Protein AF-A0A7R9EUB6-F1 (afdb_monomer_lite)

Radius of gyration: 35.03 Å; chains: 1; bounding box: 75×107×95 Å

Secondary structure (DSSP, 8-state):
------HHHHHHHHHHHHHH------SSS-PPPPPP--GGGSTTPPP-HHHHHHHHHHIIIIITTT---TT-BGGGGBTTTB-HHHHHHHHHTSEEEE---TTS--EEEE--TTSBPPPSSSSHHHHHHHTTT--PPPSTTTTTSSTTTHHHHHHHHH---PPPTT--PPTT-EE-TTSGGGEESS-----TTSS--TT-----HHHHHHHHHHHHHHHH-TTHHHHHHHHHHHHHHHHHHHHHHHHHHHHHHHHHHHHHHHHHHHTTT-----SSSTTSSSSS-SSSSSS-SSS---------TTHHHHHHHHHHHHHHHHHHTT-EEEEEEEETTTTEEEEEEEETTHHHHHHHHHGGGS-----TT---HHHHHHHHHHHHHTT-TTT-----S-GGGPPBSTTSSBSS-EEEEE-----TTSSTT-HHHHHHHIIIIIEEEEEEEES-EEEEEEEEEE-HHHHHTTSPPPEEETTTTEEEEPPPHHHHT--B--S--EE-GGGSPTTS-EESS--EEEEEEETTSSS---S-EEEEEEEE-SSSEEEEEEEEEEEEE-SSSS--EEE---TTT-SS-GGGSPP-SSS-EEEEEEEEEEEE-TTPEEEEEEEE-SS-EESS-B--S-HHHHHHHT-HHHHHHHHHHHHHH--TT-EEEEESTT-HHHHHHHHHT-SEEEEE---HHHHHHHHHHHHHTT-TTTEEEES-GGG--HHHHTT--EEEE----TT-SSGGGGGHHHHHHHHHGGGS-TTPEEES-EEEEEEEEEEESSGGGGT----EETTEE-HHHHHHHHHHHHHH--SSEEE-GGGS-EEESS--EEEEEEETTSPPPSS-EEEEEEEE--S-EEEEEEEEEEEEESSS-GGGEEESSBSS---TTSBPPBPTTSPEEEEEEEEEEEE-TT-TT-EEEEEEEEETTTTEEEEEEEEE-HHHHHHHHHH-

Sequence (952 aa):
MLANISDKQRGLVGALLFALDQSVKASDLELHPPKHPWSHKGYFSALDHASIRRGYEVYKQVCAACHSMKYIAYRNLIGVSHTEVEAKAEAEEVMVKDGPDDQGNYFNRPGKLSDYFPSPYPNEEAARAANNGAYPPDLSLITLARHGGEDYVFALLTGYCDPPAGIVLREGQYYNPYFVGGAISMAQALYNEVLEYSDGTPATASQVAKDVCTFLKWAAEPEHDQRKLMCIKISRVNEQLQHKYMTVGRAVCHLTGLKDALQDIRDTGIDVILDEASNICAATSLEIDCFFEEKRAKKRKRLTLEESEDTLINLRLLIQITLRRMNTVFTKKINPVTGKLEWEHQDEDYDFHQEIARSAFADMLHDEERAFKPMAECALKVIKENGFSKQIHLIPKRSTEITLGEDGDMKHRANILVTEVFDTELIGEGALGTFKHAHEVLLEKDCIVVPSSASIYAQVVHSELAQKWNRLSPLRDNKRALNLLDIPSSITNCPGAAAVHDIQLSQLPEGQFTPLTPPFEVFRFDWCGGTPLVFRESTTKCVQSTQDGVAQAVFMWWDLVMDMEGQVTLSCAPHWAHASSPQNMPWRDHWMQAIYYFPREVSVAQGEELTLAAYHDEYSLWFNLHKDISRTRIGSINNSARNQKYLEALREHMTPDSVCLCLGDGNLLGIAASNMGASKVYCVERNSLTSRIMQEFVEYNRLQDKVMVVSSVDHLDNDILNKVTVVFGEPHFFAALLPWQNIHFWYLKDKLSPMLPNNVVLMPRGATLWAMPIEFEHLWKIRAPLHLVEGFSMTHFDKLIENSCSVSDTLVEPQPLWEYPCKMLGKPFKVMELDFTNNLPGSPVENTGNVRFEGSGTCHGVSVWIDWDLDGDPKHIVSTGPVQPPQINQTVSWDMHTRQGVYFFPEHHPIDSTHPLSFLQYSCSFQPEDGEMHFSFQMITFHELYDMVKIV

pLDDT: mean 81.69, std 19.73, range [27.69, 98.12]

Structure (mmCIF, N/CA/C/O backbone):
data_AF-A0A7R9EUB6-F1
#
_entry.id   AF-A0A7R9EUB6-F1
#
loop_
_atom_site.group_PDB
_atom_site.id
_atom_site.type_symbol
_atom_site.label_atom_id
_atom_site.label_alt_id
_atom_site.label_comp_id
_atom_site.label_asym_id
_atom_site.label_entity_id
_atom_site.label_seq_id
_atom_site.pdbx_PDB_ins_code
_atom_site.Cartn_x
_atom_site.Cartn_y
_atom_site.Cartn_z
_atom_site.occupancy
_atom_site.B_iso_or_equiv
_atom_site.auth_seq_id
_atom_site.auth_comp_id
_atom_site.auth_asym_id
_atom_site.auth_atom_id
_atom_site.pdbx_PDB_model_num
ATOM 1 N N . MET A 1 1 ? 16.583 28.887 -61.187 1.00 33.97 1 MET A N 1
ATOM 2 C CA . MET A 1 1 ? 15.381 29.707 -61.461 1.00 33.97 1 MET A CA 1
ATOM 3 C C . MET A 1 1 ? 14.546 29.811 -60.178 1.00 33.97 1 MET A C 1
ATOM 5 O O . MET A 1 1 ? 13.407 29.382 -60.152 1.00 33.97 1 MET A O 1
ATOM 9 N N . LEU A 1 2 ? 15.135 30.315 -59.085 1.00 37.81 2 LEU A N 1
ATOM 10 C CA . LEU A 1 2 ? 14.477 30.428 -57.774 1.00 37.81 2 LEU A CA 1
ATOM 11 C C . LEU A 1 2 ? 15.014 31.662 -57.041 1.00 37.81 2 LEU A C 1
ATOM 13 O O . LEU A 1 2 ? 15.865 31.575 -56.166 1.00 37.81 2 LEU A O 1
ATOM 17 N N . ALA A 1 3 ? 14.523 32.824 -57.451 1.00 39.78 3 ALA A N 1
ATOM 18 C CA . ALA A 1 3 ? 14.582 34.051 -56.674 1.00 39.78 3 ALA A CA 1
ATOM 19 C C . ALA A 1 3 ? 13.316 34.835 -57.031 1.00 39.78 3 ALA A C 1
ATOM 21 O O . ALA A 1 3 ? 13.267 35.413 -58.112 1.00 39.78 3 ALA A O 1
ATOM 22 N N . ASN A 1 4 ? 12.283 34.710 -56.185 1.00 47.66 4 ASN A N 1
ATOM 23 C CA . ASN A 1 4 ? 11.066 35.542 -56.053 1.00 47.66 4 ASN A CA 1
ATOM 24 C C . ASN A 1 4 ? 9.810 34.698 -55.792 1.00 47.66 4 ASN A C 1
ATOM 26 O O . ASN A 1 4 ? 8.946 34.560 -56.653 1.00 47.66 4 ASN A O 1
ATOM 30 N N . ILE A 1 5 ? 9.687 34.166 -54.575 1.00 45.03 5 ILE A N 1
ATOM 31 C CA . ILE A 1 5 ? 8.418 33.652 -54.042 1.00 45.03 5 ILE A CA 1
ATOM 32 C C . ILE A 1 5 ? 8.235 34.287 -52.658 1.00 45.03 5 ILE A C 1
ATOM 34 O O . ILE A 1 5 ? 9.135 34.211 -51.824 1.00 45.03 5 ILE A O 1
ATOM 38 N N . SER A 1 6 ? 7.108 34.977 -52.455 1.00 50.19 6 SER A N 1
ATOM 39 C CA . SER A 1 6 ? 6.801 35.748 -51.236 1.00 50.19 6 SER A CA 1
ATOM 40 C C . SER A 1 6 ? 6.523 34.854 -50.017 1.00 50.19 6 SER A C 1
ATOM 42 O O . SER A 1 6 ? 6.089 33.710 -50.171 1.00 50.19 6 SER A O 1
ATOM 44 N N . ASP A 1 7 ? 6.702 35.383 -48.801 1.00 45.00 7 ASP A N 1
ATOM 45 C CA . ASP A 1 7 ? 6.555 34.631 -47.540 1.00 45.00 7 ASP A CA 1
ATOM 46 C C . ASP A 1 7 ? 5.169 33.989 -47.336 1.00 45.00 7 ASP A C 1
ATOM 48 O O . ASP A 1 7 ? 5.062 32.938 -46.706 1.00 45.00 7 ASP A O 1
ATOM 52 N N . LYS A 1 8 ? 4.105 34.519 -47.960 1.00 41.19 8 LYS A N 1
ATOM 53 C CA . LYS A 1 8 ? 2.771 33.883 -47.947 1.00 41.19 8 LYS A CA 1
ATOM 54 C C . LYS A 1 8 ? 2.703 32.581 -48.755 1.00 41.19 8 LYS A C 1
ATOM 56 O O . LYS A 1 8 ? 1.892 31.716 -48.442 1.00 41.19 8 LYS A O 1
ATOM 61 N N . GLN A 1 9 ? 3.551 32.410 -49.770 1.00 42.97 9 GLN A N 1
ATOM 62 C CA . GLN A 1 9 ? 3.611 31.179 -50.567 1.00 42.97 9 GLN A CA 1
ATOM 63 C C . GLN A 1 9 ? 4.521 30.113 -49.936 1.00 42.97 9 GLN A C 1
ATOM 65 O O . GLN A 1 9 ? 4.290 28.929 -50.159 1.00 42.97 9 GLN A O 1
ATOM 70 N N . ARG A 1 10 ? 5.480 30.494 -49.077 1.00 47.56 10 ARG A N 1
ATOM 71 C CA . ARG A 1 10 ? 6.265 29.537 -48.272 1.00 47.56 10 ARG A CA 1
ATOM 72 C C . ARG A 1 10 ? 5.414 28.818 -47.226 1.00 47.56 10 ARG A C 1
ATOM 74 O O . ARG A 1 10 ? 5.573 27.616 -47.058 1.00 47.56 10 ARG A O 1
ATOM 81 N N . GLY A 1 11 ? 4.466 29.518 -46.598 1.00 44.88 11 GLY A N 1
ATOM 82 C CA . GLY A 1 11 ? 3.508 28.904 -45.669 1.00 44.88 11 GLY A CA 1
ATOM 83 C C . GLY A 1 11 ? 2.557 27.912 -46.347 1.00 44.88 11 GLY A C 1
ATOM 84 O O . GLY A 1 11 ? 2.255 26.868 -45.779 1.00 44.88 11 GLY A O 1
ATOM 85 N N . LEU A 1 12 ? 2.143 28.189 -47.589 1.00 40.81 12 LEU A N 1
ATOM 86 C CA . LEU A 1 12 ? 1.262 27.296 -48.350 1.00 40.81 12 LEU A CA 1
ATOM 87 C C . LEU A 1 12 ? 2.001 26.047 -48.863 1.00 40.81 12 LEU A C 1
ATOM 89 O O . LEU A 1 12 ? 1.434 24.961 -48.852 1.00 40.81 12 LEU A O 1
ATOM 93 N N . VAL A 1 13 ? 3.273 26.181 -49.260 1.00 46.41 13 VAL A N 1
ATOM 94 C CA . VAL A 1 13 ? 4.126 25.040 -49.645 1.00 46.41 13 VAL A CA 1
ATOM 95 C C . VAL A 1 13 ? 4.543 24.222 -48.420 1.00 46.41 13 VAL A C 1
ATOM 97 O O . VAL A 1 13 ? 4.566 23.002 -48.500 1.00 46.41 13 VAL A O 1
ATOM 100 N N . GLY A 1 14 ? 4.797 24.861 -47.273 1.00 45.31 14 GLY A N 1
ATOM 101 C CA . GLY A 1 14 ? 5.091 24.181 -46.008 1.00 45.31 14 GLY A CA 1
ATOM 102 C C . GLY A 1 14 ? 3.895 23.411 -45.443 1.00 45.31 14 GLY A C 1
ATOM 103 O O . GLY A 1 14 ? 4.060 22.277 -45.015 1.00 45.31 14 GLY A O 1
ATOM 104 N N . ALA A 1 15 ? 2.682 23.971 -45.515 1.00 45.72 15 ALA A N 1
ATOM 105 C CA . ALA A 1 15 ? 1.459 23.265 -45.125 1.00 45.72 15 ALA A CA 1
ATOM 106 C C . ALA A 1 15 ? 1.097 22.132 -46.103 1.00 45.72 15 ALA A C 1
ATOM 108 O O . ALA A 1 15 ? 0.597 21.098 -45.673 1.00 45.72 15 ALA A O 1
ATOM 109 N N . LEU A 1 16 ? 1.387 22.293 -47.402 1.00 39.69 16 LEU A N 1
ATOM 110 C CA . LEU A 1 16 ? 1.217 21.229 -48.394 1.00 39.69 16 LEU A CA 1
ATOM 111 C C . LEU A 1 16 ? 2.257 20.111 -48.211 1.00 39.69 16 LEU A C 1
ATOM 113 O O . LEU A 1 16 ? 1.902 18.950 -48.340 1.00 39.69 16 LEU A O 1
ATOM 117 N N . LEU A 1 17 ? 3.506 20.438 -47.857 1.00 46.00 17 LEU A N 1
ATOM 118 C CA . LEU A 1 17 ? 4.546 19.456 -47.526 1.00 46.00 17 LEU A CA 1
ATOM 119 C C . LEU A 1 17 ? 4.248 18.733 -46.208 1.00 46.00 17 LEU A C 1
ATOM 121 O O . LEU A 1 17 ? 4.394 17.525 -46.162 1.00 46.00 17 LEU A O 1
ATOM 125 N N . PHE A 1 18 ? 3.743 19.425 -45.183 1.00 46.12 18 PHE A N 1
ATOM 126 C CA . PHE A 1 18 ? 3.331 18.805 -43.915 1.00 46.12 18 PHE A CA 1
ATOM 127 C C . PHE A 1 18 ? 2.074 17.930 -44.068 1.00 46.12 18 PHE A C 1
ATOM 129 O O . PHE A 1 18 ? 1.933 16.918 -43.392 1.00 46.12 18 PHE A O 1
ATOM 136 N N . ALA A 1 19 ? 1.170 18.280 -44.991 1.00 47.00 19 ALA A N 1
ATOM 137 C CA . ALA A 1 19 ? 0.029 17.436 -45.354 1.00 47.00 19 ALA A CA 1
ATOM 138 C C . ALA A 1 19 ? 0.415 16.256 -46.271 1.00 47.00 19 ALA A C 1
ATOM 140 O O . ALA A 1 19 ? -0.320 15.272 -46.326 1.00 47.00 19 ALA A O 1
ATOM 141 N N . LEU A 1 20 ? 1.545 16.349 -46.985 1.00 39.75 20 LEU A N 1
ATOM 142 C CA . LEU A 1 20 ? 2.112 15.275 -47.811 1.00 39.75 20 LEU A CA 1
ATOM 143 C C . LEU A 1 20 ? 3.117 14.391 -47.047 1.00 39.75 20 LEU A C 1
ATOM 145 O O . LEU A 1 20 ? 3.441 13.317 -47.540 1.00 39.75 20 LEU A O 1
ATOM 149 N N . ASP A 1 21 ? 3.563 14.803 -45.855 1.00 39.38 21 ASP A N 1
ATOM 150 C CA . ASP A 1 21 ? 4.463 14.051 -44.962 1.00 39.38 21 ASP A CA 1
ATOM 151 C C . ASP A 1 21 ? 3.705 13.143 -43.973 1.00 39.38 21 ASP A C 1
ATOM 153 O O . ASP A 1 21 ? 4.197 12.791 -42.903 1.00 39.38 21 ASP A O 1
ATOM 157 N N . GLN A 1 22 ? 2.491 12.708 -44.333 1.00 35.81 22 GLN A N 1
ATOM 158 C CA . GLN A 1 22 ? 2.023 11.431 -43.803 1.00 35.81 22 GLN A CA 1
ATOM 159 C C . GLN A 1 22 ? 2.820 10.340 -44.505 1.00 35.81 22 GLN A C 1
ATOM 161 O O . GLN A 1 22 ? 2.512 9.956 -45.634 1.00 35.81 22 GLN A O 1
ATOM 166 N N . SER A 1 23 ? 3.868 9.860 -43.838 1.00 35.91 23 SER A N 1
ATOM 167 C CA . SER A 1 23 ? 4.557 8.648 -44.251 1.00 35.91 23 SER A CA 1
ATOM 168 C C . SER A 1 23 ? 3.528 7.519 -44.356 1.00 35.91 23 SER A C 1
ATOM 170 O O . SER A 1 23 ? 2.966 7.043 -43.370 1.00 35.91 23 SER A O 1
ATOM 172 N N . VAL A 1 24 ? 3.227 7.102 -45.585 1.00 37.91 24 VAL A N 1
ATOM 173 C CA . VAL A 1 24 ? 2.536 5.836 -45.813 1.00 37.91 24 VAL A CA 1
ATOM 174 C C . VAL A 1 24 ? 3.540 4.762 -45.415 1.00 37.91 24 VAL A C 1
ATOM 176 O O . VAL A 1 24 ? 4.506 4.514 -46.137 1.00 37.91 24 VAL A O 1
ATOM 179 N N . LYS A 1 25 ? 3.352 4.160 -44.238 1.00 37.28 25 LYS A N 1
ATOM 180 C CA . LYS A 1 25 ? 4.086 2.959 -43.841 1.00 37.28 25 LYS A CA 1
ATOM 181 C C . LYS A 1 25 ? 3.710 1.848 -44.821 1.00 37.28 25 LYS A C 1
ATO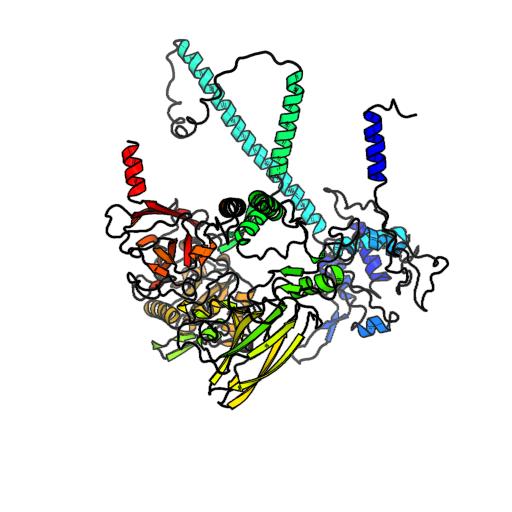M 183 O O . LYS A 1 25 ? 2.650 1.252 -44.716 1.00 37.28 25 LYS A O 1
ATOM 188 N N . ALA A 1 26 ? 4.566 1.601 -45.807 1.00 35.41 26 ALA A N 1
ATOM 189 C CA . ALA A 1 26 ? 4.416 0.502 -46.762 1.00 35.41 26 ALA A CA 1
ATOM 190 C C . ALA A 1 26 ? 5.163 -0.768 -46.302 1.00 35.41 26 ALA A C 1
ATOM 192 O O . ALA A 1 26 ? 5.597 -1.560 -47.136 1.00 35.41 26 ALA A O 1
ATOM 193 N N . SER A 1 27 ? 5.378 -0.936 -44.991 1.00 42.59 27 SER A N 1
ATOM 194 C CA . SER A 1 27 ? 6.003 -2.136 -44.415 1.00 42.59 27 SER A CA 1
ATOM 195 C C . SER A 1 27 ? 4.995 -3.241 -44.100 1.00 42.59 27 SER A C 1
ATOM 197 O O . SER A 1 27 ? 5.367 -4.412 -44.117 1.00 42.59 27 SER A O 1
ATOM 199 N N . ASP A 1 28 ? 3.731 -2.879 -43.859 1.00 47.62 28 ASP A N 1
ATOM 200 C CA . ASP A 1 28 ? 2.704 -3.791 -43.358 1.00 47.62 28 ASP A CA 1
ATOM 201 C C . ASP A 1 28 ? 1.704 -4.100 -44.486 1.00 47.62 28 ASP A C 1
ATOM 203 O O . ASP A 1 28 ? 1.315 -3.218 -45.251 1.00 47.62 28 ASP A O 1
ATOM 207 N N . LEU A 1 29 ? 1.286 -5.363 -44.631 1.00 56.97 29 LEU A N 1
ATOM 208 C CA . LEU A 1 29 ? 0.365 -5.825 -45.690 1.00 56.97 29 LEU A CA 1
ATOM 209 C C . LEU A 1 29 ? -1.104 -5.382 -45.465 1.00 56.97 29 LEU A C 1
ATOM 211 O O . LEU A 1 29 ? -2.022 -6.011 -45.992 1.00 56.97 29 LEU A O 1
ATOM 215 N N . GLU A 1 30 ? -1.334 -4.325 -44.684 1.00 66.06 30 GLU A N 1
ATOM 216 C CA . GLU A 1 30 ? -2.645 -3.852 -44.225 1.00 66.06 30 GLU A CA 1
ATOM 217 C C . GLU A 1 30 ? -2.904 -2.406 -44.653 1.00 66.06 30 GLU A C 1
ATOM 219 O O . GLU A 1 30 ? -2.050 -1.530 -44.525 1.00 66.06 30 GLU A O 1
ATOM 224 N N . LEU A 1 31 ? -4.116 -2.133 -45.133 1.00 76.56 31 LEU A N 1
ATOM 225 C CA . LEU A 1 31 ? -4.560 -0.788 -45.478 1.00 76.56 31 LEU A CA 1
ATOM 226 C C . LEU A 1 31 ? -5.061 -0.058 -44.223 1.00 76.56 31 LEU A C 1
ATOM 228 O O . LEU A 1 31 ? -5.878 -0.589 -43.472 1.00 76.56 31 LEU A O 1
ATOM 232 N N . HIS A 1 32 ? -4.644 1.193 -44.017 1.00 79.31 32 HIS A N 1
ATOM 233 C CA . HIS A 1 32 ? -5.203 2.012 -42.939 1.00 79.31 32 HIS A CA 1
ATOM 234 C C . HIS A 1 32 ? -6.684 2.353 -43.199 1.00 79.31 32 HIS A C 1
ATOM 236 O O . HIS A 1 32 ? -7.034 2.761 -44.314 1.00 79.31 32 HIS A O 1
ATOM 242 N N . PRO A 1 33 ? -7.565 2.244 -42.186 1.00 85.06 33 PRO A N 1
ATOM 243 C CA . PRO A 1 33 ? -8.979 2.555 -42.346 1.00 85.06 33 PRO A CA 1
ATOM 244 C C . PRO A 1 33 ? -9.205 4.059 -42.591 1.00 85.06 33 PRO A C 1
ATOM 246 O O . PRO A 1 33 ? -8.601 4.897 -41.909 1.00 85.06 33 PRO A O 1
ATOM 249 N N . PRO A 1 34 ? -10.084 4.434 -43.540 1.00 86.12 34 PRO A N 1
ATOM 250 C CA . PRO A 1 34 ? -10.436 5.828 -43.774 1.00 86.12 34 PRO A CA 1
ATOM 251 C C . PRO A 1 34 ? -11.166 6.427 -42.565 1.00 86.12 34 PRO A C 1
ATOM 253 O O . PRO A 1 34 ? -11.948 5.766 -41.889 1.00 86.12 34 PRO A O 1
ATOM 256 N N . LYS A 1 35 ? -10.932 7.717 -42.302 1.00 88.56 35 LYS A N 1
ATOM 257 C CA . LYS A 1 35 ? -11.607 8.446 -41.220 1.00 88.56 35 LYS A CA 1
ATOM 258 C C . LYS A 1 35 ? -13.030 8.825 -41.623 1.00 88.56 35 LYS A C 1
ATOM 260 O O . LYS A 1 35 ? -13.211 9.626 -42.541 1.00 88.56 35 LYS A O 1
ATOM 265 N N . HIS A 1 36 ? -14.028 8.329 -40.894 1.00 86.12 36 HIS A N 1
ATOM 266 C CA . HIS A 1 36 ? -15.433 8.644 -41.143 1.00 86.12 36 HIS A CA 1
ATOM 267 C C . HIS A 1 36 ? -15.947 9.801 -40.257 1.00 86.12 36 HIS A C 1
ATOM 269 O O . HIS A 1 36 ? -15.477 10.012 -39.131 1.00 86.12 36 HIS A O 1
ATOM 275 N N . PRO A 1 37 ? -16.910 10.606 -40.752 1.00 88.62 37 PRO A N 1
ATOM 276 C CA . PRO A 1 37 ? -17.496 11.720 -40.009 1.00 88.62 37 PRO A CA 1
ATOM 277 C C . PRO A 1 37 ? -18.621 11.235 -39.080 1.00 88.62 37 PRO A C 1
ATOM 279 O O . PRO A 1 37 ? -19.799 11.500 -39.316 1.00 88.62 37 PRO A O 1
ATOM 282 N N . TRP A 1 38 ? -18.264 10.501 -38.027 1.00 91.50 38 TRP A N 1
ATOM 283 C CA . TRP A 1 38 ? -19.227 10.009 -37.039 1.00 91.50 38 TRP A CA 1
ATOM 284 C C . TRP A 1 38 ? -19.977 11.152 -36.343 1.00 91.50 38 TRP A C 1
ATOM 286 O O . TRP A 1 38 ? -19.371 12.150 -35.941 1.00 91.50 38 TRP A O 1
ATOM 296 N N . SER A 1 39 ? -21.294 10.999 -36.163 1.00 86.19 39 SER A N 1
ATOM 297 C CA . SER A 1 39 ? -22.158 12.024 -35.555 1.00 86.19 39 SER A CA 1
ATOM 298 C C . SER A 1 39 ? -21.736 12.374 -34.129 1.00 86.19 39 SER A C 1
ATOM 300 O O . SER A 1 39 ? -21.845 13.529 -33.731 1.00 86.19 39 SER A O 1
ATOM 302 N N . HIS A 1 40 ? -21.185 11.408 -33.393 1.00 89.56 40 HIS A N 1
ATOM 303 C CA . HIS A 1 40 ? -20.732 11.535 -32.008 1.00 89.56 40 HIS A CA 1
ATOM 304 C C . HIS A 1 40 ? -19.285 12.025 -31.849 1.00 89.56 40 HIS A C 1
ATOM 306 O O . HIS A 1 40 ? -18.785 12.086 -30.729 1.00 89.56 40 HIS A O 1
ATOM 312 N N . LYS A 1 41 ? -18.595 12.417 -32.928 1.00 85.19 41 LYS A N 1
ATOM 313 C CA . LYS A 1 41 ? -17.185 12.850 -32.860 1.00 85.19 41 LYS A CA 1
ATOM 314 C C . LYS A 1 41 ? -16.988 14.233 -32.219 1.00 85.19 41 LYS A C 1
ATOM 316 O O . LYS A 1 41 ? -15.919 14.517 -31.689 1.00 85.19 41 LYS A O 1
ATOM 321 N N . GLY A 1 42 ? -17.997 15.105 -32.264 1.00 81.62 42 GLY A N 1
ATOM 322 C CA . GLY A 1 42 ? -17.912 16.464 -31.717 1.00 81.62 42 GLY A CA 1
ATOM 323 C C . GLY A 1 42 ? -17.941 16.518 -30.184 1.00 81.62 42 GLY A C 1
ATOM 324 O O . GLY A 1 42 ? -18.544 15.667 -29.528 1.00 81.62 42 GLY A O 1
ATOM 325 N N . TYR A 1 43 ? -17.339 17.561 -29.602 1.00 74.62 43 TYR A N 1
ATOM 326 C CA . TYR A 1 43 ? -17.309 17.790 -28.146 1.00 74.62 43 TYR A CA 1
ATOM 327 C C . TYR A 1 43 ? -18.701 17.962 -27.517 1.00 74.62 43 TYR A C 1
ATOM 329 O O . TYR A 1 43 ? -18.913 17.584 -26.370 1.00 74.62 43 TYR A O 1
ATOM 337 N N . PHE A 1 44 ? -19.661 18.481 -28.287 1.00 79.81 44 PHE A N 1
ATOM 338 C CA . PHE A 1 44 ? -21.056 18.676 -27.872 1.00 79.81 44 PHE A CA 1
ATOM 339 C C . PHE A 1 44 ? -22.018 17.690 -28.547 1.00 79.81 44 PHE A C 1
ATOM 341 O O . PHE A 1 44 ? -23.227 17.912 -28.564 1.00 79.81 44 PHE A O 1
ATOM 348 N N . SER A 1 45 ? -21.482 16.625 -29.140 1.00 84.56 45 SER A N 1
ATOM 349 C CA . SER A 1 45 ? -22.257 15.643 -29.888 1.00 84.56 45 SER A CA 1
ATOM 350 C C . SER A 1 45 ? -22.458 14.369 -29.072 1.00 84.56 45 SER A C 1
ATOM 352 O O . SER A 1 45 ? -21.487 13.795 -28.567 1.00 84.56 45 SER A O 1
ATOM 354 N N . ALA A 1 46 ? -23.713 13.936 -28.983 1.00 88.00 46 ALA A N 1
ATOM 355 C CA . ALA A 1 46 ? -24.131 12.676 -28.379 1.00 88.00 46 ALA A CA 1
ATOM 356 C C . ALA A 1 46 ? -24.150 11.541 -29.415 1.00 88.00 46 ALA A C 1
ATOM 358 O O . ALA A 1 46 ? -24.067 11.793 -30.625 1.00 88.00 46 ALA A O 1
ATOM 359 N N . LEU A 1 47 ? -24.269 10.302 -28.945 1.00 92.06 47 LEU A N 1
ATOM 360 C CA . LEU A 1 47 ? -24.541 9.161 -29.810 1.00 92.06 47 LEU A CA 1
ATOM 361 C C . LEU A 1 47 ? -25.962 9.246 -30.384 1.00 92.06 47 LEU A C 1
ATOM 363 O O . LEU A 1 47 ? -26.902 9.721 -29.747 1.00 92.06 47 LEU A O 1
ATOM 367 N N . ASP A 1 48 ? -26.125 8.786 -31.623 1.00 93.69 48 ASP A N 1
ATOM 368 C CA . ASP A 1 48 ? -27.445 8.680 -32.244 1.00 93.69 48 ASP A CA 1
ATOM 369 C C . ASP A 1 48 ? -28.155 7.433 -31.700 1.00 93.69 48 ASP A C 1
ATOM 371 O O . ASP A 1 48 ? -27.925 6.318 -32.164 1.00 93.69 48 ASP A O 1
ATOM 375 N N . HIS A 1 49 ? -29.026 7.620 -30.707 1.00 92.25 49 HIS A N 1
ATOM 376 C CA . HIS A 1 49 ? -29.761 6.532 -30.057 1.00 92.25 49 HIS A CA 1
ATOM 377 C C . HIS A 1 49 ? -30.660 5.728 -31.012 1.00 92.25 49 HIS A C 1
ATOM 379 O O . HIS A 1 49 ? -30.866 4.534 -30.786 1.00 92.25 49 HIS A O 1
ATOM 385 N N . ALA A 1 50 ? -31.148 6.326 -32.107 1.00 93.50 50 ALA A N 1
ATOM 386 C CA . ALA A 1 50 ? -31.877 5.574 -33.128 1.00 93.50 50 ALA A CA 1
ATOM 387 C C . ALA A 1 50 ? -30.929 4.637 -33.895 1.00 93.50 50 ALA A C 1
ATOM 389 O O . ALA A 1 50 ? -31.268 3.485 -34.162 1.00 93.50 50 ALA A O 1
ATOM 390 N N . SER A 1 51 ? -29.711 5.104 -34.181 1.00 94.94 51 SER A N 1
ATOM 391 C CA . SER A 1 51 ? -28.642 4.283 -34.761 1.00 94.94 51 SER A CA 1
ATOM 392 C C . SER A 1 51 ? -28.153 3.194 -33.799 1.00 94.94 51 SER A C 1
ATOM 394 O O . SER A 1 51 ? -27.934 2.071 -34.240 1.00 94.94 51 SER A O 1
ATOM 396 N N . ILE A 1 52 ? -28.094 3.458 -32.485 1.00 96.81 52 ILE A N 1
ATOM 397 C CA . ILE A 1 52 ? -27.825 2.423 -31.466 1.00 96.81 52 ILE A CA 1
ATOM 398 C C . ILE A 1 52 ? -28.909 1.336 -31.496 1.00 96.81 52 ILE A C 1
ATOM 400 O O . ILE A 1 52 ? -28.580 0.151 -31.484 1.00 96.81 52 ILE A O 1
ATOM 404 N N . ARG A 1 53 ? -30.198 1.709 -31.541 1.00 96.12 53 ARG A N 1
ATOM 405 C CA . ARG A 1 53 ? -31.308 0.739 -31.580 1.00 96.12 53 ARG A CA 1
ATOM 406 C C . ARG A 1 53 ? -31.254 -0.129 -32.835 1.00 96.12 53 ARG A C 1
ATOM 408 O O . ARG A 1 53 ? -31.302 -1.349 -32.725 1.00 96.12 53 ARG A O 1
ATOM 415 N N . ARG A 1 54 ? -31.054 0.481 -34.004 1.00 97.19 54 ARG A N 1
ATOM 416 C CA . ARG A 1 54 ? -30.829 -0.258 -35.252 1.00 97.19 54 ARG A CA 1
ATOM 417 C C . ARG A 1 54 ? -29.590 -1.147 -35.174 1.00 97.19 54 ARG A C 1
ATOM 419 O O . ARG A 1 54 ? -29.649 -2.309 -35.551 1.00 97.19 54 ARG A O 1
ATOM 426 N N . GLY A 1 55 ? -28.486 -0.652 -34.622 1.00 97.06 55 GLY A N 1
ATOM 427 C CA . GLY A 1 55 ? -27.251 -1.418 -34.469 1.00 97.06 55 GLY A CA 1
ATOM 428 C C . GLY A 1 55 ? -27.397 -2.637 -33.562 1.00 97.06 55 GLY A C 1
ATOM 429 O O . GLY A 1 55 ? -26.790 -3.671 -33.836 1.00 97.06 55 GLY A O 1
ATOM 430 N N . TYR A 1 56 ? -28.253 -2.554 -32.541 1.00 96.81 56 TYR A N 1
ATOM 431 C CA . TYR A 1 56 ? -28.652 -3.713 -31.748 1.00 96.81 56 TYR A CA 1
ATOM 432 C C . TYR A 1 56 ? -29.416 -4.749 -32.587 1.00 96.81 56 TYR A C 1
ATOM 434 O O . TYR A 1 56 ? -29.115 -5.936 -32.484 1.00 96.81 56 TYR A O 1
ATOM 442 N N . GLU A 1 57 ? -30.345 -4.327 -33.455 1.00 95.50 57 GLU A N 1
ATOM 443 C CA . GLU A 1 57 ? -31.039 -5.235 -34.385 1.00 95.50 57 GLU A CA 1
ATOM 444 C C . GLU A 1 57 ? -30.046 -5.939 -35.323 1.00 95.50 57 GLU A C 1
ATOM 446 O O . GLU A 1 57 ? -30.143 -7.152 -35.514 1.00 95.50 57 GLU A O 1
ATOM 451 N N . VAL A 1 58 ? -29.035 -5.215 -35.828 1.00 96.69 58 VAL A N 1
ATOM 452 C CA . VAL A 1 58 ? -27.940 -5.810 -36.613 1.00 96.69 58 VAL A CA 1
ATOM 453 C C . VAL A 1 58 ? -27.160 -6.832 -35.792 1.00 96.69 58 VAL A C 1
ATOM 455 O O . VAL A 1 58 ? -26.931 -7.949 -36.258 1.00 96.69 58 VAL A O 1
ATOM 458 N N . TYR A 1 59 ? -26.767 -6.484 -34.564 1.00 96.25 59 TYR A N 1
ATOM 459 C CA . TYR A 1 59 ? -26.051 -7.410 -33.695 1.00 96.25 59 TYR A CA 1
ATOM 460 C C . TYR A 1 59 ? -26.878 -8.676 -33.447 1.00 96.25 59 TYR A C 1
ATOM 462 O O . TYR A 1 59 ? -26.382 -9.771 -33.703 1.00 96.25 59 TYR A O 1
ATOM 470 N N . LYS A 1 60 ? -28.142 -8.534 -33.030 1.00 93.69 60 LYS A N 1
ATOM 471 C CA . LYS A 1 60 ? -29.045 -9.648 -32.711 1.00 93.69 60 LYS A CA 1
ATOM 472 C C . LYS A 1 60 ? -29.258 -10.577 -33.909 1.00 93.69 60 LYS A C 1
ATOM 474 O O . LYS A 1 60 ? -29.196 -11.791 -33.747 1.00 93.69 60 LYS A O 1
ATOM 479 N N . GLN A 1 61 ? -29.505 -10.025 -35.098 1.00 92.44 61 GLN A N 1
ATOM 480 C CA . GLN A 1 61 ? -29.903 -10.813 -36.271 1.00 92.44 61 GLN A CA 1
ATOM 481 C C . GLN A 1 61 ? -28.720 -11.324 -37.103 1.00 92.44 61 GLN A C 1
ATOM 483 O O . GLN A 1 61 ? -28.845 -12.357 -37.757 1.00 92.44 61 GLN A O 1
ATOM 488 N N . VAL A 1 62 ? -27.579 -10.626 -37.087 1.00 93.12 62 VAL A N 1
ATOM 489 C CA . VAL A 1 62 ? -26.456 -10.908 -37.998 1.00 93.12 62 VAL A CA 1
ATOM 490 C C . VAL A 1 62 ? -25.179 -11.306 -37.257 1.00 93.12 62 VAL A C 1
ATOM 492 O O . VAL A 1 62 ? -24.489 -12.230 -37.683 1.00 93.12 62 VAL A O 1
ATOM 495 N N . CYS A 1 63 ? -24.841 -10.648 -36.144 1.00 94.56 63 CYS A N 1
ATOM 496 C CA . CYS A 1 63 ? -23.542 -10.849 -35.484 1.00 94.56 63 CYS A CA 1
ATOM 497 C C . CYS A 1 63 ? -23.577 -11.873 -34.339 1.00 94.56 63 CYS A C 1
ATOM 499 O O . CYS A 1 63 ? -22.596 -12.590 -34.135 1.00 94.56 63 CYS A O 1
ATOM 501 N N . ALA A 1 64 ? -24.684 -11.958 -33.597 1.00 93.69 64 ALA A N 1
ATOM 502 C CA . ALA A 1 64 ? -24.803 -12.724 -32.355 1.00 93.69 64 ALA A CA 1
ATOM 503 C C . ALA A 1 64 ? -24.666 -14.242 -32.552 1.00 93.69 64 ALA A C 1
ATOM 505 O O . ALA A 1 64 ? -24.339 -14.950 -31.607 1.00 93.69 64 ALA A O 1
ATOM 506 N N . ALA A 1 65 ? -24.858 -14.741 -33.778 1.00 91.31 65 ALA A N 1
ATOM 507 C CA . ALA A 1 65 ? -24.652 -16.149 -34.115 1.00 91.31 65 ALA A CA 1
ATOM 508 C C . ALA A 1 65 ? -23.173 -16.574 -34.056 1.00 91.31 65 ALA A C 1
ATOM 510 O O . ALA A 1 65 ? -22.877 -17.744 -33.822 1.00 91.31 65 ALA A O 1
ATOM 511 N N . CYS A 1 66 ? -22.243 -15.637 -34.259 1.00 92.25 66 CYS A N 1
ATOM 512 C CA . CYS A 1 66 ? -20.810 -15.928 -34.285 1.00 92.25 66 CYS A CA 1
ATOM 513 C C . CYS A 1 66 ? -20.041 -15.213 -33.177 1.00 92.25 66 CYS A C 1
ATOM 515 O O . CYS A 1 66 ? -19.030 -15.732 -32.716 1.00 92.25 66 CYS A O 1
ATOM 517 N N . HIS A 1 67 ? -20.511 -14.049 -32.734 1.00 94.94 67 HIS A N 1
ATOM 518 C CA . HIS A 1 67 ? -19.782 -13.191 -31.815 1.00 94.94 67 HIS A CA 1
ATOM 519 C C . HIS A 1 67 ? -20.486 -13.026 -30.470 1.00 94.94 67 HIS A C 1
ATOM 521 O O . HIS A 1 67 ? -21.656 -12.642 -30.398 1.00 94.94 67 HIS A O 1
ATOM 527 N N . SER A 1 68 ? -19.734 -13.233 -29.389 1.00 94.62 68 SER A N 1
ATOM 528 C CA . SER A 1 68 ? -20.206 -12.949 -28.037 1.00 94.62 68 SER A CA 1
ATOM 529 C C . SER A 1 68 ? -20.220 -11.447 -27.738 1.00 94.62 68 SER A C 1
ATOM 531 O O . SER A 1 68 ? -19.531 -10.651 -28.381 1.00 94.62 68 SER A O 1
ATOM 533 N N . MET A 1 69 ? -21.006 -11.067 -26.733 1.00 94.12 69 MET A N 1
ATOM 534 C CA . MET A 1 69 ? -20.990 -9.738 -26.121 1.00 94.12 69 MET A CA 1
ATOM 535 C C . MET A 1 69 ? -21.143 -9.893 -24.605 1.00 94.12 69 MET A C 1
ATOM 537 O O . MET A 1 69 ? -22.160 -9.551 -24.002 1.00 94.12 69 MET A O 1
ATOM 541 N N . LYS A 1 70 ? -20.124 -10.492 -23.987 1.00 91.81 70 LYS A N 1
ATOM 542 C CA . LYS A 1 70 ? -20.196 -11.019 -22.617 1.00 91.81 70 LYS A CA 1
ATOM 543 C C . LYS A 1 70 ? -20.302 -9.959 -21.518 1.00 91.81 70 LYS A C 1
ATOM 545 O O . LYS A 1 70 ? -20.623 -10.315 -20.389 1.00 91.81 70 LYS A O 1
ATOM 550 N N . TYR A 1 71 ? -20.022 -8.688 -21.815 1.00 94.19 71 TYR A N 1
ATOM 551 C CA . TYR A 1 71 ? -20.073 -7.597 -20.831 1.00 94.19 71 TYR A CA 1
ATOM 552 C C . TYR A 1 71 ? -21.350 -6.748 -20.898 1.00 94.19 71 TYR A C 1
ATOM 554 O O . TYR A 1 71 ? -21.491 -5.819 -20.106 1.00 94.19 71 TYR A O 1
ATOM 562 N N . ILE A 1 72 ? -22.296 -7.069 -21.787 1.00 94.94 72 ILE A N 1
ATOM 563 C CA . ILE A 1 72 ? -23.583 -6.367 -21.879 1.00 94.94 72 ILE A CA 1
ATOM 564 C C . ILE A 1 72 ? -24.706 -7.265 -21.351 1.00 94.94 72 ILE A C 1
ATOM 566 O O . ILE A 1 72 ? -24.900 -8.387 -21.819 1.00 94.94 72 ILE A O 1
ATOM 570 N N . ALA A 1 73 ? -25.446 -6.759 -20.365 1.00 95.31 73 ALA A N 1
ATOM 571 C CA . ALA A 1 73 ? -26.673 -7.364 -19.858 1.00 95.31 73 ALA A CA 1
ATOM 572 C C . ALA A 1 73 ? -27.907 -6.643 -20.407 1.00 95.31 73 ALA A C 1
ATOM 574 O O . ALA A 1 73 ? -27.848 -5.461 -20.748 1.00 95.31 73 ALA A O 1
ATOM 575 N N . TYR A 1 74 ? -29.058 -7.319 -20.444 1.00 94.69 74 TYR A N 1
ATOM 576 C CA . TYR A 1 74 ? -30.292 -6.741 -21.001 1.00 94.69 74 TYR A CA 1
ATOM 577 C C . TYR A 1 74 ? -30.711 -5.434 -20.305 1.00 94.69 74 TYR A C 1
ATOM 579 O O . TYR A 1 74 ? -31.174 -4.499 -20.956 1.00 94.69 74 TYR A O 1
ATOM 587 N N . ARG A 1 75 ? -30.451 -5.303 -18.996 1.00 95.94 75 ARG A N 1
ATOM 588 C CA . ARG A 1 75 ? -30.666 -4.062 -18.229 1.00 95.94 75 ARG A CA 1
ATOM 589 C C . ARG A 1 75 ? -29.897 -2.860 -18.775 1.00 95.94 75 ARG A C 1
ATOM 591 O O . ARG A 1 75 ? -30.329 -1.735 -18.561 1.00 95.94 75 ARG A O 1
ATOM 598 N N . ASN A 1 76 ? -28.767 -3.074 -19.452 1.00 95.06 76 ASN A N 1
ATOM 599 C CA . ASN A 1 76 ? -27.961 -1.987 -20.001 1.00 95.06 76 ASN A CA 1
ATOM 600 C C . ASN A 1 76 ? -28.645 -1.309 -21.196 1.00 95.06 76 ASN A C 1
ATOM 602 O O . ASN A 1 76 ? -28.360 -0.149 -21.463 1.00 95.06 76 ASN A O 1
ATOM 606 N N . LEU A 1 77 ? -29.570 -1.989 -21.884 1.00 93.88 77 LEU A N 1
ATOM 607 C CA . LEU A 1 77 ? -30.329 -1.409 -22.997 1.00 93.88 77 LEU A CA 1
ATOM 608 C C . LEU A 1 77 ? -31.400 -0.407 -22.53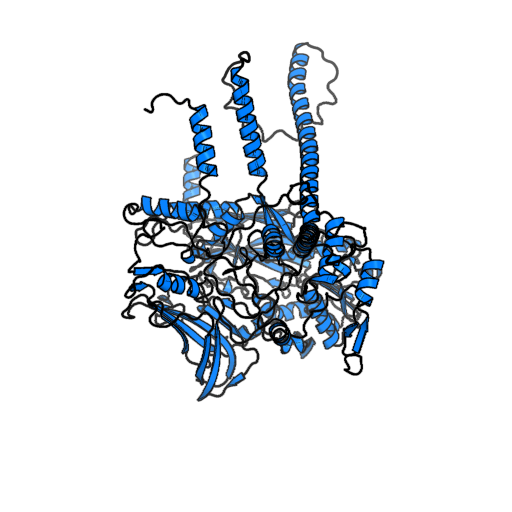2 1.00 93.88 77 LEU A C 1
ATOM 610 O O . LEU A 1 77 ? -31.867 0.408 -23.336 1.00 93.88 77 LEU A O 1
ATOM 614 N N . ILE A 1 78 ? -31.791 -0.468 -21.253 1.00 94.75 78 ILE A N 1
ATOM 615 C CA . ILE A 1 78 ? -32.880 0.327 -20.680 1.00 94.75 78 ILE A CA 1
ATOM 616 C C . ILE A 1 78 ? -32.501 1.805 -20.666 1.00 94.75 78 ILE A C 1
ATOM 618 O O . ILE A 1 78 ? -31.490 2.201 -20.092 1.00 94.75 78 ILE A O 1
ATOM 622 N N . GLY A 1 79 ? -33.343 2.634 -21.281 1.00 88.31 79 GLY A N 1
ATOM 623 C CA . GLY A 1 79 ? -33.113 4.077 -21.368 1.00 88.31 79 GLY A CA 1
ATOM 624 C C . GLY A 1 79 ? -32.040 4.470 -22.388 1.00 88.31 79 GLY A C 1
ATOM 625 O O . GLY A 1 79 ? -31.725 5.653 -22.495 1.00 88.31 79 GLY A O 1
ATOM 626 N N . VAL A 1 80 ? -31.513 3.505 -23.150 1.00 91.44 80 VAL A N 1
ATOM 627 C CA . VAL A 1 80 ? -30.585 3.743 -24.260 1.00 91.44 80 VAL A CA 1
ATOM 628 C C . VAL A 1 80 ? -31.262 3.428 -25.587 1.00 91.44 80 VAL A C 1
ATOM 630 O O . VAL A 1 80 ? -31.507 4.339 -26.373 1.00 91.44 80 VAL A O 1
ATOM 633 N N . SER A 1 81 ? -31.560 2.155 -25.845 1.00 91.50 81 SER A N 1
ATOM 634 C CA . SER A 1 81 ? -32.203 1.695 -27.084 1.00 91.50 81 SER A CA 1
ATOM 635 C C . SER A 1 81 ? -33.590 1.105 -26.839 1.00 91.50 81 SER A C 1
ATOM 637 O O . SER A 1 81 ? -34.431 1.148 -27.737 1.00 91.50 81 SER A O 1
ATOM 639 N N . HIS A 1 82 ? -33.851 0.610 -25.625 1.00 94.25 82 HIS A N 1
ATOM 640 C CA . HIS A 1 82 ? -35.098 -0.051 -25.244 1.00 94.25 82 HIS A CA 1
ATOM 641 C C . HIS A 1 82 ? -35.707 0.586 -23.992 1.00 94.25 82 HIS A C 1
ATOM 643 O O . HIS A 1 82 ? -35.017 1.138 -23.130 1.00 94.25 82 HIS A O 1
ATOM 649 N N . THR A 1 83 ? -37.024 0.479 -23.867 1.00 94.81 83 THR A N 1
ATOM 650 C CA . THR A 1 83 ? -37.724 0.650 -22.590 1.00 94.81 83 THR A CA 1
ATOM 651 C C . THR A 1 83 ? -37.520 -0.580 -21.701 1.00 94.81 83 THR A C 1
ATOM 653 O O . THR A 1 83 ? -37.136 -1.645 -22.176 1.00 94.81 83 THR A O 1
ATOM 656 N N . GLU A 1 84 ? -37.802 -0.466 -20.401 1.00 91.44 84 GLU A N 1
ATOM 657 C CA . GLU A 1 84 ? -37.710 -1.605 -19.474 1.00 91.44 84 GLU A CA 1
ATOM 658 C C . GLU A 1 84 ? -38.606 -2.781 -19.896 1.00 91.44 84 GLU A C 1
ATOM 660 O O . GLU A 1 84 ? -38.187 -3.933 -19.814 1.00 91.44 84 GLU A O 1
ATOM 665 N N . VAL A 1 85 ? -39.812 -2.495 -20.399 1.00 94.00 85 VAL A N 1
ATOM 666 C CA . VAL A 1 85 ? -40.752 -3.522 -20.877 1.00 94.00 85 VAL A CA 1
ATOM 667 C C . VAL A 1 85 ? -40.205 -4.233 -22.113 1.00 94.00 85 VAL A C 1
ATOM 669 O O . VAL A 1 85 ? -40.241 -5.458 -22.168 1.00 94.00 85 VAL A O 1
ATOM 672 N N . GLU A 1 86 ? -39.666 -3.483 -23.077 1.00 93.62 86 GLU A N 1
ATOM 673 C CA . GLU A 1 86 ? -39.057 -4.058 -24.281 1.00 93.62 86 GLU A CA 1
ATOM 674 C C . GLU A 1 86 ? -37.808 -4.885 -23.939 1.00 93.62 86 GLU A C 1
ATOM 676 O O . GLU A 1 86 ? -37.695 -6.020 -24.383 1.00 93.62 86 GLU A O 1
ATOM 681 N N . ALA A 1 87 ? -36.907 -4.368 -23.095 1.00 94.25 87 ALA A N 1
ATOM 682 C CA . ALA A 1 87 ? -35.697 -5.084 -22.683 1.00 94.25 87 ALA A CA 1
ATOM 683 C C . ALA A 1 87 ? -36.011 -6.354 -21.877 1.00 94.25 87 ALA A C 1
ATOM 685 O O . ALA A 1 87 ? -35.274 -7.337 -21.941 1.00 94.25 87 ALA A O 1
ATOM 686 N N . LYS A 1 88 ? -37.105 -6.345 -21.106 1.00 92.88 88 LYS A N 1
ATOM 687 C CA . LYS A 1 88 ? -37.572 -7.523 -20.375 1.00 92.88 88 LYS A CA 1
ATOM 688 C C . LYS A 1 88 ? -38.141 -8.573 -21.324 1.00 92.88 88 LYS A C 1
ATOM 690 O O . LYS A 1 88 ? -37.779 -9.734 -21.185 1.00 92.88 88 LYS A O 1
ATOM 695 N N . ALA A 1 89 ? -38.982 -8.166 -22.276 1.00 94.88 89 ALA A N 1
ATOM 696 C CA . ALA A 1 89 ? -39.504 -9.073 -23.296 1.00 94.88 89 ALA A CA 1
ATOM 697 C C . ALA A 1 89 ? -38.358 -9.727 -24.083 1.00 94.88 89 ALA A C 1
ATOM 699 O O . ALA A 1 89 ? -38.349 -10.936 -24.271 1.00 94.88 89 ALA A O 1
ATOM 700 N N . GLU A 1 90 ? -37.348 -8.935 -24.432 1.00 93.00 90 GLU A N 1
ATOM 701 C CA . GLU A 1 90 ? -36.138 -9.375 -25.121 1.00 93.00 90 GLU A CA 1
ATOM 702 C C . GLU A 1 90 ? -35.306 -10.380 -24.297 1.00 93.00 90 GLU A C 1
ATOM 704 O O . GLU A 1 90 ? -34.831 -11.382 -24.825 1.00 93.00 90 GLU A O 1
ATOM 709 N N . ALA A 1 91 ? -35.168 -10.167 -22.983 1.00 93.81 91 ALA A N 1
ATOM 710 C CA . ALA A 1 91 ? -34.496 -11.121 -22.097 1.00 93.81 91 ALA A CA 1
ATOM 711 C C . ALA A 1 91 ? -35.279 -12.441 -21.960 1.00 93.81 91 ALA A C 1
ATOM 713 O O . ALA A 1 91 ? -34.681 -13.517 -21.910 1.00 93.81 91 ALA A O 1
ATOM 714 N N . GLU A 1 92 ? -36.611 -12.371 -21.909 1.00 94.88 92 GLU A N 1
ATOM 715 C CA . GLU A 1 92 ? -37.491 -13.534 -21.748 1.00 94.88 92 GLU A CA 1
ATOM 716 C C . GLU A 1 92 ? -37.488 -14.470 -22.975 1.00 94.88 92 GLU A C 1
ATOM 718 O O . GLU A 1 92 ? -37.833 -15.644 -22.829 1.00 94.88 92 GLU A O 1
ATOM 723 N N . GLU A 1 93 ? -37.046 -14.004 -24.153 1.00 91.25 93 GLU A N 1
ATOM 724 C CA . GLU A 1 93 ? -36.884 -14.834 -25.362 1.00 91.25 93 GLU A CA 1
ATOM 725 C C . GLU A 1 93 ? -35.785 -15.902 -25.221 1.00 91.25 93 GLU A C 1
ATOM 727 O O . GLU A 1 93 ? -35.811 -16.922 -25.916 1.00 91.25 93 GLU A O 1
ATOM 732 N N . VAL A 1 94 ? -34.824 -15.699 -24.315 1.00 89.12 94 VAL A N 1
ATOM 733 C CA . VAL A 1 94 ? -33.681 -16.600 -24.129 1.00 89.12 94 VAL A CA 1
ATOM 734 C C . VAL A 1 94 ? -33.872 -17.460 -22.886 1.00 89.12 94 VAL A C 1
ATOM 736 O O . VAL A 1 94 ? -34.135 -16.968 -21.792 1.00 89.12 94 VAL A O 1
ATOM 739 N N . MET A 1 95 ? -33.671 -18.771 -23.032 1.00 90.38 95 MET A N 1
ATOM 740 C CA . MET A 1 95 ? -33.647 -19.693 -21.896 1.00 90.38 95 MET A CA 1
ATOM 741 C C . MET A 1 95 ? -32.245 -19.733 -21.280 1.00 90.38 95 MET A C 1
ATOM 743 O O . MET A 1 95 ? -31.299 -20.226 -21.892 1.00 90.38 95 MET A O 1
ATOM 747 N N . VAL A 1 96 ? -32.122 -19.241 -20.050 1.00 87.94 96 VAL A N 1
ATOM 748 C CA . VAL A 1 96 ? -30.875 -19.178 -19.283 1.00 87.94 96 VAL A CA 1
ATOM 749 C C . VAL A 1 96 ? -30.820 -20.339 -18.295 1.00 87.94 96 VAL A C 1
ATOM 751 O O . VAL A 1 96 ? -31.778 -20.593 -17.559 1.00 87.94 96 VAL A O 1
ATOM 754 N N . LYS A 1 97 ? -29.683 -21.040 -18.266 1.00 87.62 97 LYS A N 1
ATOM 755 C CA . LYS A 1 97 ? -29.402 -22.081 -17.275 1.00 87.62 97 LYS A CA 1
ATOM 756 C C . LYS A 1 97 ? -29.088 -21.433 -15.924 1.00 87.62 97 LYS A C 1
ATOM 758 O O . LYS A 1 97 ? -28.160 -20.637 -15.832 1.00 87.62 97 LYS A O 1
ATOM 763 N N . ASP A 1 98 ? -29.841 -21.794 -14.894 1.00 82.12 98 ASP A N 1
ATOM 764 C CA . ASP A 1 98 ? -29.749 -21.264 -13.532 1.00 82.12 98 ASP A CA 1
ATOM 765 C C . ASP A 1 98 ? -29.726 -22.415 -12.503 1.00 82.12 98 ASP A C 1
ATOM 767 O O . ASP A 1 98 ? -29.986 -23.576 -12.837 1.00 82.12 98 ASP A O 1
ATOM 771 N N . GLY A 1 99 ? -29.371 -22.109 -11.258 1.00 81.94 99 GLY A N 1
ATOM 772 C CA . GLY A 1 99 ? -29.255 -23.063 -10.154 1.00 81.94 99 GLY A CA 1
ATOM 773 C C . GLY A 1 99 ? -27.871 -23.082 -9.487 1.00 81.94 99 GLY A C 1
ATOM 774 O O . GLY A 1 99 ? -26.992 -22.292 -9.845 1.00 81.94 99 GLY A O 1
ATOM 775 N N . PRO A 1 100 ? -27.651 -24.001 -8.530 1.00 74.56 100 PRO A N 1
ATOM 776 C CA . PRO A 1 100 ? -28.556 -25.090 -8.150 1.00 74.56 100 PRO A CA 1
ATOM 777 C C . PRO A 1 100 ? -29.788 -24.636 -7.348 1.00 74.56 100 PRO A C 1
ATOM 779 O O . PRO A 1 100 ? -29.729 -23.651 -6.618 1.00 74.56 100 PRO A O 1
ATOM 782 N N . ASP A 1 101 ? -30.897 -25.365 -7.489 1.00 77.81 101 ASP A N 1
ATOM 783 C CA . ASP A 1 101 ? -32.064 -25.258 -6.606 1.00 77.81 101 ASP A CA 1
ATOM 784 C C . ASP A 1 101 ? -31.785 -25.843 -5.203 1.00 77.81 101 ASP A C 1
ATOM 786 O O . ASP A 1 101 ? -30.708 -26.384 -4.940 1.00 77.81 101 ASP A O 1
ATOM 790 N N . ASP A 1 102 ? -32.768 -25.782 -4.299 1.00 79.19 102 ASP A N 1
ATOM 791 C CA . ASP A 1 102 ? -32.668 -26.316 -2.927 1.00 79.19 102 ASP A CA 1
ATOM 792 C C . ASP A 1 102 ? -32.396 -27.839 -2.865 1.00 79.19 102 ASP A C 1
ATOM 794 O O . ASP A 1 102 ? -32.168 -28.392 -1.788 1.00 79.19 102 ASP A O 1
ATOM 798 N N . GLN A 1 103 ? -32.418 -28.537 -4.008 1.00 71.25 103 GLN A N 1
ATOM 799 C CA . GLN A 1 103 ? -32.079 -29.954 -4.156 1.00 71.25 103 GLN A CA 1
ATOM 800 C C . GLN A 1 103 ? -30.752 -30.190 -4.897 1.00 71.25 103 GLN A C 1
ATOM 802 O O . GLN A 1 103 ? -30.385 -31.342 -5.132 1.00 71.25 103 GLN A O 1
ATOM 807 N N . GLY A 1 104 ? -30.011 -29.136 -5.251 1.00 72.25 104 GLY A N 1
ATOM 808 C CA . GLY A 1 104 ? -28.726 -29.244 -5.941 1.00 72.25 104 GLY A CA 1
ATOM 809 C C . GLY A 1 104 ? -28.817 -29.322 -7.470 1.00 72.25 104 GLY A C 1
ATOM 810 O O . GLY A 1 104 ? -27.790 -29.538 -8.115 1.00 72.25 104 GLY A O 1
ATOM 811 N N . ASN A 1 105 ? -30.002 -29.167 -8.074 1.00 74.31 105 ASN A N 1
ATOM 812 C CA . ASN A 1 105 ? -30.205 -29.347 -9.515 1.00 74.31 105 ASN A CA 1
ATOM 813 C C . ASN A 1 105 ? -30.176 -28.016 -10.280 1.00 74.31 105 ASN A C 1
ATOM 815 O O . ASN A 1 105 ? -30.718 -27.008 -9.833 1.00 74.31 105 ASN A O 1
ATOM 819 N N . TYR A 1 106 ? -29.589 -28.022 -11.480 1.00 83.19 106 TYR A N 1
ATOM 820 C CA . TYR A 1 106 ? -29.667 -26.894 -12.416 1.00 83.19 106 TYR A CA 1
ATOM 821 C C . TYR A 1 106 ? -30.930 -26.991 -13.279 1.00 83.19 106 TYR A C 1
ATOM 823 O O . TYR A 1 106 ? -31.288 -28.076 -13.738 1.00 83.19 106 TYR A O 1
ATOM 831 N N . PHE A 1 107 ? -31.558 -25.854 -13.570 1.00 87.75 107 PHE A N 1
ATOM 832 C CA . PHE A 1 107 ? -32.757 -25.750 -14.404 1.00 87.75 107 PHE A CA 1
ATOM 833 C C . PHE A 1 107 ? -32.614 -24.628 -15.439 1.00 87.75 107 PHE A C 1
ATOM 835 O O . PHE A 1 107 ? -31.709 -23.806 -15.358 1.00 87.75 107 PHE A O 1
ATOM 842 N N . ASN A 1 108 ? -33.497 -24.590 -16.438 1.00 90.62 108 ASN A N 1
ATOM 843 C CA . ASN A 1 108 ? -33.553 -23.492 -17.404 1.00 90.62 108 ASN A CA 1
ATOM 844 C C . ASN A 1 108 ? -34.759 -22.609 -17.096 1.00 90.62 108 ASN A C 1
ATOM 846 O O . ASN A 1 108 ? -35.855 -23.122 -16.864 1.00 90.62 108 ASN A O 1
ATOM 850 N N . ARG A 1 109 ? -34.576 -21.293 -17.149 1.00 93.00 109 ARG A N 1
ATOM 851 C CA . ARG A 1 109 ? -35.654 -20.312 -17.001 1.00 93.00 109 ARG A CA 1
ATOM 852 C C . ARG A 1 109 ? -35.597 -19.265 -18.112 1.00 93.00 109 ARG A C 1
ATOM 854 O O . ARG A 1 109 ? -34.520 -19.062 -18.669 1.00 93.00 109 ARG A O 1
ATOM 861 N N . PRO A 1 110 ? -36.705 -18.566 -18.397 1.00 94.25 110 PRO A N 1
ATOM 862 C CA . PRO A 1 110 ? -36.648 -17.341 -19.183 1.00 94.25 110 PRO A CA 1
ATOM 863 C C . PRO A 1 110 ? -35.631 -16.356 -18.588 1.00 94.25 110 PRO A C 1
ATOM 865 O O . PRO A 1 110 ? -35.453 -16.287 -17.359 1.00 94.25 110 PRO A O 1
ATOM 868 N N . GLY A 1 111 ? -34.937 -15.628 -19.457 1.00 92.81 111 GLY A N 1
ATOM 869 C CA . GLY A 1 111 ? -33.953 -14.634 -19.063 1.00 92.81 111 GLY A CA 1
ATOM 870 C C . GLY A 1 111 ? -34.583 -13.491 -18.268 1.00 92.81 111 GLY A C 1
ATOM 871 O O . GLY A 1 111 ? -35.764 -13.171 -18.390 1.00 92.81 111 GLY A O 1
ATOM 872 N N . LYS A 1 112 ? -33.779 -12.881 -17.401 1.00 93.38 112 LYS A N 1
ATOM 873 C CA . LYS A 1 112 ? -34.127 -11.687 -16.625 1.00 93.38 112 LYS A CA 1
ATOM 874 C C . LYS A 1 112 ? -33.212 -10.542 -17.040 1.00 93.38 112 LYS A C 1
ATOM 876 O O . LYS A 1 112 ? -32.129 -10.758 -17.570 1.00 93.38 112 LYS A O 1
ATOM 881 N N . LEU A 1 113 ? -33.599 -9.313 -16.710 1.00 93.12 113 LEU A N 1
ATOM 882 C CA . LEU A 1 113 ? -32.841 -8.108 -17.073 1.00 93.12 113 LEU A CA 1
ATOM 883 C C . LEU A 1 113 ? -31.366 -8.123 -16.621 1.00 93.12 113 LEU A C 1
ATOM 885 O O . LEU A 1 113 ? -30.528 -7.476 -17.243 1.00 93.12 113 LEU A O 1
ATOM 889 N N . SER A 1 114 ? -31.029 -8.824 -15.535 1.00 92.69 114 SER A N 1
ATOM 890 C CA . SER A 1 114 ? -29.647 -8.937 -15.054 1.00 92.69 114 SER A CA 1
ATOM 891 C C . SER A 1 114 ? -28.816 -10.033 -15.725 1.00 92.69 114 SER A C 1
ATOM 893 O O . SER A 1 114 ? -27.621 -10.099 -15.445 1.00 92.69 114 SER A O 1
ATOM 895 N N . ASP A 1 115 ? -29.404 -10.860 -16.592 1.00 94.12 115 ASP A N 1
ATOM 896 C CA . ASP A 1 115 ? -28.646 -11.838 -17.370 1.00 94.12 115 ASP A CA 1
ATOM 897 C C . ASP A 1 115 ? -27.884 -11.144 -18.514 1.00 94.12 115 ASP A C 1
ATOM 899 O O . ASP A 1 115 ? -28.334 -10.144 -19.085 1.00 94.12 115 ASP A O 1
ATOM 903 N N . TYR A 1 116 ? -26.707 -11.683 -18.827 1.00 94.38 116 TYR A N 1
ATOM 904 C CA . TYR A 1 116 ? -25.870 -11.240 -19.941 1.00 94.38 116 TYR A CA 1
ATOM 905 C C . TYR A 1 116 ? -26.334 -11.858 -21.258 1.00 94.38 116 TYR A C 1
ATOM 907 O O . TYR A 1 116 ? -27.010 -12.890 -21.259 1.00 94.38 116 TYR A O 1
ATOM 915 N N . PHE A 1 117 ? -25.956 -11.244 -22.382 1.00 93.44 117 PHE A N 1
ATOM 916 C CA . PHE A 1 117 ? -26.253 -11.820 -23.691 1.00 93.44 117 PHE A CA 1
ATOM 917 C C . PHE A 1 117 ? -25.647 -13.227 -23.818 1.00 93.44 117 PHE A C 1
ATOM 919 O O . PHE A 1 117 ? -24.500 -13.446 -23.406 1.00 93.44 117 PHE A O 1
ATOM 926 N N . PRO A 1 118 ? -26.405 -14.196 -24.360 1.00 89.94 118 PRO A N 1
ATOM 927 C CA . PRO A 1 118 ? -25.951 -15.574 -24.449 1.00 89.94 118 PRO A CA 1
ATOM 928 C C . PRO A 1 118 ? -24.729 -15.685 -25.364 1.00 89.94 118 PRO A C 1
ATOM 930 O O . PRO A 1 118 ? -24.658 -15.062 -26.422 1.00 89.94 118 PRO A O 1
ATOM 933 N N . SER A 1 119 ? -23.765 -16.514 -24.964 1.00 90.75 119 SER A N 1
ATOM 934 C CA . SER A 1 119 ? -22.643 -16.861 -25.835 1.00 90.75 119 SER A CA 1
ATOM 935 C C . SER A 1 119 ? -23.135 -17.746 -26.990 1.00 90.75 119 SER A C 1
ATOM 937 O O . SER A 1 119 ? -23.869 -18.703 -26.725 1.00 90.75 119 SER A O 1
ATOM 939 N N . PRO A 1 120 ? -22.708 -17.503 -28.246 1.00 92.38 120 PRO A N 1
ATOM 940 C CA . PRO A 1 120 ? -23.069 -18.353 -29.385 1.00 92.38 120 PRO A CA 1
ATOM 941 C C . PRO A 1 120 ? -22.536 -19.783 -29.261 1.00 92.38 120 PRO A C 1
ATOM 943 O O . PRO A 1 120 ? -23.100 -20.718 -29.828 1.00 92.38 120 PRO A O 1
ATOM 946 N N . TYR A 1 121 ? -21.452 -19.960 -28.501 1.00 92.38 121 TYR A N 1
ATOM 947 C CA . TYR A 1 121 ? -20.791 -21.243 -28.304 1.00 92.38 121 TYR A CA 1
ATOM 948 C C . TYR A 1 121 ? -20.631 -21.553 -26.810 1.00 92.38 121 TYR A C 1
ATOM 950 O O . TYR A 1 121 ? -20.399 -20.636 -26.016 1.00 92.38 121 TYR A O 1
ATOM 958 N N . PRO A 1 122 ? -20.709 -22.835 -26.407 1.00 87.06 122 PRO A N 1
ATOM 959 C CA . PRO A 1 122 ? -20.540 -23.237 -25.011 1.00 87.06 122 PRO A CA 1
ATOM 960 C C . PRO A 1 122 ? -19.094 -23.095 -24.502 1.00 87.06 122 PRO A C 1
ATOM 962 O O . PRO A 1 122 ? -18.892 -22.975 -23.297 1.00 87.06 122 PRO A O 1
ATOM 965 N N . ASN A 1 123 ? -18.099 -23.143 -25.394 1.00 88.25 123 ASN A N 1
ATOM 966 C CA . ASN A 1 123 ? -16.672 -22.974 -25.101 1.00 88.25 123 ASN A CA 1
ATOM 967 C C . ASN A 1 123 ? -15.890 -22.561 -26.366 1.00 88.25 123 ASN A C 1
ATOM 969 O O . ASN A 1 123 ? -16.440 -22.537 -27.472 1.00 88.25 123 ASN A O 1
ATOM 973 N N . GLU A 1 124 ? -14.611 -22.220 -26.192 1.00 89.19 124 GLU A N 1
ATOM 974 C CA . GLU A 1 124 ? -13.726 -21.739 -27.259 1.00 89.19 124 GLU A CA 1
ATOM 975 C C . GLU A 1 124 ? -13.475 -22.806 -28.335 1.00 89.19 124 GLU A C 1
ATOM 977 O O . GLU A 1 124 ? -13.446 -22.509 -29.527 1.00 89.19 124 GLU A O 1
ATOM 982 N N . GLU A 1 125 ? -13.343 -24.065 -27.942 1.00 91.12 125 GLU A N 1
ATOM 983 C CA . GLU A 1 125 ? -13.072 -25.193 -28.826 1.00 91.12 125 GLU A CA 1
ATOM 984 C C . GLU A 1 125 ? -14.247 -25.438 -29.776 1.00 91.12 125 GLU A C 1
ATOM 986 O O . GLU A 1 125 ? -14.041 -25.653 -30.971 1.00 91.12 125 GLU A O 1
ATOM 991 N N . ALA A 1 126 ? -15.482 -25.333 -29.274 1.00 90.31 126 ALA A N 1
ATOM 992 C CA . ALA A 1 126 ? -16.688 -25.377 -30.094 1.00 90.31 126 ALA A CA 1
ATOM 993 C C . ALA A 1 126 ? -16.752 -24.190 -31.065 1.00 90.31 126 ALA A C 1
ATOM 995 O O . ALA A 1 126 ? -17.100 -24.376 -32.233 1.00 90.31 126 ALA A O 1
ATOM 996 N N . ALA A 1 127 ? -16.362 -22.993 -30.617 1.00 90.75 127 ALA A N 1
ATOM 997 C CA . ALA A 1 127 ? -16.294 -21.815 -31.475 1.00 90.75 127 ALA A CA 1
ATOM 998 C C . ALA A 1 127 ? -15.267 -21.997 -32.605 1.00 90.75 127 ALA A C 1
ATOM 1000 O O . ALA A 1 127 ? -15.583 -21.752 -33.769 1.00 90.75 127 ALA A O 1
ATOM 1001 N N . ARG A 1 128 ? -14.066 -22.505 -32.299 1.00 89.31 128 ARG A N 1
ATOM 1002 C CA . ARG A 1 128 ? -13.030 -22.802 -33.301 1.00 89.31 128 ARG A CA 1
ATOM 1003 C C . ARG A 1 128 ? -13.466 -23.888 -34.273 1.00 89.31 128 ARG A C 1
ATOM 1005 O O . ARG A 1 128 ? -13.260 -23.738 -35.474 1.00 89.31 128 ARG A O 1
ATOM 1012 N N . ALA A 1 129 ? -14.100 -24.952 -33.785 1.00 88.81 129 ALA A N 1
ATOM 1013 C CA . ALA A 1 129 ? -14.616 -26.020 -34.636 1.00 88.81 129 ALA A CA 1
ATOM 1014 C C . ALA A 1 129 ? -15.680 -25.513 -35.626 1.00 88.81 129 ALA A C 1
ATOM 1016 O O . ALA A 1 129 ? -15.673 -25.920 -36.785 1.00 88.81 129 ALA A O 1
ATOM 1017 N N . ALA A 1 130 ? -16.555 -24.601 -35.192 1.00 87.56 130 ALA A N 1
ATOM 1018 C CA . ALA A 1 130 ? -17.601 -24.024 -36.035 1.00 87.56 130 ALA A CA 1
ATOM 1019 C C . ALA A 1 130 ? -17.087 -22.975 -37.042 1.00 87.56 130 ALA A C 1
ATOM 1021 O O . ALA A 1 130 ? -17.747 -22.729 -38.048 1.00 87.56 130 ALA A O 1
ATOM 1022 N N . ASN A 1 131 ? -15.916 -22.375 -36.801 1.00 87.00 131 ASN A N 1
ATOM 1023 C CA . ASN A 1 131 ? -15.385 -21.255 -37.587 1.00 87.00 131 ASN A CA 1
ATOM 1024 C C . ASN A 1 131 ? -14.022 -21.575 -38.229 1.00 87.00 131 ASN A C 1
ATOM 1026 O O . ASN A 1 131 ? -13.116 -20.742 -38.236 1.00 87.00 131 ASN A O 1
ATOM 1030 N N . ASN A 1 132 ? -13.853 -22.790 -38.765 1.00 83.31 132 ASN A N 1
ATOM 1031 C CA . ASN A 1 132 ? -12.650 -23.215 -39.505 1.00 83.31 132 ASN A CA 1
ATOM 1032 C C . ASN A 1 132 ? -11.326 -23.011 -38.731 1.00 83.31 132 ASN A C 1
ATOM 1034 O O . ASN A 1 132 ? -10.301 -22.634 -39.297 1.00 83.31 132 ASN A O 1
ATOM 1038 N N . GLY A 1 133 ? -11.345 -23.243 -37.416 1.00 82.94 133 GLY A N 1
ATOM 1039 C CA . GLY A 1 133 ? -10.206 -23.080 -36.505 1.00 82.94 133 GLY A CA 1
ATOM 1040 C C . GLY A 1 133 ? -10.033 -21.665 -35.936 1.00 82.94 133 GLY A C 1
ATOM 1041 O O . GLY A 1 133 ? -9.258 -21.477 -34.989 1.00 82.94 133 GLY A O 1
ATOM 1042 N N . ALA A 1 134 ? -10.760 -20.674 -36.458 1.00 86.94 134 ALA A N 1
ATOM 1043 C CA . ALA A 1 134 ? -10.731 -19.303 -35.966 1.00 86.94 134 ALA A CA 1
ATOM 1044 C C . ALA A 1 134 ? -11.641 -19.126 -34.745 1.00 86.94 134 ALA A C 1
ATOM 1046 O O . ALA A 1 134 ? -12.706 -19.726 -34.658 1.00 86.94 134 ALA A O 1
ATOM 1047 N N . TYR A 1 135 ? -11.232 -18.277 -33.804 1.00 90.69 135 TYR A N 1
ATOM 1048 C CA . TYR A 1 135 ? -12.060 -17.907 -32.660 1.00 90.69 135 TYR A CA 1
ATOM 1049 C C . TYR A 1 135 ? -12.623 -16.498 -32.878 1.00 90.69 135 TYR A C 1
ATOM 1051 O O . TYR A 1 135 ? -11.831 -15.549 -32.932 1.00 90.69 135 TYR A O 1
ATOM 1059 N N . PRO A 1 136 ? -13.948 -16.338 -33.060 1.00 92.44 136 PRO A N 1
ATOM 1060 C CA . PRO A 1 136 ? -14.551 -15.023 -33.232 1.00 92.44 136 PRO A CA 1
ATOM 1061 C C . PRO A 1 136 ? -14.306 -14.126 -32.007 1.00 92.44 136 PRO A C 1
ATOM 1063 O O . PRO A 1 136 ? -14.492 -14.578 -30.876 1.00 92.44 136 PRO A O 1
ATOM 1066 N N . PRO A 1 137 ? -13.898 -12.857 -32.192 1.00 93.19 137 PRO A N 1
ATOM 1067 C CA . PRO A 1 137 ? -13.699 -11.937 -31.079 1.00 93.19 137 PRO A CA 1
ATOM 1068 C C . PRO A 1 137 ? -15.019 -11.595 -30.383 1.00 93.19 137 PRO A C 1
ATOM 1070 O O . PRO A 1 137 ? -16.061 -11.467 -31.032 1.00 93.19 137 PRO A O 1
ATOM 1073 N N . ASP A 1 138 ? -14.936 -11.363 -29.074 1.00 95.44 138 ASP A N 1
ATOM 1074 C CA . ASP A 1 138 ? -16.008 -10.739 -28.303 1.00 95.44 138 ASP A CA 1
ATOM 1075 C C . ASP A 1 138 ? -16.162 -9.265 -28.703 1.00 95.44 138 ASP A C 1
ATOM 1077 O O . ASP A 1 138 ? -15.174 -8.534 -28.835 1.00 95.44 138 ASP A O 1
ATOM 1081 N N . LEU A 1 139 ? -17.403 -8.831 -28.916 1.00 96.56 139 LEU A N 1
ATOM 1082 C CA . LEU A 1 139 ? -17.701 -7.506 -29.450 1.00 96.56 139 LEU A CA 1
ATOM 1083 C C . LEU A 1 139 ? -17.942 -6.439 -28.380 1.00 96.56 139 LEU A C 1
ATOM 1085 O O . LEU A 1 139 ? -18.078 -5.273 -28.741 1.00 96.56 139 LEU A O 1
ATOM 1089 N N . SER A 1 140 ? -17.961 -6.776 -27.085 1.00 95.12 140 SER A N 1
ATOM 1090 C CA . SER A 1 140 ? -18.296 -5.804 -26.035 1.00 95.12 140 SER A CA 1
ATOM 1091 C C . SER A 1 140 ? -17.359 -4.593 -25.993 1.00 95.12 140 SER A C 1
ATOM 1093 O O . SER A 1 140 ? -17.821 -3.502 -25.697 1.00 95.12 140 SER A O 1
ATOM 1095 N N . LEU A 1 141 ? -16.067 -4.766 -26.298 1.00 95.06 141 LEU A N 1
ATOM 1096 C CA . LEU A 1 141 ? -15.051 -3.698 -26.244 1.00 95.06 141 LEU A CA 1
ATOM 1097 C C . LEU A 1 141 ? -14.327 -3.490 -27.587 1.00 95.06 141 LEU A C 1
ATOM 1099 O O . LEU A 1 141 ? -13.259 -2.879 -27.644 1.00 95.06 141 LEU A O 1
ATOM 1103 N N . ILE A 1 142 ? -14.869 -4.020 -28.687 1.00 94.50 142 ILE A N 1
ATOM 1104 C CA . ILE A 1 142 ? -14.121 -4.174 -29.945 1.00 94.50 142 ILE A CA 1
ATOM 1105 C C . ILE A 1 142 ? -13.676 -2.848 -30.574 1.00 94.50 142 ILE A C 1
ATOM 1107 O O . ILE A 1 142 ? -12.610 -2.793 -31.182 1.00 94.50 142 ILE A O 1
ATOM 1111 N N . THR A 1 143 ? -14.447 -1.771 -30.399 1.00 94.06 143 THR A N 1
ATOM 1112 C CA . THR A 1 143 ? -14.093 -0.437 -30.909 1.00 94.06 143 THR A CA 1
ATOM 1113 C C . THR A 1 143 ? -12.979 0.230 -30.105 1.00 94.06 143 THR A C 1
ATOM 1115 O O . THR A 1 143 ? -12.349 1.143 -30.615 1.00 94.06 143 THR A O 1
ATOM 1118 N N . LEU A 1 144 ? -12.716 -0.202 -28.868 1.00 91.50 144 LEU A N 1
ATOM 1119 C CA . LEU A 1 144 ? -11.549 0.242 -28.094 1.00 91.50 144 LEU A CA 1
ATOM 1120 C C . LEU A 1 144 ? -10.347 -0.686 -28.320 1.00 91.50 144 LEU A C 1
ATOM 1122 O O . LEU A 1 144 ? -9.208 -0.238 -28.332 1.00 91.50 144 LEU A O 1
ATOM 1126 N N . ALA A 1 145 ? -10.601 -1.974 -28.566 1.00 89.75 145 ALA A N 1
ATOM 1127 C CA . ALA A 1 145 ? -9.573 -2.998 -28.760 1.00 89.75 145 ALA A CA 1
ATOM 1128 C C . ALA A 1 145 ? -8.941 -3.020 -30.169 1.00 89.75 145 ALA A C 1
ATOM 1130 O O . ALA A 1 145 ? -8.115 -3.893 -30.468 1.00 89.75 145 ALA A O 1
ATOM 1131 N N . ARG A 1 146 ? -9.361 -2.135 -31.080 1.00 87.75 146 ARG A N 1
ATOM 1132 C CA . ARG A 1 146 ? -8.862 -2.073 -32.461 1.00 87.75 146 ARG A CA 1
ATOM 1133 C C . ARG A 1 146 ? -8.362 -0.678 -32.795 1.00 87.75 146 ARG A C 1
ATOM 1135 O O . ARG A 1 146 ? -8.995 0.322 -32.464 1.00 87.75 146 ARG A O 1
ATOM 1142 N N . HIS A 1 147 ? -7.230 -0.626 -33.494 1.00 84.69 147 HIS A N 1
ATOM 1143 C CA . HIS A 1 147 ? -6.663 0.623 -33.987 1.00 84.69 147 HIS A CA 1
ATOM 1144 C C . HIS A 1 147 ? -7.699 1.365 -34.838 1.00 84.69 147 HIS A C 1
ATOM 1146 O O . HIS A 1 147 ? -8.457 0.747 -35.571 1.00 84.69 147 HIS A O 1
ATOM 1152 N N . GLY A 1 148 ? -7.782 2.690 -34.730 1.00 85.69 148 GLY A N 1
ATOM 1153 C CA . GLY A 1 148 ? -8.790 3.468 -35.464 1.00 85.69 148 GLY A CA 1
ATOM 1154 C C . GLY A 1 148 ? -10.244 3.279 -34.998 1.00 85.69 148 GLY A C 1
ATOM 1155 O O . GLY A 1 148 ? -11.112 3.995 -35.492 1.00 85.69 148 GLY A O 1
ATOM 1156 N N . GLY A 1 149 ? -10.508 2.384 -34.044 1.00 93.44 149 GLY A N 1
ATOM 1157 C CA . GLY A 1 149 ? -11.804 2.167 -33.412 1.00 93.44 149 GLY A CA 1
ATOM 1158 C C . GLY A 1 149 ? -12.942 1.866 -34.381 1.00 93.44 149 GLY A C 1
ATOM 1159 O O . GLY A 1 149 ? -12.837 0.968 -35.218 1.00 93.44 149 GLY A O 1
ATOM 1160 N N . GLU A 1 150 ? -14.048 2.602 -34.280 1.00 93.81 150 GLU A N 1
ATOM 1161 C CA . GLU A 1 150 ? -15.208 2.412 -35.158 1.00 93.81 150 GLU A CA 1
ATOM 1162 C C . GLU A 1 150 ? -14.904 2.630 -36.655 1.00 93.81 150 GLU A C 1
ATOM 1164 O O . GLU A 1 150 ? -15.570 2.020 -37.494 1.00 93.81 150 GLU A O 1
ATOM 1169 N N . ASP A 1 151 ? -13.868 3.411 -37.007 1.00 94.62 151 ASP A N 1
ATOM 1170 C CA . ASP A 1 151 ? -13.409 3.546 -38.400 1.00 94.62 151 ASP A CA 1
ATOM 1171 C C . ASP A 1 151 ? -12.878 2.208 -38.938 1.00 94.62 151 ASP A C 1
ATOM 1173 O O . ASP A 1 151 ? -13.179 1.822 -40.067 1.00 94.62 151 ASP A O 1
ATOM 1177 N N . TYR A 1 152 ? -12.117 1.473 -38.119 1.00 94.12 152 TYR A N 1
ATOM 1178 C CA . TYR A 1 152 ? -11.576 0.167 -38.492 1.00 94.12 152 TYR A CA 1
ATOM 1179 C C . TYR A 1 152 ? -12.671 -0.875 -38.646 1.00 94.12 152 TYR A C 1
ATOM 1181 O O . TYR A 1 152 ? -12.710 -1.581 -39.648 1.00 94.12 152 TYR A O 1
ATOM 1189 N N . VAL A 1 153 ? -13.589 -0.951 -37.680 1.00 94.75 153 VAL A N 1
ATOM 1190 C CA . VAL A 1 153 ? -14.688 -1.923 -37.727 1.00 94.75 153 VAL A CA 1
ATOM 1191 C C . VAL A 1 153 ? -15.568 -1.675 -38.955 1.00 94.75 153 VAL A C 1
ATOM 1193 O O . VAL A 1 153 ? -15.922 -2.620 -39.657 1.00 94.75 153 VAL A O 1
ATOM 1196 N N . PHE A 1 154 ? -15.854 -0.411 -39.281 1.00 95.31 154 PHE A N 1
ATOM 1197 C CA . PHE A 1 154 ? -16.622 -0.064 -40.477 1.00 95.31 154 PHE A CA 1
ATOM 1198 C C . PHE A 1 154 ? -15.893 -0.466 -41.768 1.00 95.31 154 PHE A C 1
ATOM 1200 O O . PHE A 1 154 ? -16.490 -1.085 -42.654 1.00 95.31 154 PHE A O 1
ATOM 1207 N N . ALA A 1 155 ? -14.599 -0.149 -41.869 1.00 93.69 155 ALA A N 1
ATOM 1208 C CA . ALA A 1 155 ? -13.780 -0.491 -43.029 1.00 93.69 155 ALA A CA 1
ATOM 1209 C C . ALA A 1 155 ? -13.644 -2.012 -43.205 1.00 93.69 155 ALA A C 1
ATOM 1211 O O . ALA A 1 155 ? -13.807 -2.526 -44.310 1.00 93.69 155 ALA A O 1
ATOM 1212 N N . LEU A 1 156 ? -13.453 -2.749 -42.109 1.00 93.38 156 LEU A N 1
ATOM 1213 C CA . LEU A 1 156 ? -13.403 -4.207 -42.108 1.00 93.38 156 LEU A CA 1
ATOM 1214 C C . LEU A 1 156 ? -14.718 -4.815 -42.616 1.00 93.38 156 LEU A C 1
ATOM 1216 O O . LEU A 1 156 ? -14.701 -5.699 -43.466 1.00 93.38 156 LEU A O 1
ATOM 1220 N N . LEU A 1 157 ? -15.867 -4.334 -42.137 1.00 93.88 157 LEU A N 1
ATOM 1221 C CA . LEU A 1 157 ? -17.175 -4.879 -42.512 1.00 93.88 157 LEU A CA 1
ATOM 1222 C C . LEU A 1 157 ? -17.577 -4.566 -43.962 1.00 93.88 157 LEU A C 1
ATOM 1224 O O . LEU A 1 157 ? -18.349 -5.319 -44.553 1.00 93.88 157 LEU A O 1
ATOM 1228 N N . THR A 1 158 ? -17.056 -3.480 -44.539 1.00 92.94 158 THR A N 1
ATOM 1229 C CA . THR A 1 158 ? -17.418 -3.012 -45.890 1.00 92.94 158 THR A CA 1
ATOM 1230 C C . THR A 1 158 ? -16.338 -3.252 -46.950 1.00 92.94 158 THR A C 1
ATOM 1232 O O . THR A 1 158 ? -16.607 -3.073 -48.135 1.00 92.94 158 THR A O 1
ATOM 1235 N N . GLY A 1 159 ? -15.136 -3.673 -46.549 1.00 90.88 159 GLY A N 1
ATOM 1236 C CA . GLY A 1 159 ? -13.949 -3.754 -47.406 1.00 90.88 159 GLY A CA 1
ATOM 1237 C C . GLY A 1 159 ? -13.697 -5.083 -48.124 1.00 90.88 159 GLY A C 1
ATOM 1238 O O . GLY A 1 159 ? -12.643 -5.224 -48.734 1.00 90.88 159 GLY A O 1
ATOM 1239 N N . TYR A 1 160 ? -14.603 -6.063 -48.056 1.00 92.12 160 TYR A N 1
ATOM 1240 C CA . TYR A 1 160 ? -14.421 -7.360 -48.727 1.00 92.12 160 TYR A CA 1
ATOM 1241 C C . TYR A 1 160 ? -14.308 -7.207 -50.253 1.00 92.12 160 TYR A C 1
ATOM 1243 O O . TYR A 1 160 ? -15.150 -6.564 -50.883 1.00 92.12 160 TYR A O 1
ATOM 1251 N N . CYS A 1 161 ? -13.282 -7.814 -50.855 1.00 89.94 161 CYS A N 1
ATOM 1252 C CA . CYS A 1 161 ? -13.052 -7.794 -52.302 1.00 89.94 161 CYS A CA 1
ATOM 1253 C C . CYS A 1 161 ? -12.252 -9.021 -52.774 1.00 89.94 161 CYS A C 1
ATOM 1255 O O . CYS A 1 161 ? -11.761 -9.803 -51.960 1.00 89.94 161 CYS A O 1
ATOM 1257 N N . ASP A 1 162 ? -12.126 -9.199 -54.092 1.00 89.06 162 ASP A N 1
ATOM 1258 C CA . ASP A 1 162 ? -11.304 -10.272 -54.660 1.00 89.06 162 ASP A CA 1
ATOM 1259 C C . ASP A 1 162 ? -9.811 -10.060 -54.337 1.00 89.06 162 ASP A C 1
ATOM 1261 O O . ASP A 1 162 ? -9.328 -8.921 -54.381 1.00 89.06 162 ASP A O 1
ATOM 1265 N N . PRO A 1 163 ? -9.047 -11.132 -54.042 1.00 87.56 163 PRO A N 1
ATOM 1266 C CA . PRO A 1 163 ? -7.627 -11.015 -53.738 1.00 87.56 163 PRO A CA 1
ATOM 1267 C C . PRO A 1 163 ? -6.843 -10.463 -54.943 1.00 87.56 163 PRO A C 1
ATOM 1269 O O . PRO A 1 163 ? -7.029 -10.933 -56.071 1.00 87.56 163 PRO A O 1
ATOM 1272 N N . PRO A 1 164 ? -5.923 -9.501 -54.738 1.00 84.38 164 PRO A N 1
ATOM 1273 C CA . PRO A 1 164 ? -5.047 -9.020 -55.796 1.00 84.38 164 PRO A CA 1
ATOM 1274 C C . PRO A 1 164 ? -4.103 -10.131 -56.277 1.00 84.38 164 PRO A C 1
ATOM 1276 O O . PRO A 1 164 ? -3.823 -11.108 -55.574 1.00 84.38 164 PRO A O 1
ATOM 1279 N N . ALA A 1 165 ? -3.575 -9.969 -57.492 1.00 79.00 165 ALA A N 1
ATOM 1280 C CA . ALA A 1 165 ? -2.663 -10.937 -58.091 1.00 79.00 165 ALA A CA 1
ATOM 1281 C C . ALA A 1 165 ? -1.451 -11.210 -57.176 1.00 79.00 165 ALA A C 1
ATOM 1283 O O . ALA A 1 165 ? -0.721 -10.289 -56.817 1.00 79.00 165 ALA A O 1
ATOM 1284 N N . GLY A 1 166 ? -1.233 -12.482 -56.826 1.00 76.56 166 GLY A N 1
ATOM 1285 C CA . GLY A 1 166 ? -0.125 -12.929 -55.971 1.00 76.56 166 GLY A CA 1
ATOM 1286 C C . GLY A 1 166 ? -0.519 -13.340 -54.548 1.00 76.56 166 GLY A C 1
ATOM 1287 O O . GLY A 1 166 ? 0.294 -13.965 -53.873 1.00 76.56 166 GLY A O 1
ATOM 1288 N N . ILE A 1 167 ? -1.753 -13.069 -54.105 1.00 79.94 167 ILE A N 1
ATOM 1289 C CA . ILE A 1 167 ? -2.260 -13.530 -52.803 1.00 79.94 167 ILE A CA 1
ATOM 1290 C C . ILE A 1 167 ? -3.002 -14.859 -52.977 1.00 79.94 167 ILE A C 1
ATOM 1292 O O . ILE A 1 167 ? -3.984 -14.945 -53.711 1.00 79.94 167 ILE A O 1
ATOM 1296 N N . VAL A 1 168 ? -2.532 -15.905 -52.290 1.00 81.50 168 VAL A N 1
ATOM 1297 C CA . VAL A 1 168 ? -3.172 -17.229 -52.268 1.00 81.50 168 VAL A CA 1
ATOM 1298 C C . VAL A 1 168 ? -3.850 -17.423 -50.915 1.00 81.50 168 VAL A C 1
ATOM 1300 O O . VAL A 1 168 ? -3.177 -17.509 -49.889 1.00 81.50 168 VAL A O 1
ATOM 1303 N N . LEU A 1 169 ? -5.180 -17.491 -50.916 1.00 85.06 169 LEU A N 1
ATOM 1304 C CA . LEU A 1 169 ? -5.983 -17.750 -49.720 1.00 85.06 169 LEU A CA 1
ATOM 1305 C C . LEU A 1 169 ? -6.099 -19.256 -49.464 1.00 85.06 169 LEU A C 1
ATOM 1307 O O . LEU A 1 169 ? -6.166 -20.049 -50.406 1.00 85.06 169 LEU A O 1
ATOM 1311 N N . ARG A 1 170 ? -6.146 -19.658 -48.190 1.00 84.81 170 ARG A N 1
ATOM 1312 C CA . ARG A 1 170 ? -6.485 -21.042 -47.828 1.00 84.81 170 ARG A CA 1
ATOM 1313 C C . ARG A 1 170 ? -7.983 -21.277 -48.012 1.00 84.81 170 ARG A C 1
ATOM 1315 O O . ARG A 1 170 ? -8.778 -20.338 -48.002 1.00 84.81 170 ARG A O 1
ATOM 1322 N N . GLU A 1 171 ? -8.369 -22.539 -48.159 1.00 81.06 171 GLU A N 1
ATOM 1323 C CA . GLU A 1 171 ? -9.778 -22.927 -48.232 1.00 81.06 171 GLU A CA 1
ATOM 1324 C C . GLU A 1 171 ? -10.541 -22.411 -46.996 1.00 81.06 171 GLU A C 1
ATOM 1326 O O . GLU A 1 171 ? -10.086 -22.581 -45.864 1.00 81.06 171 GLU A O 1
ATOM 1331 N N . GLY A 1 172 ? -11.665 -21.721 -47.220 1.00 82.56 172 GLY A N 1
ATOM 1332 C CA . GLY A 1 172 ? -12.466 -21.090 -46.164 1.00 82.56 172 GLY A CA 1
ATOM 1333 C C . GLY A 1 172 ? -12.018 -19.687 -45.720 1.00 82.56 172 GLY A C 1
ATOM 1334 O O . GLY A 1 172 ? -12.636 -19.141 -44.808 1.00 82.56 172 GLY A O 1
ATOM 1335 N N . GLN A 1 173 ? -10.989 -19.093 -46.341 1.00 88.94 173 GLN A N 1
ATOM 1336 C CA . GLN A 1 173 ? -10.569 -17.703 -46.101 1.00 88.94 173 GLN A CA 1
ATOM 1337 C C . GLN A 1 173 ? -11.051 -16.745 -47.198 1.00 88.94 173 GLN A C 1
ATOM 1339 O O . GLN A 1 173 ? -11.203 -17.123 -48.359 1.00 88.94 173 GLN A O 1
ATOM 1344 N N . TYR A 1 174 ? -11.223 -15.479 -46.825 1.00 91.44 174 TYR A N 1
ATOM 1345 C CA . TYR A 1 174 ? -11.655 -14.376 -47.681 1.00 91.44 174 TYR A CA 1
ATOM 1346 C C . TYR A 1 174 ? -10.611 -13.266 -47.665 1.00 91.44 174 TYR A C 1
ATOM 1348 O O . TYR A 1 174 ? -9.868 -13.125 -46.690 1.00 91.44 174 TYR A O 1
ATOM 1356 N N . TYR A 1 175 ? -10.552 -12.476 -48.737 1.00 92.25 175 TYR A N 1
ATOM 1357 C CA . TYR A 1 175 ? -9.650 -11.336 -48.784 1.00 92.25 175 TYR A CA 1
ATOM 1358 C C . TYR A 1 175 ? -10.316 -10.075 -48.227 1.00 92.25 175 TYR A C 1
ATOM 1360 O O . TYR A 1 175 ? -11.434 -9.720 -48.605 1.00 92.25 175 TYR A O 1
ATOM 1368 N N . ASN A 1 176 ? -9.617 -9.398 -47.319 1.00 92.62 176 ASN A N 1
ATOM 1369 C CA . ASN A 1 176 ? -10.006 -8.096 -46.802 1.00 92.62 176 ASN A CA 1
ATOM 1370 C C . ASN A 1 176 ? -8.750 -7.233 -46.595 1.00 92.62 176 ASN A C 1
ATOM 1372 O O . ASN A 1 176 ? -7.913 -7.587 -45.765 1.00 92.62 176 ASN A O 1
ATOM 1376 N N . PRO A 1 177 ? -8.607 -6.099 -47.301 1.00 88.69 177 PRO A N 1
ATOM 1377 C CA . PRO A 1 177 ? -7.393 -5.287 -47.267 1.00 88.69 177 PRO A CA 1
ATOM 1378 C C . PRO A 1 177 ? -7.150 -4.605 -45.913 1.00 88.69 177 PRO A C 1
ATOM 1380 O O . PRO A 1 177 ? -6.033 -4.170 -45.656 1.00 88.69 177 PRO A O 1
ATOM 1383 N N . TYR A 1 178 ? -8.167 -4.510 -45.050 1.00 88.25 178 TYR A N 1
ATOM 1384 C CA . TYR A 1 178 ? -8.061 -3.930 -43.706 1.00 88.25 178 TYR A CA 1
ATOM 1385 C C . TYR A 1 178 ? -7.763 -4.983 -42.625 1.00 88.25 178 TYR A C 1
ATOM 1387 O O . TYR A 1 178 ? -7.617 -4.639 -41.455 1.00 88.25 178 TYR A O 1
ATOM 1395 N N . PHE A 1 179 ? -7.719 -6.274 -42.971 1.00 88.56 179 PHE A N 1
ATOM 1396 C CA . PHE A 1 179 ? -7.396 -7.344 -42.027 1.00 88.56 179 PHE A CA 1
ATOM 1397 C C . PHE A 1 179 ? -5.920 -7.732 -42.113 1.00 88.56 179 PHE A C 1
ATOM 1399 O O . PHE A 1 179 ? -5.349 -7.768 -43.202 1.00 88.56 179 PHE A O 1
ATOM 1406 N N . VAL A 1 180 ? -5.327 -8.096 -40.973 1.00 82.69 180 VAL A N 1
ATOM 1407 C CA . VAL A 1 180 ? -3.918 -8.499 -40.867 1.00 82.69 180 VAL A CA 1
ATOM 1408 C C . VAL A 1 180 ? -3.571 -9.606 -41.856 1.00 82.69 180 VAL A C 1
ATOM 1410 O O . VAL A 1 180 ? -4.166 -10.683 -41.844 1.00 82.69 180 VAL A O 1
ATOM 1413 N N . GLY A 1 181 ? -2.610 -9.327 -42.743 1.00 78.94 181 GLY A N 1
ATOM 1414 C CA . GLY A 1 181 ? -2.178 -10.252 -43.797 1.00 78.94 181 GLY A CA 1
ATOM 1415 C C . GLY A 1 181 ? -3.210 -10.498 -44.907 1.00 78.94 181 GLY A C 1
ATOM 1416 O O . GLY A 1 181 ? -3.031 -11.404 -45.720 1.00 78.94 181 GLY A O 1
ATOM 1417 N N . GLY A 1 182 ? -4.299 -9.729 -44.945 1.00 85.12 182 GLY A N 1
ATOM 1418 C CA . GLY A 1 182 ? -5.325 -9.766 -45.981 1.00 85.12 182 GLY A CA 1
ATOM 1419 C C . GLY A 1 182 ? -6.258 -10.979 -45.954 1.00 85.12 182 GLY A C 1
ATOM 1420 O O . GLY A 1 182 ? -7.278 -10.948 -46.627 1.00 85.12 182 GLY A O 1
ATOM 1421 N N . ALA A 1 183 ? -5.948 -12.040 -45.205 1.00 87.75 183 ALA A N 1
ATOM 1422 C CA . ALA A 1 183 ? -6.699 -13.295 -45.200 1.00 87.75 183 ALA A CA 1
ATOM 1423 C C . ALA A 1 183 ? -7.526 -13.455 -43.914 1.00 87.75 183 ALA A C 1
ATOM 1425 O O . ALA A 1 183 ? -6.995 -13.798 -42.857 1.00 87.75 183 ALA A O 1
ATOM 1426 N N . ILE A 1 184 ? -8.841 -13.253 -44.007 1.00 90.38 184 ILE A N 1
ATOM 1427 C CA . ILE A 1 184 ? -9.777 -13.353 -42.881 1.00 90.38 184 ILE A CA 1
ATOM 1428 C C . ILE A 1 184 ? -10.620 -14.633 -42.977 1.00 90.38 184 ILE A C 1
ATOM 1430 O O . ILE A 1 184 ? -11.052 -15.027 -44.054 1.00 90.38 184 ILE A O 1
ATOM 1434 N N . SER A 1 185 ? -10.862 -15.307 -41.846 1.00 89.62 185 SER A N 1
ATOM 1435 C CA . SER A 1 185 ? -11.700 -16.530 -41.805 1.00 89.62 185 SER A CA 1
ATOM 1436 C C . SER A 1 185 ? -13.201 -16.231 -41.672 1.00 89.62 185 SER A C 1
ATOM 1438 O O . SER A 1 185 ? -14.032 -17.129 -41.758 1.00 89.62 185 SER A O 1
ATOM 1440 N N . MET A 1 186 ? -13.552 -14.964 -41.453 1.00 91.31 186 MET A N 1
ATOM 1441 C CA . MET A 1 186 ? -14.924 -14.468 -41.431 1.00 91.31 186 MET A CA 1
ATOM 1442 C C . MET A 1 186 ? -15.366 -14.168 -42.865 1.00 91.31 186 MET A C 1
ATOM 1444 O O . MET A 1 186 ? -14.695 -13.419 -43.570 1.00 91.31 186 MET A O 1
ATOM 1448 N N . ALA A 1 187 ? -16.484 -14.750 -43.293 1.00 89.06 187 ALA A N 1
ATOM 1449 C CA . ALA A 1 187 ? -17.119 -14.385 -44.555 1.00 89.06 187 ALA A CA 1
ATOM 1450 C C . ALA A 1 18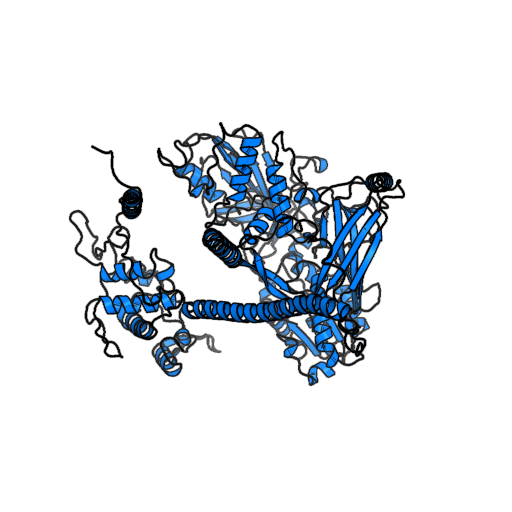7 ? -17.771 -13.001 -44.449 1.00 89.06 187 ALA A C 1
ATOM 1452 O O . ALA A 1 187 ? -18.116 -12.544 -43.356 1.00 89.06 187 ALA A O 1
ATOM 1453 N N . GLN A 1 188 ? -18.001 -12.346 -45.587 1.00 90.75 188 GLN A N 1
ATOM 1454 C CA . GLN A 1 188 ? -18.759 -11.100 -45.606 1.00 90.75 188 GLN A CA 1
ATOM 1455 C C . GLN A 1 188 ? -20.178 -11.332 -45.062 1.00 90.75 188 GLN A C 1
ATOM 1457 O O . GLN A 1 188 ? -20.993 -12.002 -45.691 1.00 90.75 188 GLN A O 1
ATOM 1462 N N . ALA A 1 189 ? -20.469 -10.755 -43.895 1.00 87.38 189 ALA A N 1
ATOM 1463 C CA . ALA A 1 189 ? -21.765 -10.896 -43.236 1.00 87.38 189 ALA A CA 1
ATOM 1464 C C . ALA A 1 189 ? -22.770 -9.806 -43.640 1.00 87.38 189 ALA A C 1
ATOM 1466 O O . ALA A 1 189 ? -23.972 -10.012 -43.515 1.00 87.38 189 ALA A O 1
ATOM 1467 N N . LEU A 1 190 ? -22.295 -8.645 -44.114 1.00 90.06 190 LEU A N 1
ATOM 1468 C CA . LEU A 1 190 ? -23.144 -7.490 -44.415 1.00 90.06 190 LEU A CA 1
ATOM 1469 C C . LEU A 1 190 ? -23.291 -7.280 -45.926 1.00 90.06 190 LEU A C 1
ATOM 1471 O O . LEU A 1 190 ? -22.315 -7.015 -46.633 1.00 90.06 190 LEU A O 1
ATOM 1475 N N . TYR A 1 191 ? -24.532 -7.348 -46.400 1.00 87.75 191 TYR A N 1
ATOM 1476 C CA . TYR A 1 191 ? -24.961 -7.032 -47.762 1.00 87.75 191 TYR A CA 1
ATOM 1477 C C . TYR A 1 191 ? -26.226 -6.162 -47.715 1.00 87.75 191 TYR A C 1
ATOM 1479 O O . TYR A 1 191 ? -26.821 -5.968 -46.655 1.00 87.75 191 TYR A O 1
ATOM 1487 N N . ASN A 1 192 ? -26.614 -5.579 -48.852 1.00 87.06 192 ASN A N 1
ATOM 1488 C CA . ASN A 1 192 ? -27.867 -4.825 -48.927 1.00 87.06 192 ASN A CA 1
ATOM 1489 C C . ASN A 1 192 ? -29.047 -5.751 -48.606 1.00 87.06 192 ASN A C 1
ATOM 1491 O O . ASN A 1 192 ? -29.096 -6.860 -49.126 1.00 87.06 192 ASN A O 1
ATOM 1495 N N . GLU A 1 193 ? -29.982 -5.266 -47.790 1.00 87.00 193 GLU A N 1
ATOM 1496 C CA . GLU A 1 193 ? -31.207 -5.973 -47.391 1.00 87.00 193 GLU A CA 1
ATOM 1497 C C . GLU A 1 193 ? -30.947 -7.236 -46.541 1.00 87.00 193 GLU A C 1
ATOM 1499 O O . GLU A 1 193 ? -31.767 -8.146 -46.508 1.00 87.00 193 GLU A O 1
ATOM 1504 N N . VAL A 1 194 ? -29.817 -7.293 -45.814 1.00 88.31 194 VAL A N 1
ATOM 1505 C CA . VAL A 1 194 ? -29.488 -8.407 -44.891 1.00 88.31 194 VAL A CA 1
ATOM 1506 C C . VAL A 1 194 ? -30.461 -8.537 -43.707 1.00 88.31 194 VAL A C 1
ATOM 1508 O O . VAL A 1 194 ? -30.586 -9.611 -43.125 1.00 88.31 194 VAL A O 1
ATOM 1511 N N . LEU A 1 195 ? -31.161 -7.458 -43.355 1.00 91.44 195 LEU A N 1
ATOM 1512 C CA . LEU A 1 195 ? -32.246 -7.441 -42.375 1.00 91.44 195 LEU A CA 1
ATOM 1513 C C . LEU A 1 195 ? -33.248 -6.334 -42.717 1.00 91.44 195 LEU A C 1
ATOM 1515 O O . LEU A 1 195 ? -32.932 -5.416 -43.476 1.00 91.44 195 LEU A O 1
ATOM 1519 N N . GLU A 1 196 ? -34.435 -6.393 -42.124 1.00 91.44 196 GLU A N 1
ATOM 1520 C CA . GLU A 1 196 ? -35.425 -5.316 -42.185 1.00 91.44 196 GLU A CA 1
ATOM 1521 C C . GLU A 1 196 ? -35.454 -4.585 -40.841 1.00 91.44 196 GLU A C 1
ATOM 1523 O O . GLU A 1 196 ? -35.726 -5.194 -39.805 1.00 91.44 196 GLU A O 1
ATOM 1528 N N . TYR A 1 197 ? -35.149 -3.284 -40.847 1.00 92.00 197 TYR A N 1
ATOM 1529 C CA . TYR A 1 197 ? -35.201 -2.479 -39.629 1.00 92.00 197 TYR A CA 1
ATOM 1530 C C . TYR A 1 197 ? -36.642 -2.254 -39.180 1.00 92.00 197 TYR A C 1
ATOM 1532 O O . TYR A 1 197 ? -37.511 -1.923 -39.992 1.00 92.00 197 TYR A O 1
ATOM 1540 N N . SER A 1 198 ? -36.876 -2.328 -37.870 1.00 87.44 198 SER A N 1
ATOM 1541 C CA . SER A 1 198 ? -38.209 -2.111 -37.289 1.00 87.44 198 SER A CA 1
ATOM 1542 C C . SER A 1 198 ? -38.779 -0.705 -37.549 1.00 87.44 198 SER A C 1
ATOM 1544 O O . SER A 1 198 ? -39.996 -0.516 -37.554 1.00 87.44 198 SER A O 1
ATOM 1546 N N . ASP A 1 199 ? -37.909 0.278 -37.811 1.00 88.94 199 ASP A N 1
ATOM 1547 C CA . ASP A 1 199 ? -38.259 1.675 -38.098 1.00 88.94 199 ASP A CA 1
ATOM 1548 C C . ASP A 1 199 ? -38.436 1.991 -39.600 1.00 88.94 199 ASP A C 1
ATOM 1550 O O . ASP A 1 199 ? -38.742 3.131 -39.958 1.00 88.94 199 ASP A O 1
ATOM 1554 N N . GLY A 1 200 ? -38.267 0.998 -40.484 1.00 89.25 200 GLY A N 1
ATOM 1555 C CA . GLY A 1 200 ? -38.399 1.148 -41.937 1.00 89.25 200 GLY A CA 1
ATOM 1556 C C . GLY A 1 200 ? -37.197 1.797 -42.639 1.00 89.25 200 GLY A C 1
ATOM 1557 O O . GLY A 1 200 ? -37.287 2.121 -43.826 1.00 89.25 200 GLY A O 1
ATOM 1558 N N . THR A 1 201 ? -36.072 1.999 -41.945 1.00 92.75 201 THR A N 1
ATOM 1559 C CA . THR A 1 201 ? -34.827 2.485 -42.560 1.00 92.75 201 THR A CA 1
ATOM 1560 C C . THR A 1 201 ? -34.338 1.503 -43.641 1.00 92.75 201 THR A C 1
ATOM 1562 O O . THR A 1 201 ? -34.334 0.294 -43.414 1.00 92.75 201 THR A O 1
ATOM 1565 N N . PRO A 1 202 ? -33.876 1.965 -44.820 1.00 91.44 202 PRO A N 1
ATOM 1566 C CA . PRO A 1 202 ? -33.301 1.070 -45.824 1.00 91.44 202 PRO A CA 1
ATOM 1567 C C . PRO A 1 202 ? -31.990 0.424 -45.346 1.00 91.44 202 PRO A C 1
ATOM 1569 O O . PRO A 1 202 ? -30.996 1.114 -45.097 1.00 91.44 202 PRO A O 1
ATOM 1572 N N . ALA A 1 203 ? -31.956 -0.907 -45.280 1.00 92.88 203 ALA A N 1
ATOM 1573 C CA . ALA A 1 203 ? -30.803 -1.686 -44.830 1.00 92.88 203 ALA A CA 1
ATOM 1574 C C . ALA A 1 203 ? -29.723 -1.846 -45.920 1.00 92.88 203 ALA A C 1
ATOM 1576 O O . ALA A 1 203 ? -29.386 -2.949 -46.343 1.00 92.88 203 ALA A O 1
ATOM 1577 N N . THR A 1 204 ? -29.160 -0.738 -46.406 1.00 93.06 204 THR A N 1
ATOM 1578 C CA . THR A 1 204 ? -27.960 -0.799 -47.268 1.00 93.06 204 THR A CA 1
ATOM 1579 C C . THR A 1 204 ? -26.747 -1.284 -46.468 1.00 93.06 204 THR A C 1
ATOM 1581 O O . THR A 1 204 ? -26.647 -0.990 -45.279 1.00 93.06 204 THR A O 1
ATOM 1584 N N . ALA A 1 205 ? -25.787 -1.965 -47.099 1.00 89.75 205 ALA A N 1
ATOM 1585 C CA . ALA A 1 205 ? -24.619 -2.529 -46.413 1.00 89.75 205 ALA A CA 1
ATOM 1586 C C . ALA A 1 205 ? -23.849 -1.478 -45.587 1.00 89.75 205 ALA A C 1
ATOM 1588 O O . ALA A 1 205 ? -23.471 -1.733 -44.446 1.00 89.75 205 ALA A O 1
ATOM 1589 N N . SER A 1 206 ? -23.683 -0.263 -46.121 1.00 90.44 206 SER A N 1
ATOM 1590 C CA . SER A 1 206 ? -23.057 0.850 -45.398 1.00 90.44 206 SER A CA 1
ATOM 1591 C C . SER A 1 206 ? -23.914 1.375 -44.243 1.00 90.44 206 SER A C 1
ATOM 1593 O O . SER A 1 206 ? -23.363 1.776 -43.224 1.00 90.44 206 SER A O 1
ATOM 1595 N N . GLN A 1 207 ? -25.245 1.375 -44.370 1.00 94.31 207 GLN A N 1
ATOM 1596 C CA . GLN A 1 207 ? -26.143 1.775 -43.281 1.00 94.31 207 GLN A CA 1
ATOM 1597 C C . GLN A 1 207 ? -26.119 0.747 -42.142 1.00 94.31 207 GLN A C 1
ATOM 1599 O O . GLN A 1 207 ? -25.987 1.127 -40.983 1.00 94.31 207 GLN A O 1
ATOM 1604 N N . VAL A 1 208 ? -26.150 -0.544 -42.479 1.00 96.25 208 VAL A N 1
ATOM 1605 C CA . VAL A 1 208 ? -26.041 -1.656 -41.524 1.00 96.25 208 VAL A CA 1
ATOM 1606 C C . VAL A 1 208 ? -24.691 -1.631 -40.803 1.00 96.25 208 VAL A C 1
ATOM 1608 O O . VAL A 1 208 ? -24.645 -1.698 -39.576 1.00 96.25 208 VAL A O 1
ATOM 1611 N N . ALA A 1 209 ? -23.595 -1.429 -41.544 1.00 95.69 209 ALA A N 1
ATOM 1612 C CA . ALA A 1 209 ? -22.259 -1.267 -40.972 1.00 95.69 209 ALA A CA 1
ATOM 1613 C C . ALA A 1 209 ? -22.157 -0.029 -40.062 1.00 95.69 209 ALA A C 1
ATOM 1615 O O . ALA A 1 209 ? -21.549 -0.089 -38.995 1.00 95.69 209 ALA A O 1
ATOM 1616 N N . LYS A 1 210 ? -22.771 1.096 -40.449 1.00 96.12 210 LYS A N 1
ATOM 1617 C CA . LYS A 1 210 ? -22.789 2.318 -39.635 1.00 96.12 210 LYS A CA 1
ATOM 1618 C C . LYS A 1 210 ? -23.515 2.085 -38.311 1.00 96.12 210 LYS A C 1
ATOM 1620 O O . LYS A 1 210 ? -22.959 2.404 -37.263 1.00 96.12 210 LYS A O 1
ATOM 1625 N N . ASP A 1 211 ? -24.729 1.541 -38.366 1.00 97.31 211 ASP A N 1
ATOM 1626 C CA . ASP A 1 211 ? -25.564 1.351 -37.181 1.00 97.31 211 ASP A CA 1
ATOM 1627 C C . ASP A 1 211 ? -24.929 0.346 -36.208 1.00 97.31 211 ASP A C 1
ATOM 1629 O O . ASP A 1 211 ? -24.828 0.641 -35.016 1.00 97.31 211 ASP A O 1
ATOM 1633 N N . VAL A 1 212 ? -24.397 -0.787 -36.694 1.00 97.25 212 VAL A N 1
ATOM 1634 C CA . VAL A 1 212 ? -23.696 -1.740 -35.814 1.00 97.25 212 VAL A CA 1
ATOM 1635 C C . VAL A 1 212 ? -22.436 -1.123 -35.204 1.00 97.25 212 VAL A C 1
ATOM 1637 O O . VAL A 1 212 ? -22.218 -1.278 -34.009 1.00 97.25 212 VAL A O 1
ATOM 1640 N N . CYS A 1 213 ? -21.650 -0.336 -35.950 1.00 97.06 213 CYS A N 1
ATOM 1641 C CA . CYS A 1 213 ? -20.503 0.380 -35.381 1.00 97.06 213 CYS A CA 1
ATOM 1642 C C . CYS A 1 213 ? -20.917 1.390 -34.301 1.00 97.06 213 CYS A C 1
ATOM 1644 O O . CYS A 1 213 ? -20.234 1.506 -33.286 1.00 97.06 213 CYS A O 1
ATOM 1646 N N . THR A 1 214 ? -22.033 2.106 -34.479 1.00 96.94 214 THR A N 1
ATOM 1647 C CA . THR A 1 214 ? -22.560 3.027 -33.458 1.00 96.94 214 THR A CA 1
ATOM 1648 C C . THR A 1 214 ? -23.041 2.283 -32.208 1.00 96.94 214 THR A C 1
ATOM 1650 O O . THR A 1 214 ? -22.756 2.724 -31.094 1.00 96.94 214 THR A O 1
ATOM 1653 N N . PHE A 1 215 ? -23.688 1.124 -32.360 1.00 97.56 215 PHE A N 1
ATOM 1654 C CA . PHE A 1 215 ? -24.042 0.261 -31.229 1.00 97.56 215 PHE A CA 1
ATOM 1655 C C . PHE A 1 215 ? -22.807 -0.292 -30.507 1.00 97.56 215 PHE A C 1
ATOM 1657 O O . PHE A 1 215 ? -22.758 -0.256 -29.282 1.00 97.56 215 PHE A O 1
ATOM 1664 N N . LEU A 1 216 ? -21.783 -0.738 -31.239 1.00 97.44 216 LEU A N 1
ATOM 1665 C CA . LEU A 1 216 ? -20.536 -1.240 -30.654 1.00 97.44 216 LEU A CA 1
ATOM 1666 C C . LEU A 1 216 ? -19.741 -0.141 -29.942 1.00 97.44 216 LEU A C 1
ATOM 1668 O O . LEU A 1 216 ? -19.168 -0.394 -28.886 1.00 97.44 216 LEU A O 1
ATOM 1672 N N . LYS A 1 217 ? -19.768 1.090 -30.465 1.00 96.50 217 LYS A N 1
ATOM 1673 C CA . LYS A 1 217 ? -19.200 2.261 -29.790 1.00 96.50 217 LYS A CA 1
ATOM 1674 C C . LYS A 1 217 ? -19.890 2.525 -28.455 1.00 96.50 217 LYS A C 1
ATOM 1676 O O . LYS A 1 217 ? -19.215 2.758 -27.458 1.00 96.50 217 LYS A O 1
ATOM 1681 N N . TRP A 1 218 ? -21.221 2.460 -28.431 1.00 96.62 218 TRP A N 1
ATOM 1682 C CA . TRP A 1 218 ? -21.982 2.563 -27.189 1.00 96.62 218 TRP A CA 1
ATOM 1683 C C . TRP A 1 218 ? -21.692 1.396 -26.236 1.00 96.62 218 TRP A C 1
ATOM 1685 O O . TRP A 1 218 ? -21.505 1.624 -25.049 1.00 96.62 218 TRP A O 1
ATOM 1695 N N . ALA A 1 219 ? -21.627 0.160 -26.733 1.00 96.00 219 ALA A N 1
ATOM 1696 C CA . ALA A 1 219 ? -21.354 -1.011 -25.903 1.00 96.00 219 ALA A CA 1
ATOM 1697 C C . ALA A 1 219 ? -19.970 -0.930 -25.236 1.00 96.00 219 ALA A C 1
ATOM 1699 O O . ALA A 1 219 ? -19.832 -1.300 -24.072 1.00 96.00 219 ALA A O 1
ATOM 1700 N N . ALA A 1 220 ? -18.974 -0.403 -25.955 1.00 96.00 220 ALA A N 1
ATOM 1701 C CA . ALA A 1 220 ? -17.626 -0.219 -25.435 1.00 96.00 220 ALA A CA 1
ATOM 1702 C C . ALA A 1 220 ? -17.493 0.981 -24.485 1.00 96.00 220 ALA A C 1
ATOM 1704 O O . ALA A 1 220 ? -16.661 0.947 -23.583 1.00 96.00 220 ALA A O 1
ATOM 1705 N N . GLU A 1 221 ? -18.304 2.028 -24.674 1.00 92.69 221 GLU A N 1
ATOM 1706 C CA . GLU A 1 221 ? -18.306 3.243 -23.847 1.00 92.69 221 GLU A CA 1
ATOM 1707 C C . GLU A 1 221 ? -19.741 3.678 -23.466 1.00 92.69 221 GLU A C 1
ATOM 1709 O O . GLU A 1 221 ? -20.219 4.721 -23.938 1.00 92.69 221 GLU A O 1
ATOM 1714 N N . PRO A 1 222 ? -20.461 2.926 -22.606 1.00 90.75 222 PRO A N 1
ATOM 1715 C CA . PRO A 1 222 ? -21.855 3.234 -22.260 1.00 90.75 222 PRO A CA 1
ATOM 1716 C C . PRO A 1 222 ? -22.036 4.609 -21.601 1.00 90.75 222 PRO A C 1
ATOM 1718 O O . PRO A 1 222 ? -23.106 5.217 -21.675 1.00 90.75 222 PRO A O 1
ATOM 1721 N N . GLU A 1 223 ? -20.984 5.119 -20.964 1.00 88.62 223 GLU A N 1
ATOM 1722 C CA . GLU A 1 223 ? -20.929 6.418 -20.301 1.00 88.62 223 GLU A CA 1
ATOM 1723 C C . GLU A 1 223 ? -20.544 7.589 -21.226 1.00 88.62 223 GLU A C 1
ATOM 1725 O O . GLU A 1 223 ? -20.481 8.728 -20.758 1.00 88.62 223 GLU A O 1
ATOM 1730 N N . HIS A 1 224 ? -20.300 7.354 -22.524 1.00 90.06 224 HIS A N 1
ATOM 1731 C CA . HIS A 1 224 ? -19.808 8.359 -23.481 1.00 90.06 224 HIS A CA 1
ATOM 1732 C C . HIS A 1 224 ? -20.563 9.699 -23.399 1.00 90.06 224 HIS A C 1
ATOM 1734 O O . HIS A 1 224 ? -19.954 10.758 -23.206 1.00 90.06 224 HIS A O 1
ATOM 1740 N N . ASP A 1 225 ? -21.894 9.662 -23.483 1.00 87.75 225 ASP A N 1
ATOM 1741 C CA . ASP A 1 225 ? -22.724 10.871 -23.471 1.00 87.75 225 ASP A CA 1
ATOM 1742 C C . ASP A 1 225 ? -22.793 11.514 -22.079 1.00 87.75 225 ASP A C 1
ATOM 1744 O O . ASP A 1 225 ? -22.825 12.742 -21.957 1.00 87.75 225 ASP A O 1
ATOM 1748 N N . GLN A 1 226 ? -22.747 10.704 -21.016 1.00 81.31 226 GLN A N 1
ATOM 1749 C CA . GLN A 1 226 ? -22.731 11.195 -19.637 1.00 81.31 226 GLN A CA 1
ATOM 1750 C C . GLN A 1 226 ? -21.434 11.946 -19.334 1.00 81.31 226 GLN A C 1
ATOM 1752 O O . GLN A 1 226 ? -21.497 13.040 -18.774 1.00 81.31 226 GLN A O 1
ATOM 1757 N N . ARG A 1 227 ? -20.278 11.424 -19.765 1.00 83.25 227 ARG A N 1
ATOM 1758 C CA . ARG A 1 227 ? -18.977 12.097 -19.612 1.00 83.25 227 ARG A CA 1
ATOM 1759 C C . ARG A 1 227 ? -18.973 13.460 -20.306 1.00 83.25 227 ARG A C 1
ATOM 1761 O O . ARG A 1 227 ? -18.590 14.459 -19.698 1.00 83.25 227 ARG A O 1
ATOM 1768 N N . LYS A 1 228 ? -19.484 13.542 -21.540 1.00 81.88 228 LYS A N 1
ATOM 1769 C CA . LYS A 1 228 ? -19.598 14.823 -22.264 1.00 81.88 228 LYS A CA 1
ATOM 1770 C C . LYS A 1 228 ? -20.572 15.788 -21.589 1.00 81.88 228 LYS A C 1
ATOM 1772 O O . LYS A 1 228 ? -20.268 16.970 -21.443 1.00 81.88 228 LYS A O 1
ATOM 1777 N N . LEU A 1 229 ? -21.722 15.300 -21.121 1.00 74.69 229 LEU A N 1
ATOM 1778 C CA . LEU A 1 229 ? -22.696 16.119 -20.400 1.00 74.69 229 LEU A CA 1
ATOM 1779 C C . LEU A 1 229 ? -22.131 16.652 -19.076 1.00 74.69 229 LEU A C 1
ATOM 1781 O O . LEU A 1 229 ? -22.374 17.809 -18.734 1.00 74.69 229 LEU A O 1
ATOM 1785 N N . MET A 1 230 ? -21.392 15.828 -18.332 1.00 71.25 230 MET A N 1
ATOM 1786 C CA . MET A 1 230 ? -20.712 16.244 -17.105 1.00 71.25 230 MET A CA 1
ATOM 1787 C C . MET A 1 230 ? -19.672 17.320 -17.400 1.00 71.25 230 MET A C 1
ATOM 1789 O O . MET A 1 230 ? -19.686 18.344 -16.725 1.00 71.25 230 MET A O 1
ATOM 1793 N N . CYS A 1 231 ? -18.873 17.160 -18.459 1.00 72.00 231 CYS A N 1
ATOM 1794 C CA . CYS A 1 231 ? -17.935 18.186 -18.914 1.00 72.00 231 CYS A CA 1
ATOM 1795 C C . CYS A 1 231 ? -18.650 19.529 -19.169 1.00 72.00 231 CYS A C 1
ATOM 1797 O O . CYS A 1 231 ? -18.290 20.544 -18.578 1.00 72.00 231 CYS A O 1
ATOM 1799 N N . ILE A 1 232 ? -19.762 19.525 -19.917 1.00 72.62 232 ILE A N 1
ATOM 1800 C CA . ILE A 1 232 ? -20.567 20.735 -20.184 1.00 72.62 232 ILE A CA 1
ATOM 1801 C C . ILE A 1 232 ? -21.152 21.341 -18.895 1.00 72.62 232 ILE A C 1
ATOM 1803 O O . ILE A 1 232 ? -21.175 22.565 -18.730 1.00 72.62 232 ILE A O 1
ATOM 1807 N N . LYS A 1 233 ? -21.661 20.507 -17.978 1.00 58.97 233 LYS A N 1
ATOM 1808 C CA . LYS A 1 233 ? -22.230 20.957 -16.696 1.00 58.97 233 LYS A CA 1
ATOM 1809 C C . LYS A 1 233 ? -21.164 21.599 -15.810 1.00 58.97 233 LYS A C 1
ATOM 1811 O O . LYS A 1 233 ? -21.421 22.665 -15.258 1.00 58.97 233 LYS A O 1
ATOM 1816 N N . ILE A 1 234 ? -19.980 20.997 -15.724 1.00 60.03 234 ILE A N 1
ATOM 1817 C CA . ILE A 1 234 ? -18.837 21.528 -14.975 1.00 60.03 234 ILE A CA 1
ATOM 1818 C C . ILE A 1 234 ? -18.399 22.869 -15.571 1.00 60.03 234 ILE A C 1
ATOM 1820 O O . ILE A 1 234 ? -18.260 23.839 -14.828 1.00 60.03 234 ILE A O 1
ATOM 1824 N N . SER A 1 235 ? -18.303 22.981 -16.903 1.00 54.88 235 SER A N 1
ATOM 1825 C CA . SER A 1 235 ? -17.976 24.255 -17.559 1.00 54.88 235 SER A CA 1
ATOM 1826 C C . SER A 1 235 ? -18.976 25.369 -17.213 1.00 54.88 235 SER A C 1
ATOM 1828 O O . SER A 1 235 ? -18.564 26.489 -16.925 1.00 54.88 235 SER A O 1
ATOM 1830 N N . ARG A 1 236 ? -20.285 25.071 -17.163 1.00 46.34 236 ARG A N 1
ATOM 1831 C CA . ARG A 1 236 ? -21.331 26.054 -16.804 1.00 46.34 236 ARG A CA 1
ATOM 1832 C C . ARG A 1 236 ? -21.357 26.427 -15.320 1.00 46.34 236 ARG A C 1
ATOM 1834 O O . ARG A 1 236 ? -21.634 27.578 -14.990 1.00 46.34 236 ARG A O 1
ATOM 1841 N N . VAL A 1 237 ? -21.088 25.479 -14.422 1.00 45.69 237 VAL A N 1
ATOM 1842 C CA . VAL A 1 237 ? -20.978 25.754 -12.977 1.00 45.69 237 VAL A CA 1
ATOM 1843 C C . VAL A 1 237 ? -19.760 26.638 -12.701 1.00 45.69 237 VAL A C 1
ATOM 1845 O O . VAL A 1 237 ? -19.854 27.575 -11.909 1.00 45.69 237 VAL A O 1
ATOM 1848 N N . ASN A 1 238 ? -18.660 26.418 -13.425 1.00 39.31 238 ASN A N 1
ATOM 1849 C CA . ASN A 1 238 ? -17.468 27.257 -13.346 1.00 39.31 238 ASN A CA 1
ATOM 1850 C C . ASN A 1 238 ? -17.743 28.689 -13.854 1.00 39.31 238 ASN A C 1
ATOM 1852 O O . ASN A 1 238 ? -17.326 29.661 -13.233 1.00 39.31 238 ASN A O 1
ATOM 1856 N N . GLU A 1 239 ? -18.549 28.845 -14.910 1.00 39.34 239 GLU A N 1
ATOM 1857 C CA . GLU A 1 239 ? -18.987 30.155 -15.422 1.00 39.34 239 GLU A CA 1
ATOM 1858 C C . GLU A 1 239 ? -19.892 30.911 -14.419 1.00 39.34 239 GLU A C 1
ATOM 1860 O O . GLU A 1 239 ? -19.752 32.120 -14.221 1.00 39.34 239 GLU A O 1
ATOM 1865 N N . GLN A 1 240 ? -20.780 30.203 -13.705 1.00 36.38 240 GLN A N 1
ATOM 1866 C CA . GLN A 1 240 ? -21.604 30.780 -12.630 1.00 36.38 240 GLN A CA 1
ATOM 1867 C C . GLN A 1 240 ? -20.789 31.150 -11.380 1.00 36.38 240 GLN A C 1
ATOM 1869 O O . GLN A 1 240 ? -21.075 32.169 -10.741 1.00 36.38 240 GLN A O 1
ATOM 1874 N N . LEU A 1 241 ? -19.763 30.363 -11.042 1.00 38.19 241 LEU A N 1
ATOM 1875 C CA . LEU A 1 241 ? -18.804 30.687 -9.985 1.00 38.19 241 LEU A CA 1
ATOM 1876 C C . LEU A 1 241 ? -17.974 31.915 -10.375 1.00 38.19 241 LEU A C 1
ATOM 1878 O O . LEU A 1 241 ? -17.917 32.865 -9.597 1.00 38.19 241 LEU A O 1
ATOM 1882 N N . GLN A 1 242 ? -17.453 31.985 -11.603 1.00 40.69 242 GLN A N 1
ATOM 1883 C CA . GLN A 1 242 ? -16.759 33.172 -12.116 1.00 40.69 242 GLN A CA 1
ATOM 1884 C C . GLN A 1 242 ? -17.653 34.419 -12.119 1.00 40.69 242 GLN A C 1
ATOM 1886 O O . GLN A 1 242 ? -17.187 35.497 -11.753 1.00 40.69 242 GLN A O 1
ATOM 1891 N N . HIS A 1 243 ? -18.946 34.297 -12.439 1.00 40.75 243 HIS A N 1
ATOM 1892 C CA . HIS A 1 243 ? -19.881 35.423 -12.360 1.00 40.75 243 HIS A CA 1
ATOM 1893 C C . HIS A 1 243 ? -20.127 35.877 -10.908 1.00 40.75 243 HIS A C 1
ATOM 1895 O O . HIS A 1 243 ? -20.230 37.081 -10.655 1.00 40.75 243 HIS A O 1
ATOM 1901 N N . LYS A 1 244 ? -20.170 34.959 -9.929 1.00 34.25 244 LYS A N 1
ATOM 1902 C CA . LYS A 1 244 ? -20.214 35.307 -8.494 1.00 34.25 244 LYS A CA 1
ATOM 1903 C C . LYS A 1 244 ? -18.915 35.982 -8.032 1.00 34.25 244 LYS A C 1
ATOM 1905 O O . LYS A 1 244 ? -18.993 37.046 -7.421 1.00 34.25 244 LYS A O 1
ATOM 1910 N N . TYR A 1 245 ? -17.747 35.460 -8.408 1.00 35.50 245 TYR A N 1
ATOM 1911 C CA . TYR A 1 245 ? -16.441 36.057 -8.089 1.00 35.50 245 TYR A CA 1
ATOM 1912 C C . TYR A 1 245 ? -16.235 37.435 -8.752 1.00 35.50 245 TYR A C 1
ATOM 1914 O O . TYR A 1 245 ? -15.734 38.357 -8.113 1.00 35.50 245 TYR A O 1
ATOM 1922 N N . MET A 1 246 ? -16.710 37.638 -9.985 1.00 34.91 246 MET A N 1
ATOM 1923 C CA . MET A 1 246 ? -16.684 38.935 -10.684 1.00 34.91 246 MET A CA 1
ATOM 1924 C C . MET A 1 246 ? -17.677 39.953 -10.108 1.00 34.91 246 MET A C 1
ATOM 1926 O O . MET A 1 246 ? -17.421 41.156 -10.155 1.00 34.91 246 MET A O 1
ATOM 1930 N N . THR A 1 247 ? -18.802 39.502 -9.543 1.00 34.31 247 THR A N 1
ATOM 1931 C CA . THR A 1 247 ? -19.769 40.388 -8.868 1.00 34.31 247 THR A CA 1
ATOM 1932 C C . THR A 1 247 ? -19.219 40.865 -7.519 1.00 34.31 247 THR A C 1
ATOM 1934 O O . THR A 1 247 ? -19.352 42.044 -7.194 1.00 34.31 247 THR A O 1
ATOM 1937 N N . VAL A 1 248 ? -18.501 39.998 -6.791 1.00 35.69 248 VAL A N 1
ATOM 1938 C CA . VAL A 1 248 ? -17.735 40.371 -5.588 1.00 35.69 248 VAL A CA 1
ATOM 1939 C C . VAL A 1 248 ? -16.567 41.302 -5.951 1.00 35.69 248 VAL A C 1
ATOM 1941 O O . VAL A 1 248 ? -16.396 42.342 -5.322 1.00 35.69 248 VAL A O 1
ATOM 1944 N N . GLY A 1 249 ? -15.840 41.029 -7.041 1.00 33.47 249 GLY A N 1
ATOM 1945 C CA . GLY A 1 249 ? -14.773 41.903 -7.552 1.00 33.47 249 GLY A CA 1
ATOM 1946 C C . GLY A 1 249 ? -15.254 43.285 -8.022 1.00 33.47 249 GLY A C 1
ATOM 1947 O O . GLY A 1 249 ? -14.588 44.291 -7.777 1.00 33.47 249 GLY A O 1
ATOM 1948 N N . ARG A 1 250 ? -16.447 43.386 -8.630 1.00 32.84 250 ARG A N 1
ATOM 1949 C CA . ARG A 1 250 ? -17.071 44.679 -8.978 1.00 32.84 250 ARG A CA 1
ATOM 1950 C C . ARG A 1 250 ? -17.553 45.457 -7.753 1.00 32.84 250 ARG A C 1
ATOM 1952 O O . ARG A 1 250 ? -17.460 46.682 -7.768 1.00 32.84 250 ARG A O 1
ATOM 1959 N N . ALA A 1 251 ? -18.013 44.781 -6.699 1.00 30.95 251 ALA A N 1
ATOM 1960 C CA . ALA A 1 251 ? -18.345 45.430 -5.429 1.00 30.95 251 ALA A CA 1
ATOM 1961 C C . ALA A 1 251 ? -17.090 46.015 -4.749 1.00 30.95 251 ALA A C 1
ATOM 1963 O O . ALA A 1 251 ? -17.129 47.143 -4.258 1.00 30.95 251 ALA A O 1
ATOM 1964 N N . VAL A 1 252 ? -15.951 45.315 -4.829 1.00 35.66 252 VAL A N 1
ATOM 1965 C CA . VAL A 1 252 ? -14.642 45.797 -4.345 1.00 35.66 252 VAL A CA 1
ATOM 1966 C C . VAL A 1 252 ? -14.116 46.978 -5.183 1.00 35.66 252 VAL A C 1
ATOM 1968 O O . VAL A 1 252 ? -13.598 47.940 -4.620 1.00 35.66 252 VAL A O 1
ATOM 1971 N N . CYS A 1 253 ? -14.333 46.988 -6.506 1.00 32.31 253 CYS A N 1
ATOM 1972 C CA . CYS A 1 253 ? -13.981 48.123 -7.378 1.00 32.31 253 CYS A CA 1
ATOM 1973 C C . CYS A 1 253 ? -14.878 49.365 -7.213 1.00 32.31 253 CYS A C 1
ATOM 1975 O O . CYS A 1 253 ? -14.433 50.474 -7.501 1.00 32.31 253 CYS A O 1
ATOM 1977 N N . HIS A 1 254 ? -16.131 49.221 -6.768 1.00 35.16 254 HIS A N 1
ATOM 1978 C CA . HIS A 1 254 ? -16.993 50.379 -6.494 1.00 35.16 254 HIS A CA 1
ATOM 1979 C C . HIS A 1 254 ? -16.730 51.010 -5.118 1.00 35.16 254 HIS A C 1
ATOM 1981 O O . HIS A 1 254 ? -16.937 52.212 -4.952 1.00 35.16 254 HIS A O 1
ATOM 1987 N N . LEU A 1 255 ? -16.213 50.236 -4.158 1.00 36.28 255 LEU A N 1
ATOM 1988 C CA . LEU A 1 255 ? -15.829 50.718 -2.827 1.00 36.28 255 LEU A CA 1
ATOM 1989 C C . LEU A 1 255 ? -14.477 51.455 -2.812 1.00 36.28 255 LEU A C 1
ATOM 1991 O O . LEU A 1 255 ? -14.259 52.302 -1.946 1.00 36.28 255 LEU A O 1
ATOM 1995 N N . THR A 1 256 ? -13.598 51.219 -3.791 1.00 40.16 256 THR A N 1
ATOM 1996 C CA . THR A 1 256 ? -12.347 51.984 -3.955 1.00 40.16 256 THR A CA 1
ATOM 1997 C C . THR A 1 256 ? -12.564 53.375 -4.555 1.00 40.16 256 THR A C 1
ATOM 1999 O O . THR A 1 256 ? -11.838 54.296 -4.198 1.00 40.16 256 THR A O 1
ATOM 2002 N N . GLY A 1 257 ? -13.608 53.582 -5.367 1.00 41.16 257 GLY A N 1
ATOM 2003 C CA . GLY A 1 257 ? -13.968 54.912 -5.884 1.00 41.16 257 GLY A CA 1
ATOM 2004 C C . GLY A 1 257 ? -14.649 55.836 -4.861 1.00 41.16 257 GLY A C 1
ATOM 2005 O O . GLY A 1 257 ? -14.624 57.055 -5.020 1.00 41.16 257 GLY A O 1
ATOM 2006 N N . LEU A 1 258 ? -15.237 55.283 -3.792 1.00 39.38 258 LEU A N 1
ATOM 2007 C CA . LEU A 1 258 ? -15.899 56.076 -2.748 1.00 39.38 258 LEU A CA 1
ATOM 2008 C C . LEU A 1 258 ? -14.911 56.735 -1.772 1.00 39.38 258 LEU A C 1
ATOM 2010 O O . LEU A 1 258 ? -15.241 57.771 -1.200 1.00 39.38 258 LEU A O 1
ATOM 2014 N N . LYS A 1 259 ? -13.697 56.187 -1.607 1.00 40.31 259 LYS A N 1
ATOM 2015 C CA . LYS A 1 259 ? -12.645 56.805 -0.777 1.00 40.31 259 LYS A CA 1
ATOM 2016 C C . LYS A 1 259 ? -12.071 58.075 -1.412 1.00 40.31 259 LYS A C 1
ATOM 2018 O O . LYS A 1 259 ? -11.836 59.039 -0.690 1.00 40.31 259 LYS A O 1
ATOM 2023 N N . ASP A 1 260 ? -11.946 58.112 -2.738 1.00 43.06 260 ASP A N 1
ATOM 2024 C CA . ASP A 1 260 ? -11.476 59.303 -3.457 1.00 43.06 260 ASP A CA 1
ATOM 2025 C C . ASP A 1 260 ? -12.547 60.413 -3.481 1.00 43.06 260 ASP A C 1
ATOM 2027 O O . ASP A 1 260 ? -12.231 61.584 -3.284 1.00 43.06 260 ASP A O 1
ATOM 2031 N N . ALA A 1 261 ? -13.833 60.055 -3.598 1.00 41.00 261 ALA A N 1
ATOM 2032 C CA . ALA A 1 261 ? -14.940 61.017 -3.524 1.00 41.00 261 ALA A CA 1
ATOM 2033 C C . ALA A 1 261 ? -15.161 61.596 -2.107 1.00 41.00 261 ALA A C 1
ATOM 2035 O O . ALA A 1 261 ? -15.591 62.739 -1.962 1.00 41.00 261 ALA A O 1
ATOM 2036 N N . LEU A 1 262 ? -14.854 60.831 -1.051 1.00 40.78 262 LEU A N 1
ATOM 2037 C CA . LEU A 1 262 ? -14.967 61.278 0.346 1.00 40.78 262 LEU A CA 1
ATOM 2038 C C . LEU A 1 262 ? -13.828 62.218 0.780 1.00 40.78 262 LEU A C 1
ATOM 2040 O O . LEU A 1 262 ? -14.005 62.980 1.733 1.00 40.78 262 LEU A O 1
ATOM 2044 N N . GLN A 1 263 ? -12.692 62.210 0.076 1.00 45.16 263 GLN A N 1
ATOM 2045 C CA . GLN A 1 263 ? -11.604 63.164 0.300 1.00 45.16 263 GLN A CA 1
ATOM 2046 C C . GLN A 1 263 ? -11.911 64.523 -0.359 1.00 45.16 263 GLN A C 1
ATOM 2048 O O . GLN A 1 263 ? -11.716 65.554 0.279 1.00 45.16 263 GLN A O 1
ATOM 2053 N N . ASP A 1 264 ? -12.510 64.528 -1.558 1.00 42.47 264 ASP A N 1
ATOM 2054 C CA . ASP A 1 264 ? -12.954 65.755 -2.246 1.00 42.47 264 ASP A CA 1
ATOM 2055 C C . ASP A 1 264 ? -14.101 66.479 -1.504 1.00 42.47 264 ASP A C 1
ATOM 2057 O O . ASP A 1 264 ? -14.190 67.707 -1.528 1.00 42.47 264 ASP A O 1
ATOM 2061 N N . ILE A 1 265 ? -14.969 65.747 -0.791 1.00 40.62 265 ILE A N 1
ATOM 2062 C CA . ILE A 1 265 ? -16.041 66.345 0.031 1.00 40.62 265 ILE A CA 1
ATOM 2063 C C . ILE A 1 265 ? -15.474 66.985 1.313 1.00 40.62 265 ILE A C 1
ATOM 2065 O O . ILE A 1 265 ? -15.971 68.028 1.746 1.00 40.62 265 ILE A O 1
ATOM 2069 N N . ARG A 1 266 ? -14.392 66.438 1.891 1.00 41.47 266 ARG A N 1
ATOM 2070 C CA . ARG A 1 266 ? -13.733 67.000 3.089 1.00 41.47 266 ARG A CA 1
ATOM 2071 C C . ARG A 1 266 ? -13.067 68.358 2.847 1.00 41.47 266 ARG A C 1
ATOM 2073 O O . ARG A 1 266 ? -13.000 69.154 3.780 1.00 41.47 266 ARG A O 1
ATOM 2080 N N . ASP A 1 267 ? -12.694 68.671 1.610 1.00 45.03 267 ASP A N 1
ATOM 2081 C CA . ASP A 1 267 ? -12.097 69.964 1.247 1.00 45.03 267 ASP A CA 1
ATOM 2082 C C . ASP A 1 267 ? -13.135 71.079 0.978 1.00 45.03 267 ASP A C 1
ATOM 2084 O O . ASP A 1 267 ? -12.766 72.224 0.714 1.00 45.03 267 ASP A O 1
ATOM 2088 N N . THR A 1 268 ? -14.441 70.790 1.092 1.00 41.75 268 THR A N 1
ATOM 2089 C CA . THR A 1 268 ? -15.525 71.775 0.860 1.00 41.75 268 THR A CA 1
ATOM 2090 C C . THR A 1 268 ? -16.189 72.337 2.124 1.00 41.75 268 THR A C 1
ATOM 2092 O O . THR A 1 268 ? -17.075 73.184 2.018 1.00 41.75 268 THR A O 1
ATOM 2095 N N . GLY A 1 2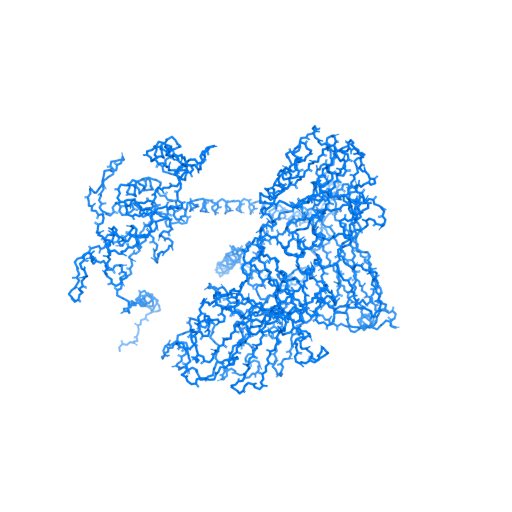69 ? -15.734 71.953 3.323 1.00 37.75 269 GLY A N 1
ATOM 2096 C CA . GLY A 1 269 ? -16.134 72.611 4.576 1.00 37.75 269 GLY A CA 1
ATOM 2097 C C . GLY A 1 269 ? -17.613 72.462 4.962 1.00 37.75 269 GLY A C 1
ATOM 2098 O O . GLY A 1 269 ? -18.189 73.386 5.534 1.00 37.75 269 GLY A O 1
ATOM 2099 N N . ILE A 1 270 ? -18.239 71.320 4.658 1.00 34.91 270 ILE A N 1
ATOM 2100 C CA . ILE A 1 270 ? -19.616 71.011 5.070 1.00 34.91 270 ILE A CA 1
ATOM 2101 C C . ILE A 1 270 ? -19.580 70.020 6.241 1.00 34.91 270 ILE A C 1
ATOM 2103 O O . ILE A 1 270 ? -19.535 68.808 6.051 1.00 34.91 270 ILE A O 1
ATOM 2107 N N . ASP A 1 271 ? -19.614 70.551 7.462 1.00 39.50 271 ASP A N 1
ATOM 2108 C CA . ASP A 1 271 ? -19.853 69.784 8.688 1.00 39.50 271 ASP A CA 1
ATOM 2109 C C . ASP A 1 271 ? -21.353 69.505 8.846 1.00 39.50 271 ASP A C 1
ATOM 2111 O O . ASP A 1 271 ? -22.037 70.260 9.528 1.00 39.50 271 ASP A O 1
ATOM 2115 N N . VAL A 1 272 ? -21.884 68.430 8.252 1.00 35.16 272 VAL A N 1
ATOM 2116 C CA . VAL A 1 272 ? -23.064 67.739 8.811 1.00 35.16 272 VAL A CA 1
ATOM 2117 C C . VAL A 1 272 ? -23.081 66.268 8.357 1.00 35.16 272 VAL A C 1
ATOM 2119 O O . VAL A 1 272 ? -23.064 65.978 7.164 1.00 35.16 272 VAL A O 1
ATOM 2122 N N . ILE A 1 273 ? -23.253 65.371 9.336 1.00 30.86 273 ILE A N 1
ATOM 2123 C CA . ILE A 1 273 ? -23.594 63.934 9.251 1.00 30.86 273 ILE A CA 1
ATOM 2124 C C . ILE A 1 273 ? -22.404 62.964 9.080 1.00 30.86 273 ILE A C 1
ATOM 2126 O O . ILE A 1 273 ? -22.254 62.276 8.075 1.00 30.86 273 ILE A O 1
ATOM 2130 N N . LEU A 1 274 ? -21.600 62.844 10.141 1.00 33.28 274 LEU A N 1
ATOM 2131 C CA . LEU A 1 274 ? -20.825 61.643 10.465 1.00 33.28 274 LEU A CA 1
ATOM 2132 C C . LEU A 1 274 ? -21.545 60.919 11.609 1.00 33.28 274 LEU A C 1
ATOM 2134 O O . LEU A 1 274 ? -21.422 61.363 12.745 1.00 33.28 274 LEU A O 1
ATOM 2138 N N . ASP A 1 275 ? -22.280 59.839 11.325 1.00 31.44 275 ASP A N 1
ATOM 2139 C CA . ASP A 1 275 ? -22.547 58.827 12.369 1.00 31.44 275 ASP A CA 1
ATOM 2140 C C . ASP A 1 275 ? -22.830 57.390 11.876 1.00 31.44 275 ASP A C 1
ATOM 2142 O O . ASP A 1 275 ? -23.050 56.499 12.685 1.00 31.44 275 ASP A O 1
ATOM 2146 N N . GLU A 1 276 ? -22.751 57.088 10.571 1.00 33.62 276 GLU A N 1
ATOM 2147 C CA . GLU A 1 276 ? -22.955 55.703 10.079 1.00 33.62 276 GLU A CA 1
ATOM 2148 C C . GLU A 1 276 ? -21.735 55.069 9.380 1.00 33.62 276 GLU A C 1
ATOM 2150 O O . GLU A 1 276 ? -21.768 53.895 9.023 1.00 33.62 276 GLU A O 1
ATOM 2155 N N . ALA A 1 277 ? -20.610 55.780 9.240 1.00 30.72 277 ALA A N 1
ATOM 2156 C CA . ALA A 1 277 ? -19.427 55.267 8.529 1.00 30.72 277 ALA A CA 1
ATOM 2157 C C . ALA A 1 277 ? -18.363 54.590 9.426 1.00 30.72 277 ALA A C 1
ATOM 2159 O O . ALA A 1 277 ? -17.400 54.026 8.906 1.00 30.72 277 ALA A O 1
ATOM 2160 N N . SER A 1 278 ? -18.523 54.600 10.756 1.00 31.31 278 SER A N 1
ATOM 2161 C CA . SER A 1 278 ? -17.527 54.027 11.686 1.00 31.31 278 SER A CA 1
ATOM 2162 C C . SER A 1 278 ? -17.635 52.514 11.910 1.00 31.31 278 SER A C 1
ATOM 2164 O O . SER A 1 278 ? -16.699 51.930 12.442 1.00 31.31 278 SER A O 1
ATOM 2166 N N . ASN A 1 279 ? -18.709 51.845 11.476 1.00 32.88 279 ASN A N 1
ATOM 2167 C CA . ASN A 1 279 ? -18.922 50.421 11.797 1.00 32.88 279 ASN A CA 1
ATOM 2168 C C . ASN A 1 279 ? -18.537 49.425 10.689 1.00 32.88 279 ASN A C 1
ATOM 2170 O O . ASN A 1 279 ? -18.701 48.226 10.878 1.00 32.88 279 ASN A O 1
ATOM 2174 N N . ILE A 1 280 ? -18.000 49.878 9.549 1.00 32.81 280 ILE A N 1
ATOM 2175 C CA . ILE A 1 280 ? -17.630 48.981 8.428 1.00 32.81 280 ILE A CA 1
ATOM 2176 C C . ILE A 1 280 ? -16.111 48.956 8.159 1.00 32.81 280 ILE A C 1
ATOM 2178 O O . ILE A 1 280 ? -15.614 48.076 7.465 1.00 32.81 280 ILE A O 1
ATOM 2182 N N . CYS A 1 281 ? -15.323 49.854 8.759 1.00 27.69 281 CYS A N 1
ATOM 2183 C CA . CYS A 1 281 ? -13.880 49.966 8.493 1.00 27.69 281 CYS A CA 1
ATOM 2184 C C . CYS A 1 281 ? -12.975 49.328 9.566 1.00 27.69 281 CYS A C 1
ATOM 2186 O O . CYS A 1 281 ? -11.860 49.795 9.771 1.00 27.69 281 CYS A O 1
ATOM 2188 N N . ALA A 1 282 ? -13.433 48.270 10.246 1.00 31.77 282 ALA A N 1
ATOM 2189 C CA . ALA A 1 282 ? -12.659 47.600 11.303 1.00 31.77 282 ALA A CA 1
ATOM 2190 C C . ALA A 1 282 ? -12.203 46.161 10.974 1.00 31.77 282 ALA A C 1
ATOM 2192 O O . ALA A 1 282 ? -11.641 45.510 11.845 1.00 31.77 282 ALA A O 1
ATOM 2193 N N . ALA A 1 283 ? -12.410 45.649 9.751 1.00 34.25 283 ALA A N 1
ATOM 2194 C CA . ALA A 1 283 ? -12.142 44.231 9.448 1.00 34.25 283 ALA A CA 1
ATOM 2195 C C . ALA A 1 283 ? -11.133 43.945 8.320 1.00 34.25 283 ALA A C 1
ATOM 2197 O O . ALA A 1 283 ? -10.844 42.785 8.063 1.00 34.25 283 ALA A O 1
ATOM 2198 N N . THR A 1 284 ? -10.562 44.946 7.648 1.00 34.66 284 THR A N 1
ATOM 2199 C CA . THR A 1 284 ? -9.619 44.696 6.535 1.00 34.66 284 THR A CA 1
ATOM 2200 C C . THR A 1 284 ? -8.596 45.820 6.404 1.00 34.66 284 THR A C 1
ATOM 2202 O O . THR A 1 284 ? -8.540 46.527 5.397 1.00 34.66 284 THR A O 1
ATOM 2205 N N . SER A 1 285 ? -7.804 46.027 7.452 1.00 29.58 285 SER A N 1
ATOM 2206 C CA . SER A 1 285 ? -6.616 46.881 7.404 1.00 29.58 285 SER A CA 1
ATOM 2207 C C . SER A 1 285 ? -5.498 46.233 8.209 1.00 29.58 285 SER A C 1
ATOM 2209 O O . SER A 1 285 ? -5.308 46.580 9.369 1.00 29.58 285 SER A O 1
ATOM 2211 N N . LEU A 1 286 ? -4.833 45.248 7.607 1.00 34.03 286 LEU A N 1
ATOM 2212 C CA . LEU A 1 286 ? -3.470 44.794 7.915 1.00 34.03 286 LEU A CA 1
ATOM 2213 C C . LEU A 1 286 ? -3.174 43.613 6.982 1.00 34.03 286 LEU A C 1
ATOM 2215 O O . LEU A 1 286 ? -3.280 42.479 7.409 1.00 34.03 286 LEU A O 1
ATOM 2219 N N . GLU A 1 287 ? -2.920 43.887 5.694 1.00 36.62 287 GLU A N 1
ATOM 2220 C CA . GLU A 1 287 ? -2.162 42.973 4.800 1.00 36.62 287 GLU A CA 1
ATOM 2221 C C . GLU A 1 287 ? -1.960 43.492 3.364 1.00 36.62 287 GLU A C 1
ATOM 2223 O O . GLU A 1 287 ? -1.257 42.869 2.575 1.00 36.62 287 GLU A O 1
ATOM 2228 N N . ILE A 1 288 ? -2.487 44.666 2.998 1.00 34.50 288 ILE A N 1
ATOM 2229 C CA . ILE A 1 288 ? -2.253 45.256 1.665 1.00 34.50 288 ILE A CA 1
ATOM 2230 C C . ILE A 1 288 ? -1.516 46.594 1.794 1.00 34.50 288 ILE A C 1
ATOM 2232 O O . ILE A 1 288 ? -1.898 47.583 1.186 1.00 34.50 288 ILE A O 1
ATOM 2236 N N . ASP A 1 289 ? -0.451 46.627 2.596 1.00 29.72 289 ASP A N 1
ATOM 2237 C CA . ASP A 1 289 ? 0.495 47.757 2.617 1.00 29.72 289 ASP A CA 1
ATOM 2238 C C . ASP A 1 289 ? 1.922 47.371 2.181 1.00 29.72 289 ASP A C 1
ATOM 2240 O O . ASP A 1 289 ? 2.786 48.235 2.090 1.00 29.72 289 ASP A O 1
ATOM 2244 N N . CYS A 1 290 ? 2.175 46.117 1.782 1.00 33.53 290 CYS A N 1
ATOM 2245 C CA . CYS A 1 290 ? 3.505 45.698 1.304 1.00 33.53 290 CYS A CA 1
ATOM 2246 C C . CYS A 1 290 ? 3.629 45.492 -0.217 1.00 33.53 290 CYS A C 1
ATOM 2248 O O . CYS A 1 290 ? 4.721 45.193 -0.689 1.00 33.53 290 CYS A O 1
ATOM 2250 N N . PHE A 1 291 ? 2.565 45.661 -1.017 1.00 32.78 291 PHE A N 1
ATOM 2251 C CA . PHE A 1 291 ? 2.607 45.274 -2.443 1.00 32.78 291 PHE A CA 1
ATOM 2252 C C . PHE A 1 291 ? 2.616 46.432 -3.460 1.00 32.78 291 PHE A C 1
ATOM 2254 O O . PHE A 1 291 ? 2.792 46.200 -4.654 1.00 32.78 291 PHE A O 1
ATOM 2261 N N . PHE A 1 292 ? 2.457 47.692 -3.038 1.00 32.84 292 PHE A N 1
ATOM 2262 C CA . PHE A 1 292 ? 2.356 48.823 -3.977 1.00 32.84 292 PHE A CA 1
ATOM 2263 C C . PHE A 1 292 ? 3.212 50.042 -3.603 1.00 32.84 292 PHE A C 1
ATOM 2265 O O . PHE A 1 292 ? 2.751 51.178 -3.691 1.00 32.84 292 PHE A O 1
ATOM 2272 N N . GLU A 1 293 ? 4.495 49.833 -3.300 1.00 33.34 293 GLU A N 1
ATOM 2273 C CA . GLU A 1 293 ? 5.490 50.924 -3.321 1.00 33.34 293 GLU A CA 1
ATOM 2274 C C . GLU A 1 293 ? 6.378 50.969 -4.576 1.00 33.34 293 GLU A C 1
ATOM 2276 O O . GLU A 1 293 ? 7.056 51.968 -4.793 1.00 33.34 293 GLU A O 1
ATOM 2281 N N . GLU A 1 294 ? 6.309 50.004 -5.502 1.00 32.12 294 GLU A N 1
ATOM 2282 C CA . GLU A 1 294 ? 7.223 50.007 -6.664 1.00 32.12 294 GLU A CA 1
ATOM 2283 C C . GLU A 1 294 ? 6.631 50.484 -8.002 1.00 32.12 294 GLU A C 1
ATOM 2285 O O . GLU A 1 294 ? 7.350 50.625 -8.992 1.00 32.12 294 GLU A O 1
ATOM 2290 N N . LYS A 1 295 ? 5.332 50.809 -8.075 1.00 33.56 295 LYS A N 1
ATOM 2291 C CA . LYS A 1 295 ? 4.697 51.260 -9.338 1.00 33.56 295 LYS A CA 1
ATOM 2292 C C . LYS A 1 295 ? 4.087 52.659 -9.309 1.00 33.56 295 LYS A C 1
ATOM 2294 O O . LYS A 1 295 ? 3.296 53.013 -10.182 1.00 33.56 295 LYS A O 1
ATOM 2299 N N . ARG A 1 296 ? 4.534 53.522 -8.394 1.00 35.25 296 ARG A N 1
ATOM 2300 C CA . ARG A 1 296 ? 4.265 54.973 -8.439 1.00 35.25 296 ARG A CA 1
ATOM 2301 C C . ARG A 1 296 ? 5.392 55.759 -9.117 1.00 35.25 296 ARG A C 1
ATOM 2303 O O . ARG A 1 296 ? 5.846 56.776 -8.616 1.00 35.25 296 ARG A O 1
ATOM 2310 N N . ALA A 1 297 ? 5.809 55.339 -10.310 1.00 34.44 297 ALA A N 1
ATOM 2311 C CA . ALA A 1 297 ? 6.665 56.174 -11.155 1.00 34.44 297 ALA A CA 1
ATOM 2312 C C . ALA A 1 297 ? 6.600 55.791 -12.644 1.00 34.44 297 ALA A C 1
ATOM 2314 O O . ALA A 1 297 ? 7.560 55.244 -13.174 1.00 34.44 297 ALA A O 1
ATOM 2315 N N . LYS A 1 298 ? 5.495 56.114 -13.342 1.00 30.94 298 LYS A N 1
ATOM 2316 C CA . LYS A 1 298 ? 5.500 56.521 -14.773 1.00 30.94 298 LYS A CA 1
ATOM 2317 C C . LYS A 1 298 ? 4.108 56.949 -15.277 1.00 30.94 298 LYS A C 1
ATOM 2319 O O . LYS A 1 298 ? 3.299 56.168 -15.743 1.00 30.94 298 LYS A O 1
ATOM 2324 N N . LYS A 1 299 ? 3.880 58.259 -15.151 1.00 34.53 299 LYS A N 1
ATOM 2325 C CA . LYS A 1 299 ? 3.293 59.215 -16.114 1.00 34.53 299 LYS A CA 1
ATOM 2326 C C . LYS A 1 299 ? 2.155 58.767 -17.064 1.00 34.53 299 LYS A C 1
ATOM 2328 O O . LYS A 1 299 ? 2.375 58.097 -18.063 1.00 34.53 299 LYS A O 1
ATOM 2333 N N . ARG A 1 300 ? 0.992 59.399 -16.840 1.00 40.06 300 ARG A N 1
ATOM 2334 C CA . ARG A 1 300 ? -0.071 59.758 -17.804 1.00 40.06 300 ARG A CA 1
ATOM 2335 C C . ARG A 1 300 ? 0.449 60.010 -19.235 1.00 40.06 300 ARG A C 1
ATOM 2337 O O . ARG A 1 300 ? 1.237 60.943 -19.420 1.00 40.06 300 ARG A O 1
ATOM 2344 N N . LYS A 1 301 ? -0.093 59.314 -20.244 1.00 32.19 301 LYS A N 1
ATOM 2345 C CA . LYS A 1 301 ? -0.232 59.814 -21.630 1.00 32.19 301 LYS A CA 1
ATOM 2346 C C . LYS A 1 301 ? -1.288 59.026 -22.427 1.00 32.19 301 LYS A C 1
ATOM 2348 O O . LYS A 1 301 ? -1.577 57.884 -22.118 1.00 32.19 301 LYS A O 1
ATOM 2353 N N . ARG A 1 302 ? -1.889 59.735 -23.391 1.00 33.00 302 ARG A N 1
ATOM 2354 C CA . ARG A 1 302 ? -2.991 59.376 -24.308 1.00 33.00 302 ARG A CA 1
ATOM 2355 C C . ARG A 1 302 ? -2.778 58.048 -25.051 1.00 33.00 302 ARG A C 1
ATOM 2357 O O . ARG A 1 302 ? -1.712 57.882 -25.633 1.00 33.00 302 ARG A O 1
ATOM 2364 N N . LEU A 1 303 ? -3.846 57.246 -25.131 1.00 31.11 303 LEU A N 1
ATOM 2365 C CA . LEU A 1 303 ? -3.947 56.032 -25.947 1.00 31.11 303 LEU A CA 1
ATOM 2366 C C . LEU A 1 303 ? -3.693 56.307 -27.438 1.00 31.11 303 LEU A C 1
ATOM 2368 O O . LEU A 1 303 ? -4.317 57.196 -28.030 1.00 31.11 303 LEU A O 1
ATOM 2372 N N . THR A 1 304 ? -2.828 55.499 -28.045 1.00 32.84 304 THR A N 1
ATOM 2373 C CA . THR A 1 304 ? -2.634 55.376 -29.499 1.00 32.84 304 THR A CA 1
ATOM 2374 C C . THR A 1 304 ? -2.711 53.903 -29.908 1.00 32.84 304 THR A C 1
ATOM 2376 O O . THR A 1 304 ? -2.456 53.020 -29.098 1.00 32.84 304 THR A O 1
ATOM 2379 N N . LEU A 1 305 ? -3.065 53.650 -31.174 1.00 30.05 305 LEU A N 1
ATOM 2380 C CA . LEU A 1 305 ? -3.408 52.351 -31.789 1.00 30.05 305 LEU A CA 1
ATOM 2381 C C . LEU A 1 305 ? -2.427 51.168 -31.577 1.00 30.05 305 LEU A C 1
ATOM 2383 O O . LEU A 1 305 ? -2.811 50.035 -31.862 1.00 30.05 305 LEU A O 1
ATOM 2387 N N . GLU A 1 306 ? -1.226 51.391 -31.038 1.00 31.84 306 GLU A N 1
ATOM 2388 C CA . GLU A 1 306 ? -0.274 50.339 -30.630 1.00 31.84 306 GLU A CA 1
ATOM 2389 C C . GLU A 1 306 ? -0.730 49.559 -29.377 1.00 31.84 306 GLU A C 1
ATOM 2391 O O . GLU A 1 306 ? -0.440 48.374 -29.257 1.00 31.84 306 GLU A O 1
ATOM 2396 N N . GLU A 1 307 ? -1.554 50.143 -28.496 1.00 33.81 307 GLU A N 1
ATOM 2397 C CA . GLU A 1 307 ? -2.065 49.442 -27.298 1.00 33.81 307 GLU A CA 1
ATOM 2398 C C . GLU A 1 307 ? -3.109 48.351 -27.625 1.00 33.81 307 GLU A C 1
ATOM 2400 O O . GLU A 1 307 ? -3.469 47.547 -26.762 1.00 33.81 307 GLU A O 1
ATOM 2405 N N . SER A 1 308 ? -3.588 48.268 -28.875 1.00 32.50 30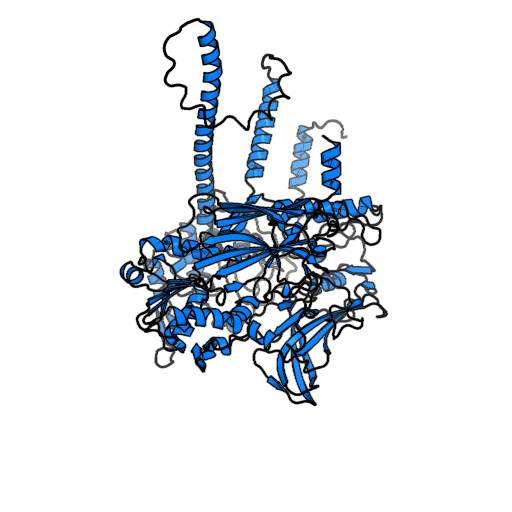8 SER A N 1
ATOM 2406 C CA . SER A 1 308 ? -4.508 47.201 -29.301 1.00 32.50 308 SER A CA 1
ATOM 2407 C C . SER A 1 308 ? -3.814 45.845 -29.491 1.00 32.50 308 SER A C 1
ATOM 2409 O O . SER A 1 308 ? -4.440 44.814 -29.239 1.00 32.50 308 SER A O 1
ATOM 2411 N N . GLU A 1 309 ? -2.518 45.826 -29.833 1.00 33.00 309 GLU A N 1
ATOM 2412 C CA . GLU A 1 309 ? -1.726 44.590 -29.897 1.00 33.00 309 GLU A CA 1
ATOM 2413 C C . GLU A 1 309 ? -1.323 44.114 -28.499 1.00 33.00 309 GLU A C 1
ATOM 2415 O O . GLU A 1 309 ? -1.467 42.929 -28.213 1.00 33.00 309 GLU A O 1
ATOM 2420 N N . ASP A 1 310 ? -0.968 45.020 -27.583 1.00 33.94 310 ASP A N 1
ATOM 2421 C CA . ASP A 1 310 ? -0.689 44.667 -26.183 1.00 33.94 310 ASP A CA 1
ATOM 2422 C C . ASP A 1 310 ? -1.942 44.186 -25.439 1.00 33.94 310 ASP A C 1
ATOM 2424 O O . ASP A 1 310 ? -1.860 43.300 -24.591 1.00 33.94 310 ASP A O 1
ATOM 2428 N N . THR A 1 311 ? -3.131 44.694 -25.778 1.00 33.47 311 THR A N 1
ATOM 2429 C CA . THR A 1 311 ? -4.390 44.182 -25.212 1.00 33.47 311 THR A CA 1
ATOM 2430 C C . THR A 1 311 ? -4.714 42.782 -25.750 1.00 33.47 311 THR A C 1
ATOM 2432 O O . THR A 1 311 ? -5.190 41.943 -24.995 1.00 33.47 311 THR A O 1
ATOM 2435 N N . LEU A 1 312 ? -4.400 42.483 -27.018 1.00 32.91 312 LEU A N 1
ATOM 2436 C CA . LEU A 1 312 ? -4.551 41.153 -27.632 1.00 32.91 312 LEU A CA 1
ATOM 2437 C C . LEU A 1 312 ? -3.491 40.148 -27.159 1.00 32.91 312 LEU A C 1
ATOM 2439 O O . LEU A 1 312 ? -3.802 38.966 -27.012 1.00 32.91 312 LEU A O 1
ATOM 2443 N N . ILE A 1 313 ? -2.266 40.604 -26.886 1.00 36.31 313 ILE A N 1
ATOM 2444 C CA . ILE A 1 313 ? -1.201 39.814 -26.259 1.00 36.31 313 ILE A CA 1
ATOM 2445 C C . ILE A 1 313 ? -1.567 39.526 -24.807 1.00 36.31 313 ILE A C 1
ATOM 2447 O O . ILE A 1 313 ? -1.490 38.375 -24.404 1.00 36.31 313 ILE A O 1
ATOM 2451 N N . ASN A 1 314 ? -2.064 40.509 -24.052 1.00 36.16 314 ASN A N 1
ATOM 2452 C CA . ASN A 1 314 ? -2.555 40.289 -22.694 1.00 36.16 314 ASN A CA 1
ATOM 2453 C C . ASN A 1 314 ? -3.813 39.417 -22.669 1.00 36.16 314 ASN A C 1
ATOM 2455 O O . ASN A 1 314 ? -3.931 38.600 -21.771 1.00 36.16 314 ASN A O 1
ATOM 2459 N N . LEU A 1 315 ? -4.713 39.496 -23.657 1.00 32.41 315 LEU A N 1
ATOM 2460 C CA . LEU A 1 315 ? -5.853 38.579 -23.763 1.00 32.41 315 LEU A CA 1
ATOM 2461 C C . LEU A 1 315 ? -5.399 37.164 -24.140 1.00 32.41 315 LEU A C 1
ATOM 2463 O O . LEU A 1 315 ? -5.941 36.210 -23.609 1.00 32.41 315 LEU A O 1
ATOM 2467 N N . ARG A 1 316 ? -4.391 37.004 -25.010 1.00 34.41 316 ARG A N 1
ATOM 2468 C CA . ARG A 1 316 ? -3.775 35.701 -25.327 1.00 34.41 316 ARG A CA 1
ATOM 2469 C C . ARG A 1 316 ? -2.993 35.128 -24.157 1.00 34.41 316 ARG A C 1
ATOM 2471 O O . ARG A 1 316 ? -3.045 33.924 -23.967 1.00 34.41 316 ARG A O 1
ATOM 2478 N N . LEU A 1 317 ? -2.313 35.966 -23.382 1.00 35.69 317 LEU A N 1
ATOM 2479 C CA . LEU A 1 317 ? -1.596 35.580 -22.174 1.00 35.69 317 LEU A CA 1
ATOM 2480 C C . LEU A 1 317 ? -2.590 35.233 -21.067 1.00 35.69 317 LEU A C 1
ATOM 2482 O O . LEU A 1 317 ? -2.415 34.229 -20.405 1.00 35.69 317 LEU A O 1
ATOM 2486 N N . LEU A 1 318 ? -3.682 35.986 -20.922 1.00 33.44 318 LEU A N 1
ATOM 2487 C CA . LEU A 1 318 ? -4.767 35.684 -19.992 1.00 33.44 318 LEU A CA 1
ATOM 2488 C C . LEU A 1 318 ? -5.521 34.426 -20.428 1.00 33.44 318 LEU A C 1
ATOM 2490 O O . LEU A 1 318 ? -5.815 33.599 -19.584 1.00 33.44 318 LEU A O 1
ATOM 2494 N N . ILE A 1 319 ? -5.764 34.219 -21.724 1.00 35.06 319 ILE A N 1
ATOM 2495 C CA . ILE A 1 319 ? -6.329 32.981 -22.277 1.00 35.06 319 ILE A CA 1
ATOM 2496 C C . ILE A 1 319 ? -5.337 31.822 -22.117 1.00 35.06 319 ILE A C 1
ATOM 2498 O O . ILE A 1 319 ? -5.773 30.744 -21.765 1.00 35.06 319 ILE A O 1
ATOM 2502 N N . GLN A 1 320 ? -4.023 32.012 -22.275 1.00 34.69 320 GLN A N 1
ATOM 2503 C CA . GLN A 1 320 ? -3.009 30.981 -22.003 1.00 34.69 320 GLN A CA 1
ATOM 2504 C C . GLN A 1 320 ? -2.854 30.683 -20.509 1.00 34.69 320 GLN A C 1
ATOM 2506 O O . GLN A 1 320 ? -2.663 29.532 -20.156 1.00 34.69 320 GLN A O 1
ATOM 2511 N N . ILE A 1 321 ? -2.965 31.680 -19.631 1.00 37.69 321 ILE A N 1
ATOM 2512 C CA . ILE A 1 321 ? -2.961 31.523 -18.168 1.00 37.69 321 ILE A CA 1
ATOM 2513 C C . ILE A 1 321 ? -4.268 30.864 -17.711 1.00 37.69 321 ILE A C 1
ATOM 2515 O O . ILE A 1 321 ? -4.254 30.039 -16.807 1.00 37.69 321 ILE A O 1
ATOM 2519 N N . THR A 1 322 ? -5.392 31.173 -18.362 1.00 32.22 322 THR A N 1
ATOM 2520 C CA . THR A 1 322 ? -6.697 30.562 -18.072 1.00 32.22 322 THR A CA 1
ATOM 2521 C C . THR A 1 322 ? -6.784 29.147 -18.649 1.00 32.22 322 THR A C 1
ATOM 2523 O O . THR A 1 322 ? -7.317 28.279 -17.979 1.00 32.22 322 THR A O 1
ATOM 2526 N N . LEU A 1 323 ? -6.202 28.879 -19.826 1.00 34.00 323 LEU A N 1
ATOM 2527 C CA . LEU A 1 323 ? -6.096 27.542 -20.428 1.00 34.00 323 LEU A CA 1
ATOM 2528 C C . LEU A 1 323 ? -5.050 26.667 -19.719 1.00 34.00 323 LEU A C 1
ATOM 2530 O O . LEU A 1 323 ? -5.290 25.479 -19.577 1.00 34.00 323 LEU A O 1
ATOM 2534 N N . ARG A 1 324 ? -3.940 27.228 -19.213 1.00 36.31 324 ARG A N 1
ATOM 2535 C CA . ARG A 1 324 ? -3.014 26.509 -18.311 1.00 36.31 324 ARG A CA 1
ATOM 2536 C C . ARG A 1 324 ? -3.673 26.169 -16.975 1.00 36.31 324 ARG A C 1
ATOM 2538 O O . ARG A 1 324 ? -3.442 25.105 -16.439 1.00 36.31 324 ARG A O 1
ATOM 2545 N N . ARG A 1 325 ? -4.578 27.020 -16.478 1.00 40.00 325 ARG A N 1
ATOM 2546 C CA . ARG A 1 325 ? -5.433 26.717 -15.314 1.00 40.00 325 ARG A CA 1
ATOM 2547 C C . ARG A 1 325 ? -6.612 25.775 -15.616 1.00 40.00 325 ARG A C 1
ATOM 2549 O O . ARG A 1 325 ? -7.417 25.536 -14.722 1.00 40.00 325 ARG A O 1
ATOM 2556 N N . MET A 1 326 ? -6.762 25.292 -16.854 1.00 38.94 326 MET A N 1
ATOM 2557 C CA . MET A 1 326 ? -7.807 24.331 -17.249 1.00 38.94 326 MET A CA 1
ATOM 2558 C C . MET A 1 326 ? -7.308 22.886 -17.325 1.00 38.94 326 MET A C 1
ATOM 2560 O O . MET A 1 326 ? -8.125 21.997 -17.557 1.00 38.94 326 MET A O 1
ATOM 2564 N N . ASN A 1 327 ? -6.016 22.650 -17.112 1.00 46.38 327 ASN A N 1
ATOM 2565 C CA . ASN A 1 327 ? -5.466 21.312 -16.993 1.00 46.38 327 ASN A CA 1
ATOM 2566 C C . ASN A 1 327 ? -5.163 21.071 -15.521 1.00 46.38 327 ASN A C 1
ATOM 2568 O O . ASN A 1 327 ? -4.326 21.745 -14.924 1.00 46.38 327 ASN A O 1
ATOM 2572 N N . THR A 1 328 ? -5.933 20.187 -14.912 1.00 48.62 328 THR A N 1
ATOM 2573 C CA . THR A 1 328 ? -5.867 19.898 -13.486 1.00 48.62 328 THR A CA 1
ATOM 2574 C C . THR A 1 328 ? -6.075 18.404 -13.326 1.00 48.62 328 THR A C 1
ATOM 2576 O O . THR A 1 328 ? -6.855 17.801 -14.072 1.00 48.62 328 THR A O 1
ATOM 2579 N N . VAL A 1 329 ? -5.333 17.786 -12.413 1.00 54.84 329 VAL A N 1
ATOM 2580 C CA . VAL A 1 329 ? -5.479 16.359 -12.106 1.00 54.84 329 VAL A CA 1
ATOM 2581 C C . VAL A 1 329 ? -6.225 16.198 -10.794 1.00 54.84 329 VAL A C 1
ATOM 2583 O O . VAL A 1 329 ? -6.211 17.073 -9.924 1.00 54.84 329 VAL A O 1
ATOM 2586 N N . PHE A 1 330 ? -6.934 15.081 -10.673 1.00 66.62 330 PHE A N 1
ATOM 2587 C CA . PHE A 1 330 ? -7.611 14.724 -9.440 1.00 66.62 330 PHE A CA 1
ATOM 2588 C C . PHE A 1 330 ? -6.767 13.706 -8.703 1.00 66.62 330 PHE A C 1
ATOM 2590 O O . PHE A 1 330 ? -6.612 12.580 -9.174 1.00 66.62 330 PHE A O 1
ATOM 2597 N N . THR A 1 331 ? -6.290 14.070 -7.521 1.00 63.72 331 THR A N 1
ATOM 2598 C CA . THR A 1 331 ? -5.598 13.126 -6.650 1.00 63.72 331 THR A CA 1
ATOM 2599 C C . THR A 1 331 ? -6.513 12.684 -5.529 1.00 63.72 331 THR A C 1
ATOM 2601 O O . THR A 1 331 ? -7.407 13.409 -5.087 1.00 63.72 331 THR A O 1
ATOM 2604 N N . LYS A 1 332 ? -6.351 11.432 -5.102 1.00 68.00 332 LYS A N 1
ATOM 2605 C CA . LYS A 1 332 ? -7.122 10.919 -3.974 1.00 68.00 332 LYS A CA 1
ATOM 2606 C C . LYS A 1 332 ? -6.510 11.458 -2.691 1.00 68.00 332 LYS A C 1
ATOM 2608 O O . LYS A 1 332 ? -5.359 11.158 -2.392 1.00 68.00 332 LYS A O 1
ATOM 2613 N N . LYS A 1 333 ? -7.307 12.173 -1.909 1.00 72.38 333 LYS A N 1
ATOM 2614 C CA . LYS A 1 333 ? -6.964 12.611 -0.561 1.00 72.38 333 LYS A CA 1
ATOM 2615 C C . LYS A 1 333 ? -7.963 12.027 0.421 1.00 72.38 333 LYS A C 1
ATOM 2617 O O . LYS A 1 333 ? -9.150 11.895 0.134 1.00 72.38 333 LYS A O 1
ATOM 2622 N N . ILE A 1 334 ? -7.477 11.619 1.582 1.00 71.44 334 ILE A N 1
ATOM 2623 C CA . ILE A 1 334 ? -8.351 11.164 2.661 1.00 71.44 334 ILE A CA 1
ATOM 2624 C C . ILE A 1 334 ? -9.016 12.402 3.232 1.00 71.44 334 ILE A C 1
ATOM 2626 O O . ILE A 1 334 ? -8.324 13.361 3.539 1.00 71.44 334 ILE A O 1
ATOM 2630 N N . ASN A 1 335 ? -10.331 12.370 3.392 1.00 77.94 335 ASN A N 1
ATOM 2631 C CA . ASN A 1 335 ? -11.057 13.377 4.141 1.00 77.94 335 ASN A CA 1
ATOM 2632 C C . ASN A 1 335 ? -11.263 12.850 5.576 1.00 77.94 335 ASN A C 1
ATOM 2634 O O . ASN A 1 335 ? -12.049 11.913 5.762 1.00 77.94 335 ASN A O 1
ATOM 2638 N N . PRO A 1 336 ? -10.572 13.395 6.594 1.00 75.00 336 PRO A N 1
ATOM 2639 C CA . PRO A 1 336 ? -10.717 12.956 7.984 1.00 75.00 336 PRO A CA 1
ATOM 2640 C C . PRO A 1 336 ? -12.122 13.186 8.569 1.00 75.00 336 PRO A C 1
ATOM 2642 O O . PRO A 1 336 ? -12.562 12.425 9.432 1.00 75.00 336 PRO A O 1
ATOM 2645 N N . VAL A 1 337 ? -12.874 14.175 8.072 1.00 83.06 337 VAL A N 1
ATOM 2646 C CA . VAL A 1 337 ? -14.264 14.441 8.491 1.00 83.06 337 VAL A CA 1
ATOM 2647 C C . VAL A 1 337 ? -15.203 13.344 8.010 1.00 83.06 337 VAL A C 1
ATOM 2649 O O . VAL A 1 337 ? -16.042 12.868 8.775 1.00 83.06 337 VAL A O 1
ATOM 2652 N N . THR A 1 338 ? -15.085 12.922 6.748 1.00 76.56 338 THR A N 1
ATOM 2653 C CA . THR A 1 338 ? -15.977 11.909 6.158 1.00 76.56 338 THR A CA 1
ATOM 2654 C C . THR A 1 338 ? -15.431 10.491 6.282 1.00 76.56 338 THR A C 1
ATOM 2656 O O . THR A 1 338 ? -16.195 9.535 6.133 1.00 76.56 338 THR A O 1
ATOM 2659 N N . GLY A 1 339 ? -14.138 10.337 6.571 1.00 66.00 339 GLY A N 1
ATOM 2660 C CA . GLY A 1 339 ? -13.417 9.069 6.621 1.00 66.00 339 GLY A CA 1
ATOM 2661 C C . GLY A 1 339 ? -13.362 8.359 5.268 1.00 66.00 339 GLY A C 1
ATOM 2662 O O . GLY A 1 339 ? -13.267 7.131 5.242 1.00 66.00 339 GLY A O 1
ATOM 2663 N N . LYS A 1 340 ? -13.515 9.102 4.163 1.00 72.06 340 LYS A N 1
ATOM 2664 C CA . LYS A 1 340 ? -13.514 8.590 2.786 1.00 72.06 340 LYS A CA 1
ATOM 2665 C C . LYS A 1 340 ? -12.295 9.095 2.027 1.00 72.06 340 LYS A C 1
ATOM 2667 O O . LYS A 1 340 ? -11.764 10.159 2.322 1.00 72.06 340 LYS A O 1
ATOM 2672 N N . LEU A 1 341 ? -11.903 8.341 1.004 1.00 71.19 341 LEU A N 1
ATOM 2673 C CA . LEU A 1 341 ? -11.068 8.874 -0.067 1.00 71.19 341 LEU A CA 1
ATOM 2674 C C . LEU A 1 341 ? -11.939 9.789 -0.929 1.00 71.19 341 LEU A C 1
ATOM 2676 O O . LEU A 1 341 ? -12.934 9.347 -1.508 1.00 71.19 341 LEU A O 1
ATOM 2680 N N . GLU A 1 342 ? -11.569 11.056 -0.980 1.00 74.06 342 GLU A N 1
ATOM 2681 C CA . GLU A 1 342 ? -12.162 12.088 -1.817 1.00 74.06 342 GLU A CA 1
ATOM 2682 C C . GLU A 1 342 ? -11.157 12.522 -2.883 1.00 74.06 342 GLU A C 1
ATOM 2684 O O . GLU A 1 342 ? -9.985 12.151 -2.843 1.00 74.06 342 GLU A O 1
ATOM 2689 N N . TRP A 1 343 ? -11.635 13.258 -3.879 1.00 74.44 343 TRP A N 1
ATOM 2690 C CA . TRP A 1 343 ? -10.795 13.766 -4.954 1.00 74.44 343 TRP A CA 1
ATOM 2691 C C . TRP A 1 343 ? -10.485 15.231 -4.686 1.00 74.44 343 TRP A C 1
ATOM 2693 O O . TRP A 1 343 ? -11.399 16.055 -4.626 1.00 74.44 343 TRP A O 1
ATOM 2703 N N . GLU A 1 344 ? -9.206 15.542 -4.527 1.00 71.12 344 GLU A N 1
ATOM 2704 C CA . GLU A 1 344 ? -8.710 16.906 -4.454 1.00 71.12 344 GLU A CA 1
ATOM 2705 C C . GLU A 1 344 ? -8.232 17.345 -5.834 1.00 71.12 344 GLU A C 1
ATOM 2707 O O . GLU A 1 344 ? -7.783 16.548 -6.656 1.00 71.12 344 GLU A O 1
ATOM 2712 N N . HIS A 1 345 ? -8.388 18.632 -6.097 1.00 74.62 345 HIS A N 1
ATOM 2713 C CA . HIS A 1 345 ? -8.016 19.242 -7.355 1.00 74.62 345 HIS A CA 1
ATOM 2714 C C . HIS A 1 345 ? -6.589 19.778 -7.261 1.00 74.62 345 HIS A C 1
ATOM 2716 O O . HIS A 1 345 ? -6.337 20.704 -6.489 1.00 74.62 345 HIS A O 1
ATOM 2722 N N . GLN A 1 346 ? -5.690 19.242 -8.079 1.00 77.94 346 GLN A N 1
ATOM 2723 C CA . GLN A 1 346 ? -4.283 19.625 -8.115 1.00 77.94 346 GLN A CA 1
ATOM 2724 C C . GLN A 1 346 ? -3.878 20.165 -9.495 1.00 77.94 346 GLN A C 1
ATOM 2726 O O . GLN A 1 346 ? -4.622 20.049 -10.474 1.00 77.94 346 GLN A O 1
ATOM 2731 N N . ASP A 1 347 ? -2.716 20.815 -9.556 1.00 72.62 347 ASP A N 1
ATOM 2732 C CA . ASP A 1 347 ? -2.109 21.294 -10.807 1.00 72.62 347 ASP A CA 1
ATOM 2733 C C . ASP A 1 347 ? -1.871 20.133 -11.796 1.00 72.62 347 ASP A C 1
ATOM 2735 O O . ASP A 1 347 ? -1.660 19.009 -11.353 1.00 72.62 347 ASP A O 1
ATOM 2739 N N . GLU A 1 348 ? -1.915 20.363 -13.117 1.00 66.38 348 GLU A N 1
ATOM 2740 C CA . GLU A 1 348 ? -1.708 19.302 -14.128 1.00 66.38 348 GLU A CA 1
ATOM 2741 C C . GLU A 1 348 ? -0.411 18.511 -13.962 1.00 66.38 348 GLU A C 1
ATOM 2743 O O . GLU A 1 348 ? -0.357 17.339 -14.337 1.00 66.38 348 GLU A O 1
ATOM 2748 N N . ASP A 1 349 ? 0.608 19.149 -13.391 1.00 69.06 349 ASP A N 1
ATOM 2749 C CA . ASP A 1 349 ? 1.916 18.556 -13.159 1.00 69.06 349 ASP A CA 1
ATOM 2750 C C . ASP A 1 349 ? 2.034 17.937 -11.747 1.00 69.06 349 ASP A C 1
ATOM 2752 O O . ASP A 1 349 ? 3.124 17.562 -11.323 1.00 69.06 349 ASP A O 1
ATOM 2756 N N . TYR A 1 350 ? 0.944 17.804 -10.981 1.00 73.62 350 TYR A N 1
ATOM 2757 C CA . TYR A 1 350 ? 1.009 17.248 -9.623 1.00 73.62 350 TYR A CA 1
ATOM 2758 C C . TYR A 1 350 ? 1.386 15.766 -9.602 1.00 73.62 350 TYR A C 1
ATOM 2760 O O . TYR A 1 350 ? 2.271 15.388 -8.837 1.00 73.62 350 TYR A O 1
ATOM 2768 N N . ASP A 1 351 ? 0.763 14.935 -10.444 1.00 68.31 351 ASP A N 1
ATOM 2769 C CA . ASP A 1 351 ? 1.124 13.510 -10.554 1.00 68.31 351 ASP A CA 1
ATOM 2770 C C . ASP A 1 351 ? 2.604 13.377 -10.943 1.00 68.31 351 ASP A C 1
ATOM 2772 O O . ASP A 1 351 ? 3.349 12.582 -10.378 1.00 68.31 351 ASP A O 1
ATOM 2776 N N . PHE A 1 352 ? 3.059 14.283 -11.808 1.00 71.31 352 PHE A N 1
ATOM 2777 C CA . PHE A 1 352 ? 4.445 14.397 -12.223 1.00 71.31 352 PHE A CA 1
ATOM 2778 C C . PHE A 1 352 ? 5.395 14.765 -11.062 1.00 71.31 352 PHE A C 1
ATOM 2780 O O . PHE A 1 352 ? 6.445 14.143 -10.889 1.00 71.31 352 PHE A O 1
ATOM 2787 N N . HIS A 1 353 ? 5.032 15.744 -10.228 1.00 77.25 353 HIS A N 1
ATOM 2788 C CA . HIS A 1 353 ? 5.791 16.084 -9.022 1.00 77.25 353 HIS A CA 1
ATOM 2789 C C . HIS A 1 353 ? 5.785 14.948 -7.996 1.00 77.25 353 HIS A C 1
ATOM 2791 O O . HIS A 1 353 ? 6.826 14.671 -7.407 1.00 77.25 353 HIS A O 1
ATOM 2797 N N . GLN A 1 354 ? 4.660 14.255 -7.825 1.00 75.00 354 GLN A N 1
ATOM 2798 C CA . GLN A 1 354 ? 4.563 13.106 -6.931 1.00 75.00 354 GLN A CA 1
ATOM 2799 C C . GLN A 1 354 ? 5.470 11.956 -7.392 1.00 75.00 354 GLN A C 1
ATOM 2801 O O . GLN A 1 354 ? 6.144 11.337 -6.568 1.00 75.00 354 GLN A O 1
ATOM 2806 N N . GLU A 1 355 ? 5.537 11.694 -8.696 1.00 70.94 355 GLU A N 1
ATOM 2807 C CA . GLU A 1 355 ? 6.456 10.709 -9.265 1.00 70.94 355 GLU A CA 1
ATOM 2808 C C . GLU A 1 355 ? 7.920 11.143 -9.124 1.00 70.94 355 GLU A C 1
ATOM 2810 O O . GLU A 1 355 ? 8.741 10.336 -8.696 1.00 70.94 355 GLU A O 1
ATOM 2815 N N . ILE A 1 356 ? 8.270 12.420 -9.358 1.00 76.06 356 ILE A N 1
ATOM 2816 C CA . ILE A 1 356 ? 9.630 12.914 -9.064 1.00 76.06 356 ILE A CA 1
ATOM 2817 C C . ILE A 1 356 ? 9.958 12.742 -7.581 1.00 76.06 356 ILE A C 1
ATOM 2819 O O . ILE A 1 356 ? 11.046 12.280 -7.249 1.00 76.06 356 ILE A O 1
ATOM 2823 N N . ALA A 1 357 ? 9.075 13.143 -6.674 1.00 75.50 357 ALA A N 1
ATOM 2824 C CA . ALA A 1 357 ? 9.345 13.064 -5.242 1.00 75.50 357 ALA A CA 1
ATOM 2825 C C . ALA A 1 357 ? 9.640 11.616 -4.799 1.00 75.50 357 ALA A C 1
ATOM 2827 O O . ALA A 1 357 ? 10.448 11.378 -3.899 1.00 75.50 357 ALA A O 1
ATOM 2828 N N . ARG A 1 358 ? 9.052 10.634 -5.497 1.00 69.00 358 ARG A N 1
ATOM 2829 C CA . ARG A 1 358 ? 9.304 9.193 -5.321 1.00 69.00 358 ARG A CA 1
ATOM 2830 C C . ARG A 1 358 ? 10.477 8.655 -6.152 1.00 69.00 358 ARG A C 1
ATOM 2832 O O . ARG A 1 358 ? 11.039 7.622 -5.806 1.00 69.00 358 ARG A O 1
ATOM 2839 N N . SER A 1 359 ? 10.910 9.379 -7.185 1.00 62.06 359 SER A N 1
ATOM 2840 C CA . SER A 1 359 ? 11.983 8.993 -8.116 1.00 62.06 359 SER A CA 1
ATOM 2841 C C . SER A 1 359 ? 13.375 8.857 -7.494 1.00 62.06 359 SER A C 1
ATOM 2843 O O . SER A 1 359 ? 14.287 8.344 -8.143 1.00 62.06 359 SER A O 1
ATOM 2845 N N . ALA A 1 360 ? 13.541 9.249 -6.226 1.00 53.94 360 ALA A N 1
ATOM 2846 C CA . ALA A 1 360 ? 14.731 8.936 -5.438 1.00 53.94 360 ALA A CA 1
ATOM 2847 C C . ALA A 1 360 ? 15.010 7.416 -5.329 1.00 53.94 360 ALA A C 1
ATOM 2849 O O . ALA A 1 360 ? 16.107 7.043 -4.916 1.00 53.94 360 ALA A O 1
ATOM 2850 N N . PHE A 1 361 ? 14.054 6.558 -5.726 1.00 52.53 361 PHE A N 1
ATOM 2851 C CA . PHE A 1 361 ? 14.110 5.094 -5.618 1.00 52.53 361 PHE A CA 1
ATOM 2852 C C . PHE A 1 361 ? 13.827 4.323 -6.920 1.00 52.53 361 PHE A C 1
ATOM 2854 O O . PHE A 1 361 ? 13.377 3.192 -6.851 1.00 52.53 361 PHE A O 1
ATOM 2861 N N . ALA A 1 362 ? 14.103 4.904 -8.092 1.00 40.50 362 ALA A N 1
ATOM 2862 C CA . ALA A 1 362 ? 14.086 4.216 -9.400 1.00 40.50 362 ALA A CA 1
ATOM 2863 C C . ALA A 1 362 ? 12.737 3.663 -9.945 1.00 40.50 362 ALA A C 1
ATOM 2865 O O . ALA A 1 362 ? 12.695 3.354 -11.133 1.00 40.50 362 ALA A O 1
ATOM 2866 N N . ASP A 1 363 ? 11.629 3.687 -9.189 1.00 36.94 363 ASP A N 1
ATOM 2867 C CA . ASP A 1 363 ? 10.283 3.170 -9.561 1.00 36.94 363 ASP A CA 1
ATOM 2868 C C . ASP A 1 363 ? 9.534 3.962 -10.682 1.00 36.94 363 ASP A C 1
ATOM 2870 O O . ASP A 1 363 ? 8.358 4.302 -10.589 1.00 36.94 363 ASP A O 1
ATOM 2874 N N . MET A 1 364 ? 10.221 4.342 -11.767 1.00 48.59 364 MET A N 1
ATOM 2875 C CA . MET A 1 364 ? 9.731 5.229 -12.846 1.00 48.59 364 MET A CA 1
ATOM 2876 C C . MET A 1 364 ? 9.330 4.490 -14.143 1.00 48.59 364 MET A C 1
ATOM 2878 O O . MET A 1 364 ? 9.323 5.086 -15.222 1.00 48.59 364 MET A O 1
ATOM 2882 N N . LEU A 1 365 ? 9.042 3.184 -14.098 1.00 39.09 365 LEU A N 1
ATOM 2883 C CA . LEU A 1 365 ? 9.055 2.332 -15.303 1.00 39.09 365 LEU A CA 1
ATOM 2884 C C . LEU A 1 365 ? 7.692 2.031 -15.963 1.00 39.09 365 LEU A C 1
ATOM 2886 O O . LEU A 1 365 ? 7.670 1.323 -16.977 1.00 39.09 365 LEU A O 1
ATOM 2890 N N . HIS A 1 366 ? 6.574 2.580 -15.468 1.00 36.66 366 HIS A N 1
ATOM 2891 C CA . HIS A 1 366 ? 5.228 2.149 -15.894 1.00 36.66 366 HIS A CA 1
ATOM 2892 C C . HIS A 1 366 ? 4.323 3.189 -16.589 1.00 36.66 366 HIS A C 1
ATOM 2894 O O . HIS A 1 366 ? 3.235 2.805 -17.021 1.00 36.66 366 HIS A O 1
ATOM 2900 N N . ASP A 1 367 ? 4.739 4.447 -16.785 1.00 36.84 367 ASP A N 1
ATOM 2901 C CA . ASP A 1 367 ? 3.940 5.420 -17.557 1.00 36.84 367 ASP A CA 1
ATOM 2902 C C . ASP A 1 367 ? 4.306 5.407 -19.060 1.00 36.84 367 ASP A C 1
ATOM 2904 O O . ASP A 1 367 ? 5.320 5.964 -19.490 1.00 36.84 367 ASP A O 1
ATOM 2908 N N . GLU A 1 368 ? 3.473 4.745 -19.873 1.00 39.97 368 GLU A N 1
ATOM 2909 C CA . GLU A 1 368 ? 3.611 4.667 -21.338 1.00 39.97 368 GLU A CA 1
ATOM 2910 C C . GLU A 1 368 ? 3.253 5.982 -22.062 1.00 39.97 368 GLU A C 1
ATOM 2912 O O . GLU A 1 368 ? 3.608 6.147 -23.231 1.00 39.97 368 GLU A O 1
ATOM 2917 N N . GLU A 1 369 ? 2.581 6.949 -21.418 1.00 39.56 369 GLU A N 1
ATOM 2918 C CA . GLU A 1 369 ? 2.187 8.199 -22.090 1.00 39.56 369 GLU A CA 1
ATOM 2919 C C . GLU A 1 369 ? 3.246 9.308 -21.997 1.00 39.56 369 GLU A C 1
ATOM 2921 O O . GLU A 1 369 ? 3.185 10.280 -22.763 1.00 39.56 369 GLU A O 1
ATOM 2926 N N . ARG A 1 370 ? 4.239 9.195 -21.102 1.00 44.72 370 ARG A N 1
ATOM 2927 C CA . ARG A 1 370 ? 5.218 10.266 -20.856 1.00 44.72 370 ARG A CA 1
ATOM 2928 C C . ARG A 1 370 ? 6.587 9.727 -20.447 1.00 44.72 370 ARG A C 1
ATOM 2930 O O . ARG A 1 370 ? 6.953 9.769 -19.279 1.00 44.72 370 ARG A O 1
ATOM 2937 N N . ALA A 1 371 ? 7.424 9.359 -21.422 1.00 50.19 371 ALA A N 1
ATOM 2938 C CA . ALA A 1 371 ? 8.867 9.246 -21.189 1.00 50.19 371 ALA A CA 1
ATOM 2939 C C . ALA A 1 371 ? 9.366 10.518 -20.465 1.00 50.19 371 ALA A C 1
ATOM 2941 O O . ALA A 1 371 ? 9.258 11.633 -20.985 1.00 50.19 371 ALA A O 1
ATOM 2942 N N . PHE A 1 372 ? 9.810 10.342 -19.220 1.00 66.19 372 PHE A N 1
ATOM 2943 C CA . PHE A 1 372 ? 9.729 11.335 -18.147 1.00 66.19 372 PHE A CA 1
ATOM 2944 C C . PHE A 1 372 ? 10.640 12.554 -18.384 1.00 66.19 372 PHE A C 1
ATOM 2946 O O . PHE A 1 372 ? 11.798 12.629 -17.956 1.00 66.19 372 PHE A O 1
ATOM 2953 N N . LYS A 1 373 ? 10.117 13.526 -19.139 1.00 73.69 373 LYS A N 1
ATOM 2954 C CA . LYS A 1 373 ? 10.875 14.643 -19.716 1.00 73.69 373 LYS A CA 1
ATOM 2955 C C . LYS A 1 373 ? 11.714 15.419 -18.690 1.00 73.69 373 LYS A C 1
ATOM 2957 O O . LYS A 1 373 ? 12.871 15.686 -19.001 1.00 73.69 373 LYS A O 1
ATOM 2962 N N . PRO A 1 374 ? 11.234 15.769 -17.486 1.00 81.00 374 PRO A N 1
ATOM 2963 C CA . PRO A 1 374 ? 12.044 16.552 -16.553 1.00 81.00 374 PRO A CA 1
ATOM 2964 C C . PRO A 1 374 ? 13.141 15.750 -15.843 1.00 81.00 374 PRO A C 1
ATOM 2966 O O . PRO A 1 374 ? 14.189 16.333 -15.565 1.00 81.00 374 PRO A O 1
ATOM 2969 N N . MET A 1 375 ? 12.999 14.428 -15.657 1.00 83.38 375 MET A N 1
ATOM 2970 C CA . MET A 1 375 ? 14.144 13.593 -15.252 1.00 83.38 375 MET A CA 1
ATOM 2971 C C . MET A 1 375 ? 15.164 13.494 -16.386 1.00 83.38 375 MET A C 1
ATOM 2973 O O . MET A 1 375 ? 16.358 13.650 -16.147 1.00 83.38 375 MET A O 1
ATOM 2977 N N . ALA A 1 376 ? 14.722 13.351 -17.640 1.00 86.12 376 ALA A N 1
ATOM 2978 C CA . ALA A 1 376 ? 15.630 13.379 -18.785 1.00 86.12 376 ALA A CA 1
ATOM 2979 C C . ALA A 1 376 ? 16.350 14.738 -18.935 1.00 86.12 376 ALA A C 1
ATOM 2981 O O . ALA A 1 376 ? 17.557 14.800 -19.168 1.00 86.12 376 ALA A O 1
ATOM 2982 N N . GLU A 1 377 ? 15.642 15.853 -18.750 1.00 89.25 377 GLU A N 1
ATOM 2983 C CA . GLU A 1 377 ? 16.236 17.193 -18.731 1.00 89.25 377 GLU A CA 1
ATOM 2984 C C . GLU A 1 377 ? 17.203 17.376 -17.557 1.00 89.25 377 GLU A C 1
ATOM 2986 O O . GLU A 1 377 ? 18.239 18.029 -17.712 1.00 89.25 377 GLU A O 1
ATOM 2991 N N . CYS A 1 378 ? 16.891 16.806 -16.392 1.00 90.38 378 CYS A N 1
ATOM 2992 C CA . CYS A 1 378 ? 17.794 16.772 -15.249 1.00 90.38 378 CYS A CA 1
ATOM 2993 C C . CYS A 1 378 ? 19.059 15.974 -15.568 1.00 90.38 378 CYS A C 1
ATOM 2995 O O . CYS A 1 378 ? 20.158 16.507 -15.422 1.00 90.38 378 CYS A O 1
ATOM 2997 N N . ALA A 1 379 ? 18.925 14.766 -16.115 1.00 90.06 379 ALA A N 1
ATOM 2998 C CA . ALA A 1 379 ? 20.046 13.941 -16.546 1.00 90.06 379 ALA A CA 1
ATOM 2999 C C . ALA A 1 379 ? 20.929 14.678 -17.566 1.00 90.06 379 ALA A C 1
ATOM 3001 O O . ALA A 1 379 ? 22.147 14.707 -17.412 1.00 90.06 379 ALA A O 1
ATOM 3002 N N . LEU A 1 380 ? 20.350 15.375 -18.554 1.00 93.00 380 LEU A N 1
ATOM 3003 C CA . LEU A 1 380 ? 21.113 16.213 -19.494 1.00 93.00 380 LEU A CA 1
ATOM 3004 C C . LEU A 1 380 ? 21.911 17.319 -18.789 1.00 93.00 380 LEU A C 1
ATOM 3006 O O . LEU A 1 380 ? 23.051 17.598 -19.176 1.00 93.00 380 LEU A O 1
ATOM 3010 N N . LYS A 1 381 ? 21.330 17.961 -17.768 1.00 95.12 381 LYS A N 1
ATOM 3011 C CA . LYS A 1 381 ? 22.016 18.983 -16.964 1.00 95.12 381 LYS A CA 1
ATOM 3012 C C . LYS A 1 381 ? 23.148 18.366 -16.139 1.00 95.12 381 LYS A C 1
ATOM 3014 O O . LYS A 1 381 ? 24.254 18.896 -16.191 1.00 95.12 381 LYS A O 1
ATOM 3019 N N . VAL A 1 382 ? 22.912 17.230 -15.480 1.00 92.81 382 VAL A N 1
ATOM 3020 C CA . VAL A 1 382 ? 23.920 16.480 -14.706 1.00 92.81 382 VAL A CA 1
ATOM 3021 C C . VAL A 1 382 ? 25.075 16.020 -15.603 1.00 92.81 382 VAL A C 1
ATOM 3023 O O . VAL A 1 382 ? 26.236 16.287 -15.299 1.00 92.81 382 VAL A O 1
ATOM 3026 N N . ILE A 1 383 ? 24.786 15.416 -16.761 1.00 94.19 383 ILE A N 1
ATOM 3027 C CA . ILE A 1 383 ? 25.791 14.997 -17.756 1.00 94.19 383 ILE A CA 1
ATOM 3028 C C . ILE A 1 383 ? 26.653 16.187 -18.191 1.00 94.19 383 ILE A C 1
ATOM 3030 O O . ILE A 1 383 ? 27.872 16.068 -18.343 1.00 94.19 383 ILE A O 1
ATOM 3034 N N . LYS A 1 384 ? 26.025 17.346 -18.418 1.00 96.50 384 LYS A N 1
ATOM 3035 C CA . LYS A 1 384 ? 26.717 18.569 -18.830 1.00 96.50 384 LYS A CA 1
ATOM 3036 C C . LYS A 1 384 ? 27.584 19.153 -17.724 1.00 96.50 384 LYS A C 1
ATOM 3038 O O . LYS A 1 384 ? 28.725 19.512 -18.006 1.00 96.50 384 LYS A O 1
ATOM 3043 N N . GLU A 1 385 ? 27.059 19.256 -16.509 1.00 96.31 385 GLU A N 1
ATOM 3044 C CA . GLU A 1 385 ? 27.780 19.784 -15.347 1.00 96.31 385 GLU A CA 1
ATOM 3045 C C . GLU A 1 385 ? 29.037 18.961 -15.051 1.00 96.31 385 GLU A C 1
ATOM 3047 O O . GLU A 1 385 ? 30.106 19.522 -14.821 1.00 96.31 385 GLU A O 1
ATOM 3052 N N . ASN A 1 386 ? 28.936 17.639 -15.183 1.00 96.12 386 ASN A N 1
ATOM 3053 C CA . ASN A 1 386 ? 30.046 16.716 -14.972 1.00 96.12 386 ASN A CA 1
ATOM 3054 C C . ASN A 1 386 ? 30.972 16.562 -16.199 1.00 96.12 386 ASN A C 1
ATOM 3056 O O . ASN A 1 386 ? 31.934 15.803 -16.159 1.00 96.12 386 ASN A O 1
ATOM 3060 N N . GLY A 1 387 ? 30.729 17.292 -17.296 1.00 96.94 387 GLY A N 1
ATOM 3061 C CA . GLY A 1 387 ? 31.642 17.363 -18.445 1.00 96.94 387 GLY A CA 1
ATOM 3062 C C . GLY A 1 387 ? 31.541 16.219 -19.465 1.00 96.94 387 GLY A C 1
ATOM 3063 O O . GLY A 1 387 ? 32.406 16.110 -20.337 1.00 96.94 387 GLY A O 1
ATOM 3064 N N . PHE A 1 388 ? 30.481 15.407 -19.428 1.00 95.88 388 PHE A N 1
ATOM 3065 C CA . PHE A 1 388 ? 30.341 14.200 -20.256 1.00 95.88 388 PHE A CA 1
ATOM 3066 C C . PHE A 1 388 ? 29.446 14.360 -21.496 1.00 95.88 388 PHE A C 1
ATOM 3068 O O . PHE A 1 388 ? 29.258 13.397 -22.236 1.00 95.88 388 PHE A O 1
ATOM 3075 N N . SER A 1 389 ? 28.952 15.566 -21.814 1.00 95.00 389 SER A N 1
ATOM 3076 C CA . SER A 1 389 ? 28.028 15.794 -22.951 1.00 95.00 389 SER A CA 1
ATOM 3077 C C . SER A 1 389 ? 28.543 15.353 -24.325 1.00 95.00 389 SER A C 1
ATOM 3079 O O . SER A 1 389 ? 27.760 15.230 -25.259 1.00 95.00 389 SER A O 1
ATOM 3081 N N . LYS A 1 390 ? 29.861 15.178 -24.490 1.00 95.38 390 LYS A N 1
ATOM 3082 C CA . LYS A 1 390 ? 30.452 14.683 -25.745 1.00 95.38 390 LYS A CA 1
ATOM 3083 C C . LYS A 1 390 ? 30.493 13.156 -25.837 1.00 95.38 390 LYS A C 1
ATOM 3085 O O . LYS A 1 390 ? 30.695 12.646 -26.932 1.00 95.38 390 LYS A O 1
ATOM 3090 N N . GLN A 1 391 ? 30.385 12.459 -24.708 1.00 94.81 391 GLN A N 1
ATOM 3091 C CA . GLN A 1 391 ? 30.536 11.005 -24.603 1.00 94.81 391 GLN A CA 1
ATOM 3092 C C . GLN A 1 391 ? 29.203 10.310 -24.317 1.00 94.81 391 GLN A C 1
ATOM 3094 O O . GLN A 1 391 ? 28.998 9.196 -24.783 1.00 94.81 391 GLN A O 1
ATOM 3099 N N . ILE A 1 392 ? 28.296 10.970 -23.592 1.00 94.94 392 ILE A N 1
ATOM 3100 C CA . ILE A 1 392 ? 26.991 10.421 -23.220 1.00 94.94 392 ILE A CA 1
ATOM 3101 C C . ILE A 1 392 ? 25.906 11.077 -24.073 1.00 94.94 392 ILE A C 1
ATOM 3103 O O . ILE A 1 392 ? 25.743 12.299 -24.060 1.00 94.94 392 ILE A O 1
ATOM 3107 N N . HIS A 1 393 ? 25.153 10.249 -24.794 1.00 91.94 393 HIS A N 1
ATOM 3108 C CA . HIS A 1 393 ? 23.956 10.652 -25.520 1.00 91.94 393 HIS A CA 1
ATOM 3109 C C . HIS A 1 393 ? 22.724 10.113 -24.793 1.00 91.94 393 HIS A C 1
ATOM 3111 O O . HIS A 1 393 ? 22.575 8.903 -24.658 1.00 91.94 393 HIS A O 1
ATOM 3117 N N . LEU A 1 394 ? 21.862 11.008 -24.306 1.00 91.62 394 LEU A N 1
ATOM 3118 C CA . LEU A 1 394 ? 20.632 10.623 -23.621 1.00 91.62 394 LEU A CA 1
ATOM 3119 C C . LEU A 1 394 ? 19.487 10.475 -24.628 1.00 91.62 394 LEU A C 1
ATOM 3121 O O . LEU A 1 394 ? 19.186 11.424 -25.354 1.00 91.62 394 LEU A O 1
ATOM 3125 N N . ILE A 1 395 ? 18.824 9.320 -24.608 1.00 90.69 395 ILE A N 1
ATOM 3126 C CA . ILE A 1 395 ? 17.613 9.039 -25.383 1.00 90.69 395 ILE A CA 1
ATOM 3127 C C . ILE A 1 395 ? 16.441 8.976 -24.389 1.00 90.69 395 ILE A C 1
ATOM 3129 O O . ILE A 1 395 ? 16.392 8.045 -23.589 1.00 90.69 395 ILE A O 1
ATOM 3133 N N . PRO A 1 396 ? 15.515 9.954 -24.383 1.00 86.81 396 PRO A N 1
ATOM 3134 C CA . PRO A 1 396 ? 14.397 9.996 -23.441 1.00 86.81 396 PRO A CA 1
ATOM 3135 C C . PRO A 1 396 ? 13.253 9.086 -23.915 1.00 86.81 396 PRO A C 1
ATOM 3137 O O . PRO A 1 396 ? 12.199 9.569 -24.321 1.00 86.81 396 PRO A O 1
ATOM 3140 N N . LYS A 1 397 ? 13.495 7.773 -23.928 1.00 85.88 397 LYS A N 1
ATOM 3141 C CA . LYS A 1 397 ? 12.530 6.728 -24.299 1.00 85.88 397 LYS A CA 1
ATOM 3142 C C . LYS A 1 397 ? 12.678 5.532 -23.373 1.00 85.88 397 LYS A C 1
ATOM 3144 O O . LYS A 1 397 ? 13.755 5.326 -22.808 1.00 85.88 397 LYS A O 1
ATOM 3149 N N . ARG A 1 398 ? 11.640 4.700 -23.285 1.00 85.56 398 ARG A N 1
ATOM 3150 C CA . ARG A 1 398 ? 11.790 3.375 -22.681 1.00 85.56 398 ARG A CA 1
ATOM 3151 C C . ARG A 1 398 ? 12.716 2.534 -23.560 1.00 85.56 398 ARG A C 1
ATOM 3153 O O . ARG A 1 398 ? 12.684 2.637 -24.786 1.00 85.56 398 ARG A O 1
ATOM 3160 N N . SER A 1 399 ? 13.548 1.692 -22.952 1.00 89.88 399 SER A N 1
ATOM 3161 C CA . SER A 1 399 ? 14.516 0.862 -23.688 1.00 89.88 399 SER A CA 1
ATOM 3162 C C . SER A 1 399 ? 13.847 -0.045 -24.730 1.00 89.88 399 SER A C 1
ATOM 3164 O O . SER A 1 399 ? 14.412 -0.270 -25.798 1.00 89.88 399 SER A O 1
ATOM 3166 N N . THR A 1 400 ? 12.623 -0.499 -24.457 1.00 90.00 400 THR A N 1
ATOM 3167 C CA . THR A 1 400 ? 11.776 -1.309 -25.347 1.00 90.00 400 THR A CA 1
ATOM 3168 C C . THR A 1 400 ? 11.255 -0.566 -26.581 1.00 90.00 400 THR A C 1
ATOM 3170 O O . THR A 1 400 ? 10.704 -1.188 -27.483 1.00 90.00 400 THR A O 1
ATOM 3173 N N . GLU A 1 401 ? 11.445 0.752 -26.653 1.00 91.25 401 GLU A N 1
ATOM 3174 C CA . GLU A 1 401 ? 11.021 1.606 -27.772 1.00 91.25 401 GLU A CA 1
ATOM 3175 C C . GLU A 1 401 ? 12.202 2.136 -28.597 1.00 91.25 401 GLU A C 1
ATOM 3177 O O . GLU A 1 401 ? 12.014 2.853 -29.586 1.00 91.25 401 GLU A O 1
ATOM 3182 N N . ILE A 1 402 ? 13.433 1.830 -28.179 1.00 91.56 402 ILE A N 1
ATOM 3183 C CA . ILE A 1 402 ? 14.646 2.275 -28.862 1.00 91.56 402 ILE A CA 1
ATOM 3184 C C . ILE A 1 402 ? 14.795 1.506 -30.173 1.00 91.56 402 ILE A C 1
ATOM 3186 O O . ILE A 1 402 ? 14.779 0.276 -30.211 1.00 91.56 402 ILE A O 1
ATOM 3190 N N . THR A 1 403 ? 14.995 2.250 -31.258 1.00 92.44 403 THR A N 1
ATOM 3191 C CA . THR A 1 403 ? 15.149 1.691 -32.605 1.00 92.44 403 THR A CA 1
ATOM 3192 C C . THR A 1 403 ? 16.603 1.696 -33.076 1.00 92.44 403 THR A C 1
ATOM 3194 O O . THR A 1 403 ? 17.369 2.615 -32.779 1.00 92.44 403 THR A O 1
ATOM 3197 N N . LEU A 1 404 ? 16.981 0.673 -33.852 1.00 93.38 404 LEU A N 1
ATOM 3198 C CA . LEU A 1 404 ? 18.278 0.597 -34.525 1.00 93.38 404 LEU A CA 1
ATOM 3199 C C . LEU A 1 404 ? 18.197 1.028 -35.989 1.00 93.38 404 LEU A C 1
ATOM 3201 O O . LEU A 1 404 ? 17.272 0.650 -36.705 1.00 93.38 404 LEU A O 1
ATOM 3205 N N . GLY A 1 405 ? 19.233 1.716 -36.463 1.00 89.50 405 GLY A N 1
ATOM 3206 C CA . GLY A 1 405 ? 19.421 2.031 -37.879 1.00 89.50 405 GLY A CA 1
ATOM 3207 C C . GLY A 1 405 ? 20.116 3.371 -38.090 1.00 89.50 405 GLY A C 1
ATOM 3208 O O . GLY A 1 405 ? 20.407 4.082 -37.134 1.00 89.50 405 GLY A O 1
ATOM 3209 N N . GLU A 1 406 ? 20.374 3.742 -39.348 1.00 88.19 406 GLU A N 1
ATOM 3210 C CA . GLU A 1 406 ? 20.957 5.060 -39.662 1.00 88.19 406 GLU A CA 1
ATOM 3211 C C . GLU A 1 406 ? 20.053 6.217 -39.210 1.00 88.19 406 GLU A C 1
ATOM 3213 O O . GLU A 1 406 ? 20.563 7.218 -38.703 1.00 88.19 406 GLU A O 1
ATOM 3218 N N . ASP A 1 407 ? 18.735 6.022 -39.329 1.00 89.38 407 ASP A N 1
ATOM 3219 C CA . ASP A 1 407 ? 17.681 6.939 -38.875 1.00 89.38 407 ASP A CA 1
ATOM 3220 C C . ASP A 1 407 ? 17.081 6.538 -37.509 1.00 89.38 407 ASP A C 1
ATOM 3222 O O . ASP A 1 407 ? 16.104 7.136 -37.059 1.00 89.38 407 ASP A O 1
ATOM 3226 N N . GLY A 1 408 ? 17.631 5.499 -36.868 1.00 88.31 408 GLY A N 1
ATOM 3227 C CA . GLY A 1 408 ? 17.191 5.018 -35.558 1.00 88.31 408 GLY A CA 1
ATOM 3228 C C . GLY A 1 408 ? 17.789 5.820 -34.402 1.00 88.31 408 GLY A C 1
ATOM 3229 O O . GLY A 1 408 ? 18.712 6.618 -34.575 1.00 88.31 408 GLY A O 1
ATOM 3230 N N . ASP A 1 409 ? 17.287 5.569 -33.195 1.00 93.06 409 ASP A N 1
ATOM 3231 C CA . ASP A 1 409 ? 17.805 6.177 -31.962 1.00 93.06 409 ASP A CA 1
ATOM 3232 C C . ASP A 1 409 ? 19.258 5.748 -31.683 1.00 93.06 409 ASP A C 1
ATOM 3234 O O . ASP A 1 409 ? 20.082 6.533 -31.210 1.00 93.06 409 ASP A O 1
ATOM 3238 N N . MET A 1 410 ? 19.586 4.498 -32.021 1.00 94.19 410 MET A N 1
ATOM 3239 C CA . MET A 1 410 ? 20.931 3.937 -31.949 1.00 94.19 410 MET A CA 1
ATOM 3240 C C . MET A 1 410 ? 21.416 3.513 -33.339 1.00 94.19 410 MET A C 1
ATOM 3242 O O . MET A 1 410 ? 20.762 2.764 -34.061 1.00 94.19 410 MET A O 1
ATOM 3246 N N . LYS A 1 411 ? 22.626 3.946 -33.706 1.00 93.50 411 LYS A N 1
ATOM 3247 C CA . LYS A 1 411 ? 23.220 3.611 -35.014 1.00 93.50 411 LYS A CA 1
ATOM 3248 C C . LYS A 1 411 ? 23.733 2.179 -35.092 1.00 93.50 411 LYS A C 1
ATOM 3250 O O . LYS A 1 411 ? 23.695 1.552 -36.148 1.00 93.50 411 LYS A O 1
ATOM 3255 N N . HIS A 1 412 ? 24.254 1.685 -33.976 1.00 94.50 412 HIS A N 1
ATOM 3256 C CA . HIS A 1 412 ? 24.882 0.378 -33.859 1.00 94.50 412 HIS A CA 1
ATOM 3257 C C . HIS A 1 412 ? 24.454 -0.263 -32.544 1.00 94.50 412 HIS A C 1
ATOM 3259 O O . HIS A 1 412 ? 24.086 0.438 -31.600 1.00 94.50 412 HIS A O 1
ATOM 3265 N N . ARG A 1 413 ? 24.514 -1.594 -32.503 1.00 96.69 413 ARG A N 1
ATOM 3266 C CA . ARG A 1 413 ? 24.285 -2.365 -31.282 1.00 96.69 413 ARG A CA 1
ATOM 3267 C C . ARG A 1 413 ? 25.346 -2.025 -30.233 1.00 96.69 413 ARG A C 1
ATOM 3269 O O . ARG A 1 413 ? 26.482 -1.714 -30.587 1.00 96.69 413 ARG A O 1
ATOM 3276 N N . ALA A 1 414 ? 24.968 -2.063 -28.961 1.00 97.19 414 ALA A N 1
ATOM 3277 C CA . ALA A 1 414 ? 25.901 -1.871 -27.859 1.00 97.19 414 ALA A CA 1
ATOM 3278 C C . ALA A 1 414 ? 26.623 -3.183 -27.527 1.00 97.19 414 ALA A C 1
ATOM 3280 O O . ALA A 1 414 ? 26.044 -4.267 -27.586 1.00 97.19 414 ALA A O 1
ATOM 3281 N N . ASN A 1 415 ? 27.892 -3.073 -27.149 1.00 97.06 415 ASN A N 1
ATOM 3282 C CA . ASN A 1 415 ? 28.715 -4.194 -26.699 1.00 97.06 415 ASN A CA 1
ATOM 3283 C C . ASN A 1 415 ? 28.794 -4.305 -25.167 1.00 97.06 415 ASN A C 1
ATOM 3285 O O . ASN A 1 415 ? 29.343 -5.279 -24.659 1.00 97.06 415 ASN A O 1
ATOM 3289 N N . ILE A 1 416 ? 28.259 -3.323 -24.433 1.00 97.25 416 ILE A N 1
ATOM 3290 C CA . ILE A 1 416 ? 28.132 -3.343 -22.975 1.00 97.25 416 ILE A CA 1
ATOM 3291 C C . ILE A 1 416 ? 26.731 -2.845 -22.605 1.00 97.25 416 ILE A C 1
ATOM 3293 O O . ILE A 1 416 ? 26.353 -1.742 -23.004 1.00 97.25 416 ILE A O 1
ATOM 3297 N N . LEU A 1 417 ? 25.984 -3.637 -21.836 1.00 96.88 417 LEU A N 1
ATOM 3298 C CA . LEU A 1 417 ? 24.748 -3.224 -21.175 1.00 96.88 417 LEU A CA 1
ATOM 3299 C C . LEU A 1 417 ? 25.030 -3.000 -19.689 1.00 96.88 417 LEU A C 1
ATOM 3301 O O . LEU A 1 417 ? 25.533 -3.895 -19.017 1.00 96.88 417 LEU A O 1
ATOM 3305 N N . VAL A 1 418 ? 24.670 -1.826 -19.178 1.00 95.62 418 VAL A N 1
ATOM 3306 C CA . VAL A 1 418 ? 24.644 -1.535 -17.740 1.00 95.62 418 VAL A CA 1
ATOM 3307 C C . VAL A 1 418 ? 23.230 -1.111 -17.391 1.00 95.62 418 VAL A C 1
ATOM 3309 O O . VAL A 1 418 ? 22.689 -0.216 -18.043 1.00 95.62 418 VAL A O 1
ATOM 3312 N N . THR A 1 419 ? 22.621 -1.755 -16.402 1.00 90.19 419 THR A N 1
ATOM 3313 C CA . THR A 1 419 ? 21.250 -1.442 -16.001 1.00 90.19 419 THR A CA 1
ATOM 3314 C C . THR A 1 419 ? 21.013 -1.726 -14.523 1.00 90.19 419 THR A C 1
ATOM 3316 O O . THR A 1 419 ? 21.644 -2.597 -13.924 1.00 90.19 419 THR A O 1
ATOM 3319 N N . GLU A 1 420 ? 20.108 -0.945 -13.954 1.00 88.62 420 GLU A N 1
ATOM 3320 C CA . GLU A 1 420 ? 19.557 -1.069 -12.615 1.00 88.62 420 GLU A CA 1
ATOM 3321 C C . GLU A 1 420 ? 18.057 -0.805 -12.814 1.00 88.62 420 GLU A C 1
ATOM 3323 O O . GLU A 1 420 ? 17.673 0.307 -13.170 1.00 88.62 420 GLU A O 1
ATOM 3328 N N . VAL A 1 421 ? 17.279 -1.886 -12.812 1.00 89.81 421 VAL A N 1
ATOM 3329 C CA . VAL A 1 421 ? 15.823 -1.930 -13.054 1.00 89.81 421 VAL A CA 1
ATOM 3330 C C . VAL A 1 421 ? 15.223 -3.035 -12.178 1.00 89.81 421 VAL A C 1
ATOM 3332 O O . VAL A 1 421 ? 14.468 -3.891 -12.649 1.00 89.81 421 VAL A O 1
ATOM 3335 N N . PHE A 1 422 ? 15.725 -3.122 -10.946 1.00 91.75 422 PHE A N 1
ATOM 3336 C CA . PHE A 1 422 ? 15.412 -4.192 -10.012 1.00 91.75 422 PHE A CA 1
ATOM 3337 C C . PHE A 1 422 ? 14.713 -3.606 -8.794 1.00 91.75 422 PHE A C 1
ATOM 3339 O O . PHE A 1 422 ? 15.133 -2.585 -8.266 1.00 91.75 422 PHE A O 1
ATOM 3346 N N . ASP A 1 423 ? 13.715 -4.311 -8.283 1.00 91.25 423 ASP A N 1
ATOM 3347 C CA . ASP A 1 423 ? 13.002 -3.956 -7.061 1.00 91.25 423 ASP A CA 1
ATOM 3348 C C . ASP A 1 423 ? 13.270 -4.991 -5.952 1.00 91.25 423 ASP A C 1
ATOM 3350 O O . ASP A 1 423 ? 14.121 -5.879 -6.071 1.00 91.25 423 ASP A O 1
ATOM 3354 N N . THR A 1 424 ? 12.520 -4.926 -4.850 1.00 93.00 424 THR A N 1
ATOM 3355 C CA . THR A 1 424 ? 12.596 -5.949 -3.791 1.00 93.00 424 THR A CA 1
ATOM 3356 C C . THR A 1 424 ? 12.257 -7.355 -4.312 1.00 93.00 424 THR A C 1
ATOM 3358 O O . THR A 1 424 ? 12.834 -8.333 -3.830 1.00 93.00 424 THR A O 1
ATOM 3361 N N . GLU A 1 425 ? 11.399 -7.489 -5.330 1.00 94.06 425 GLU A N 1
ATOM 3362 C CA . GLU A 1 425 ? 11.115 -8.769 -5.991 1.00 94.06 425 GLU A CA 1
ATOM 3363 C C . GLU A 1 425 ? 12.105 -9.153 -7.104 1.00 94.06 425 GLU A C 1
ATOM 3365 O O . GLU A 1 425 ? 11.933 -10.203 -7.724 1.00 94.06 425 GLU A O 1
ATOM 3370 N N . LEU A 1 426 ? 13.158 -8.360 -7.338 1.00 95.62 426 LEU A N 1
ATOM 3371 C CA . LEU A 1 426 ? 14.091 -8.422 -8.472 1.00 95.62 426 LEU A CA 1
ATOM 3372 C C . LEU A 1 426 ? 13.438 -8.092 -9.824 1.00 95.62 426 LEU A C 1
ATOM 3374 O O . LEU A 1 426 ? 14.008 -7.344 -10.609 1.00 95.62 426 LEU A O 1
ATOM 3378 N N . ILE A 1 427 ? 12.293 -8.692 -10.141 1.00 94.38 427 ILE A N 1
ATOM 3379 C CA . ILE A 1 427 ? 11.663 -8.630 -11.468 1.00 94.38 427 ILE A CA 1
ATOM 3380 C C . ILE A 1 427 ? 10.468 -7.668 -11.551 1.00 94.38 427 ILE A C 1
ATOM 3382 O O . ILE A 1 427 ? 9.964 -7.456 -12.655 1.00 94.38 427 ILE A O 1
ATOM 3386 N N . GLY A 1 428 ? 10.030 -7.077 -10.433 1.00 90.00 428 GLY A N 1
ATOM 3387 C CA . GLY A 1 428 ? 8.803 -6.276 -10.329 1.00 90.00 428 GLY A CA 1
ATOM 3388 C C . GLY A 1 428 ? 8.783 -5.035 -11.213 1.00 90.00 428 GLY A C 1
ATOM 3389 O O . GLY A 1 428 ? 7.736 -4.667 -11.737 1.00 90.00 428 GLY A O 1
ATOM 3390 N N . GLU A 1 429 ? 9.957 -4.482 -11.506 1.00 87.00 429 GLU A N 1
ATOM 3391 C CA . GLU A 1 429 ? 10.148 -3.324 -12.387 1.00 87.00 429 GLU A CA 1
ATOM 3392 C C . GLU A 1 429 ? 10.335 -3.695 -13.877 1.00 87.00 429 GLU A C 1
ATOM 3394 O O . GLU A 1 429 ? 10.689 -2.872 -14.725 1.00 87.00 429 GLU A O 1
ATOM 3399 N N . GLY A 1 430 ? 10.076 -4.953 -14.251 1.00 90.38 430 GLY A N 1
ATOM 3400 C CA . GLY A 1 430 ? 10.110 -5.393 -15.648 1.00 90.38 430 GLY A CA 1
ATOM 3401 C C . GLY A 1 430 ? 11.513 -5.681 -16.184 1.00 90.38 430 GLY A C 1
ATOM 3402 O O . GLY A 1 430 ? 11.758 -5.553 -17.393 1.00 90.38 430 GLY A O 1
ATOM 3403 N N . ALA A 1 431 ? 12.431 -6.108 -15.312 1.00 93.31 431 ALA A N 1
ATOM 3404 C CA . ALA A 1 431 ? 13.776 -6.539 -15.690 1.00 93.31 431 ALA A CA 1
ATOM 3405 C C . ALA A 1 431 ? 13.739 -7.573 -16.834 1.00 93.31 431 ALA A C 1
ATOM 3407 O O . ALA A 1 431 ? 14.413 -7.402 -17.851 1.00 93.31 431 ALA A O 1
ATOM 3408 N N . LEU A 1 432 ? 12.890 -8.606 -16.734 1.00 94.88 432 LEU A N 1
ATOM 3409 C CA . LEU A 1 432 ? 12.805 -9.683 -17.732 1.00 94.88 432 LEU A CA 1
ATOM 3410 C C . LEU A 1 432 ? 12.517 -9.159 -19.147 1.00 94.88 432 LEU A C 1
ATOM 3412 O O . LEU A 1 432 ? 13.229 -9.514 -20.092 1.00 94.88 432 LEU A O 1
ATOM 3416 N N . GLY A 1 433 ? 11.502 -8.304 -19.300 1.00 93.88 433 GLY A N 1
ATOM 3417 C CA . GLY A 1 433 ? 11.152 -7.691 -20.582 1.00 93.88 433 GLY A CA 1
ATOM 3418 C C . GLY A 1 433 ? 12.261 -6.776 -21.112 1.00 93.88 433 GLY A C 1
ATOM 3419 O O . GLY A 1 433 ? 12.614 -6.845 -22.292 1.00 93.88 433 GLY A O 1
ATOM 3420 N N . THR A 1 434 ? 12.870 -5.987 -20.223 1.00 93.81 434 THR A N 1
ATOM 3421 C CA . THR A 1 434 ? 13.956 -5.050 -20.548 1.00 93.81 434 THR A CA 1
ATOM 3422 C C . THR A 1 434 ? 15.196 -5.765 -21.087 1.00 93.81 434 THR A C 1
ATOM 3424 O O . THR A 1 434 ? 15.666 -5.445 -22.183 1.00 93.81 434 THR A O 1
ATOM 3427 N N . PHE A 1 435 ? 15.708 -6.769 -20.367 1.00 96.12 435 PHE A N 1
ATOM 3428 C CA . PHE A 1 435 ? 16.883 -7.532 -20.797 1.00 96.12 435 PHE A CA 1
ATOM 3429 C C . PHE A 1 435 ? 16.608 -8.331 -22.071 1.00 96.12 435 PHE A C 1
ATOM 3431 O O . PHE A 1 435 ? 17.445 -8.359 -22.976 1.00 96.12 435 PHE A O 1
ATOM 3438 N N . LYS A 1 436 ? 15.425 -8.949 -22.185 1.00 95.56 436 LYS A N 1
ATOM 3439 C CA . LYS A 1 436 ? 15.054 -9.720 -23.375 1.00 95.56 436 LYS A CA 1
ATOM 3440 C C . LYS A 1 436 ? 15.031 -8.849 -24.631 1.00 95.56 436 LYS A C 1
ATOM 3442 O O . LYS A 1 436 ? 15.668 -9.202 -25.622 1.00 95.56 436 LYS A O 1
ATOM 3447 N N . HIS A 1 437 ? 14.366 -7.693 -24.574 1.00 95.50 437 HIS A N 1
ATOM 3448 C CA . HIS A 1 437 ? 14.356 -6.748 -25.690 1.00 95.50 437 HIS A CA 1
ATOM 3449 C C . HIS A 1 437 ? 15.770 -6.257 -26.027 1.00 95.50 437 HIS A C 1
ATOM 3451 O O . HIS A 1 437 ? 16.142 -6.199 -27.200 1.00 95.50 437 HIS A O 1
ATOM 3457 N N . ALA A 1 438 ? 16.581 -5.933 -25.013 1.00 96.12 438 ALA A N 1
ATOM 3458 C CA . ALA A 1 438 ? 17.948 -5.483 -25.233 1.00 96.12 438 ALA A CA 1
ATOM 3459 C C . ALA A 1 438 ? 18.771 -6.526 -26.008 1.00 96.12 438 ALA A C 1
ATOM 3461 O O . ALA A 1 438 ? 19.393 -6.176 -27.008 1.00 96.12 438 ALA A O 1
ATOM 3462 N N . HIS A 1 439 ? 18.716 -7.805 -25.635 1.00 96.19 439 HIS A N 1
ATOM 3463 C CA . HIS A 1 439 ? 19.409 -8.877 -26.365 1.00 96.19 439 HIS A CA 1
ATOM 3464 C C . HIS A 1 439 ? 18.915 -9.053 -27.801 1.00 96.19 439 HIS A C 1
ATOM 3466 O O . HIS A 1 439 ? 19.710 -9.147 -28.738 1.00 96.19 439 HIS A O 1
ATOM 3472 N N . GLU A 1 440 ? 17.599 -9.063 -28.003 1.00 94.44 440 GLU A N 1
ATOM 3473 C CA . GLU A 1 440 ? 17.006 -9.264 -29.328 1.00 94.44 440 GLU A CA 1
ATOM 3474 C C . GLU A 1 440 ? 17.323 -8.089 -30.270 1.00 94.44 440 GLU A C 1
ATOM 3476 O O . GLU A 1 440 ? 17.697 -8.271 -31.439 1.00 94.44 440 GLU A O 1
ATOM 3481 N N . VAL A 1 441 ? 17.243 -6.862 -29.756 1.00 95.12 441 VAL A N 1
ATOM 3482 C CA . VAL A 1 441 ? 17.221 -5.653 -30.582 1.00 95.12 441 VAL A CA 1
ATOM 3483 C C . VAL A 1 441 ? 18.473 -4.806 -30.424 1.00 95.12 441 VAL A C 1
ATOM 3485 O O . VAL A 1 441 ? 18.997 -4.372 -31.437 1.00 95.12 441 VAL A O 1
ATOM 3488 N N . LEU A 1 442 ? 18.992 -4.580 -29.219 1.00 96.50 442 LEU A N 1
ATOM 3489 C CA . LEU A 1 442 ? 19.958 -3.506 -28.945 1.00 96.50 442 LEU A CA 1
ATOM 3490 C C . LEU A 1 442 ? 21.411 -3.964 -28.769 1.00 96.50 442 LEU A C 1
ATOM 3492 O O . LEU A 1 442 ? 22.315 -3.147 -28.947 1.00 96.50 442 LEU A O 1
ATOM 3496 N N . LEU A 1 443 ? 21.660 -5.231 -28.438 1.00 96.81 443 LEU A N 1
ATOM 3497 C CA . LEU A 1 443 ? 22.988 -5.713 -28.045 1.00 96.81 443 LEU A CA 1
ATOM 3498 C C . LEU A 1 443 ? 23.679 -6.546 -29.122 1.00 96.81 443 LEU A C 1
ATOM 3500 O O . LEU A 1 443 ? 23.041 -7.204 -29.947 1.00 96.81 443 LEU A O 1
ATOM 3504 N N . GLU A 1 444 ? 25.009 -6.485 -29.133 1.00 96.25 444 GLU A N 1
ATOM 3505 C CA . GLU A 1 444 ? 25.853 -7.426 -29.865 1.00 96.25 444 GLU A CA 1
ATOM 3506 C C . GLU A 1 444 ? 25.799 -8.815 -29.215 1.00 96.25 444 GLU A C 1
ATOM 3508 O O . GLU A 1 444 ? 25.516 -8.949 -28.031 1.00 96.25 444 GLU A O 1
ATOM 3513 N N . LYS A 1 445 ? 26.106 -9.865 -29.983 1.00 90.12 445 LYS A N 1
ATOM 3514 C CA . LYS A 1 445 ? 25.979 -11.253 -29.511 1.00 90.12 445 LYS A CA 1
ATOM 3515 C C . LYS A 1 445 ? 26.898 -11.597 -28.327 1.00 90.12 445 LYS A C 1
ATOM 3517 O O . LYS A 1 445 ? 26.504 -12.387 -27.481 1.00 90.12 445 LYS A O 1
ATOM 3522 N N . ASP A 1 446 ? 28.098 -11.020 -28.291 1.00 90.00 446 ASP A N 1
ATOM 3523 C CA . ASP A 1 446 ? 29.118 -11.287 -27.265 1.00 90.00 446 ASP A CA 1
ATOM 3524 C C . ASP A 1 446 ? 29.252 -10.093 -26.297 1.00 90.00 446 ASP A C 1
ATOM 3526 O O . ASP A 1 446 ? 30.351 -9.745 -25.861 1.00 90.00 446 ASP A O 1
ATOM 3530 N N . CYS A 1 447 ? 28.140 -9.401 -26.025 1.00 95.19 447 CYS A N 1
ATOM 3531 C CA . CYS A 1 447 ? 28.132 -8.228 -25.160 1.00 95.19 447 CYS A CA 1
ATOM 3532 C C . CYS A 1 447 ? 28.470 -8.570 -23.701 1.00 95.19 447 CYS A C 1
ATOM 3534 O O . CYS A 1 447 ? 28.157 -9.650 -23.201 1.00 95.19 447 CYS A O 1
ATOM 3536 N N . ILE A 1 448 ? 29.043 -7.601 -22.991 1.00 96.81 448 ILE A N 1
ATOM 3537 C CA . ILE A 1 448 ? 29.185 -7.636 -21.533 1.00 96.81 448 ILE A CA 1
ATOM 3538 C C . ILE A 1 448 ? 27.898 -7.084 -20.916 1.00 96.81 448 ILE A C 1
ATOM 3540 O O . ILE A 1 448 ? 27.401 -6.050 -21.358 1.00 96.81 448 ILE A O 1
ATOM 3544 N N . VAL A 1 449 ? 27.371 -7.740 -19.885 1.00 97.19 449 VAL A N 1
ATOM 3545 C CA . VAL A 1 449 ? 26.162 -7.290 -19.187 1.00 97.19 449 VAL A CA 1
ATOM 3546 C C . VAL A 1 449 ? 26.466 -7.103 -17.704 1.00 97.19 449 VAL A C 1
ATOM 3548 O O . VAL A 1 449 ? 27.082 -7.965 -17.082 1.00 97.19 449 VAL A O 1
ATOM 3551 N N . VAL A 1 450 ? 26.063 -5.956 -17.156 1.00 97.31 450 VAL A N 1
ATOM 3552 C CA . VAL A 1 450 ? 26.212 -5.591 -15.744 1.00 97.31 450 VAL A CA 1
ATOM 3553 C C . VAL A 1 450 ? 24.833 -5.204 -15.191 1.00 97.31 450 VAL A C 1
ATOM 3555 O O . VAL A 1 450 ? 24.286 -4.187 -15.630 1.00 97.31 450 VAL A O 1
ATOM 3558 N N . PRO A 1 451 ? 24.276 -5.964 -14.231 1.00 97.56 451 PRO A N 1
ATOM 3559 C CA . PRO A 1 451 ? 24.799 -7.222 -13.678 1.00 97.56 451 PRO A CA 1
ATOM 3560 C C . PRO A 1 451 ? 24.763 -8.381 -14.687 1.00 97.56 451 PRO A C 1
ATOM 3562 O O . PRO A 1 451 ? 23.905 -8.419 -15.561 1.00 97.56 451 PRO A O 1
ATOM 3565 N N . SER A 1 452 ? 25.667 -9.353 -14.544 1.00 96.94 452 SER A N 1
ATOM 3566 C CA . SER A 1 452 ? 25.781 -10.513 -15.441 1.00 96.94 452 SER A CA 1
ATOM 3567 C C . SER A 1 452 ? 24.751 -11.602 -15.135 1.00 96.94 452 SER A C 1
ATOM 3569 O O . SER A 1 452 ? 24.248 -12.274 -16.033 1.00 96.94 452 SER A O 1
ATOM 3571 N N . SER A 1 453 ? 24.408 -11.787 -13.859 1.00 97.69 453 SER A N 1
ATOM 3572 C CA . SER A 1 453 ? 23.382 -12.739 -13.428 1.00 97.69 453 SER A CA 1
ATOM 3573 C C . SER A 1 453 ? 22.772 -12.348 -12.088 1.00 97.69 453 SER A C 1
ATOM 3575 O O . SER A 1 453 ? 23.332 -11.535 -11.351 1.00 97.69 453 SER A O 1
ATOM 3577 N N . ALA A 1 454 ? 21.626 -12.944 -11.771 1.00 97.88 454 ALA A N 1
ATOM 3578 C CA . ALA A 1 454 ? 20.961 -12.799 -10.486 1.00 97.88 454 ALA A CA 1
ATOM 3579 C C . ALA A 1 454 ? 20.482 -14.145 -9.945 1.00 97.88 454 ALA A C 1
ATOM 3581 O O . ALA A 1 454 ? 20.107 -15.032 -10.715 1.00 97.88 454 ALA A O 1
ATOM 3582 N N . SER A 1 455 ? 20.439 -14.268 -8.623 1.00 97.88 455 SER A N 1
ATOM 3583 C CA . SER A 1 455 ? 19.904 -15.438 -7.924 1.00 97.88 455 SER A CA 1
ATOM 3584 C C . SER A 1 455 ? 18.884 -14.994 -6.885 1.00 97.88 455 SER A C 1
ATOM 3586 O O . SER A 1 455 ? 19.207 -14.192 -6.013 1.00 97.88 455 SER A O 1
ATOM 3588 N N . ILE A 1 456 ? 17.668 -15.537 -6.952 1.00 98.00 456 ILE A N 1
ATOM 3589 C CA . ILE A 1 456 ? 16.657 -15.379 -5.901 1.00 98.00 456 ILE A CA 1
ATOM 3590 C C . ILE A 1 456 ? 16.830 -16.516 -4.898 1.00 98.00 456 ILE A C 1
ATOM 3592 O O . ILE A 1 456 ? 16.888 -17.690 -5.276 1.00 98.00 456 ILE A O 1
ATOM 3596 N N . TYR A 1 457 ? 16.861 -16.171 -3.618 1.00 98.06 457 TYR A N 1
ATOM 3597 C CA . TYR A 1 457 ? 16.968 -17.099 -2.504 1.00 98.06 457 TYR A CA 1
ATOM 3598 C C . TYR A 1 457 ? 15.670 -17.169 -1.714 1.00 98.06 457 TYR A C 1
ATOM 3600 O O . TYR A 1 457 ? 14.956 -16.183 -1.552 1.00 98.06 457 TYR A O 1
ATOM 3608 N N . ALA A 1 458 ? 15.402 -18.357 -1.183 1.00 96.44 458 ALA A N 1
ATOM 3609 C CA . ALA A 1 458 ? 14.324 -18.606 -0.247 1.00 96.44 458 ALA A CA 1
ATOM 3610 C C . ALA A 1 458 ? 14.866 -19.248 1.033 1.00 96.44 458 ALA A C 1
ATOM 3612 O O . ALA A 1 458 ? 15.810 -20.042 1.009 1.00 96.44 458 ALA A O 1
ATOM 3613 N N . GLN A 1 459 ? 14.222 -18.944 2.154 1.00 96.69 459 GLN A N 1
ATOM 3614 C CA . GLN A 1 459 ? 14.435 -19.617 3.426 1.00 96.69 459 GLN A CA 1
ATOM 3615 C C . GLN A 1 459 ? 13.085 -19.917 4.074 1.00 96.69 459 GLN A C 1
ATOM 3617 O O . GLN A 1 459 ? 12.302 -19.011 4.356 1.00 96.69 459 GLN A O 1
ATOM 3622 N N . VAL A 1 460 ? 12.803 -21.200 4.311 1.00 94.62 460 VAL A N 1
ATOM 3623 C CA . VAL A 1 460 ? 11.565 -21.623 4.972 1.00 94.62 460 VAL A CA 1
ATOM 3624 C C . VAL A 1 460 ? 11.715 -21.401 6.470 1.00 94.62 460 VAL A C 1
ATOM 3626 O O . VAL A 1 460 ? 12.695 -21.844 7.073 1.00 94.62 460 VAL A O 1
ATOM 3629 N N . VAL A 1 461 ? 10.740 -20.730 7.081 1.00 95.62 461 VAL A N 1
ATOM 3630 C CA . VAL A 1 461 ? 10.783 -20.381 8.503 1.00 95.62 461 VAL A CA 1
ATOM 3631 C C . VAL A 1 461 ? 9.505 -20.787 9.234 1.00 95.62 461 VAL A C 1
ATOM 3633 O O . VAL A 1 461 ? 8.392 -20.736 8.697 1.00 95.62 461 VAL A O 1
ATOM 3636 N N . HIS A 1 462 ? 9.680 -21.155 10.499 1.00 95.25 462 HIS A N 1
ATOM 3637 C CA . HIS A 1 462 ? 8.627 -21.096 11.502 1.00 95.25 462 HIS A CA 1
ATOM 3638 C C . HIS A 1 462 ? 8.616 -19.681 12.084 1.00 95.25 462 HIS A C 1
ATOM 3640 O O . HIS A 1 462 ? 9.648 -19.211 12.561 1.00 95.25 462 HIS A O 1
ATOM 3646 N N . SER A 1 463 ? 7.480 -18.990 12.052 1.00 95.19 463 SER A N 1
ATOM 3647 C CA . SER A 1 463 ? 7.321 -17.673 12.670 1.00 95.19 463 SER A CA 1
ATOM 3648 C C . SER A 1 463 ? 5.848 -17.404 12.948 1.00 95.19 463 SER A C 1
ATOM 3650 O O . SER A 1 463 ? 5.085 -17.018 12.058 1.00 95.19 463 SER A O 1
ATOM 3652 N N . GLU A 1 464 ? 5.453 -17.547 14.214 1.00 93.31 464 GLU A N 1
ATOM 3653 C CA . GLU A 1 464 ? 4.104 -17.173 14.640 1.00 93.31 464 GLU A CA 1
ATOM 3654 C C . GLU A 1 464 ? 3.826 -15.685 14.404 1.00 93.31 464 GLU A C 1
ATOM 3656 O O . GLU A 1 464 ? 2.688 -15.311 14.123 1.00 93.31 464 GLU A O 1
ATOM 3661 N N . LEU A 1 465 ? 4.852 -14.834 14.531 1.00 93.31 465 LEU A N 1
ATOM 3662 C CA . LEU A 1 465 ? 4.738 -13.404 14.264 1.00 93.31 465 LEU A CA 1
ATOM 3663 C C . LEU A 1 465 ? 4.366 -13.157 12.802 1.00 93.31 465 LEU A C 1
ATOM 3665 O O . LEU A 1 465 ? 3.348 -12.517 12.540 1.00 93.31 465 LEU A O 1
ATOM 3669 N N . ALA A 1 466 ? 5.137 -13.715 11.863 1.00 91.94 466 ALA A N 1
ATOM 3670 C CA . ALA A 1 466 ? 4.839 -13.570 10.447 1.00 91.94 466 ALA A CA 1
ATOM 3671 C C . ALA A 1 466 ? 3.443 -14.118 10.137 1.00 91.94 466 ALA A C 1
ATOM 3673 O O . ALA A 1 466 ? 2.649 -13.455 9.470 1.00 91.94 466 ALA A O 1
ATOM 3674 N N . GLN A 1 467 ? 3.098 -15.285 10.682 1.00 89.44 467 GLN A N 1
ATOM 3675 C CA . GLN A 1 467 ? 1.795 -15.897 10.458 1.00 89.44 467 GLN A CA 1
ATOM 3676 C C . GLN A 1 467 ? 0.632 -15.025 10.956 1.00 89.44 467 GLN A C 1
ATOM 3678 O O . GLN A 1 467 ? -0.403 -14.944 10.291 1.00 89.44 467 GLN A O 1
ATOM 3683 N N . LYS A 1 468 ? 0.811 -14.294 12.064 1.00 90.69 468 LYS A N 1
ATOM 3684 C CA . LYS A 1 468 ? -0.164 -13.310 12.568 1.00 90.69 468 LYS A CA 1
ATOM 3685 C C . LYS A 1 468 ? -0.336 -12.096 11.650 1.00 90.69 468 LYS A C 1
ATOM 3687 O O . LYS A 1 468 ? -1.316 -11.379 11.819 1.00 90.69 468 LYS A O 1
ATOM 3692 N N . TRP A 1 469 ? 0.535 -11.866 10.670 1.00 90.75 469 TRP A N 1
ATOM 3693 C CA . TRP A 1 469 ? 0.317 -10.871 9.612 1.00 90.75 469 TRP A CA 1
ATOM 3694 C C . TRP A 1 469 ? -0.494 -11.406 8.424 1.00 90.75 469 TRP A C 1
ATOM 3696 O O . TRP A 1 469 ? -0.934 -10.622 7.588 1.00 90.75 469 TRP A O 1
ATOM 3706 N N . ASN A 1 470 ? -0.715 -12.723 8.338 1.00 87.25 470 ASN A N 1
ATOM 3707 C CA . ASN A 1 470 ? -1.379 -13.368 7.199 1.00 87.25 470 ASN A CA 1
ATOM 3708 C C . ASN A 1 470 ? -2.671 -14.123 7.562 1.00 87.25 470 ASN A C 1
ATOM 3710 O O . ASN A 1 470 ? -3.544 -14.324 6.716 1.00 87.25 470 ASN A O 1
ATOM 3714 N N . ARG A 1 471 ? -2.813 -14.568 8.814 1.00 86.31 471 ARG A N 1
ATOM 3715 C CA . ARG A 1 471 ? -3.960 -15.347 9.303 1.00 86.31 471 ARG A CA 1
ATOM 3716 C C . ARG A 1 471 ? -4.577 -14.679 10.516 1.00 86.31 471 ARG A C 1
ATOM 3718 O O . ARG A 1 471 ? -3.860 -14.284 11.426 1.00 86.31 471 ARG A O 1
ATOM 3725 N N . LEU A 1 472 ? -5.905 -14.608 10.569 1.00 87.44 472 LEU A N 1
ATOM 3726 C CA . LEU A 1 472 ? -6.612 -14.169 11.773 1.00 87.44 472 LEU A CA 1
ATOM 3727 C C . LEU A 1 472 ? -6.611 -15.265 12.840 1.00 87.44 472 LEU A C 1
ATOM 3729 O O . LEU A 1 472 ? -6.791 -16.445 12.545 1.00 87.44 472 LEU A O 1
ATOM 3733 N N . SER A 1 473 ? -6.433 -14.847 14.086 1.00 88.75 473 SER A N 1
ATOM 3734 C CA . SER A 1 473 ? -6.485 -15.687 15.277 1.00 88.75 473 SER A CA 1
ATOM 3735 C C . SER A 1 473 ? -7.821 -15.493 15.993 1.00 88.75 473 SER A C 1
ATOM 3737 O O . SER A 1 473 ? -8.319 -14.365 16.031 1.00 88.75 473 SER A O 1
ATOM 3739 N N . PRO A 1 474 ? -8.398 -16.546 16.604 1.00 91.38 474 PRO A N 1
ATOM 3740 C CA . PRO A 1 474 ? -9.578 -16.395 17.443 1.00 91.38 474 PRO A CA 1
ATOM 3741 C C . PRO A 1 474 ? -9.358 -15.326 18.514 1.00 91.38 474 PRO A C 1
ATOM 3743 O O . PRO A 1 474 ? -8.311 -15.292 19.168 1.00 91.38 474 PRO A O 1
ATOM 3746 N N . LEU A 1 475 ? -10.356 -14.474 18.722 1.00 91.50 475 LEU A N 1
ATOM 3747 C CA . LEU A 1 475 ? -10.286 -13.431 19.735 1.00 91.50 475 LEU A CA 1
ATOM 3748 C C . LEU A 1 475 ? -10.637 -14.025 21.101 1.00 91.50 475 LEU A C 1
ATOM 3750 O O . LEU A 1 475 ? -11.684 -14.656 21.263 1.00 91.50 475 LEU A O 1
ATOM 3754 N N . ARG A 1 476 ? -9.772 -13.812 22.097 1.00 92.56 476 ARG A N 1
ATOM 3755 C CA . ARG A 1 476 ? -9.902 -14.405 23.437 1.00 92.56 476 ARG A CA 1
ATOM 3756 C C . ARG A 1 476 ? -9.843 -13.355 24.541 1.00 92.56 476 ARG A C 1
ATOM 3758 O O . ARG A 1 476 ? -9.061 -12.409 24.470 1.00 92.56 476 ARG A O 1
ATOM 3765 N N . ASP A 1 477 ? -10.630 -13.569 25.590 1.00 90.19 477 ASP A N 1
ATOM 3766 C CA . ASP A 1 477 ? -10.463 -12.918 26.889 1.00 90.19 477 ASP A CA 1
ATOM 3767 C C . ASP A 1 477 ? -9.546 -13.796 27.747 1.00 90.19 477 ASP A C 1
ATOM 3769 O O . ASP A 1 477 ? -9.967 -14.829 28.279 1.00 90.19 477 ASP A O 1
ATOM 3773 N N . ASN A 1 478 ? -8.284 -13.387 27.883 1.00 87.88 478 ASN A N 1
ATOM 3774 C CA . ASN A 1 478 ? -7.279 -14.177 28.592 1.00 87.88 478 ASN A CA 1
ATOM 3775 C C . ASN A 1 478 ? -7.556 -14.224 30.101 1.00 87.88 478 ASN A C 1
ATOM 3777 O O . ASN A 1 478 ? -7.295 -15.242 30.738 1.00 87.88 478 ASN A O 1
ATOM 3781 N N . LYS A 1 479 ? -8.126 -13.154 30.676 1.00 84.56 479 LYS A N 1
ATOM 3782 C CA . LYS A 1 479 ? -8.452 -13.090 32.111 1.00 84.56 479 LYS A CA 1
ATOM 3783 C C . LYS A 1 479 ? -9.584 -14.048 32.476 1.00 84.56 479 LYS A C 1
ATOM 3785 O O . LYS A 1 479 ? -9.564 -14.624 33.560 1.00 84.56 479 LYS A O 1
ATOM 3790 N N . ARG A 1 480 ? -10.566 -14.221 31.586 1.00 85.00 480 ARG A N 1
ATOM 3791 C CA . ARG A 1 480 ? -11.687 -15.162 31.777 1.00 85.00 480 ARG A CA 1
ATOM 3792 C C . ARG A 1 480 ? -11.448 -16.545 31.163 1.00 85.00 480 ARG A C 1
ATOM 3794 O O . ARG A 1 480 ? -12.290 -17.417 31.346 1.00 85.00 480 ARG A O 1
ATOM 3801 N N . ALA A 1 481 ? -10.336 -16.737 30.447 1.00 86.12 481 ALA A N 1
ATOM 3802 C CA . ALA A 1 481 ? -10.062 -17.921 29.628 1.00 86.12 481 ALA A CA 1
ATOM 3803 C C . ALA A 1 481 ? -11.234 -18.272 28.684 1.00 86.12 481 ALA A C 1
ATOM 3805 O O . ALA A 1 481 ? -11.603 -19.436 28.529 1.00 86.12 481 ALA A O 1
ATOM 3806 N N . LEU A 1 482 ? -11.838 -17.244 28.078 1.00 87.31 482 LEU A N 1
ATOM 3807 C CA . LEU A 1 482 ? -13.035 -17.357 27.245 1.00 87.31 482 LEU A CA 1
ATOM 3808 C C . LEU A 1 482 ? -12.700 -17.047 25.781 1.00 87.31 482 LEU A C 1
ATOM 3810 O O . LEU A 1 482 ? -12.110 -16.007 25.485 1.00 87.31 482 LEU A O 1
ATOM 3814 N N . ASN A 1 483 ? -13.130 -17.912 24.862 1.00 90.12 483 ASN A N 1
ATOM 3815 C CA . ASN A 1 483 ? -13.126 -17.601 23.433 1.00 90.12 483 ASN A CA 1
ATOM 3816 C C . ASN A 1 483 ? -14.305 -16.670 23.132 1.00 90.12 483 ASN A C 1
ATOM 3818 O O . ASN A 1 483 ? -15.453 -17.025 23.395 1.00 90.12 483 ASN A O 1
ATOM 3822 N N . LEU A 1 484 ? -14.014 -15.475 22.620 1.00 92.44 484 LEU A N 1
ATOM 3823 C CA . LEU A 1 484 ? -15.026 -14.472 22.300 1.00 92.44 484 LEU A CA 1
ATOM 3824 C C . LEU A 1 484 ? -15.487 -14.568 20.851 1.00 92.44 484 LEU A C 1
ATOM 3826 O O . LEU A 1 484 ? -16.672 -14.388 20.603 1.00 92.44 484 LEU A O 1
ATOM 3830 N N . LEU A 1 485 ? -14.577 -14.830 19.910 1.00 93.75 485 LEU A N 1
ATOM 3831 C CA . LEU A 1 485 ? -14.909 -15.013 18.497 1.00 93.75 485 LEU A CA 1
ATOM 3832 C C . LEU A 1 485 ? -14.011 -16.067 17.863 1.00 93.75 485 LEU A C 1
ATOM 3834 O O . LEU A 1 485 ? -12.784 -15.951 17.909 1.00 93.75 485 LEU A O 1
ATOM 3838 N N . ASP A 1 486 ? -14.639 -17.037 17.211 1.00 94.44 486 ASP A N 1
ATOM 3839 C CA . ASP A 1 486 ? -13.989 -17.982 16.317 1.00 94.44 486 ASP A CA 1
ATOM 3840 C C . ASP A 1 486 ? -13.984 -17.451 14.877 1.00 94.44 486 ASP A C 1
ATOM 3842 O O . ASP A 1 486 ? -14.818 -16.630 14.478 1.00 94.44 486 ASP A O 1
ATOM 3846 N N . ILE A 1 487 ? -13.017 -17.921 14.089 1.00 91.31 487 ILE A N 1
ATOM 3847 C CA . ILE A 1 487 ? -12.793 -17.462 12.716 1.00 91.31 487 ILE A CA 1
ATOM 3848 C C . ILE A 1 487 ? -13.614 -18.317 11.732 1.00 91.31 487 ILE A C 1
ATOM 3850 O O . ILE A 1 487 ? -13.501 -19.546 11.780 1.00 91.31 487 ILE A O 1
ATOM 3854 N N . PRO A 1 488 ? -14.398 -17.707 10.819 1.00 91.31 488 PRO A N 1
ATOM 3855 C CA . PRO A 1 488 ? -15.107 -18.423 9.765 1.00 91.31 488 PRO A CA 1
ATOM 3856 C C . PRO A 1 488 ? -14.195 -19.287 8.894 1.00 91.31 488 PRO A C 1
ATOM 3858 O O . PRO A 1 488 ? -13.074 -18.900 8.552 1.00 91.31 488 PRO A O 1
ATOM 3861 N N . SER A 1 489 ? -14.704 -20.443 8.460 1.00 87.38 489 SER A N 1
ATOM 3862 C CA . SER A 1 489 ? -13.920 -21.405 7.677 1.00 87.38 489 SER A CA 1
ATOM 3863 C C . SER A 1 489 ? -13.458 -20.865 6.320 1.00 87.38 489 SER A C 1
ATOM 3865 O O . SER A 1 489 ? -12.428 -21.301 5.806 1.00 87.38 489 SER A O 1
ATOM 3867 N N . SER A 1 490 ? -14.189 -19.919 5.722 1.00 83.69 490 SER A N 1
ATOM 3868 C CA . SER A 1 490 ? -13.772 -19.275 4.468 1.00 83.69 490 SER A CA 1
ATOM 3869 C C . SER A 1 490 ? -12.493 -18.445 4.645 1.00 83.69 490 SER A C 1
ATOM 3871 O O . SER A 1 490 ? -11.681 -18.355 3.725 1.00 83.69 490 SER A O 1
ATOM 3873 N N . ILE A 1 491 ? -12.286 -17.894 5.846 1.00 84.69 491 ILE A N 1
ATOM 3874 C CA . ILE A 1 491 ? -11.149 -17.047 6.205 1.00 84.69 491 ILE A CA 1
ATOM 3875 C C . ILE A 1 491 ? -9.980 -17.906 6.681 1.00 84.69 491 ILE A C 1
ATOM 3877 O O . ILE A 1 491 ? -8.849 -17.661 6.275 1.00 84.69 491 ILE A O 1
ATOM 3881 N N . THR A 1 492 ? -10.220 -18.955 7.475 1.00 83.31 492 THR A N 1
ATOM 3882 C CA . THR A 1 492 ? -9.140 -19.873 7.891 1.00 83.31 492 THR A CA 1
ATOM 3883 C C . THR A 1 492 ? -8.532 -20.632 6.712 1.00 83.31 492 THR A C 1
ATOM 3885 O O . THR A 1 492 ? -7.345 -20.944 6.731 1.00 83.31 492 THR A O 1
ATOM 3888 N N . ASN A 1 493 ? -9.338 -20.931 5.688 1.00 80.94 493 ASN A N 1
ATOM 3889 C CA . ASN A 1 493 ? -8.888 -21.591 4.460 1.00 80.94 493 ASN A CA 1
ATOM 3890 C C . ASN A 1 493 ? -8.384 -20.604 3.396 1.00 80.94 493 ASN A C 1
ATOM 3892 O O . ASN A 1 493 ? -7.958 -21.039 2.324 1.00 80.94 493 ASN A O 1
ATOM 3896 N N . CYS A 1 494 ? -8.461 -19.299 3.665 1.00 78.12 494 CYS A N 1
ATOM 3897 C CA . CYS A 1 494 ? -7.974 -18.272 2.763 1.00 78.12 494 CYS A CA 1
ATOM 3898 C C . CYS A 1 494 ? -6.444 -18.347 2.701 1.00 78.12 494 CYS A C 1
ATOM 3900 O O . CYS A 1 494 ? -5.825 -18.345 3.756 1.00 78.12 494 CYS A O 1
ATOM 3902 N N . PRO A 1 495 ? -5.818 -18.407 1.521 1.00 73.62 495 PRO A N 1
ATOM 3903 C CA . PRO A 1 495 ? -4.361 -18.453 1.377 1.00 73.62 495 PRO A CA 1
ATOM 3904 C C . PRO A 1 495 ? -3.641 -17.156 1.801 1.00 73.62 495 PRO A C 1
ATOM 3906 O O . PRO A 1 495 ? -2.539 -17.253 2.342 1.00 73.62 495 PRO A O 1
ATOM 3909 N N . GLY A 1 496 ? -4.287 -15.987 1.728 1.00 75.69 496 GLY A N 1
ATOM 3910 C CA . GLY A 1 496 ? -3.731 -14.676 2.116 1.00 75.69 496 GLY A CA 1
ATOM 3911 C C . GLY A 1 496 ? -3.209 -13.865 0.921 1.00 75.69 496 GLY A C 1
ATOM 3912 O O . GLY A 1 496 ? -3.058 -14.414 -0.161 1.00 75.69 496 GLY A O 1
ATOM 3913 N N . ALA A 1 497 ? -2.970 -12.557 1.065 1.00 72.94 497 ALA A N 1
ATOM 3914 C CA . ALA A 1 497 ? -2.691 -11.653 -0.064 1.00 72.94 497 ALA A CA 1
ATOM 3915 C C . ALA A 1 497 ? -1.556 -12.125 -0.999 1.00 72.94 497 ALA A C 1
ATOM 3917 O O . ALA A 1 497 ? -0.532 -12.633 -0.543 1.00 72.94 497 ALA A O 1
ATOM 3918 N N . ALA A 1 498 ? -1.760 -11.906 -2.305 1.00 69.81 498 ALA A N 1
ATOM 3919 C CA . ALA A 1 498 ? -0.793 -12.189 -3.370 1.00 69.81 498 ALA A CA 1
ATOM 3920 C C . ALA A 1 498 ? 0.344 -11.160 -3.447 1.00 69.81 498 ALA A C 1
ATOM 3922 O O . ALA A 1 498 ? 1.380 -11.449 -4.025 1.00 69.81 498 ALA A O 1
ATOM 3923 N N . ALA A 1 499 ? 0.126 -9.970 -2.881 1.00 71.94 499 ALA A N 1
ATOM 3924 C CA . ALA A 1 499 ? 1.099 -8.891 -2.881 1.00 71.94 499 ALA A CA 1
ATOM 3925 C C . ALA A 1 499 ? 2.327 -9.251 -2.040 1.00 71.94 499 ALA A C 1
ATOM 3927 O O . ALA A 1 499 ? 2.195 -9.871 -0.972 1.00 71.94 499 ALA A O 1
ATOM 3928 N N . VAL A 1 500 ? 3.495 -8.806 -2.498 1.00 82.81 500 VAL A N 1
ATOM 3929 C CA . VAL A 1 500 ? 4.739 -8.868 -1.734 1.00 82.81 500 VAL A CA 1
ATOM 3930 C C . VAL A 1 500 ? 4.562 -8.245 -0.346 1.00 82.81 500 VAL A C 1
ATOM 3932 O O . VAL A 1 500 ? 3.771 -7.323 -0.140 1.00 82.81 500 VAL A O 1
ATOM 3935 N N . HIS A 1 501 ? 5.224 -8.837 0.646 1.00 91.25 501 HIS A N 1
ATOM 3936 C CA . HIS A 1 501 ? 5.408 -8.226 1.960 1.00 91.25 501 HIS A CA 1
ATOM 3937 C C . HIS A 1 501 ? 6.858 -7.776 2.075 1.00 91.25 501 HIS A C 1
ATOM 3939 O O . HIS A 1 501 ? 7.682 -8.500 2.634 1.00 91.25 501 HIS A O 1
ATOM 3945 N N . ASP A 1 502 ? 7.160 -6.636 1.475 1.00 91.94 502 ASP A N 1
ATOM 3946 C CA . ASP A 1 502 ? 8.435 -5.949 1.604 1.00 91.94 502 ASP A CA 1
ATOM 3947 C C . ASP A 1 502 ? 8.631 -5.473 3.047 1.00 91.94 502 ASP A C 1
ATOM 3949 O O . ASP A 1 502 ? 7.714 -4.958 3.689 1.00 91.94 502 ASP A O 1
ATOM 3953 N N . ILE A 1 503 ? 9.803 -5.767 3.604 1.00 94.69 503 ILE A N 1
ATOM 3954 C CA . ILE A 1 503 ? 10.099 -5.527 5.017 1.00 94.69 503 ILE A CA 1
ATOM 3955 C C . ILE A 1 503 ? 11.611 -5.514 5.244 1.00 94.69 503 ILE A C 1
ATOM 3957 O O . ILE A 1 503 ? 12.357 -6.282 4.621 1.00 94.69 503 ILE A O 1
ATOM 3961 N N . GLN A 1 504 ? 12.084 -4.699 6.188 1.00 95.56 504 GLN A N 1
ATOM 3962 C CA . GLN A 1 504 ? 13.467 -4.773 6.662 1.00 95.56 504 GLN A CA 1
ATOM 3963 C C . GLN A 1 504 ? 13.621 -6.038 7.522 1.00 95.56 504 GLN A C 1
ATOM 3965 O O . GLN A 1 504 ? 13.603 -5.969 8.751 1.00 95.56 504 GLN A O 1
ATOM 3970 N N . LEU A 1 505 ? 13.776 -7.220 6.903 1.00 95.56 505 LEU A N 1
ATOM 3971 C CA . LEU A 1 505 ? 13.859 -8.510 7.615 1.00 95.56 505 LEU A CA 1
ATOM 3972 C C . LEU A 1 505 ? 14.938 -8.511 8.701 1.00 95.56 505 LEU A C 1
ATOM 3974 O O . LEU A 1 505 ? 14.774 -9.153 9.736 1.00 95.56 505 LEU A O 1
ATOM 3978 N N . SER A 1 506 ? 16.011 -7.748 8.488 1.00 94.00 506 SER A N 1
ATOM 3979 C CA . SER A 1 506 ? 17.091 -7.554 9.458 1.00 94.00 506 SER A CA 1
ATOM 3980 C C . SER A 1 506 ? 16.655 -6.901 10.781 1.00 94.00 506 SER A C 1
ATOM 3982 O O . SER A 1 506 ? 17.433 -6.908 11.728 1.00 94.00 506 SER A O 1
ATOM 3984 N N . GLN A 1 507 ? 15.445 -6.341 10.860 1.00 94.94 507 GLN A N 1
ATOM 3985 C CA . GLN A 1 507 ? 14.867 -5.757 12.076 1.00 94.94 507 GLN A CA 1
ATOM 3986 C C . GLN A 1 507 ? 13.826 -6.656 12.750 1.00 94.94 507 GLN A C 1
ATOM 3988 O O . GLN A 1 507 ? 13.276 -6.287 13.791 1.00 94.94 507 GLN A O 1
ATOM 3993 N N . LEU A 1 508 ? 13.542 -7.845 12.200 1.00 94.38 508 LEU A N 1
ATOM 3994 C CA . LEU A 1 508 ? 12.694 -8.808 12.896 1.00 94.38 508 LEU A CA 1
ATOM 3995 C C . LEU A 1 508 ? 13.310 -9.155 14.260 1.00 94.38 508 LEU A C 1
ATOM 3997 O O . LEU A 1 508 ? 14.485 -9.523 14.314 1.00 94.38 508 LEU A O 1
ATOM 4001 N N . PRO A 1 509 ? 12.540 -9.092 15.364 1.00 91.00 509 PRO A N 1
ATOM 4002 C CA . PRO A 1 509 ? 13.101 -9.354 16.680 1.00 91.00 509 PRO A CA 1
ATOM 4003 C C . PRO A 1 509 ? 13.662 -10.775 16.790 1.00 91.00 509 PRO A C 1
ATOM 4005 O O . PRO A 1 509 ? 13.022 -11.748 16.373 1.00 91.00 509 PRO A O 1
ATOM 4008 N N . GLU A 1 510 ? 14.835 -10.901 17.414 1.00 85.25 510 GLU A N 1
ATOM 4009 C CA . GLU A 1 510 ? 15.451 -12.201 17.678 1.00 85.25 510 GLU A CA 1
ATOM 4010 C C . GLU A 1 510 ? 14.471 -13.130 18.420 1.00 85.25 510 GLU A C 1
ATOM 4012 O O . GLU A 1 510 ? 13.774 -12.730 19.356 1.00 85.25 510 GLU A O 1
ATOM 4017 N N . GLY A 1 511 ? 14.389 -14.387 17.980 1.00 91.81 511 GLY A N 1
ATOM 4018 C CA . GLY A 1 511 ? 13.492 -15.393 18.558 1.00 91.81 511 GLY A CA 1
ATOM 4019 C C . GLY A 1 511 ? 12.035 -15.342 18.078 1.00 91.81 511 GLY A C 1
ATOM 4020 O O . GLY A 1 511 ? 11.260 -16.215 18.457 1.00 91.81 511 GLY A O 1
ATOM 4021 N N . GLN A 1 512 ? 11.644 -14.385 17.225 1.00 94.50 512 GLN A N 1
ATOM 4022 C CA . GLN A 1 512 ? 10.308 -14.367 16.595 1.00 94.50 512 GLN A CA 1
ATOM 4023 C C . GLN A 1 512 ? 10.209 -15.239 15.336 1.00 94.50 512 GLN A C 1
ATOM 4025 O O . GLN A 1 512 ? 9.137 -15.366 14.735 1.00 94.50 512 GLN A O 1
ATOM 4030 N N . PHE A 1 513 ? 11.316 -15.850 14.925 1.00 96.31 513 PHE A N 1
ATOM 4031 C CA . PHE A 1 513 ? 11.351 -16.822 13.847 1.00 96.31 513 PHE A CA 1
ATOM 4032 C C . PHE A 1 513 ? 12.436 -17.870 14.090 1.00 96.31 513 PHE A C 1
ATOM 4034 O O . PHE A 1 513 ? 13.354 -17.691 14.890 1.00 96.31 513 PHE A O 1
ATOM 4041 N N . THR A 1 514 ? 12.312 -18.997 13.404 1.00 95.50 514 THR A N 1
ATOM 4042 C CA . THR A 1 514 ? 13.234 -20.126 13.467 1.00 95.50 514 THR A CA 1
ATOM 4043 C C . THR A 1 514 ? 13.407 -20.673 12.049 1.00 95.50 514 THR A C 1
ATOM 4045 O O . THR A 1 514 ? 12.436 -21.176 11.475 1.00 95.50 514 THR A O 1
ATOM 4048 N N . PRO A 1 515 ? 14.604 -20.556 11.443 1.00 95.94 515 PRO A N 1
ATOM 4049 C CA . PRO A 1 515 ? 14.844 -21.080 10.104 1.00 95.94 515 PRO A CA 1
ATOM 4050 C C . PRO A 1 515 ? 14.757 -22.601 10.061 1.00 95.94 515 PRO A C 1
ATOM 4052 O O . PRO A 1 515 ? 15.539 -23.279 10.716 1.00 95.94 515 PRO A O 1
ATOM 4055 N N . LEU A 1 516 ? 13.833 -23.153 9.283 1.00 95.62 516 LEU A N 1
ATOM 4056 C CA . LEU A 1 516 ? 13.700 -24.603 9.119 1.00 95.62 516 LEU A CA 1
ATOM 4057 C C . LEU A 1 516 ? 14.642 -25.140 8.043 1.00 95.62 516 LEU A C 1
ATOM 4059 O O . LEU A 1 516 ? 14.937 -26.326 8.021 1.00 95.62 516 LEU A O 1
ATOM 4063 N N . THR A 1 517 ? 15.140 -24.274 7.163 1.00 96.00 517 THR A N 1
ATOM 4064 C CA . THR A 1 517 ? 16.090 -24.632 6.107 1.00 96.00 517 THR A CA 1
ATOM 4065 C C . THR A 1 517 ? 17.286 -23.679 6.119 1.00 96.00 517 THR A C 1
ATOM 4067 O O . THR A 1 517 ? 17.162 -22.527 6.564 1.00 96.00 517 THR A O 1
ATOM 4070 N N . PRO A 1 518 ? 18.454 -24.087 5.583 1.00 96.38 518 PRO A N 1
ATOM 4071 C CA . PRO A 1 518 ? 19.415 -23.097 5.106 1.00 96.38 518 PRO A CA 1
ATOM 4072 C C . PRO A 1 518 ? 18.766 -22.245 3.997 1.00 96.38 518 PRO A C 1
ATOM 4074 O O . PRO A 1 518 ? 17.771 -22.680 3.407 1.00 96.38 518 PRO A O 1
ATOM 4077 N N . PRO A 1 519 ? 19.300 -21.054 3.683 1.00 96.94 519 PRO A N 1
ATOM 4078 C CA . PRO A 1 519 ? 18.949 -20.372 2.445 1.00 96.94 519 PRO A CA 1
ATOM 4079 C C . PRO A 1 519 ? 19.289 -21.243 1.233 1.00 96.94 519 PRO A C 1
ATOM 4081 O O . PRO A 1 519 ? 20.343 -21.882 1.204 1.00 96.94 519 PRO A O 1
ATOM 4084 N N . PHE A 1 520 ? 18.413 -21.271 0.234 1.00 96.06 520 PHE A N 1
ATOM 4085 C CA . PHE A 1 520 ? 18.641 -22.005 -1.010 1.00 96.06 520 PHE A CA 1
ATOM 4086 C C . PHE A 1 520 ? 18.158 -21.209 -2.222 1.00 96.06 520 PHE A C 1
ATOM 4088 O O . PHE A 1 520 ? 17.181 -20.467 -2.146 1.00 96.06 520 PHE A O 1
ATOM 4095 N N . GLU A 1 521 ? 18.859 -21.369 -3.345 1.00 97.19 521 GLU A N 1
ATOM 4096 C CA . GLU A 1 521 ? 18.532 -20.699 -4.607 1.00 97.19 521 GLU A CA 1
ATOM 4097 C C . GLU A 1 521 ? 17.252 -21.299 -5.215 1.00 97.19 521 GLU A C 1
ATOM 4099 O O . GLU A 1 521 ? 17.168 -22.510 -5.470 1.00 97.19 521 GLU A O 1
ATOM 4104 N N . VAL A 1 522 ? 16.257 -20.446 -5.468 1.00 94.50 522 VAL A N 1
ATOM 4105 C CA . VAL A 1 522 ? 15.008 -20.819 -6.146 1.00 94.50 522 VAL A CA 1
ATOM 4106 C C . VAL A 1 522 ? 15.095 -20.565 -7.646 1.00 94.50 522 VAL A C 1
ATOM 4108 O O . VAL A 1 522 ? 14.955 -21.515 -8.415 1.00 94.50 522 VAL A O 1
ATOM 4111 N N . PHE A 1 523 ? 15.423 -19.343 -8.057 1.00 96.62 523 PHE A N 1
ATOM 4112 C CA . PHE A 1 523 ? 15.562 -18.953 -9.460 1.00 96.62 523 PHE A CA 1
ATOM 4113 C C . PHE A 1 523 ? 16.941 -18.365 -9.716 1.00 96.62 523 PHE A C 1
ATOM 4115 O O . PHE A 1 523 ? 17.511 -17.708 -8.844 1.00 96.62 523 PHE A O 1
ATOM 4122 N N . ARG A 1 524 ? 17.451 -18.589 -10.927 1.00 96.25 524 ARG A N 1
ATOM 4123 C CA . ARG A 1 524 ? 18.690 -17.993 -11.410 1.00 96.25 524 ARG A CA 1
ATOM 4124 C C . ARG A 1 524 ? 18.449 -17.405 -12.790 1.00 96.25 524 ARG A C 1
ATOM 4126 O O . ARG A 1 524 ? 18.057 -18.131 -13.699 1.00 96.25 524 ARG A O 1
ATOM 4133 N N . PHE A 1 525 ? 18.729 -16.119 -12.938 1.00 96.88 525 PHE A N 1
ATOM 4134 C CA . PHE A 1 525 ? 18.609 -15.399 -14.197 1.00 96.88 525 PHE A CA 1
ATOM 4135 C C . PHE A 1 525 ? 19.998 -15.123 -14.762 1.00 96.88 525 PHE A C 1
ATOM 4137 O O . PHE A 1 525 ? 20.861 -14.570 -14.080 1.00 96.88 525 PHE A O 1
ATOM 4144 N N . ASP A 1 526 ? 20.220 -15.533 -16.008 1.00 95.50 526 ASP A N 1
ATOM 4145 C CA . ASP A 1 526 ? 21.422 -15.206 -16.771 1.00 95.50 526 ASP A CA 1
ATOM 4146 C C . ASP A 1 526 ? 21.137 -13.994 -17.659 1.00 95.50 526 ASP A C 1
ATOM 4148 O O . ASP A 1 526 ? 20.563 -14.109 -18.746 1.00 95.50 526 ASP A O 1
ATOM 4152 N N . TRP A 1 527 ? 21.537 -12.819 -17.182 1.00 96.38 527 TRP A N 1
ATOM 4153 C CA . TRP A 1 527 ? 21.311 -11.562 -17.885 1.00 96.38 527 TRP A CA 1
ATOM 4154 C C . TRP A 1 527 ? 22.196 -11.409 -19.117 1.00 96.38 527 TRP A C 1
ATOM 4156 O O . TRP A 1 527 ? 21.910 -10.554 -19.949 1.00 96.38 527 TRP A O 1
ATOM 4166 N N . CYS A 1 528 ? 23.217 -12.251 -19.293 1.00 93.31 528 CYS A N 1
ATOM 4167 C CA . CYS A 1 528 ? 24.068 -12.262 -20.481 1.00 93.31 528 CYS A CA 1
ATOM 4168 C C . CYS A 1 528 ? 23.400 -12.910 -21.704 1.00 93.31 528 CYS A C 1
ATOM 4170 O O . CYS A 1 528 ? 23.978 -12.894 -22.787 1.00 93.31 528 CYS A O 1
ATOM 4172 N N . GLY A 1 529 ? 22.198 -13.481 -21.559 1.00 86.50 529 GLY A N 1
ATOM 4173 C CA . GLY A 1 529 ? 21.459 -14.086 -22.671 1.00 86.50 529 GLY A CA 1
ATOM 4174 C C . GLY A 1 529 ? 21.978 -15.468 -23.088 1.00 86.50 529 GLY A C 1
ATOM 4175 O O . GLY A 1 529 ? 21.602 -15.974 -24.148 1.00 86.50 529 GLY A O 1
ATOM 4176 N N . GLY A 1 530 ? 22.821 -16.107 -22.266 1.00 87.06 530 GLY A N 1
ATOM 4177 C CA . GLY A 1 530 ? 23.264 -17.488 -22.474 1.00 87.06 530 GLY A CA 1
ATOM 4178 C C . GLY A 1 530 ? 22.146 -18.511 -22.251 1.00 87.06 530 GLY A C 1
ATOM 4179 O O . GLY A 1 530 ? 22.172 -19.595 -22.842 1.00 87.06 530 GLY A O 1
ATOM 4180 N N . THR A 1 531 ? 21.126 -18.151 -21.465 1.00 89.38 531 THR A N 1
ATOM 4181 C CA . THR A 1 531 ? 19.872 -18.903 -21.331 1.00 89.38 531 THR A CA 1
ATOM 4182 C C . THR A 1 531 ? 18.655 -18.038 -21.683 1.00 89.38 531 THR A C 1
ATOM 4184 O O . THR A 1 531 ? 18.701 -16.818 -21.521 1.00 89.38 531 THR A O 1
ATOM 4187 N N . PRO A 1 532 ? 17.560 -18.631 -22.202 1.00 88.94 532 PRO A N 1
ATOM 4188 C CA . PRO A 1 532 ? 16.365 -17.866 -22.540 1.00 88.94 532 PRO A CA 1
ATOM 4189 C C . PRO A 1 532 ? 15.721 -17.230 -21.305 1.00 88.94 532 PRO A C 1
ATOM 4191 O O . PRO A 1 532 ? 15.372 -17.932 -20.358 1.00 88.94 532 PRO A O 1
ATOM 4194 N N . LEU A 1 533 ? 15.474 -15.921 -21.365 1.00 92.62 533 LEU A N 1
ATOM 4195 C CA . LEU A 1 533 ? 14.662 -15.217 -20.375 1.00 92.62 533 LEU A CA 1
ATOM 4196 C C . LEU A 1 533 ? 13.179 -15.527 -20.622 1.00 92.62 533 LEU A C 1
ATOM 4198 O O . LEU A 1 533 ? 12.580 -15.083 -21.610 1.00 92.62 533 LEU A O 1
ATOM 4202 N N . VAL A 1 534 ? 12.597 -16.339 -19.741 1.00 92.69 534 VAL A N 1
ATOM 4203 C CA . VAL A 1 534 ? 11.190 -16.747 -19.791 1.00 92.69 534 VAL A CA 1
ATOM 4204 C C . VAL A 1 534 ? 10.350 -15.887 -18.850 1.00 92.69 534 VAL A C 1
ATOM 4206 O O . VAL A 1 534 ? 10.755 -15.589 -17.737 1.00 92.69 534 VAL A O 1
ATOM 4209 N N . PHE A 1 535 ? 9.154 -15.499 -19.293 1.00 93.62 535 PHE A N 1
ATOM 4210 C CA . PHE A 1 535 ? 8.236 -14.681 -18.488 1.00 93.62 535 PHE A CA 1
ATOM 4211 C C . PHE A 1 535 ? 7.367 -15.496 -17.546 1.00 93.62 535 PHE A C 1
ATOM 4213 O O . PHE A 1 535 ? 6.594 -14.925 -16.802 1.00 93.62 535 PHE A O 1
ATOM 4220 N N . ARG A 1 536 ? 7.390 -16.825 -17.636 1.00 92.62 536 ARG A N 1
ATOM 4221 C CA . ARG A 1 536 ? 6.657 -17.699 -16.725 1.00 92.62 536 ARG A CA 1
ATOM 4222 C C . ARG A 1 536 ? 7.488 -18.932 -16.481 1.00 92.62 536 ARG A C 1
ATOM 4224 O O . ARG A 1 536 ? 7.721 -19.705 -17.412 1.00 92.62 536 ARG A O 1
ATOM 4231 N N . GLU A 1 537 ? 7.881 -19.122 -15.237 1.00 91.62 537 GLU A N 1
ATOM 4232 C CA . GLU A 1 537 ? 8.600 -20.308 -14.806 1.00 91.62 537 GLU A CA 1
ATOM 4233 C C . GLU A 1 537 ? 7.999 -20.833 -13.508 1.00 91.62 537 GLU A C 1
ATOM 4235 O O . GLU A 1 537 ? 7.500 -20.094 -12.657 1.00 91.62 537 GLU A O 1
ATOM 4240 N N . SER A 1 538 ? 8.053 -22.149 -13.360 1.00 87.75 538 SER A N 1
ATOM 4241 C CA . SER A 1 538 ? 7.790 -22.812 -12.096 1.00 87.75 538 SER A CA 1
ATOM 4242 C C . SER A 1 538 ? 8.918 -23.783 -11.830 1.00 87.75 538 SER A C 1
ATOM 4244 O O . SER A 1 538 ? 9.275 -24.571 -12.709 1.00 87.75 538 SER A O 1
ATOM 4246 N N . THR A 1 539 ? 9.428 -23.777 -10.610 1.00 86.56 539 THR A N 1
ATOM 4247 C CA . THR A 1 539 ? 10.477 -24.696 -10.186 1.00 86.56 539 THR A CA 1
ATOM 4248 C C . THR A 1 539 ? 10.110 -25.337 -8.864 1.00 86.56 539 THR A C 1
ATOM 4250 O O . THR A 1 539 ? 9.273 -24.847 -8.105 1.00 86.56 539 THR A O 1
ATOM 4253 N N . THR A 1 540 ? 10.713 -26.485 -8.599 1.00 79.00 540 THR A N 1
ATOM 4254 C CA . THR A 1 540 ? 10.524 -27.222 -7.358 1.00 79.00 540 THR A CA 1
ATOM 4255 C C . THR A 1 540 ? 11.890 -27.511 -6.766 1.00 79.00 540 THR A C 1
ATOM 4257 O O . THR A 1 540 ? 12.735 -28.125 -7.417 1.00 79.00 540 THR A O 1
ATOM 4260 N N . LYS A 1 541 ? 12.117 -27.044 -5.538 1.00 84.88 541 LYS A N 1
ATOM 4261 C CA . LYS A 1 541 ? 13.377 -27.225 -4.818 1.00 84.88 541 LYS A CA 1
ATOM 4262 C C . LYS A 1 541 ? 13.155 -28.149 -3.633 1.00 84.88 541 LYS A C 1
ATOM 4264 O O . LYS A 1 541 ? 12.306 -27.877 -2.786 1.00 84.88 541 LYS A O 1
ATOM 4269 N N . CYS A 1 542 ? 13.932 -29.224 -3.589 1.00 80.88 542 CYS A N 1
ATOM 4270 C CA . CYS A 1 542 ? 14.007 -30.107 -2.436 1.00 80.88 542 CYS A CA 1
ATOM 4271 C C . CYS A 1 542 ? 15.130 -29.629 -1.513 1.00 80.88 542 CYS A C 1
ATOM 4273 O O . CYS A 1 542 ? 16.266 -29.452 -1.958 1.00 80.88 542 CYS A O 1
ATOM 4275 N N . VAL A 1 543 ? 14.823 -29.421 -0.238 1.00 88.81 543 VAL A N 1
ATOM 4276 C CA . VAL A 1 543 ? 15.776 -28.975 0.782 1.00 88.81 543 VAL A CA 1
ATOM 4277 C C . VAL A 1 543 ? 15.543 -29.747 2.071 1.00 88.81 543 VAL A C 1
ATOM 4279 O O . VAL A 1 543 ? 14.412 -30.010 2.461 1.00 88.81 543 VAL A O 1
ATOM 4282 N N . GLN A 1 544 ? 16.624 -30.135 2.737 1.00 89.25 544 GLN A N 1
ATOM 4283 C CA . GLN A 1 544 ? 16.544 -30.863 3.998 1.00 89.25 544 GLN A CA 1
ATOM 4284 C C . GLN A 1 544 ? 16.288 -29.893 5.148 1.00 89.25 544 GLN A C 1
ATOM 4286 O O . GLN A 1 544 ? 16.979 -28.876 5.273 1.00 89.25 544 GLN A O 1
ATOM 4291 N N . SER A 1 545 ? 15.316 -30.223 5.994 1.00 90.62 545 SER A N 1
ATOM 4292 C CA . SER A 1 545 ? 15.049 -29.454 7.200 1.00 90.62 545 SER A CA 1
ATOM 4293 C C . SER A 1 545 ? 16.202 -29.579 8.193 1.00 90.62 545 SER A C 1
ATOM 4295 O O . SER A 1 545 ? 16.702 -30.676 8.459 1.00 90.62 545 SER A O 1
ATOM 4297 N N . THR A 1 546 ? 16.624 -28.465 8.779 1.00 94.75 546 THR A N 1
ATOM 4298 C CA . THR A 1 546 ? 17.707 -28.427 9.770 1.00 94.75 546 THR A CA 1
ATOM 4299 C C . THR A 1 546 ? 17.220 -28.699 11.186 1.00 94.75 546 THR A C 1
ATOM 4301 O O . THR A 1 546 ? 18.037 -29.055 12.036 1.00 94.75 546 THR A O 1
ATOM 4304 N N . GLN A 1 547 ? 15.914 -28.570 11.443 1.00 94.06 547 GLN A N 1
ATOM 4305 C CA . GLN A 1 547 ? 15.305 -28.758 12.760 1.00 94.06 547 GLN A CA 1
ATOM 4306 C C . GLN A 1 547 ? 13.799 -29.041 12.679 1.00 94.06 547 GLN A C 1
ATOM 4308 O O . GLN A 1 547 ? 13.172 -28.855 11.637 1.00 94.06 547 GLN A O 1
ATOM 4313 N N . ASP A 1 548 ? 13.222 -29.495 13.790 1.00 93.50 548 ASP A N 1
ATOM 4314 C CA . ASP A 1 548 ? 11.775 -29.671 13.916 1.00 93.50 548 ASP A CA 1
ATOM 4315 C C . ASP A 1 548 ? 11.059 -28.310 13.921 1.00 93.50 548 ASP A C 1
ATOM 4317 O O . ASP A 1 548 ? 11.546 -27.336 14.502 1.00 93.50 548 ASP A O 1
ATOM 4321 N N . GLY A 1 549 ? 9.871 -28.233 13.319 1.00 92.88 549 GLY A N 1
ATOM 4322 C CA . GLY A 1 549 ? 9.062 -27.019 13.354 1.00 92.88 549 GLY A CA 1
ATOM 4323 C C . GLY A 1 549 ? 7.797 -27.072 12.505 1.00 92.88 549 GLY A C 1
ATOM 4324 O O . GLY A 1 549 ? 7.310 -28.132 12.121 1.00 92.88 549 GLY A O 1
ATOM 4325 N N . VAL A 1 550 ? 7.241 -25.892 12.228 1.00 93.12 550 VAL A N 1
ATOM 4326 C CA . VAL A 1 550 ? 6.057 -25.720 11.371 1.00 93.12 550 VAL A CA 1
ATOM 4327 C C . VAL A 1 550 ? 6.378 -24.661 10.330 1.00 93.12 550 VAL A C 1
ATOM 4329 O O . VAL A 1 550 ? 6.628 -23.516 10.694 1.00 93.12 550 VAL A O 1
ATOM 4332 N N . ALA A 1 551 ? 6.393 -25.035 9.054 1.00 90.00 551 ALA A N 1
ATOM 4333 C CA . ALA A 1 551 ? 6.619 -24.121 7.946 1.00 90.00 551 ALA A CA 1
ATOM 4334 C C . ALA A 1 551 ? 5.417 -23.179 7.801 1.00 90.00 551 ALA A C 1
ATOM 4336 O O . ALA A 1 551 ? 4.302 -23.623 7.514 1.00 90.00 551 ALA A O 1
ATOM 4337 N N . GLN A 1 552 ? 5.648 -21.885 8.029 1.00 90.88 552 GLN A N 1
ATOM 4338 C CA . GLN A 1 552 ? 4.602 -20.853 8.060 1.00 90.88 552 GLN A CA 1
ATOM 4339 C C . GLN A 1 552 ? 4.845 -19.747 7.034 1.00 90.88 552 GLN A C 1
ATOM 4341 O O . GLN A 1 552 ? 3.899 -19.263 6.412 1.00 90.88 552 GLN A O 1
ATOM 4346 N N . ALA A 1 553 ? 6.109 -19.397 6.809 1.00 92.88 553 ALA A N 1
ATOM 4347 C CA . ALA A 1 553 ? 6.491 -18.371 5.855 1.00 92.88 553 ALA A CA 1
ATOM 4348 C C . ALA A 1 553 ? 7.764 -18.752 5.089 1.00 92.88 553 ALA A C 1
ATOM 4350 O O . ALA A 1 553 ? 8.518 -19.649 5.481 1.00 92.88 553 ALA A O 1
ATOM 4351 N N . VAL A 1 554 ? 7.987 -18.035 3.994 1.00 93.94 554 VAL A N 1
ATOM 4352 C CA . VAL A 1 554 ? 9.206 -18.048 3.195 1.00 93.94 554 VAL A CA 1
ATOM 4353 C C . VAL A 1 554 ? 9.783 -16.642 3.227 1.00 93.94 554 VAL A C 1
ATOM 4355 O O . VAL A 1 554 ? 9.130 -15.694 2.799 1.00 93.94 554 VAL A O 1
ATOM 4358 N N . PHE A 1 555 ? 10.999 -16.509 3.738 1.00 97.00 555 PHE A N 1
ATOM 4359 C CA . PHE A 1 555 ? 11.782 -15.289 3.585 1.00 97.00 555 PHE A CA 1
ATOM 4360 C C . PHE A 1 555 ? 12.495 -15.330 2.240 1.00 97.00 555 PHE A C 1
ATOM 4362 O O . PHE A 1 555 ? 13.059 -16.364 1.880 1.00 97.00 555 PHE A O 1
ATOM 4369 N N . MET A 1 556 ? 12.433 -14.226 1.502 1.00 97.12 556 MET A N 1
ATOM 4370 C CA . MET A 1 556 ? 12.944 -14.105 0.143 1.00 97.12 556 MET A CA 1
ATOM 4371 C C . MET A 1 556 ? 13.830 -12.867 0.017 1.00 97.12 556 MET A C 1
ATOM 4373 O O . MET A 1 556 ? 13.537 -11.820 0.592 1.00 97.12 556 MET A O 1
ATOM 4377 N N . TRP A 1 557 ? 14.927 -13.016 -0.713 1.00 98.12 557 TRP A N 1
ATOM 4378 C CA . TRP A 1 557 ? 15.816 -11.936 -1.139 1.00 98.12 557 TRP A CA 1
ATOM 4379 C C . TRP A 1 557 ? 16.566 -12.379 -2.397 1.00 98.12 557 TRP A C 1
ATOM 4381 O O . TRP A 1 557 ? 16.430 -13.522 -2.841 1.00 98.12 557 TRP A O 1
ATOM 4391 N N . TRP A 1 558 ? 17.401 -11.508 -2.954 1.00 98.12 558 TRP A N 1
ATOM 4392 C CA . TRP A 1 558 ? 18.202 -11.819 -4.133 1.00 98.12 558 TRP A CA 1
ATOM 4393 C C . TRP A 1 558 ? 19.639 -11.306 -4.030 1.00 98.12 558 TRP A C 1
ATOM 4395 O O . TRP A 1 558 ? 19.950 -10.426 -3.223 1.00 98.12 558 TRP A O 1
ATOM 4405 N N . ASP A 1 559 ? 20.496 -11.869 -4.881 1.00 97.88 559 ASP A N 1
ATOM 4406 C CA . ASP A 1 559 ? 21.866 -11.421 -5.126 1.00 97.88 559 ASP A CA 1
ATOM 4407 C C . ASP A 1 559 ? 22.057 -11.086 -6.614 1.00 97.88 559 ASP A C 1
ATOM 4409 O O . ASP A 1 559 ? 21.546 -11.797 -7.482 1.00 97.88 559 ASP A O 1
ATOM 4413 N N . LEU A 1 560 ? 22.849 -10.050 -6.904 1.00 97.69 560 LEU A N 1
ATOM 4414 C CA . LEU A 1 560 ? 23.335 -9.692 -8.237 1.00 97.69 560 LEU A CA 1
ATOM 4415 C C . LEU A 1 560 ? 24.830 -9.958 -8.343 1.00 97.69 560 LEU A C 1
ATOM 4417 O O . LEU A 1 560 ? 25.619 -9.491 -7.520 1.00 97.69 560 LEU A O 1
ATOM 4421 N N . VAL A 1 561 ? 25.229 -10.643 -9.406 1.00 97.88 561 VAL A N 1
ATOM 4422 C CA . VAL A 1 561 ? 26.629 -10.789 -9.798 1.00 97.88 561 VAL A CA 1
ATOM 4423 C C . VAL A 1 561 ? 26.965 -9.671 -10.781 1.00 97.88 561 VAL A C 1
ATOM 4425 O O . VAL A 1 561 ? 26.373 -9.591 -11.854 1.00 97.88 561 VAL A O 1
ATOM 4428 N N . MET A 1 562 ? 27.883 -8.780 -10.410 1.00 96.81 562 MET A N 1
ATOM 4429 C CA . MET A 1 562 ? 28.125 -7.521 -11.132 1.00 96.81 562 MET A CA 1
ATOM 4430 C C . MET A 1 562 ? 29.151 -7.646 -12.262 1.00 96.81 562 MET A C 1
ATOM 4432 O O . MET A 1 562 ? 29.242 -6.762 -13.108 1.00 96.81 562 MET A O 1
ATOM 4436 N N . ASP A 1 563 ? 29.934 -8.720 -12.277 1.00 94.88 563 ASP A N 1
ATOM 4437 C CA . ASP A 1 563 ? 31.009 -8.968 -13.235 1.00 94.88 563 ASP A CA 1
ATOM 4438 C C . ASP A 1 563 ? 30.866 -10.336 -13.916 1.00 94.88 563 ASP A C 1
ATOM 4440 O O . ASP A 1 563 ? 30.071 -11.187 -13.509 1.00 94.88 563 ASP A O 1
ATOM 4444 N N . MET A 1 564 ? 31.637 -10.558 -14.981 1.00 92.44 564 MET A N 1
ATOM 4445 C CA . MET A 1 564 ? 31.591 -11.809 -15.749 1.00 92.44 564 MET A CA 1
ATOM 4446 C C . MET A 1 564 ? 32.317 -12.954 -15.026 1.00 92.44 564 MET A C 1
ATOM 4448 O O . MET A 1 564 ? 32.031 -14.124 -15.272 1.00 92.44 564 MET A O 1
ATOM 4452 N N . GLU A 1 565 ? 33.253 -12.627 -14.131 1.00 94.00 565 GLU A N 1
ATOM 4453 C CA . GLU A 1 565 ? 34.055 -13.578 -13.361 1.00 94.00 565 GLU A CA 1
ATOM 4454 C C . GLU A 1 565 ? 33.411 -13.987 -12.027 1.00 94.00 565 GLU A C 1
ATOM 4456 O O . GLU A 1 565 ? 33.868 -14.946 -11.398 1.00 94.00 565 GLU A O 1
ATOM 4461 N N . GLY A 1 566 ? 32.357 -13.291 -11.598 1.00 91.88 566 GLY A N 1
ATOM 4462 C CA . GLY A 1 566 ? 31.628 -13.576 -10.366 1.00 91.88 566 GLY A CA 1
ATOM 4463 C C . GLY A 1 566 ? 32.342 -13.166 -9.080 1.00 91.88 566 GLY A C 1
ATOM 4464 O O . GLY A 1 566 ? 32.128 -13.783 -8.038 1.00 91.88 566 GLY A O 1
ATOM 4465 N N . GLN A 1 567 ? 33.221 -12.167 -9.144 1.00 94.44 567 GLN A N 1
ATOM 4466 C CA . GLN A 1 567 ? 34.007 -11.691 -8.004 1.00 94.44 567 GLN A CA 1
ATOM 4467 C C . GLN A 1 567 ? 33.306 -10.588 -7.210 1.00 94.44 567 GLN A C 1
ATOM 4469 O O . GLN A 1 567 ? 33.638 -10.372 -6.042 1.00 94.44 567 GLN A O 1
ATOM 4474 N N . VAL A 1 568 ? 32.356 -9.881 -7.823 1.00 95.19 568 VAL A N 1
ATOM 4475 C CA . VAL A 1 568 ? 31.641 -8.758 -7.220 1.00 95.19 568 VAL A CA 1
ATOM 4476 C C . VAL A 1 568 ? 30.165 -9.114 -7.113 1.00 95.19 568 VAL A C 1
ATOM 4478 O O . VAL A 1 568 ? 29.479 -9.313 -8.112 1.00 95.19 568 VAL A O 1
ATOM 4481 N N . THR A 1 569 ? 29.660 -9.184 -5.883 1.00 95.25 569 THR A N 1
ATOM 4482 C CA . THR A 1 569 ? 28.259 -9.519 -5.604 1.00 95.25 569 THR A CA 1
ATOM 4483 C C . THR A 1 569 ? 27.608 -8.425 -4.776 1.00 95.25 569 THR A C 1
ATOM 4485 O O . THR A 1 569 ? 28.141 -8.024 -3.740 1.00 95.25 569 THR A O 1
ATOM 4488 N N . LEU A 1 570 ? 26.441 -7.963 -5.219 1.00 94.88 570 LEU A N 1
ATOM 4489 C CA . LEU A 1 570 ? 25.527 -7.179 -4.397 1.00 94.88 570 LEU A CA 1
ATOM 4490 C C . LEU A 1 570 ? 24.477 -8.125 -3.831 1.00 94.88 570 LEU A C 1
ATOM 4492 O O . LEU A 1 570 ? 23.829 -8.838 -4.586 1.00 94.88 570 LEU A O 1
ATOM 4496 N N . SER A 1 571 ? 24.311 -8.127 -2.514 1.00 95.75 571 SER A N 1
ATOM 4497 C CA . SER A 1 571 ? 23.346 -8.992 -1.839 1.00 95.75 571 SER A CA 1
ATOM 4498 C C . SER A 1 571 ? 22.297 -8.164 -1.111 1.00 95.75 571 SER A C 1
ATOM 4500 O O . SER A 1 571 ? 22.626 -7.142 -0.497 1.00 95.75 571 SER A O 1
ATOM 4502 N N . CYS A 1 572 ? 21.048 -8.623 -1.176 1.00 95.94 572 CYS A N 1
ATOM 4503 C CA . CYS A 1 572 ? 19.939 -8.163 -0.342 1.00 95.94 572 CYS A CA 1
ATOM 4504 C C . CYS A 1 572 ? 19.668 -9.130 0.821 1.00 95.94 572 CYS A C 1
ATOM 4506 O O . CYS A 1 572 ? 18.627 -9.040 1.464 1.00 95.94 572 CYS A O 1
ATOM 4508 N N . ALA A 1 573 ? 20.582 -10.064 1.105 1.00 96.88 573 ALA A N 1
ATOM 4509 C CA . ALA A 1 573 ? 20.424 -11.006 2.203 1.00 96.88 573 ALA A CA 1
ATOM 4510 C C . ALA A 1 573 ? 20.315 -10.290 3.562 1.00 96.88 573 ALA A C 1
ATOM 4512 O O . ALA A 1 573 ? 21.056 -9.337 3.821 1.00 96.88 573 ALA A O 1
ATOM 4513 N N . PRO A 1 574 ? 19.446 -10.774 4.468 1.00 95.69 574 PRO A N 1
ATOM 4514 C CA . PRO A 1 574 ? 19.370 -10.251 5.826 1.00 95.69 574 PRO A CA 1
ATOM 4515 C C . PRO A 1 574 ? 20.637 -10.596 6.621 1.00 95.69 574 PRO A C 1
ATOM 4517 O O . PRO A 1 574 ? 21.373 -11.524 6.278 1.00 95.69 574 PRO A O 1
ATOM 4520 N N . HIS A 1 575 ? 20.874 -9.900 7.735 1.00 94.31 575 HIS A N 1
ATOM 4521 C CA . HIS A 1 575 ? 22.146 -9.966 8.472 1.00 94.31 575 HIS A CA 1
ATOM 4522 C C . HIS A 1 575 ? 22.591 -11.377 8.920 1.00 94.31 575 HIS A C 1
ATOM 4524 O O . HIS A 1 575 ? 23.774 -11.584 9.180 1.00 94.31 575 HIS A O 1
ATOM 4530 N N . TRP A 1 576 ? 21.678 -12.348 9.055 1.00 94.12 576 TRP A N 1
ATOM 4531 C CA . TRP A 1 576 ? 22.005 -13.737 9.426 1.00 94.12 576 TRP A CA 1
ATOM 4532 C C . TRP A 1 576 ? 22.373 -14.633 8.236 1.00 94.12 576 TRP A C 1
ATOM 4534 O O . TRP A 1 576 ? 22.872 -15.738 8.439 1.00 94.12 576 TRP A O 1
ATOM 4544 N N . ALA A 1 577 ? 22.098 -14.184 7.012 1.00 94.56 577 ALA A N 1
ATOM 4545 C CA . ALA A 1 577 ? 22.419 -14.881 5.768 1.00 94.56 577 ALA A CA 1
ATOM 4546 C C . ALA A 1 577 ? 23.445 -14.117 4.910 1.00 94.56 577 ALA A C 1
ATOM 4548 O O . ALA A 1 577 ? 23.983 -14.677 3.958 1.00 94.56 577 ALA A O 1
ATOM 4549 N N . HIS A 1 578 ? 23.732 -12.859 5.248 1.00 94.19 578 HIS A N 1
ATOM 4550 C CA . HIS A 1 578 ? 24.675 -12.009 4.535 1.00 94.19 578 HIS A CA 1
ATOM 4551 C C . HIS A 1 578 ? 26.141 -12.400 4.818 1.00 94.19 578 HIS A C 1
ATOM 4553 O O . HIS A 1 578 ? 26.503 -12.758 5.938 1.00 94.19 578 HIS A O 1
ATOM 4559 N N . ALA A 1 579 ? 27.010 -12.307 3.804 1.00 90.12 579 ALA A N 1
ATOM 4560 C CA . ALA A 1 579 ? 28.423 -12.694 3.917 1.00 90.12 579 ALA A CA 1
ATOM 4561 C C . ALA A 1 579 ? 29.254 -11.739 4.804 1.00 90.12 579 ALA A C 1
ATOM 4563 O O . ALA A 1 579 ? 30.184 -12.163 5.492 1.00 90.12 579 ALA A O 1
ATOM 4564 N N . SER A 1 580 ? 28.928 -10.444 4.784 1.00 88.25 580 SER A N 1
ATOM 4565 C CA . SER A 1 580 ? 29.518 -9.426 5.668 1.00 88.25 580 SER A CA 1
ATOM 4566 C C . SER A 1 580 ? 28.942 -9.482 7.084 1.00 88.25 580 SER A C 1
ATOM 4568 O O . SER A 1 580 ? 27.778 -9.820 7.274 1.00 88.25 580 SER A O 1
ATOM 4570 N N . SER A 1 581 ? 29.724 -9.049 8.076 1.00 86.75 581 SER A N 1
ATOM 4571 C CA . SER A 1 581 ? 29.220 -8.832 9.438 1.00 86.75 581 SER A CA 1
ATOM 4572 C C . SER A 1 581 ? 28.109 -7.767 9.467 1.00 86.75 581 SER A C 1
ATOM 4574 O O . SER A 1 581 ? 28.183 -6.825 8.674 1.00 86.75 581 SER A O 1
ATOM 4576 N N . PRO A 1 582 ? 27.160 -7.817 10.424 1.00 84.75 582 PRO A N 1
ATOM 4577 C CA . PRO A 1 582 ? 26.049 -6.862 10.502 1.00 84.75 582 PRO A CA 1
ATOM 4578 C C . PRO A 1 582 ? 26.480 -5.386 10.481 1.00 84.75 582 PRO A C 1
ATOM 4580 O O . PRO A 1 582 ? 25.840 -4.568 9.840 1.00 84.75 582 PRO A O 1
ATOM 4583 N N . GLN A 1 583 ? 27.614 -5.047 11.107 1.00 83.19 583 GLN A N 1
ATOM 4584 C CA . GLN A 1 583 ? 28.140 -3.671 11.159 1.00 83.19 583 GLN A CA 1
ATOM 4585 C C . GLN A 1 583 ? 28.693 -3.162 9.819 1.00 83.19 583 GLN A C 1
ATOM 4587 O O . GLN A 1 583 ? 28.838 -1.959 9.636 1.00 83.19 583 GLN A O 1
ATOM 4592 N N . ASN A 1 584 ? 29.047 -4.072 8.910 1.00 82.88 584 ASN A N 1
ATOM 4593 C CA . ASN A 1 584 ? 29.609 -3.758 7.593 1.00 82.88 584 ASN A CA 1
ATOM 4594 C C . ASN A 1 584 ? 28.601 -4.040 6.469 1.00 82.88 584 ASN A C 1
ATOM 4596 O O . ASN A 1 584 ? 28.957 -3.975 5.292 1.00 82.88 584 ASN A O 1
ATOM 4600 N N . MET A 1 585 ? 27.370 -4.418 6.818 1.00 89.00 585 MET A N 1
ATOM 4601 C CA . MET A 1 585 ? 26.315 -4.681 5.854 1.00 89.00 585 MET A CA 1
ATOM 4602 C C . MET A 1 585 ? 25.766 -3.345 5.330 1.00 89.00 585 MET A C 1
ATOM 4604 O O . MET A 1 585 ? 25.439 -2.466 6.130 1.00 89.00 585 MET A O 1
ATOM 4608 N N . PRO A 1 586 ? 25.655 -3.161 4.005 1.00 87.62 586 PRO A N 1
ATOM 4609 C CA . PRO A 1 586 ? 25.079 -1.947 3.446 1.00 87.62 586 PRO A CA 1
ATOM 4610 C C . PRO A 1 586 ? 23.565 -1.912 3.685 1.00 87.62 586 PRO A C 1
ATOM 4612 O O . PRO A 1 586 ? 22.830 -2.771 3.197 1.00 87.62 586 PRO A O 1
ATOM 4615 N N . TRP A 1 587 ? 23.097 -0.890 4.400 1.00 89.81 587 TRP A N 1
ATOM 4616 C CA . TRP A 1 587 ? 21.671 -0.598 4.538 1.00 89.81 587 TRP A CA 1
ATOM 4617 C C . TRP A 1 587 ? 21.137 0.171 3.327 1.00 89.81 587 TRP A C 1
ATOM 4619 O O . TRP A 1 587 ? 21.816 1.065 2.812 1.00 89.81 587 TRP A O 1
ATOM 4629 N N . ARG A 1 588 ? 19.905 -0.144 2.921 1.00 88.50 588 ARG A N 1
ATOM 4630 C CA . ARG A 1 588 ? 19.140 0.555 1.883 1.00 88.50 588 ARG A CA 1
ATOM 4631 C C . ARG A 1 588 ? 17.634 0.337 2.095 1.00 88.50 588 ARG A C 1
ATOM 4633 O O . ARG A 1 588 ? 17.259 -0.542 2.869 1.00 88.50 588 ARG A O 1
ATOM 4640 N N . ASP A 1 589 ? 16.811 1.141 1.425 1.00 87.50 589 ASP A N 1
ATOM 4641 C CA . ASP A 1 589 ? 15.342 1.096 1.552 1.00 87.50 589 ASP A CA 1
ATOM 4642 C C . ASP A 1 589 ? 14.620 0.807 0.227 1.00 87.50 589 ASP A C 1
ATOM 4644 O O . ASP A 1 589 ? 13.585 0.161 0.236 1.00 87.50 589 ASP A O 1
ATOM 4648 N N . HIS A 1 590 ? 15.198 1.191 -0.920 1.00 84.38 590 HIS A N 1
ATOM 4649 C CA . HIS A 1 590 ? 14.638 0.863 -2.244 1.00 84.38 590 HIS A CA 1
ATOM 4650 C C . HIS A 1 590 ? 14.662 -0.638 -2.551 1.00 84.38 590 HIS A C 1
ATOM 4652 O O . HIS A 1 590 ? 13.786 -1.144 -3.243 1.00 84.38 590 HIS A O 1
ATOM 4658 N N . TRP A 1 591 ? 15.644 -1.363 -2.005 1.00 89.75 591 TRP A N 1
ATOM 4659 C CA . TRP A 1 591 ? 15.629 -2.822 -1.979 1.00 89.75 591 TRP A CA 1
ATOM 4660 C C . TRP A 1 591 ? 15.620 -3.311 -0.546 1.00 89.75 591 TRP A C 1
ATOM 4662 O O . TRP A 1 591 ? 16.480 -2.953 0.265 1.00 89.75 591 TRP A O 1
ATOM 4672 N N . MET A 1 592 ? 14.675 -4.187 -0.264 1.00 93.06 592 MET A N 1
ATOM 4673 C CA . MET A 1 592 ? 14.502 -4.799 1.037 1.00 93.06 592 MET A CA 1
ATOM 4674 C C . MET A 1 592 ? 14.564 -6.319 0.882 1.00 93.06 592 MET A C 1
ATOM 4676 O O . MET A 1 592 ? 15.243 -6.863 0.007 1.00 93.06 592 MET A O 1
ATOM 4680 N N . GLN A 1 593 ? 13.888 -7.019 1.779 1.00 96.88 593 GLN A N 1
ATOM 4681 C CA . GLN A 1 593 ? 13.601 -8.434 1.657 1.00 96.88 593 GLN A CA 1
ATOM 4682 C C . GLN A 1 593 ? 12.084 -8.618 1.657 1.00 96.88 593 GLN A C 1
ATOM 4684 O O . GLN A 1 593 ? 11.340 -7.693 1.977 1.00 96.88 593 GLN A O 1
ATOM 4689 N N . ALA A 1 594 ? 11.622 -9.819 1.328 1.00 95.56 594 ALA A N 1
ATOM 4690 C CA . ALA A 1 594 ? 10.203 -10.120 1.243 1.00 95.56 594 ALA A CA 1
ATOM 4691 C C . ALA A 1 594 ? 9.797 -11.310 2.118 1.00 95.56 594 ALA A C 1
ATOM 4693 O O . ALA A 1 594 ? 10.555 -12.266 2.303 1.00 95.56 594 ALA A O 1
ATOM 4694 N N . ILE A 1 595 ? 8.557 -11.280 2.611 1.00 94.56 595 ILE A N 1
ATOM 4695 C CA . ILE A 1 595 ? 7.900 -12.428 3.245 1.00 94.56 595 ILE A CA 1
ATOM 4696 C C . ILE A 1 595 ? 6.769 -12.939 2.354 1.00 94.56 595 ILE A C 1
ATOM 4698 O O . ILE A 1 595 ? 5.804 -12.232 2.065 1.00 94.56 595 ILE A O 1
ATOM 4702 N N . TYR A 1 596 ? 6.840 -14.221 2.017 1.00 92.06 596 TYR A N 1
ATOM 4703 C CA . TYR A 1 596 ? 5.749 -14.976 1.415 1.00 92.06 596 TYR A CA 1
ATOM 4704 C C . TYR A 1 596 ? 5.169 -15.965 2.415 1.00 92.06 596 TYR A C 1
ATOM 4706 O O . TYR A 1 596 ? 5.826 -16.380 3.369 1.00 92.06 596 TYR A O 1
ATOM 4714 N N . TYR A 1 597 ? 3.921 -16.358 2.197 1.00 88.06 597 TYR A N 1
ATOM 4715 C CA . TYR A 1 597 ? 3.172 -17.174 3.143 1.00 88.06 597 TYR A CA 1
ATOM 4716 C C . TYR A 1 597 ? 2.653 -18.429 2.480 1.00 88.06 597 TYR A C 1
ATOM 4718 O O . TYR A 1 597 ? 2.190 -18.387 1.343 1.00 88.06 597 TYR A O 1
ATOM 4726 N N . PHE A 1 598 ? 2.672 -19.537 3.216 1.00 80.00 598 PHE A N 1
ATOM 4727 C CA . PHE A 1 598 ? 2.080 -20.765 2.714 1.00 80.00 598 PHE A CA 1
ATOM 4728 C C . PHE A 1 598 ? 0.547 -20.713 2.791 1.00 80.00 598 PHE A C 1
ATOM 4730 O O . PHE A 1 598 ? -0.017 -20.219 3.774 1.00 80.00 598 PHE A O 1
ATOM 4737 N N . PRO A 1 599 ? -0.164 -21.325 1.826 1.00 72.25 599 PRO A N 1
ATOM 4738 C CA . PRO A 1 599 ? -1.609 -21.519 1.918 1.00 72.25 599 PRO A CA 1
ATOM 4739 C C . PRO A 1 599 ? -2.023 -22.290 3.174 1.00 72.25 599 PRO A C 1
ATOM 4741 O O . PRO A 1 599 ? -3.089 -22.044 3.739 1.00 72.25 599 PRO A O 1
ATOM 4744 N N . ARG A 1 600 ? -1.187 -23.236 3.610 1.00 74.81 600 ARG A N 1
ATOM 4745 C CA . ARG A 1 600 ? -1.398 -24.068 4.794 1.00 74.81 600 ARG A CA 1
ATOM 4746 C C . ARG A 1 600 ? -0.077 -24.289 5.508 1.00 74.81 600 ARG A C 1
ATOM 4748 O O . ARG A 1 600 ? 0.951 -24.446 4.861 1.00 74.81 600 ARG A O 1
ATOM 4755 N N . GLU A 1 601 ? -0.145 -24.333 6.829 1.00 84.19 601 GLU A N 1
ATOM 4756 C CA . GLU A 1 601 ? 0.987 -24.700 7.670 1.00 84.19 601 GLU A CA 1
ATOM 4757 C C . GLU A 1 601 ? 1.349 -26.173 7.468 1.00 84.19 601 GLU A C 1
ATOM 4759 O O . GLU A 1 601 ? 0.464 -27.022 7.321 1.00 84.19 601 GLU A O 1
ATOM 4764 N N . VAL A 1 602 ? 2.646 -26.477 7.473 1.00 81.50 602 VAL A N 1
ATOM 4765 C CA . VAL A 1 602 ? 3.161 -27.840 7.293 1.00 81.50 602 VAL A CA 1
ATOM 4766 C C . VAL A 1 602 ? 4.109 -28.158 8.441 1.00 81.50 602 VAL A C 1
ATOM 4768 O O . VAL A 1 602 ? 5.091 -27.449 8.636 1.00 81.50 602 VAL A O 1
ATOM 4771 N N . SER A 1 603 ? 3.815 -29.194 9.229 1.00 88.94 603 SER A N 1
ATOM 4772 C CA . SER A 1 603 ? 4.752 -29.698 10.241 1.00 88.94 603 SER A CA 1
ATOM 4773 C C . SER A 1 603 ? 5.941 -30.373 9.569 1.00 88.94 603 SER A C 1
ATOM 4775 O O . SER A 1 603 ? 5.757 -31.087 8.589 1.00 88.94 603 SER A O 1
ATOM 4777 N N . VAL A 1 604 ? 7.133 -30.147 10.111 1.00 85.81 604 VAL A N 1
ATOM 4778 C CA . VAL A 1 604 ? 8.400 -30.602 9.540 1.00 85.81 604 VAL A CA 1
ATOM 4779 C C . VAL A 1 604 ? 9.261 -31.203 10.640 1.00 85.81 604 VAL A C 1
ATOM 4781 O O . VAL A 1 604 ? 9.427 -30.579 11.689 1.00 85.81 604 VAL A O 1
ATOM 4784 N N . ALA A 1 605 ? 9.828 -32.381 10.398 1.00 86.38 605 ALA A N 1
ATOM 4785 C CA . ALA A 1 605 ? 10.842 -32.980 11.257 1.00 86.38 605 ALA A CA 1
ATOM 4786 C C . ALA A 1 605 ? 12.268 -32.637 10.790 1.00 86.38 605 ALA A C 1
ATOM 4788 O O . ALA A 1 605 ? 12.532 -32.426 9.606 1.00 86.38 605 ALA A O 1
ATOM 4789 N N . GLN A 1 606 ? 13.226 -32.621 11.712 1.00 92.19 606 GLN A N 1
ATOM 4790 C CA . GLN A 1 606 ? 14.642 -32.489 11.391 1.00 92.19 606 GLN A CA 1
ATOM 4791 C C . GLN A 1 606 ? 15.087 -33.605 10.432 1.00 92.19 606 GLN A C 1
ATOM 4793 O O . GLN A 1 606 ? 14.870 -34.789 10.690 1.00 92.19 606 GLN A O 1
ATOM 4798 N N . GLY A 1 607 ? 15.759 -33.232 9.340 1.00 84.62 607 GLY A N 1
ATOM 4799 C CA . GLY A 1 607 ? 16.182 -34.168 8.296 1.00 84.62 607 GLY A CA 1
ATOM 4800 C C . GLY A 1 607 ? 15.044 -34.677 7.405 1.00 84.62 607 GLY A C 1
ATOM 4801 O O . GLY A 1 607 ? 15.259 -35.611 6.636 1.00 84.62 607 GLY A O 1
ATOM 4802 N N . GLU A 1 608 ? 13.840 -34.109 7.513 1.00 83.75 608 GLU A N 1
ATOM 4803 C CA . GLU A 1 608 ? 12.773 -34.310 6.535 1.00 83.75 608 GLU A CA 1
ATOM 4804 C C . GLU A 1 608 ? 13.054 -33.487 5.273 1.00 83.75 608 GLU A C 1
ATOM 4806 O O . GLU A 1 608 ? 13.513 -32.342 5.342 1.00 83.75 608 GLU A O 1
ATOM 4811 N N . GLU A 1 609 ? 12.773 -34.065 4.106 1.00 82.62 609 GLU A N 1
ATOM 4812 C CA . GLU A 1 609 ? 12.886 -33.356 2.837 1.00 82.62 609 GLU A CA 1
ATOM 4813 C C . GLU A 1 609 ? 11.660 -32.470 2.608 1.00 82.62 609 GLU A C 1
ATOM 4815 O O . GLU A 1 609 ? 10.537 -32.950 2.463 1.00 82.62 609 GLU A O 1
ATOM 4820 N N . LEU A 1 610 ? 11.889 -31.164 2.524 1.00 80.50 610 LEU A N 1
ATOM 4821 C CA . LEU A 1 610 ? 10.892 -30.176 2.153 1.00 80.50 610 LEU A CA 1
ATOM 4822 C C . LEU A 1 610 ? 10.944 -29.894 0.665 1.00 80.50 610 LEU A C 1
ATOM 4824 O O . LEU A 1 610 ? 12.005 -29.641 0.104 1.00 80.50 610 LEU A O 1
ATOM 4828 N N . THR A 1 611 ? 9.773 -29.874 0.042 1.00 79.88 611 THR A N 1
ATOM 4829 C CA . THR A 1 611 ? 9.610 -29.523 -1.366 1.00 79.88 611 THR A CA 1
ATOM 4830 C C . THR A 1 611 ? 8.940 -28.155 -1.469 1.00 79.88 611 THR A C 1
ATOM 4832 O O . THR A 1 611 ? 7.750 -28.029 -1.181 1.00 79.88 611 THR A O 1
ATOM 4835 N N . LEU A 1 612 ? 9.691 -27.128 -1.878 1.00 82.88 612 LEU A N 1
ATOM 4836 C CA . LEU A 1 612 ? 9.154 -25.792 -2.142 1.00 82.88 612 LEU A CA 1
ATOM 4837 C C . LEU A 1 612 ? 8.882 -25.626 -3.638 1.00 82.88 612 LEU A C 1
ATOM 4839 O O . LEU A 1 612 ? 9.810 -25.674 -4.446 1.00 82.88 612 LEU A O 1
ATOM 4843 N N . ALA A 1 613 ? 7.618 -25.404 -3.997 1.00 80.12 613 ALA A N 1
ATOM 4844 C CA . ALA A 1 613 ? 7.236 -24.972 -5.337 1.00 80.12 613 ALA A CA 1
ATOM 4845 C C . ALA A 1 613 ? 7.245 -23.440 -5.397 1.00 80.12 613 ALA A C 1
ATOM 4847 O O . ALA A 1 613 ? 6.525 -22.791 -4.635 1.00 80.12 613 ALA A O 1
ATOM 4848 N N . ALA A 1 614 ? 8.054 -22.888 -6.294 1.00 87.12 614 ALA A N 1
ATOM 4849 C CA . ALA A 1 614 ? 8.165 -21.457 -6.537 1.00 87.12 614 ALA A CA 1
ATOM 4850 C C . ALA A 1 614 ? 7.685 -21.143 -7.955 1.00 87.12 614 ALA A C 1
ATOM 4852 O O . ALA A 1 614 ? 7.926 -21.924 -8.881 1.00 87.12 614 ALA A O 1
ATOM 4853 N N . TYR A 1 615 ? 7.019 -20.005 -8.112 1.00 89.12 615 TYR A N 1
ATOM 4854 C CA . TYR A 1 615 ? 6.461 -19.546 -9.377 1.00 89.12 615 TYR A CA 1
ATOM 4855 C C . TYR A 1 615 ? 6.825 -18.084 -9.581 1.00 89.12 615 TYR A C 1
ATOM 4857 O O . TYR A 1 615 ? 6.854 -17.322 -8.612 1.00 89.12 615 TYR A O 1
ATOM 4865 N N . HIS A 1 616 ? 7.042 -17.705 -10.833 1.00 92.19 616 HIS A N 1
ATOM 4866 C CA . HIS A 1 616 ? 7.030 -16.305 -11.220 1.00 92.19 616 HIS A CA 1
ATOM 4867 C C . HIS A 1 616 ? 6.320 -16.112 -12.557 1.00 92.19 616 HIS A C 1
ATOM 4869 O O . HIS A 1 616 ? 6.284 -17.023 -13.396 1.00 92.19 616 HIS A O 1
ATOM 4875 N N . ASP A 1 617 ? 5.760 -14.921 -12.745 1.00 92.00 617 ASP A N 1
ATOM 4876 C CA . ASP A 1 617 ? 5.447 -14.396 -14.066 1.00 92.00 617 ASP A CA 1
ATOM 4877 C C . ASP A 1 617 ? 6.452 -13.300 -14.471 1.00 92.00 617 ASP A C 1
ATOM 4879 O O . ASP A 1 617 ? 7.621 -13.374 -14.093 1.00 92.00 617 ASP A O 1
ATOM 4883 N N . GLU A 1 618 ? 6.054 -12.347 -15.314 1.00 92.62 618 GLU A N 1
ATOM 4884 C CA . GLU A 1 618 ? 6.959 -11.296 -15.777 1.00 92.62 618 GLU A CA 1
ATOM 4885 C C . GLU A 1 618 ? 7.329 -10.312 -14.659 1.00 92.62 618 GLU A C 1
ATOM 4887 O O . GLU A 1 618 ? 8.427 -9.760 -14.701 1.00 92.62 618 GLU A O 1
ATOM 4892 N N . TYR A 1 619 ? 6.448 -10.130 -13.668 1.00 90.62 619 TYR A N 1
ATOM 4893 C CA . TYR A 1 619 ? 6.554 -9.067 -12.665 1.00 90.62 619 TYR A CA 1
ATOM 4894 C C . TYR A 1 619 ? 6.412 -9.562 -11.224 1.00 90.62 619 TYR A C 1
ATOM 4896 O O . TYR A 1 619 ? 6.781 -8.849 -10.303 1.00 90.62 619 TYR A O 1
ATOM 4904 N N . SER A 1 620 ? 5.852 -10.747 -10.985 1.00 88.88 620 SER A N 1
ATOM 4905 C CA . SER A 1 620 ? 5.514 -11.180 -9.627 1.00 88.88 620 SER A CA 1
ATOM 4906 C C . SER A 1 620 ? 6.043 -12.563 -9.304 1.00 88.88 620 SER A C 1
ATOM 4908 O O . SER A 1 620 ? 6.031 -13.471 -10.140 1.00 88.88 620 SER A O 1
ATOM 4910 N N . LEU A 1 621 ? 6.425 -12.744 -8.041 1.00 86.56 621 LEU A N 1
ATOM 4911 C CA . LEU A 1 621 ? 6.735 -14.037 -7.443 1.00 86.56 621 LEU A CA 1
ATOM 4912 C C . LEU A 1 621 ? 5.565 -14.495 -6.575 1.00 86.56 621 LEU A C 1
ATOM 4914 O O . LEU A 1 621 ? 4.909 -13.706 -5.899 1.00 86.56 621 LEU A O 1
ATOM 4918 N N . TRP A 1 622 ? 5.290 -15.798 -6.535 1.00 83.75 622 TRP A N 1
ATOM 4919 C CA . TRP A 1 622 ? 4.357 -16.319 -5.538 1.00 83.75 622 TRP A CA 1
ATOM 4920 C C . TRP A 1 622 ? 4.650 -17.748 -5.117 1.00 83.75 622 TRP A C 1
ATOM 4922 O O . TRP A 1 622 ? 5.227 -18.570 -5.831 1.00 83.75 622 TRP A O 1
ATOM 4932 N N . PHE A 1 623 ? 4.135 -18.047 -3.928 1.00 71.12 623 PHE A N 1
ATOM 4933 C CA . PHE A 1 623 ? 4.179 -19.348 -3.278 1.00 71.12 623 PHE A CA 1
ATOM 4934 C C . PHE A 1 623 ? 2.741 -19.734 -2.842 1.00 71.12 623 PHE A C 1
ATOM 4936 O O . PHE A 1 623 ? 2.467 -19.968 -1.680 1.00 71.12 623 PHE A O 1
ATOM 4943 N N . ASN A 1 624 ? 1.802 -19.771 -3.801 1.00 48.88 624 ASN A N 1
ATOM 4944 C CA . ASN A 1 624 ? 0.337 -20.018 -3.709 1.00 48.88 624 ASN A CA 1
ATOM 4945 C C . ASN A 1 624 ? -0.531 -19.113 -2.766 1.00 48.88 624 ASN A C 1
ATOM 4947 O O . ASN A 1 624 ? -0.187 -18.846 -1.625 1.00 48.88 624 ASN A O 1
ATOM 4951 N N . LEU A 1 625 ? -1.743 -18.729 -3.230 1.00 33.03 625 LEU A N 1
ATOM 4952 C CA . LEU A 1 625 ? -2.231 -17.328 -3.438 1.00 33.03 625 LEU A CA 1
ATOM 4953 C C . LEU A 1 625 ? -3.663 -16.947 -2.932 1.00 33.03 625 LEU A C 1
ATOM 4955 O O . LEU A 1 625 ? -4.573 -17.690 -3.287 1.00 33.03 625 LEU A O 1
ATOM 4959 N N . HIS A 1 626 ? -3.886 -15.762 -2.294 1.00 36.81 626 HIS A N 1
ATOM 4960 C CA . HIS A 1 626 ? -4.970 -14.699 -2.402 1.00 36.81 626 HIS A CA 1
ATOM 4961 C C . HIS A 1 626 ? -5.664 -14.037 -1.147 1.00 36.81 626 HIS A C 1
ATOM 4963 O O . HIS A 1 626 ? -6.030 -14.736 -0.204 1.00 36.81 626 HIS A O 1
ATOM 4969 N N . LYS A 1 627 ? -6.004 -12.714 -1.294 1.00 39.09 627 LYS A N 1
ATOM 4970 C CA . LYS A 1 627 ? -7.022 -11.767 -0.682 1.00 39.09 627 LYS A CA 1
ATOM 4971 C C . LYS A 1 627 ? -6.597 -10.580 0.231 1.00 39.09 627 LYS A C 1
ATOM 4973 O O . LYS A 1 627 ? -5.669 -10.690 1.021 1.00 39.09 627 LYS A O 1
ATOM 4978 N N . ASP A 1 628 ? -7.369 -9.477 0.131 1.00 52.81 628 ASP A N 1
ATOM 4979 C CA . ASP A 1 628 ? -7.009 -8.075 0.453 1.00 52.81 628 ASP A CA 1
ATOM 4980 C C . ASP A 1 628 ? -7.450 -7.547 1.838 1.00 52.81 628 ASP A C 1
ATOM 4982 O O . ASP A 1 628 ? -8.573 -7.072 2.016 1.00 52.81 628 ASP A O 1
ATOM 4986 N N . ILE A 1 629 ? -6.523 -7.564 2.799 1.00 60.44 629 ILE A N 1
ATOM 4987 C CA . ILE A 1 629 ? -6.425 -6.660 3.963 1.00 60.44 629 ILE A CA 1
ATOM 4988 C C . ILE A 1 629 ? -4.921 -6.427 4.175 1.00 60.44 629 ILE A C 1
ATOM 4990 O O . ILE A 1 629 ? -4.135 -7.354 3.969 1.00 60.44 629 ILE A O 1
ATOM 4994 N N . SER A 1 630 ? -4.494 -5.224 4.579 1.00 69.69 630 SER A N 1
ATOM 4995 C CA . SER A 1 630 ? -3.066 -4.985 4.825 1.00 69.69 630 SER A CA 1
ATOM 4996 C C . SER A 1 630 ? -2.523 -5.900 5.931 1.00 69.69 630 SER A C 1
ATOM 4998 O O . SER A 1 630 ? -3.179 -6.179 6.940 1.00 69.69 630 SER A O 1
ATOM 5000 N N . ARG A 1 631 ? -1.287 -6.362 5.749 1.00 78.19 631 ARG A N 1
ATOM 5001 C CA . ARG A 1 631 ? -0.624 -7.322 6.644 1.00 78.19 631 ARG A CA 1
ATOM 5002 C C . ARG A 1 631 ? -0.430 -6.757 8.055 1.00 78.19 631 ARG A C 1
ATOM 5004 O O . ARG A 1 631 ? -0.673 -7.443 9.051 1.00 78.19 631 ARG A O 1
ATOM 5011 N N . THR A 1 632 ? -0.123 -5.463 8.144 1.00 77.19 632 THR A N 1
ATOM 5012 C CA . THR A 1 632 ? -0.053 -4.708 9.405 1.00 77.19 632 THR A CA 1
ATOM 5013 C C . THR A 1 632 ? -1.394 -4.688 10.137 1.00 77.19 632 THR A C 1
ATOM 5015 O O . THR A 1 632 ? -1.428 -4.899 11.352 1.00 77.19 632 THR A O 1
ATOM 5018 N N . ARG A 1 633 ? -2.516 -4.530 9.417 1.00 85.12 633 ARG A N 1
ATOM 5019 C CA . ARG A 1 633 ? -3.860 -4.549 10.011 1.00 85.12 633 ARG A CA 1
ATOM 5020 C C . ARG A 1 633 ? -4.236 -5.929 10.542 1.00 85.12 633 ARG A C 1
ATOM 5022 O O . ARG A 1 633 ? -4.761 -6.007 11.651 1.00 85.12 633 ARG A O 1
ATOM 5029 N N . ILE A 1 634 ? -3.936 -7.008 9.817 1.00 81.19 634 ILE A N 1
ATOM 5030 C CA . ILE A 1 634 ? -4.146 -8.382 10.315 1.00 81.19 634 ILE A CA 1
ATOM 5031 C C . ILE A 1 634 ? -3.326 -8.600 11.599 1.00 81.19 634 ILE A C 1
ATOM 5033 O O . ILE A 1 634 ? -3.866 -9.070 12.603 1.00 81.19 634 ILE A O 1
ATOM 5037 N N . GLY A 1 635 ? -2.065 -8.151 11.610 1.00 80.12 635 GLY A N 1
ATOM 5038 C CA . GLY A 1 635 ? -1.224 -8.143 12.810 1.00 80.12 635 GLY A CA 1
ATOM 5039 C C . GLY A 1 635 ? -1.848 -7.386 13.982 1.00 80.12 635 GLY A C 1
ATOM 5040 O O . GLY A 1 635 ? -1.885 -7.905 15.094 1.00 80.12 635 GLY A O 1
ATOM 5041 N N . SER A 1 636 ? -2.391 -6.194 13.721 1.00 85.69 636 SER A N 1
ATOM 5042 C CA . SER A 1 636 ? -3.071 -5.356 14.718 1.00 85.69 636 SER A CA 1
ATOM 5043 C C . SER A 1 636 ? -4.272 -6.067 15.348 1.00 85.69 636 SER A C 1
ATOM 5045 O O . SER A 1 636 ? -4.402 -6.098 16.572 1.00 85.69 636 SER A O 1
ATOM 5047 N N . ILE A 1 637 ? -5.117 -6.698 14.521 1.00 86.94 637 ILE A N 1
ATOM 5048 C CA . ILE A 1 637 ? -6.290 -7.468 14.971 1.00 86.94 637 ILE A CA 1
ATOM 5049 C C . ILE A 1 637 ? -5.857 -8.669 15.824 1.00 86.94 637 ILE A C 1
ATOM 5051 O O . ILE A 1 637 ? -6.530 -9.020 16.792 1.00 86.94 637 ILE A O 1
ATOM 5055 N N . ASN A 1 638 ? -4.708 -9.271 15.515 1.00 88.50 638 ASN A N 1
ATOM 5056 C CA . ASN A 1 638 ? -4.132 -10.384 16.267 1.00 88.50 638 ASN A CA 1
ATOM 5057 C C . ASN A 1 638 ? -3.319 -9.971 17.501 1.00 88.50 638 ASN A C 1
ATOM 5059 O O . ASN A 1 638 ? -2.869 -10.842 18.254 1.00 88.50 638 ASN A O 1
ATOM 5063 N N . ASN A 1 639 ? -3.107 -8.674 17.737 1.00 89.25 639 ASN A N 1
ATOM 5064 C CA . ASN A 1 639 ? -2.300 -8.209 18.856 1.00 89.25 639 ASN A CA 1
ATOM 5065 C C . ASN A 1 639 ? -3.046 -8.432 20.180 1.00 89.25 639 ASN A C 1
ATOM 5067 O O . ASN A 1 639 ? -3.858 -7.620 20.628 1.00 89.25 639 ASN A O 1
ATOM 5071 N N . SER A 1 640 ? -2.730 -9.547 20.841 1.00 89.06 640 SER A N 1
ATOM 5072 C CA . SER A 1 640 ? -3.379 -9.928 22.094 1.00 89.06 640 SER A CA 1
ATOM 5073 C C . SER A 1 640 ? -3.193 -8.882 23.193 1.00 89.06 640 SER A C 1
ATOM 5075 O O . SER A 1 640 ? -4.139 -8.657 23.942 1.00 89.06 640 SER A O 1
ATOM 5077 N N . ALA A 1 641 ? -2.014 -8.266 23.329 1.00 89.69 641 ALA A N 1
ATOM 5078 C CA . ALA A 1 641 ? -1.744 -7.301 24.399 1.00 89.69 641 ALA A CA 1
ATOM 5079 C C . ALA A 1 641 ? -2.612 -6.045 24.243 1.00 89.69 641 ALA A C 1
ATOM 5081 O O . ALA A 1 641 ? -3.234 -5.588 25.203 1.00 89.69 641 ALA A O 1
ATOM 5082 N N . ARG A 1 642 ? -2.721 -5.545 23.009 1.00 91.94 642 ARG A N 1
ATOM 5083 C CA . ARG A 1 642 ? -3.618 -4.450 22.638 1.00 91.94 642 ARG A CA 1
ATOM 5084 C C . ARG A 1 642 ? -5.081 -4.817 22.873 1.00 91.94 642 ARG A C 1
ATOM 5086 O O . ARG A 1 642 ? -5.791 -4.077 23.549 1.00 91.94 642 ARG A O 1
ATOM 5093 N N . ASN A 1 643 ? -5.519 -5.971 22.374 1.00 92.06 643 ASN A N 1
ATOM 5094 C CA . ASN A 1 643 ? -6.903 -6.418 22.518 1.00 92.06 643 ASN A CA 1
ATOM 5095 C C . ASN A 1 643 ? -7.298 -6.569 23.989 1.00 92.06 643 ASN A C 1
ATOM 5097 O O . ASN A 1 643 ? -8.397 -6.169 24.356 1.00 92.06 643 ASN A O 1
ATOM 5101 N N . GLN A 1 644 ? -6.409 -7.068 24.859 1.00 93.25 644 GLN A N 1
ATOM 5102 C CA . GLN A 1 644 ? -6.725 -7.169 26.286 1.00 93.25 644 GLN A CA 1
ATOM 5103 C C . GLN A 1 644 ? -7.012 -5.800 26.923 1.00 93.25 644 GLN A C 1
ATOM 5105 O O . GLN A 1 644 ? -7.918 -5.735 27.744 1.00 93.25 644 GLN A O 1
ATOM 5110 N N . LYS A 1 645 ? -6.343 -4.705 26.525 1.00 93.31 645 LYS A N 1
ATOM 5111 C CA . LYS A 1 645 ? -6.666 -3.355 27.037 1.00 93.31 645 LYS A CA 1
ATOM 5112 C C . LYS A 1 645 ? -8.096 -2.939 26.690 1.00 93.31 645 LYS A C 1
ATOM 5114 O O . LYS A 1 645 ? -8.832 -2.488 27.562 1.00 93.31 645 LYS A O 1
ATOM 5119 N N . TYR A 1 646 ? -8.509 -3.164 25.443 1.00 94.25 646 TYR A N 1
ATOM 5120 C CA . TYR A 1 646 ? -9.880 -2.904 25.000 1.00 94.25 646 TYR A CA 1
ATOM 5121 C C . TYR A 1 646 ? -10.908 -3.775 25.726 1.00 94.25 646 TYR A C 1
ATOM 5123 O O . TYR A 1 646 ? -11.924 -3.273 26.199 1.00 94.25 646 TYR A O 1
ATOM 5131 N N . LEU A 1 647 ? -10.639 -5.079 25.844 1.00 93.75 647 LEU A N 1
ATOM 5132 C CA . LEU A 1 647 ? -11.523 -6.015 26.540 1.00 93.75 647 LEU A CA 1
ATOM 5133 C C . LEU A 1 647 ? -11.610 -5.705 28.043 1.00 93.75 647 LEU A C 1
ATOM 5135 O O . LEU A 1 647 ? -12.653 -5.913 28.655 1.00 93.75 647 LEU A O 1
ATOM 5139 N N . GLU A 1 648 ? -10.535 -5.213 28.657 1.00 93.75 648 GLU A N 1
ATOM 5140 C CA . GLU A 1 648 ? -10.527 -4.771 30.053 1.00 93.75 648 GLU A CA 1
ATOM 5141 C C . GLU A 1 648 ? -11.368 -3.517 30.262 1.00 93.75 648 GLU A C 1
ATOM 5143 O O . GLU A 1 648 ? -12.260 -3.555 31.110 1.00 93.75 648 GLU A O 1
ATOM 5148 N N . ALA A 1 649 ? -11.177 -2.488 29.434 1.00 94.06 649 ALA A N 1
ATOM 5149 C CA . ALA A 1 649 ? -11.999 -1.283 29.454 1.00 94.06 649 ALA A CA 1
ATOM 5150 C C . ALA A 1 649 ? -13.485 -1.629 29.251 1.00 94.06 649 ALA A C 1
ATOM 5152 O O . ALA A 1 649 ? -14.322 -1.315 30.095 1.00 94.06 649 ALA A O 1
ATOM 5153 N N . LEU A 1 650 ? -13.827 -2.387 28.203 1.00 93.25 650 LEU A N 1
ATOM 5154 C CA . LEU A 1 650 ? -15.206 -2.828 27.962 1.00 93.25 650 LEU A CA 1
ATOM 5155 C C . LEU A 1 650 ? -15.789 -3.584 29.164 1.00 93.25 650 LEU A C 1
ATOM 5157 O O . LEU A 1 650 ? -16.944 -3.379 29.517 1.00 93.25 650 LEU A O 1
ATOM 5161 N N . ARG A 1 651 ? -15.005 -4.434 29.835 1.00 91.62 651 ARG A N 1
ATOM 5162 C CA . ARG A 1 651 ? -15.473 -5.198 31.000 1.00 91.62 651 ARG A CA 1
ATOM 5163 C C . ARG A 1 651 ? -15.800 -4.317 32.205 1.00 91.62 651 ARG A C 1
ATOM 5165 O O . ARG A 1 651 ? -16.693 -4.676 32.966 1.00 91.62 651 ARG A O 1
ATOM 5172 N N . GLU A 1 652 ? -15.066 -3.227 32.409 1.00 93.00 652 GLU A N 1
ATOM 5173 C CA . GLU A 1 652 ? -15.273 -2.322 33.546 1.00 93.00 652 GLU A CA 1
ATOM 5174 C C . GLU A 1 652 ? -16.527 -1.452 33.380 1.00 93.00 652 GLU A C 1
ATOM 5176 O O . GLU A 1 652 ? -17.144 -1.085 34.379 1.00 93.00 652 GLU A O 1
ATOM 5181 N N . HIS A 1 653 ? -16.953 -1.194 32.139 1.00 92.25 653 HIS A N 1
ATOM 5182 C CA . HIS A 1 653 ? -18.060 -0.274 31.853 1.00 92.25 653 HIS A CA 1
ATOM 5183 C C . HIS A 1 653 ? -19.309 -0.920 31.234 1.00 92.25 653 HIS A C 1
ATOM 5185 O O . HIS A 1 653 ? -20.359 -0.281 31.166 1.00 92.25 653 HIS A O 1
ATOM 5191 N N . MET A 1 654 ? -19.231 -2.177 30.794 1.00 93.69 654 MET A N 1
ATOM 5192 C CA . MET A 1 654 ? -20.354 -2.901 30.194 1.00 93.69 654 MET A CA 1
ATOM 5193 C C . MET A 1 654 ? -21.087 -3.778 31.217 1.00 93.69 654 MET A C 1
ATOM 5195 O O . MET A 1 654 ? -20.482 -4.494 32.015 1.00 93.69 654 MET A O 1
ATOM 5199 N N . THR A 1 655 ? -22.415 -3.782 31.141 1.00 92.31 655 THR A N 1
ATOM 5200 C CA . THR A 1 655 ? -23.319 -4.619 31.937 1.00 92.31 655 THR A CA 1
ATOM 5201 C C . THR A 1 655 ? -24.127 -5.559 31.029 1.00 92.31 655 THR A C 1
ATOM 5203 O O . THR A 1 655 ? -24.144 -5.370 29.811 1.00 92.31 655 THR A O 1
ATOM 5206 N N . PRO A 1 656 ? -24.829 -6.571 31.580 1.00 92.75 656 PRO A N 1
ATOM 5207 C CA . PRO A 1 656 ? -25.696 -7.449 30.788 1.00 92.75 656 PRO A CA 1
ATOM 5208 C C . PRO A 1 656 ? -26.809 -6.738 30.006 1.00 92.75 656 PRO A C 1
ATOM 5210 O O . PRO A 1 656 ? -27.308 -7.286 29.028 1.00 92.75 656 PRO A O 1
ATOM 5213 N N . ASP A 1 657 ? -27.187 -5.527 30.423 1.00 93.81 657 ASP A N 1
ATOM 5214 C CA . ASP A 1 657 ? -28.208 -4.714 29.759 1.00 93.81 657 ASP A CA 1
ATOM 5215 C C . ASP A 1 657 ? -27.612 -3.770 28.702 1.00 93.81 657 ASP A C 1
ATOM 5217 O O . ASP A 1 657 ? -28.358 -3.150 27.942 1.00 93.81 657 ASP A O 1
ATOM 5221 N N . SER A 1 658 ? -26.280 -3.669 28.610 1.00 96.44 658 SER A N 1
ATOM 5222 C CA . SER A 1 658 ? -25.618 -2.699 27.742 1.00 96.44 658 SER A CA 1
ATOM 5223 C C . SER A 1 658 ? -25.942 -2.891 26.266 1.00 96.44 658 SER A C 1
ATOM 5225 O O . SER A 1 658 ? -25.796 -3.984 25.716 1.00 96.44 658 SER A O 1
ATOM 5227 N N . VAL A 1 659 ? -26.303 -1.784 25.619 1.00 96.81 659 VAL A N 1
ATOM 5228 C CA . VAL A 1 659 ? -26.434 -1.672 24.167 1.00 96.81 659 VAL A CA 1
ATOM 5229 C C . VAL A 1 659 ? -25.206 -0.937 23.644 1.00 96.81 659 VAL A C 1
ATOM 5231 O O . VAL A 1 659 ? -24.992 0.236 23.967 1.00 96.81 659 VAL A O 1
ATOM 5234 N N . CYS A 1 660 ? -24.397 -1.637 22.854 1.00 97.00 660 CYS A N 1
ATOM 5235 C CA . CYS A 1 660 ? -23.131 -1.133 22.339 1.00 97.00 660 CYS A CA 1
ATOM 5236 C C . CYS A 1 660 ? -23.284 -0.634 20.899 1.00 97.00 660 CYS A C 1
ATOM 5238 O O . CYS A 1 660 ? -23.825 -1.340 20.047 1.00 97.00 660 CYS A O 1
ATOM 5240 N N . LEU A 1 661 ? -22.760 0.554 20.613 1.00 96.44 661 LEU A N 1
ATOM 5241 C CA . LEU A 1 661 ? -22.585 1.081 19.264 1.00 96.44 661 LEU A CA 1
ATOM 5242 C C . LEU A 1 661 ? -21.094 1.108 18.931 1.00 96.44 661 LEU A C 1
ATOM 5244 O O . LEU A 1 661 ? -20.324 1.800 19.589 1.00 96.44 661 LEU A O 1
ATOM 5248 N N . CYS A 1 662 ? -20.691 0.352 17.918 1.00 95.06 662 CYS A N 1
ATOM 5249 C CA . CYS A 1 662 ? -19.309 0.188 17.504 1.00 95.06 662 CYS A CA 1
ATOM 5250 C C . CYS A 1 662 ? -19.020 0.994 16.236 1.00 95.06 662 CYS A C 1
ATOM 5252 O O . CYS A 1 662 ? -19.640 0.755 15.197 1.00 95.06 662 CYS A O 1
ATOM 5254 N N . LEU A 1 663 ? -18.067 1.921 16.325 1.00 93.31 663 LEU A N 1
ATOM 5255 C CA . LEU A 1 663 ? -17.629 2.789 15.232 1.00 93.31 663 LEU A CA 1
ATOM 5256 C C . LEU A 1 663 ? -16.187 2.432 14.834 1.00 93.31 663 LEU A C 1
ATOM 5258 O O . LEU A 1 663 ? -15.334 2.236 15.701 1.00 93.31 663 LEU A O 1
ATOM 5262 N N . GLY A 1 664 ? -15.912 2.343 13.533 1.00 86.69 664 GLY A N 1
ATOM 5263 C CA . GLY A 1 664 ? -14.605 1.950 12.990 1.00 86.69 664 GLY A CA 1
ATOM 5264 C C . GLY A 1 664 ? -14.726 0.806 11.987 1.00 86.69 664 GLY A C 1
ATOM 5265 O O . GLY A 1 664 ? -15.569 -0.077 12.153 1.00 86.69 664 GLY A O 1
ATOM 5266 N N . ASP A 1 665 ? -13.878 0.818 10.963 1.00 85.88 665 ASP A N 1
ATOM 5267 C CA . ASP A 1 665 ? -13.925 -0.176 9.894 1.00 85.88 665 ASP A CA 1
ATOM 5268 C C . ASP A 1 665 ? -13.258 -1.497 10.354 1.00 85.88 665 ASP A C 1
ATOM 5270 O O . ASP A 1 665 ? -12.192 -1.520 10.982 1.00 85.88 665 ASP A O 1
ATOM 5274 N N . GLY A 1 666 ? -13.890 -2.632 10.052 1.00 84.19 666 GLY A N 1
ATOM 5275 C CA . GLY A 1 666 ? -13.408 -3.977 10.371 1.00 84.19 666 GLY A CA 1
ATOM 5276 C C . GLY A 1 666 ? -13.293 -4.267 11.870 1.00 84.19 666 GLY A C 1
ATOM 5277 O O . GLY A 1 666 ? -12.441 -5.059 12.276 1.00 84.19 666 GLY A O 1
ATOM 5278 N N . ASN A 1 667 ? -14.098 -3.611 12.709 1.00 88.12 667 ASN A N 1
ATOM 5279 C CA . ASN A 1 667 ? -13.998 -3.697 14.167 1.00 88.12 667 ASN A CA 1
ATOM 5280 C C . ASN A 1 667 ? -14.594 -5.013 14.719 1.00 88.12 667 ASN A C 1
ATOM 5282 O O . ASN A 1 667 ? -15.774 -5.092 15.075 1.00 88.12 667 ASN A O 1
ATOM 5286 N N . LEU A 1 668 ? -13.759 -6.054 14.825 1.00 90.94 668 LEU A N 1
ATOM 5287 C CA . LEU A 1 668 ? -14.150 -7.354 15.391 1.00 90.94 668 LEU A CA 1
ATOM 5288 C C . LEU A 1 668 ? -14.355 -7.315 16.916 1.00 90.94 668 LEU A C 1
ATOM 5290 O O . LEU A 1 668 ? -15.147 -8.099 17.440 1.00 90.94 668 LEU A O 1
ATOM 5294 N N . LEU A 1 669 ? -13.706 -6.390 17.636 1.00 91.12 669 LEU A N 1
ATOM 5295 C CA . LEU A 1 669 ? -13.922 -6.199 19.079 1.00 91.12 669 LEU A CA 1
ATOM 5296 C C . LEU A 1 669 ? -15.377 -5.812 19.382 1.00 91.12 669 LEU A C 1
ATOM 5298 O O . LEU A 1 669 ? -15.927 -6.228 20.401 1.00 91.12 669 LEU A O 1
ATOM 5302 N N . GLY A 1 670 ? -16.028 -5.091 18.464 1.00 90.00 670 GLY A N 1
ATOM 5303 C CA . GLY A 1 670 ? -17.454 -4.795 18.553 1.00 90.00 670 GLY A CA 1
ATOM 5304 C C . GLY A 1 670 ? -18.315 -6.057 18.582 1.00 90.00 670 GLY A C 1
ATOM 5305 O O . GLY A 1 670 ? -19.102 -6.248 19.507 1.00 90.00 670 GLY A O 1
ATOM 5306 N N . ILE A 1 671 ? -18.107 -6.977 17.635 1.00 93.75 671 ILE A N 1
ATOM 5307 C CA . ILE A 1 671 ? -18.825 -8.264 17.596 1.00 93.75 671 ILE A CA 1
ATOM 5308 C C . ILE A 1 671 ? -18.559 -9.056 18.891 1.00 93.75 671 ILE A C 1
ATOM 5310 O O . ILE A 1 671 ? -19.482 -9.621 19.484 1.00 93.75 671 ILE A O 1
ATOM 5314 N N . ALA A 1 672 ? -17.316 -9.035 19.379 1.00 92.50 672 ALA A N 1
ATOM 5315 C CA . ALA A 1 672 ? -16.881 -9.740 20.583 1.00 92.50 672 ALA A CA 1
ATOM 5316 C C . ALA A 1 672 ? -17.585 -9.269 21.864 1.00 92.50 672 ALA A C 1
ATOM 5318 O O . ALA A 1 672 ? -17.833 -10.080 22.760 1.00 92.50 672 ALA A O 1
ATOM 5319 N N . ALA A 1 673 ? -17.964 -7.987 21.939 1.00 93.44 673 ALA A N 1
ATOM 5320 C CA . ALA A 1 673 ? -18.680 -7.421 23.081 1.00 93.44 673 ALA A CA 1
ATOM 5321 C C . ALA A 1 673 ? -19.998 -8.168 23.382 1.00 93.44 673 ALA A C 1
ATOM 5323 O O . ALA A 1 673 ? -20.391 -8.307 24.544 1.00 93.44 673 ALA A O 1
ATOM 5324 N N . SER A 1 674 ? -20.646 -8.744 22.362 1.00 94.06 674 SER A N 1
ATOM 5325 C CA . SER A 1 674 ? -21.858 -9.562 22.536 1.00 94.06 674 SER A CA 1
ATOM 5326 C C . SER A 1 674 ? -21.622 -10.841 23.355 1.00 94.06 674 SER A C 1
ATOM 5328 O O . SER A 1 674 ? -22.458 -11.209 24.186 1.00 94.06 674 SER A O 1
ATOM 5330 N N . ASN A 1 675 ? -20.460 -11.481 23.187 1.00 92.81 675 ASN A N 1
ATOM 5331 C CA . ASN A 1 675 ? -20.037 -12.654 23.957 1.00 92.81 675 ASN A CA 1
ATOM 5332 C C . ASN A 1 675 ? -19.402 -12.286 25.303 1.00 92.81 675 ASN A C 1
ATOM 5334 O O . ASN A 1 675 ? -19.307 -13.126 26.196 1.00 92.81 675 ASN A O 1
ATOM 5338 N N . MET A 1 676 ? -19.032 -11.019 25.496 1.00 90.56 676 MET A N 1
ATOM 5339 C CA . MET A 1 676 ? -18.619 -10.501 26.800 1.00 90.56 676 MET A CA 1
ATOM 5340 C C . MET A 1 676 ? -19.800 -10.181 27.728 1.00 90.56 676 MET A C 1
ATOM 5342 O O . MET A 1 676 ? -19.591 -10.066 28.940 1.00 90.56 676 MET A O 1
ATOM 5346 N N . GLY A 1 677 ? -21.011 -10.041 27.175 1.00 90.25 677 GLY A N 1
ATOM 5347 C CA . GLY A 1 677 ? -22.240 -9.830 27.937 1.00 90.25 677 GLY A CA 1
ATOM 5348 C C . GLY A 1 677 ? -23.178 -8.741 27.416 1.00 90.25 677 GLY A C 1
ATOM 5349 O O . GLY A 1 677 ? -24.238 -8.599 28.010 1.00 90.25 677 GLY A O 1
ATOM 5350 N N . ALA A 1 678 ? -22.851 -8.002 26.346 1.00 95.38 678 ALA A N 1
ATOM 5351 C CA . ALA A 1 678 ? -23.756 -6.976 25.813 1.00 95.38 678 ALA A CA 1
ATOM 5352 C C . ALA A 1 678 ? -25.126 -7.564 25.423 1.00 95.38 678 ALA A C 1
ATOM 5354 O O . ALA A 1 678 ? -25.203 -8.654 24.838 1.00 95.38 678 ALA A O 1
ATOM 5355 N N . SER A 1 679 ? -26.200 -6.816 25.688 1.00 96.25 679 SER A N 1
ATOM 5356 C CA . SER A 1 679 ? -27.563 -7.196 25.301 1.00 96.25 679 SER A CA 1
ATOM 5357 C C . SER A 1 679 ? -27.756 -7.092 23.786 1.00 96.25 679 SER A C 1
ATOM 5359 O O . SER A 1 679 ? -28.330 -7.987 23.161 1.00 96.25 679 SER A O 1
ATOM 5361 N N . LYS A 1 680 ? -27.228 -6.019 23.183 1.00 96.88 680 LYS A N 1
ATOM 5362 C CA . LYS A 1 680 ? -27.280 -5.743 21.745 1.00 96.88 680 LYS A CA 1
ATOM 5363 C C . LYS A 1 680 ? -26.033 -4.976 21.306 1.00 96.88 680 LYS A C 1
ATOM 5365 O O . LYS A 1 680 ? -25.535 -4.129 22.040 1.00 96.88 680 LYS A O 1
ATOM 5370 N N . VAL A 1 681 ? -25.546 -5.253 20.101 1.00 97.06 681 VAL A N 1
ATOM 5371 C CA . VAL A 1 681 ? -24.395 -4.582 19.489 1.00 97.06 681 VAL A CA 1
ATOM 5372 C C . VAL A 1 681 ? -24.762 -4.125 18.080 1.00 97.06 681 VAL A C 1
ATOM 5374 O O . VAL A 1 681 ? -25.267 -4.915 17.283 1.00 97.06 681 VAL A O 1
ATOM 5377 N N . TYR A 1 682 ? -24.463 -2.872 17.757 1.00 96.69 682 TYR A N 1
ATOM 5378 C CA . TYR A 1 682 ? -24.569 -2.309 16.414 1.00 96.69 682 TYR A CA 1
ATOM 5379 C C . TYR A 1 682 ? -23.169 -1.967 15.912 1.00 96.69 682 TYR A C 1
ATOM 5381 O O . TYR A 1 682 ? -22.503 -1.138 16.516 1.00 96.69 682 TYR A O 1
ATOM 5389 N N . CYS A 1 683 ? -22.707 -2.585 14.829 1.00 95.69 683 CYS A N 1
ATOM 5390 C CA . CYS A 1 683 ? -21.411 -2.290 14.217 1.00 95.69 683 CYS A CA 1
ATOM 5391 C C . CYS A 1 683 ? -21.615 -1.498 12.928 1.00 95.69 683 CYS A C 1
ATOM 5393 O O . CYS A 1 683 ? -22.303 -1.970 12.024 1.00 95.69 683 CYS A O 1
ATOM 5395 N N . VAL A 1 684 ? -21.013 -0.315 12.830 1.00 93.19 684 VAL A N 1
ATOM 5396 C CA . VAL A 1 684 ? -21.080 0.512 11.622 1.00 93.19 684 VAL A CA 1
ATOM 5397 C C . VAL A 1 684 ? -19.926 0.153 10.692 1.00 93.19 684 VAL A C 1
ATOM 5399 O O . VAL A 1 684 ? -18.775 0.402 11.026 1.00 93.19 684 VAL A O 1
ATOM 5402 N N . GLU A 1 685 ? -20.237 -0.395 9.517 1.00 90.75 685 GLU A N 1
ATOM 5403 C CA . GLU A 1 685 ? -19.260 -0.820 8.512 1.00 90.75 685 GLU A CA 1
ATOM 5404 C C . GLU A 1 685 ? -19.673 -0.352 7.113 1.00 90.75 685 GLU A C 1
ATOM 5406 O O . GLU A 1 685 ? -20.600 -0.886 6.501 1.00 90.75 685 GLU A O 1
ATOM 5411 N N . ARG A 1 686 ? -18.971 0.657 6.596 1.00 82.88 686 ARG A N 1
ATOM 5412 C CA . ARG A 1 686 ? -19.307 1.335 5.334 1.00 82.88 686 ARG A CA 1
ATOM 5413 C C . ARG A 1 686 ? -18.791 0.585 4.112 1.00 82.88 686 ARG A C 1
ATOM 5415 O O . ARG A 1 686 ? -19.355 0.714 3.023 1.00 82.88 686 ARG A O 1
ATOM 5422 N N . ASN A 1 687 ? -17.715 -0.181 4.267 1.00 80.69 687 ASN A N 1
ATOM 5423 C CA . ASN A 1 687 ? -17.134 -0.951 3.187 1.00 80.69 687 ASN A CA 1
ATOM 5424 C C . ASN A 1 687 ? -17.963 -2.221 2.959 1.00 80.69 687 ASN A C 1
ATOM 5426 O O . ASN A 1 687 ? -18.027 -3.110 3.803 1.00 80.69 687 ASN A O 1
ATOM 5430 N N . SER A 1 688 ? -18.580 -2.339 1.782 1.00 82.50 688 SER A N 1
ATOM 5431 C CA . SER A 1 688 ? -19.437 -3.486 1.443 1.00 82.50 688 SER A CA 1
ATOM 5432 C C . SER A 1 688 ? -18.718 -4.844 1.453 1.00 82.50 688 SER A C 1
ATOM 5434 O O . SER A 1 688 ? -19.359 -5.880 1.640 1.00 82.50 688 SER A O 1
ATOM 5436 N N . LEU A 1 689 ? -17.400 -4.881 1.232 1.00 79.06 689 LEU A N 1
ATOM 5437 C CA . LEU A 1 689 ? -16.610 -6.107 1.329 1.00 79.06 689 LEU A CA 1
ATOM 5438 C C . LEU A 1 689 ? -16.416 -6.493 2.797 1.00 79.06 689 LEU A C 1
ATOM 5440 O O . LEU A 1 689 ? -16.760 -7.610 3.178 1.00 79.06 689 LEU A O 1
ATOM 5444 N N . THR A 1 690 ? -15.951 -5.559 3.624 1.00 82.75 690 THR A N 1
ATOM 5445 C CA . THR A 1 690 ? -15.742 -5.797 5.059 1.00 82.75 690 THR A CA 1
ATOM 5446 C C . THR A 1 690 ? -17.056 -6.057 5.790 1.00 82.75 690 THR A C 1
ATOM 5448 O O . THR A 1 690 ? -17.111 -6.927 6.651 1.00 82.75 690 THR A O 1
ATOM 5451 N N . SER A 1 691 ? -18.149 -5.407 5.384 1.00 88.56 691 SER A N 1
ATOM 5452 C CA . SER A 1 691 ? -19.495 -5.645 5.920 1.00 88.56 691 SER A CA 1
ATOM 5453 C C . SER A 1 691 ? -19.924 -7.101 5.734 1.00 88.56 691 SER A C 1
ATOM 5455 O O . SER A 1 691 ? -20.380 -7.732 6.685 1.00 88.56 691 SER A O 1
ATOM 5457 N N . ARG A 1 692 ? -19.690 -7.672 4.542 1.00 88.50 692 ARG A N 1
ATOM 5458 C CA . ARG A 1 692 ? -19.952 -9.095 4.263 1.00 88.50 692 ARG A CA 1
ATOM 5459 C C . ARG A 1 692 ? -19.088 -10.015 5.123 1.00 88.50 692 ARG A C 1
ATOM 5461 O O . ARG A 1 692 ? -19.597 -10.995 5.652 1.00 88.50 692 ARG A O 1
ATOM 5468 N N . ILE A 1 693 ? -17.811 -9.676 5.304 1.00 87.81 693 ILE A N 1
ATOM 5469 C CA . ILE A 1 693 ? -16.902 -10.432 6.179 1.00 87.81 693 ILE A CA 1
ATOM 5470 C C . ILE A 1 693 ? -17.406 -10.398 7.629 1.00 87.81 693 ILE A C 1
ATOM 5472 O O . ILE A 1 693 ? -17.514 -11.437 8.272 1.00 87.81 693 ILE A O 1
ATOM 5476 N N . MET A 1 694 ? -17.769 -9.224 8.150 1.00 92.94 694 MET A N 1
ATOM 5477 C CA . MET A 1 694 ? -18.302 -9.085 9.509 1.00 92.94 694 MET A CA 1
ATOM 5478 C C . MET A 1 694 ? -19.628 -9.833 9.692 1.00 92.94 694 MET A C 1
ATOM 5480 O O . MET A 1 694 ? -19.826 -10.460 10.730 1.00 92.94 694 MET A O 1
ATOM 5484 N N . GLN A 1 695 ? -20.519 -9.815 8.697 1.00 94.75 695 GLN A N 1
ATOM 5485 C CA . GLN A 1 695 ? -21.752 -10.611 8.714 1.00 94.75 695 GLN A CA 1
ATOM 5486 C C . GLN A 1 695 ? -21.453 -12.113 8.776 1.00 94.75 695 GLN A C 1
ATOM 5488 O O . GLN A 1 695 ? -22.057 -12.814 9.582 1.00 94.75 695 GLN A O 1
ATOM 5493 N N . GLU A 1 696 ? -20.462 -12.594 8.025 1.00 93.94 696 GLU A N 1
ATOM 5494 C CA . GLU A 1 696 ? -20.025 -13.989 8.101 1.00 93.94 696 GLU A CA 1
ATOM 5495 C C . GLU A 1 696 ? -19.496 -14.352 9.501 1.00 93.94 696 GLU A C 1
ATOM 5497 O O . GLU A 1 696 ? -19.830 -15.411 10.032 1.00 93.94 696 GLU A O 1
ATOM 5502 N N . PHE A 1 697 ? -18.738 -13.460 10.153 1.00 95.06 697 PHE A N 1
ATOM 5503 C CA . PHE A 1 697 ? -18.339 -13.637 11.556 1.00 95.06 697 PHE A CA 1
ATOM 5504 C C . PHE A 1 697 ? -19.546 -13.742 12.493 1.00 95.06 697 PHE A C 1
ATOM 5506 O O . PHE A 1 697 ? -19.568 -14.620 13.360 1.00 95.06 697 PHE A O 1
ATOM 5513 N N . VAL A 1 698 ? -20.542 -12.865 12.331 1.00 96.69 698 VAL A N 1
ATOM 5514 C CA . VAL A 1 698 ? -21.780 -12.880 13.126 1.00 96.69 698 VAL A CA 1
ATOM 5515 C C . VAL A 1 698 ? -22.527 -14.198 12.932 1.00 96.69 698 VAL A C 1
ATOM 5517 O O . VAL A 1 698 ? -22.955 -14.807 13.912 1.00 96.69 698 VAL A O 1
ATOM 5520 N N . GLU A 1 699 ? -22.656 -14.667 11.693 1.00 96.44 699 GLU A N 1
ATOM 5521 C CA . GLU A 1 699 ? -23.358 -15.907 11.373 1.00 96.44 699 GLU A CA 1
ATOM 5522 C C . GLU A 1 699 ? -22.635 -17.142 11.906 1.00 96.44 699 GLU A C 1
ATOM 5524 O O . GLU A 1 699 ? -23.243 -17.976 12.583 1.00 96.44 699 GLU A O 1
ATOM 5529 N N . TYR A 1 700 ? -21.327 -17.230 11.661 1.00 95.88 700 TYR A N 1
ATOM 5530 C CA . TYR A 1 700 ? -20.488 -18.347 12.086 1.00 95.88 700 TYR A CA 1
ATOM 5531 C C . TYR A 1 700 ? -20.477 -18.509 13.612 1.00 95.88 700 TYR A C 1
ATOM 5533 O O . TYR A 1 700 ? -20.579 -19.623 14.127 1.00 95.88 700 TYR A O 1
ATOM 5541 N N . ASN A 1 701 ? -20.435 -17.389 14.341 1.00 95.81 701 ASN A N 1
ATOM 5542 C CA . ASN A 1 701 ? -20.456 -17.368 15.804 1.00 95.81 701 ASN A CA 1
ATOM 5543 C C . ASN A 1 701 ? -21.879 -17.401 16.402 1.00 95.81 701 ASN A C 1
ATOM 5545 O O . ASN A 1 701 ? -22.018 -17.374 17.624 1.00 95.81 701 ASN A O 1
ATOM 5549 N N . ARG A 1 702 ? -22.932 -17.500 15.571 1.00 96.38 702 ARG A N 1
ATOM 5550 C CA . ARG A 1 702 ? -24.352 -17.562 15.981 1.00 96.38 702 ARG A CA 1
ATOM 5551 C C . ARG A 1 702 ? -24.817 -16.341 16.784 1.00 96.38 702 ARG A C 1
ATOM 5553 O O . ARG A 1 702 ? -25.476 -16.468 17.816 1.00 96.38 702 ARG A O 1
ATOM 5560 N N . LEU A 1 703 ? -24.439 -15.152 16.324 1.00 96.69 703 LEU A N 1
ATOM 5561 C CA . LEU A 1 703 ? -24.668 -13.878 17.008 1.00 96.69 703 LEU A CA 1
ATOM 5562 C C . LEU A 1 703 ? -25.731 -12.998 16.336 1.00 96.69 703 LEU A C 1
ATOM 5564 O O . LEU A 1 703 ? -25.877 -11.841 16.723 1.00 96.69 703 LEU A O 1
ATOM 5568 N N . GLN A 1 704 ? -26.493 -13.517 15.368 1.00 96.00 704 GLN A N 1
ATOM 5569 C CA . GLN A 1 704 ? -27.461 -12.746 14.569 1.00 96.00 704 GLN A CA 1
ATOM 5570 C C . GLN A 1 704 ? -28.515 -12.030 15.435 1.00 96.00 704 GLN A C 1
ATOM 5572 O O . GLN A 1 704 ? -28.911 -10.900 15.151 1.00 96.00 704 GLN A O 1
ATOM 5577 N N . ASP A 1 705 ? -28.928 -12.653 16.541 1.00 95.00 705 ASP A N 1
ATOM 5578 C CA . ASP A 1 705 ? -29.920 -12.074 17.454 1.00 95.00 705 ASP A CA 1
ATOM 5579 C C . ASP A 1 705 ? -29.359 -10.900 18.273 1.00 95.00 705 ASP A C 1
ATOM 5581 O O . ASP A 1 705 ? -30.112 -10.030 18.722 1.00 95.00 705 ASP A O 1
ATOM 5585 N N . LYS A 1 706 ? -28.032 -10.828 18.441 1.00 96.19 706 LYS A N 1
ATOM 5586 C CA . LYS A 1 706 ? -27.347 -9.846 19.295 1.00 96.19 706 LYS A CA 1
ATOM 5587 C C . LYS A 1 706 ? -26.583 -8.778 18.524 1.00 96.19 706 LYS A C 1
ATOM 5589 O O . LYS A 1 706 ? -26.522 -7.648 18.995 1.00 96.19 706 LYS A O 1
ATOM 5594 N N . VAL A 1 707 ? -26.029 -9.097 17.359 1.00 97.19 707 VAL A N 1
ATOM 5595 C CA . VAL A 1 707 ? -25.154 -8.201 16.593 1.00 97.19 707 VAL A CA 1
ATOM 5596 C C . VAL A 1 707 ? -25.826 -7.807 15.284 1.00 97.19 707 VAL A C 1
ATOM 5598 O O . VAL A 1 707 ? -26.316 -8.658 14.549 1.00 97.19 707 VAL A O 1
ATOM 5601 N N . MET A 1 708 ? -25.831 -6.512 14.983 1.00 95.94 708 MET A N 1
ATOM 5602 C CA . MET A 1 708 ? -26.319 -5.965 13.721 1.00 95.94 708 MET A CA 1
ATOM 5603 C C . MET A 1 708 ? -25.213 -5.153 13.049 1.00 95.94 708 MET A C 1
ATOM 5605 O O . MET A 1 708 ? -24.690 -4.213 13.640 1.00 95.94 708 MET A O 1
ATOM 5609 N N . VAL A 1 709 ? -24.875 -5.499 11.806 1.00 95.44 709 VAL A N 1
ATOM 5610 C CA . VAL A 1 709 ? -23.924 -4.738 10.984 1.00 95.44 709 VAL A CA 1
ATOM 5611 C C . VAL A 1 709 ? -24.711 -3.766 10.105 1.00 95.44 709 VAL A C 1
ATOM 5613 O O . VAL A 1 709 ? -25.542 -4.198 9.307 1.00 95.44 709 VAL A O 1
ATOM 5616 N N . VAL A 1 710 ? -24.465 -2.465 10.251 1.00 93.19 710 VAL A N 1
ATOM 5617 C CA . VAL A 1 710 ? -25.143 -1.390 9.509 1.00 93.19 710 VAL A CA 1
ATOM 5618 C C . VAL A 1 710 ? -24.154 -0.667 8.604 1.00 93.19 710 VAL A C 1
ATOM 5620 O O . VAL A 1 710 ? -23.011 -0.431 8.981 1.00 93.19 710 VAL A O 1
ATOM 5623 N N . SER A 1 711 ? -24.586 -0.280 7.405 1.00 88.31 711 SER A N 1
ATOM 5624 C CA . SER A 1 711 ? -23.686 0.318 6.410 1.00 88.31 711 SER A CA 1
ATOM 5625 C C . SER A 1 711 ? -23.396 1.809 6.615 1.00 88.31 711 SER A C 1
ATOM 5627 O O . SER A 1 711 ? -22.538 2.372 5.942 1.00 88.31 711 SER A O 1
ATOM 5629 N N . SER A 1 712 ? -24.145 2.480 7.490 1.00 88.75 712 SER A N 1
ATOM 5630 C CA . SER A 1 712 ? -23.970 3.895 7.820 1.00 88.75 712 SER A CA 1
ATOM 5631 C C . SER A 1 712 ? -24.583 4.191 9.183 1.00 88.75 712 SER A C 1
ATOM 5633 O O . SER A 1 712 ? -25.575 3.569 9.565 1.00 88.75 712 SER A O 1
ATOM 5635 N N . VAL A 1 713 ? -24.040 5.196 9.873 1.00 87.94 713 VAL A N 1
ATOM 5636 C CA . VAL A 1 713 ? -24.668 5.794 11.061 1.00 87.94 713 VAL A CA 1
ATOM 5637 C C . VAL A 1 713 ? -26.063 6.350 10.759 1.00 87.94 713 VAL A C 1
ATOM 5639 O O . VAL A 1 713 ? -26.922 6.329 11.627 1.00 87.94 713 VAL A O 1
ATOM 5642 N N . ASP A 1 714 ? -26.322 6.772 9.517 1.00 87.50 714 ASP A N 1
ATOM 5643 C CA . ASP A 1 714 ? -27.621 7.321 9.096 1.00 87.50 714 ASP A CA 1
ATOM 5644 C C . ASP A 1 714 ? -28.732 6.263 9.029 1.00 87.50 714 ASP A C 1
ATOM 5646 O O . ASP A 1 714 ? -29.909 6.596 8.924 1.00 87.50 714 ASP A O 1
ATOM 5650 N N . HIS A 1 715 ? -28.367 4.980 9.070 1.00 88.12 715 HIS A N 1
ATOM 5651 C CA . HIS A 1 715 ? -29.320 3.871 9.124 1.00 88.12 715 HIS A CA 1
ATOM 5652 C C . HIS A 1 715 ? -29.712 3.502 10.563 1.00 88.12 715 HIS A C 1
ATOM 5654 O O . HIS A 1 715 ? -30.494 2.573 10.757 1.00 88.12 715 HIS A O 1
ATOM 5660 N N . LEU A 1 716 ? -29.172 4.201 11.568 1.00 89.00 716 LEU A N 1
ATOM 5661 C CA . LEU A 1 716 ? -29.550 4.045 12.968 1.00 89.00 716 LEU A CA 1
ATOM 5662 C C . LEU A 1 716 ? -30.674 5.031 13.290 1.00 89.00 716 LEU A C 1
ATOM 5664 O O . LEU A 1 716 ? -30.488 6.245 13.229 1.00 89.00 716 LEU A O 1
ATOM 5668 N N . ASP A 1 717 ? -31.852 4.511 13.626 1.00 88.06 717 ASP A N 1
ATOM 5669 C CA . ASP A 1 717 ? -32.977 5.347 14.033 1.00 88.06 717 ASP A CA 1
ATOM 5670 C C . ASP A 1 717 ? -32.840 5.853 15.485 1.00 88.06 717 ASP A C 1
ATOM 5672 O O . ASP A 1 717 ? -32.021 5.385 16.284 1.00 88.06 717 ASP A O 1
ATOM 5676 N N . ASN A 1 718 ? -33.678 6.832 15.839 1.00 87.88 718 ASN A N 1
ATOM 5677 C CA . ASN A 1 718 ? -33.728 7.396 17.189 1.00 87.88 718 ASN A CA 1
ATOM 5678 C C . ASN A 1 718 ? -34.094 6.358 18.263 1.00 87.88 718 ASN A C 1
ATOM 5680 O O . ASN A 1 718 ? -33.697 6.513 19.418 1.00 87.88 718 ASN A O 1
ATOM 5684 N N . ASP A 1 719 ? -34.855 5.317 17.922 1.00 88.56 719 ASP A N 1
ATOM 5685 C CA . ASP A 1 719 ? -35.298 4.307 18.888 1.00 88.56 719 ASP A CA 1
ATOM 5686 C C . ASP A 1 719 ? -34.155 3.369 19.290 1.00 88.56 719 ASP A C 1
ATOM 5688 O O . ASP A 1 719 ? -34.127 2.869 20.421 1.00 88.56 719 ASP A O 1
ATOM 5692 N N . ILE A 1 720 ? -33.212 3.132 18.375 1.00 90.44 720 ILE A N 1
ATOM 5693 C CA . ILE A 1 720 ? -31.951 2.439 18.628 1.00 90.44 720 ILE A CA 1
ATOM 5694 C C . ILE A 1 720 ? -31.011 3.352 19.415 1.00 90.44 720 ILE A C 1
ATOM 5696 O O . ILE A 1 720 ? -30.536 2.956 20.480 1.00 90.44 720 ILE A O 1
ATOM 5700 N N . LEU A 1 721 ? -30.763 4.569 18.920 1.00 92.69 721 LEU A N 1
ATOM 5701 C CA . LEU A 1 721 ? -29.753 5.473 19.482 1.00 92.69 721 LEU A CA 1
ATOM 5702 C C . LEU A 1 721 ? -30.057 5.876 20.932 1.00 92.69 721 LEU A C 1
ATOM 5704 O O . LEU A 1 721 ? -29.156 5.836 21.767 1.00 92.69 721 LEU A O 1
ATOM 5708 N N . ASN A 1 722 ? -31.326 6.111 21.281 1.00 92.75 722 ASN A N 1
ATOM 5709 C CA . ASN A 1 722 ? -31.735 6.423 22.658 1.00 92.75 722 ASN A CA 1
ATOM 5710 C C . ASN A 1 722 ? -31.522 5.274 23.661 1.00 92.75 722 ASN A C 1
ATOM 5712 O O . ASN A 1 722 ? -31.607 5.490 24.870 1.00 92.75 722 ASN A O 1
ATOM 5716 N N . LYS A 1 723 ? -31.285 4.043 23.190 1.00 94.25 723 LYS A N 1
ATOM 5717 C CA . LYS A 1 723 ? -31.008 2.879 24.046 1.00 94.25 723 LYS A CA 1
ATOM 5718 C C . LYS A 1 723 ? -29.518 2.606 24.204 1.00 94.25 723 LYS A C 1
ATOM 5720 O O . LYS A 1 723 ? -29.164 1.779 25.039 1.00 94.25 723 LYS A O 1
ATOM 5725 N N . VAL A 1 724 ? -28.662 3.252 23.410 1.00 96.69 724 VAL A N 1
ATOM 5726 C CA . VAL A 1 724 ? -27.210 3.045 23.446 1.00 96.69 724 VAL A CA 1
ATOM 5727 C C . VAL A 1 724 ? -26.665 3.469 24.806 1.00 96.69 724 VAL A C 1
ATOM 5729 O O . VAL A 1 724 ? -26.873 4.593 25.255 1.00 96.69 724 VAL A O 1
ATOM 5732 N N . THR A 1 725 ? -25.939 2.563 25.456 1.00 96.81 725 THR A N 1
ATOM 5733 C CA . THR A 1 725 ? -25.288 2.813 26.751 1.00 96.81 725 THR A CA 1
ATOM 5734 C C . THR A 1 725 ? -23.773 2.910 26.630 1.00 96.81 725 THR A C 1
ATOM 5736 O O . THR A 1 725 ? -23.136 3.515 27.486 1.00 96.81 725 THR A O 1
ATOM 5739 N N . VAL A 1 726 ? -23.193 2.310 25.584 1.00 96.56 726 VAL A N 1
ATOM 5740 C CA . VAL A 1 726 ? -21.749 2.322 25.319 1.00 96.56 726 VAL A CA 1
ATOM 5741 C C . VAL A 1 726 ? -21.516 2.643 23.843 1.00 96.56 726 VAL A C 1
ATOM 5743 O O . VAL A 1 726 ? -22.009 1.928 22.973 1.00 96.56 726 VAL A O 1
ATOM 5746 N N . VAL A 1 727 ? -20.748 3.689 23.550 1.00 95.94 727 VAL A N 1
ATOM 5747 C CA . VAL A 1 727 ? -20.189 3.960 22.219 1.00 95.94 727 VAL A CA 1
ATOM 5748 C C . VAL A 1 727 ? -18.723 3.575 22.260 1.00 95.94 727 VAL A C 1
ATOM 5750 O O . VAL A 1 727 ? -17.948 4.131 23.034 1.00 95.94 727 VAL A O 1
ATOM 5753 N N . PHE A 1 728 ? -18.356 2.604 21.437 1.00 93.75 728 PHE A N 1
ATOM 5754 C CA . PHE A 1 728 ? -17.040 1.995 21.425 1.00 93.75 728 PHE A CA 1
ATOM 5755 C C . PHE A 1 728 ? -16.409 2.093 20.036 1.00 93.75 728 PHE A C 1
ATOM 5757 O O . PHE A 1 728 ? -17.055 1.845 19.023 1.00 93.75 728 PHE A O 1
ATOM 5764 N N . GLY A 1 729 ? -15.125 2.402 19.976 1.00 89.88 729 GLY A N 1
ATOM 5765 C CA . GLY A 1 729 ? -14.332 2.368 18.770 1.00 89.88 729 GLY A CA 1
ATOM 5766 C C . GLY A 1 729 ? -12.967 1.780 19.046 1.00 89.88 729 GLY A C 1
ATOM 5767 O O . GLY A 1 729 ? -12.298 2.094 20.029 1.00 89.88 729 GLY A O 1
ATOM 5768 N N . GLU A 1 730 ? -12.541 0.947 18.115 1.00 86.00 730 GLU A N 1
ATOM 5769 C CA . GLU A 1 730 ? -11.138 0.711 17.863 1.00 86.00 730 GLU A CA 1
ATOM 5770 C C . GLU A 1 730 ? -10.790 1.660 16.710 1.00 86.00 730 GLU A C 1
ATOM 5772 O O . GLU A 1 730 ? -10.960 1.241 15.567 1.00 86.00 730 GLU A O 1
ATOM 5777 N N . PRO A 1 731 ? -10.466 2.946 16.970 1.00 79.50 731 PRO A N 1
ATOM 5778 C CA . PRO A 1 731 ? -10.454 3.991 15.947 1.00 79.50 731 PRO A CA 1
ATOM 5779 C C . PRO A 1 731 ? -9.450 3.633 14.848 1.00 79.50 731 PRO A C 1
ATOM 5781 O O . PRO A 1 731 ? -8.248 3.861 14.959 1.00 79.50 731 PRO A O 1
ATOM 5784 N N . HIS A 1 732 ? -9.981 3.014 13.802 1.00 88.31 732 HIS A N 1
ATOM 5785 C CA . HIS A 1 732 ? -9.290 2.529 12.630 1.00 88.31 732 HIS A CA 1
ATOM 5786 C C . HIS A 1 732 ? -10.253 2.648 11.457 1.00 88.31 732 HIS A C 1
ATOM 5788 O O . HIS A 1 732 ? -11.388 2.168 11.514 1.00 88.31 732 HIS A O 1
ATOM 5794 N N . PHE A 1 733 ? -9.779 3.274 10.394 1.00 87.19 733 PHE A N 1
ATOM 5795 C CA . PHE A 1 733 ? -10.499 3.411 9.143 1.00 87.19 733 PHE A CA 1
ATOM 5796 C C . PHE A 1 733 ? -9.540 3.068 8.013 1.00 87.19 733 PHE A C 1
ATOM 5798 O O . PHE A 1 733 ? -8.394 3.512 8.033 1.00 87.19 733 PHE A O 1
ATOM 5805 N N . PHE A 1 734 ? -9.986 2.293 7.022 1.00 79.88 734 PHE A N 1
ATOM 5806 C CA . PHE A 1 734 ? -9.081 1.773 5.982 1.00 79.88 734 PHE A CA 1
ATOM 5807 C C . PHE A 1 734 ? -8.404 2.872 5.162 1.00 79.88 734 PHE A C 1
ATOM 5809 O O . PHE A 1 734 ? -7.340 2.650 4.593 1.00 79.88 734 PHE A O 1
ATOM 5816 N N . ALA A 1 735 ? -9.032 4.045 5.090 1.00 78.62 735 ALA A N 1
ATOM 5817 C CA . ALA A 1 735 ? -8.473 5.195 4.406 1.00 78.62 735 ALA A CA 1
ATOM 5818 C C . ALA A 1 735 ? -7.302 5.827 5.178 1.00 78.62 735 ALA A C 1
ATOM 5820 O O . ALA A 1 735 ? -6.474 6.457 4.544 1.00 78.62 735 ALA A O 1
ATOM 5821 N N . ALA A 1 736 ? -7.202 5.680 6.504 1.00 84.31 736 ALA A N 1
ATOM 5822 C CA . ALA A 1 736 ? -6.194 6.374 7.307 1.00 84.31 736 ALA A CA 1
ATOM 5823 C C . ALA A 1 736 ? -4.772 5.839 7.052 1.00 84.31 736 ALA A C 1
ATOM 5825 O O . ALA A 1 736 ? -4.491 4.661 7.274 1.00 84.31 736 ALA A O 1
ATOM 5826 N N . LEU A 1 737 ? -3.864 6.731 6.650 1.00 83.81 737 LEU A N 1
ATOM 5827 C CA . LEU A 1 737 ? -2.430 6.462 6.492 1.00 83.81 737 LEU A CA 1
ATOM 5828 C C . LEU A 1 737 ? -1.645 6.836 7.751 1.00 83.81 737 LEU A C 1
ATOM 5830 O O . LEU A 1 737 ? -0.731 6.115 8.151 1.00 83.81 737 LEU A O 1
ATOM 5834 N N . LEU A 1 738 ? -2.017 7.955 8.379 1.00 89.81 738 LEU A N 1
ATOM 5835 C CA . LEU A 1 738 ? -1.419 8.450 9.615 1.00 89.81 738 LEU A CA 1
ATOM 5836 C C . LEU A 1 738 ? -2.336 8.169 10.815 1.00 89.81 738 LEU A C 1
ATOM 5838 O O . LEU A 1 738 ? -3.563 8.235 10.687 1.00 89.81 738 LEU A O 1
ATOM 5842 N N . PRO A 1 739 ? -1.785 7.906 12.013 1.00 89.25 739 PRO A N 1
ATOM 5843 C CA . PRO A 1 739 ? -2.573 7.427 13.150 1.00 89.25 739 PRO A CA 1
ATOM 5844 C C . PRO A 1 739 ? -3.689 8.377 13.587 1.00 89.25 739 PRO A C 1
ATOM 5846 O O . PRO A 1 739 ? -4.792 7.926 13.902 1.00 89.25 739 PRO A O 1
ATOM 5849 N N . TRP A 1 740 ? -3.427 9.686 13.579 1.00 92.56 740 TRP A N 1
ATOM 5850 C CA . TRP A 1 740 ? -4.391 10.710 13.989 1.00 92.56 740 TRP A CA 1
ATOM 5851 C C . TRP A 1 740 ? -5.499 10.952 12.970 1.00 92.56 740 TRP A C 1
ATOM 5853 O O . TRP A 1 740 ? -6.515 11.519 13.337 1.00 92.56 740 TRP A O 1
ATOM 5863 N N . GLN A 1 741 ? -5.399 10.470 11.729 1.00 91.50 741 GLN A N 1
ATOM 5864 C CA . GLN A 1 741 ? -6.526 10.550 10.787 1.00 91.50 741 GLN A CA 1
ATOM 5865 C C . GLN A 1 741 ? -7.721 9.702 11.258 1.00 91.50 741 GLN A C 1
ATOM 5867 O O . GLN A 1 741 ? -8.860 9.926 10.850 1.00 91.50 741 GLN A O 1
ATOM 5872 N N . ASN A 1 742 ? -7.500 8.776 12.200 1.00 92.31 742 ASN A N 1
ATOM 5873 C CA . ASN A 1 742 ? -8.575 8.026 12.844 1.00 92.31 742 ASN A CA 1
ATOM 5874 C C . ASN A 1 742 ? -9.416 8.855 13.836 1.00 92.31 742 ASN A C 1
ATOM 5876 O O . ASN A 1 742 ? -10.392 8.334 14.383 1.00 92.31 742 ASN A O 1
ATOM 5880 N N . ILE A 1 743 ? -9.125 10.154 14.022 1.00 93.12 743 ILE A N 1
ATOM 5881 C CA . ILE A 1 743 ? -10.029 11.093 14.712 1.00 93.12 743 ILE A CA 1
ATOM 5882 C C . ILE A 1 743 ? -11.378 11.241 13.998 1.00 93.12 743 ILE A C 1
ATOM 5884 O O . ILE A 1 743 ? -12.301 11.796 14.583 1.00 93.12 743 ILE A O 1
ATOM 5888 N N . HIS A 1 744 ? -11.549 10.673 12.796 1.00 92.75 744 HIS A N 1
ATOM 5889 C CA . HIS A 1 744 ? -12.861 10.461 12.179 1.00 92.75 744 HIS A CA 1
ATOM 5890 C C . HIS A 1 744 ? -13.886 9.829 13.147 1.00 92.75 744 HIS A C 1
ATOM 5892 O O . HIS A 1 744 ? -15.079 10.130 13.089 1.00 92.75 744 HIS A O 1
ATOM 5898 N N . PHE A 1 745 ? -13.428 9.014 14.106 1.00 94.12 745 PHE A N 1
ATOM 5899 C CA . PHE A 1 745 ? -14.264 8.532 15.208 1.00 94.12 745 PHE A CA 1
ATOM 5900 C C . PHE A 1 745 ? -14.973 9.675 15.962 1.00 94.12 745 PHE A C 1
ATOM 5902 O O . PHE A 1 745 ? -16.167 9.571 16.246 1.00 94.12 745 PHE A O 1
ATOM 5909 N N . TRP A 1 746 ? -14.270 10.778 16.244 1.00 94.75 746 TRP A N 1
ATOM 5910 C CA . TRP A 1 746 ? -14.822 11.953 16.919 1.00 94.75 746 TRP A CA 1
ATOM 5911 C C . TRP A 1 746 ? -15.910 12.627 16.082 1.00 94.75 746 TRP A C 1
ATOM 5913 O O . TRP A 1 746 ? -16.949 12.969 16.632 1.00 94.75 746 TRP A O 1
ATOM 5923 N N . TYR A 1 747 ? -15.742 12.716 14.758 1.00 94.06 747 TYR A N 1
ATOM 5924 C CA . TYR A 1 747 ? -16.768 13.235 13.843 1.00 94.06 747 TYR A CA 1
ATOM 5925 C C . TYR A 1 747 ? -18.039 12.385 13.835 1.00 94.06 747 TYR A C 1
ATOM 5927 O O . TYR A 1 747 ? -19.149 12.918 13.886 1.00 94.06 747 TYR A O 1
ATOM 5935 N N . LEU A 1 748 ? -17.898 11.056 13.814 1.00 92.75 748 LEU A N 1
ATOM 5936 C CA . LEU A 1 748 ? -19.045 10.152 13.919 1.00 92.75 748 LEU A CA 1
ATOM 5937 C C . LEU A 1 748 ? -19.742 10.290 15.277 1.00 92.75 748 LEU A C 1
ATOM 5939 O O . LEU A 1 748 ? -20.970 10.358 15.323 1.00 92.75 748 LEU A O 1
ATOM 5943 N N . LYS A 1 749 ? -18.973 10.372 16.371 1.00 93.12 749 LYS A N 1
ATOM 5944 C CA . LYS A 1 749 ? -19.513 10.629 17.712 1.00 93.12 749 LYS A CA 1
ATOM 5945 C C . LYS A 1 749 ? -20.248 11.964 17.760 1.00 93.12 749 LYS A C 1
ATOM 5947 O O . LYS A 1 749 ? -21.369 11.995 18.247 1.00 93.12 749 LYS A O 1
ATOM 5952 N N . ASP A 1 750 ? -19.650 13.040 17.255 1.00 93.44 750 ASP A N 1
ATOM 5953 C CA . ASP A 1 750 ? -20.206 14.395 17.298 1.00 93.44 750 ASP A CA 1
ATOM 5954 C C . ASP A 1 750 ? -21.539 14.479 16.549 1.00 93.44 750 ASP A C 1
ATOM 5956 O O . ASP A 1 750 ? -22.534 14.951 17.100 1.00 93.44 750 ASP A O 1
ATOM 5960 N N . LYS A 1 751 ? -21.595 13.878 15.352 1.00 92.50 751 LYS A N 1
ATOM 5961 C CA . LYS A 1 751 ? -22.824 13.736 14.559 1.00 92.50 751 LYS A CA 1
ATOM 5962 C C . LYS A 1 751 ? -23.940 13.018 15.325 1.00 92.50 751 LYS A C 1
ATOM 5964 O O . LYS A 1 751 ? -25.109 13.362 15.166 1.00 92.50 751 LYS A O 1
ATOM 5969 N N . LEU A 1 752 ? -23.591 12.015 16.131 1.00 92.94 752 LEU A N 1
ATOM 5970 C CA . LEU A 1 752 ? -24.540 11.205 16.898 1.00 92.94 752 LEU A CA 1
ATOM 5971 C C . LEU A 1 752 ? -24.892 11.803 18.268 1.00 92.94 752 LEU A C 1
ATOM 5973 O O . LEU A 1 752 ? -25.945 11.463 18.807 1.00 92.94 752 LEU A O 1
ATOM 5977 N N . SER A 1 753 ? -24.067 12.702 18.817 1.00 91.81 753 SER A N 1
ATOM 5978 C CA . SER A 1 753 ? -24.249 13.313 20.143 1.00 91.81 753 SER A CA 1
ATOM 5979 C C . SER A 1 753 ? -25.680 13.804 20.420 1.00 91.81 753 SER A C 1
ATOM 5981 O O . SER A 1 753 ? -26.172 13.529 21.512 1.00 91.81 753 SER A O 1
ATOM 5983 N N . PRO A 1 754 ? -26.400 14.468 19.485 1.00 90.94 754 PRO A N 1
ATOM 5984 C CA . PRO A 1 754 ? -27.759 14.955 19.752 1.00 90.94 754 PRO A CA 1
ATOM 5985 C C . PRO A 1 754 ? -28.805 13.851 19.974 1.00 90.94 754 PRO A C 1
ATOM 5987 O O . PRO A 1 754 ? -29.880 14.133 20.499 1.00 90.94 754 PRO A O 1
ATOM 5990 N N . MET A 1 755 ? -28.522 12.623 19.531 1.00 92.12 755 MET A N 1
ATOM 5991 C CA . MET A 1 755 ? -29.435 11.471 19.561 1.00 92.12 755 MET A CA 1
ATOM 5992 C C . MET A 1 755 ? -29.033 10.433 20.621 1.00 92.12 755 MET A C 1
ATOM 5994 O O . MET A 1 755 ? -29.771 9.477 20.856 1.00 92.12 755 MET A O 1
ATOM 5998 N N . LEU A 1 756 ? -27.860 10.593 21.241 1.00 93.50 756 LEU A N 1
ATOM 5999 C CA . LEU A 1 756 ? -27.341 9.688 22.263 1.00 93.50 756 LEU A CA 1
ATOM 6000 C C . LEU A 1 756 ? -27.757 10.143 23.674 1.00 93.50 756 LEU A C 1
ATOM 6002 O O . LEU A 1 756 ? -27.859 11.343 23.938 1.00 93.50 756 LEU A O 1
ATOM 6006 N N . PRO A 1 757 ? -27.948 9.213 24.627 1.00 93.06 757 PRO A N 1
ATOM 6007 C CA . PRO A 1 757 ? -28.167 9.566 26.026 1.00 93.06 757 PRO A CA 1
ATOM 6008 C C . PRO A 1 757 ? -26.969 10.300 26.648 1.00 93.06 757 PRO A C 1
ATOM 6010 O O . PRO A 1 757 ? -25.816 9.949 26.409 1.00 93.06 757 PRO A O 1
ATOM 6013 N N . ASN A 1 758 ? -27.236 11.258 27.542 1.00 85.12 758 ASN A N 1
ATOM 6014 C CA . ASN A 1 758 ? -26.203 12.080 28.199 1.00 85.12 758 ASN A CA 1
ATOM 6015 C C . ASN A 1 758 ? -25.184 11.288 29.046 1.00 85.12 758 ASN A C 1
ATOM 6017 O O . ASN A 1 758 ? -24.136 11.820 29.396 1.00 85.12 758 ASN A O 1
ATOM 6021 N N . ASN A 1 759 ? -25.503 10.055 29.439 1.00 87.44 759 ASN A N 1
ATOM 6022 C CA . ASN A 1 759 ? -24.689 9.203 30.311 1.00 87.44 759 ASN A CA 1
ATOM 6023 C C . ASN A 1 759 ? -24.075 8.002 29.575 1.00 87.44 759 ASN A C 1
ATOM 6025 O O . ASN A 1 759 ? -23.749 6.998 30.210 1.00 87.44 759 ASN A O 1
ATOM 6029 N N . VAL A 1 760 ? -23.959 8.084 28.249 1.00 93.81 760 VAL A N 1
ATOM 6030 C CA . VAL A 1 760 ? -23.292 7.062 27.444 1.00 93.81 760 VAL A CA 1
ATOM 6031 C C . VAL A 1 760 ? -21.814 6.956 27.826 1.00 93.81 760 VAL A C 1
ATOM 6033 O O . VAL A 1 760 ? -21.114 7.960 27.965 1.00 93.81 760 VAL A O 1
ATOM 6036 N N . VAL A 1 761 ? -21.323 5.730 27.992 1.00 94.88 761 VAL A N 1
ATOM 6037 C CA . VAL A 1 761 ? -19.886 5.485 28.125 1.00 94.88 761 VAL A CA 1
ATOM 6038 C C . VAL A 1 761 ? -19.263 5.613 26.744 1.00 94.88 761 VAL A C 1
ATOM 6040 O O . VAL A 1 761 ? -19.644 4.890 25.826 1.00 94.88 761 VAL A O 1
ATOM 6043 N N . LEU A 1 762 ? -18.308 6.524 26.595 1.00 95.06 762 LEU A N 1
ATOM 6044 C CA . LEU A 1 762 ? -17.576 6.733 25.352 1.00 95.06 762 LEU A CA 1
ATOM 6045 C C . LEU A 1 762 ? -16.195 6.084 25.443 1.00 95.06 762 LEU A C 1
ATOM 6047 O O . LEU A 1 762 ? -15.501 6.283 26.433 1.00 95.06 762 LEU A O 1
ATOM 6051 N N . MET A 1 763 ? -15.798 5.343 24.412 1.00 95.19 763 MET A N 1
ATOM 6052 C CA . MET A 1 763 ? -14.478 4.728 24.286 1.00 95.19 763 MET A CA 1
ATOM 6053 C C . MET A 1 763 ? -14.020 4.781 22.819 1.00 95.19 763 MET A C 1
ATOM 6055 O O . MET A 1 763 ? -14.686 4.168 21.989 1.00 95.19 763 MET A O 1
ATOM 6059 N N . PRO A 1 764 ? -12.905 5.441 22.462 1.00 96.19 764 PRO A N 1
ATOM 6060 C CA . PRO A 1 764 ? -12.065 6.266 23.327 1.00 96.19 764 PRO A CA 1
ATOM 6061 C C . PRO A 1 764 ? -12.752 7.556 23.781 1.00 96.19 764 PRO A C 1
ATOM 6063 O O . PRO A 1 764 ? -13.516 8.160 23.031 1.00 96.19 764 PRO A O 1
ATOM 6066 N N . ARG A 1 765 ? -12.435 8.001 24.999 1.00 95.50 765 ARG A N 1
ATOM 6067 C CA . ARG A 1 765 ? -12.872 9.295 25.549 1.00 95.50 765 ARG A CA 1
ATOM 6068 C C . ARG A 1 765 ? -12.074 10.467 25.008 1.00 95.50 765 ARG A C 1
ATOM 6070 O O . ARG A 1 765 ? -12.564 11.590 25.041 1.00 95.50 765 ARG A O 1
ATOM 6077 N N . GLY A 1 766 ? -10.868 10.212 24.528 1.00 96.19 766 GLY A N 1
ATOM 6078 C CA . GLY A 1 766 ? -10.000 11.229 23.969 1.00 96.19 766 GLY A CA 1
ATOM 6079 C C . GLY A 1 766 ? -8.742 10.630 23.369 1.00 96.19 766 GLY A C 1
ATOM 6080 O O . GLY A 1 766 ? -8.548 9.410 23.340 1.00 96.19 766 GLY A O 1
ATOM 6081 N N . ALA A 1 767 ? -7.881 11.506 22.878 1.00 96.81 767 ALA A N 1
ATOM 6082 C CA . ALA A 1 767 ? -6.608 11.133 22.298 1.00 96.81 767 ALA A CA 1
ATOM 6083 C C . ALA A 1 767 ? -5.539 12.187 22.598 1.00 96.81 767 ALA A C 1
ATOM 6085 O O . ALA A 1 767 ? -5.840 13.367 22.758 1.00 96.81 767 ALA A O 1
ATOM 6086 N N . THR A 1 768 ? -4.279 11.771 22.667 1.00 97.62 768 THR A N 1
ATOM 6087 C CA . THR A 1 768 ? -3.137 12.676 22.848 1.00 97.62 768 THR A CA 1
ATOM 6088 C C . THR A 1 768 ? -2.154 12.479 21.706 1.00 97.62 768 THR A C 1
ATOM 6090 O O . THR A 1 768 ? -1.641 11.378 21.515 1.00 97.62 768 THR A O 1
ATOM 6093 N N . LEU A 1 769 ? -1.881 13.545 20.956 1.00 97.50 769 LEU A N 1
ATOM 6094 C CA . LEU A 1 769 ? -0.782 13.586 20.001 1.00 97.50 769 LEU A CA 1
ATOM 6095 C C . LEU A 1 769 ? 0.527 13.859 20.732 1.00 97.50 769 LEU A C 1
ATOM 6097 O O . LEU A 1 769 ? 0.646 14.813 21.507 1.00 97.50 769 LEU A O 1
ATOM 6101 N N . TRP A 1 770 ? 1.519 13.039 20.430 1.00 98.06 770 TRP A N 1
ATOM 6102 C CA . TRP A 1 770 ? 2.859 13.113 20.982 1.00 98.06 770 TRP A CA 1
ATOM 6103 C C . TRP A 1 770 ? 3.876 13.313 19.873 1.00 98.06 770 TRP A C 1
ATOM 6105 O O . TRP A 1 770 ? 3.682 12.837 18.755 1.00 98.06 770 TRP A O 1
ATOM 6115 N N . ALA A 1 771 ? 4.981 13.968 20.210 1.00 97.81 771 ALA A N 1
ATOM 6116 C CA . ALA A 1 771 ? 6.136 14.058 19.339 1.00 97.81 771 ALA A CA 1
ATOM 6117 C C . ALA A 1 771 ? 7.446 13.860 20.099 1.00 97.81 771 ALA A C 1
ATOM 6119 O O . ALA A 1 771 ? 7.518 14.027 21.321 1.00 97.81 771 ALA A O 1
ATOM 6120 N N . MET A 1 772 ? 8.492 13.487 19.364 1.00 95.75 772 MET A N 1
ATOM 6121 C CA . MET A 1 772 ? 9.830 13.272 19.907 1.00 95.75 772 MET A CA 1
ATOM 6122 C C . MET A 1 772 ? 10.902 13.539 18.840 1.00 95.75 772 MET A C 1
ATOM 6124 O O . MET A 1 772 ? 10.819 12.946 17.758 1.00 95.75 772 MET A O 1
ATOM 6128 N N . PRO A 1 773 ? 11.918 14.382 19.123 1.00 94.44 773 PRO A N 1
ATOM 6129 C CA . PRO A 1 773 ? 13.047 14.568 18.221 1.00 94.44 773 PRO A CA 1
ATOM 6130 C C . PRO A 1 773 ? 13.932 13.323 18.229 1.00 94.44 773 PRO A C 1
ATOM 6132 O O . PRO A 1 773 ? 14.240 12.773 19.296 1.00 94.44 773 PRO A O 1
ATOM 6135 N N . ILE A 1 774 ? 14.338 12.889 17.041 1.00 93.62 774 ILE A N 1
ATOM 6136 C CA . ILE A 1 774 ? 15.001 11.604 16.845 1.00 93.62 774 ILE A CA 1
ATOM 6137 C C . ILE A 1 774 ? 16.228 11.694 15.940 1.00 93.62 774 ILE A C 1
ATOM 6139 O O . ILE A 1 774 ? 16.303 12.485 14.999 1.00 93.62 774 ILE A O 1
ATOM 6143 N N . GLU A 1 775 ? 17.178 10.814 16.227 1.00 94.50 775 GLU A N 1
ATOM 6144 C CA . GLU A 1 775 ? 18.329 10.507 15.387 1.00 94.50 775 GLU A CA 1
ATOM 6145 C C . GLU A 1 775 ? 18.128 9.114 14.784 1.00 94.50 775 GLU A C 1
ATOM 6147 O O . GLU A 1 775 ? 18.226 8.103 15.482 1.00 94.50 775 GLU A O 1
ATOM 6152 N N . PHE A 1 776 ? 17.815 9.049 13.491 1.00 94.75 776 PHE A N 1
ATOM 6153 C CA . PHE A 1 776 ? 17.840 7.795 12.734 1.00 94.75 776 PHE A CA 1
ATOM 6154 C C . PHE A 1 776 ? 19.254 7.281 12.499 1.00 94.75 776 PHE A C 1
ATOM 6156 O O . PHE A 1 776 ? 20.154 8.062 12.202 1.00 94.75 776 PHE A O 1
ATOM 6163 N N . GLU A 1 777 ? 19.420 5.961 12.504 1.00 93.25 777 GLU A N 1
ATOM 6164 C CA . GLU A 1 777 ? 20.651 5.345 12.011 1.00 93.25 777 GLU A CA 1
ATOM 6165 C C . GLU A 1 777 ? 20.788 5.549 10.493 1.00 93.25 777 GLU A C 1
ATOM 6167 O O . GLU A 1 777 ? 21.832 5.999 10.006 1.00 93.25 777 GLU A O 1
ATOM 6172 N N . HIS A 1 778 ? 19.711 5.291 9.737 1.00 91.75 778 HIS A N 1
ATOM 6173 C CA . HIS A 1 778 ? 19.760 5.327 8.273 1.00 91.75 778 HIS A CA 1
ATOM 6174 C C . HIS A 1 778 ? 18.548 5.921 7.547 1.00 91.75 778 HIS A C 1
ATOM 6176 O O . HIS A 1 778 ? 18.747 6.462 6.464 1.00 91.75 778 HIS A O 1
ATOM 6182 N N . LEU A 1 779 ? 17.333 5.882 8.111 1.00 92.31 779 LEU A N 1
ATOM 6183 C CA . LEU A 1 779 ? 16.115 6.302 7.394 1.00 92.31 779 LEU A CA 1
ATOM 6184 C C . LEU A 1 779 ? 16.174 7.746 6.869 1.00 92.31 779 LEU A C 1
ATOM 6186 O O . LEU A 1 779 ? 15.622 8.039 5.822 1.00 92.31 779 LEU A O 1
ATOM 6190 N N . TRP A 1 780 ? 16.911 8.636 7.536 1.00 90.31 780 TRP A N 1
ATOM 6191 C CA . TRP A 1 780 ? 17.135 10.015 7.080 1.00 90.31 780 TRP A CA 1
ATOM 6192 C C . TRP A 1 780 ? 17.678 10.115 5.642 1.00 90.31 780 TRP A C 1
ATOM 6194 O O . TRP A 1 780 ? 17.440 11.104 4.953 1.00 90.31 780 TRP A O 1
ATOM 6204 N N . LYS A 1 781 ? 18.374 9.077 5.161 1.00 88.81 781 LYS A N 1
ATOM 6205 C CA . LYS A 1 781 ? 18.946 9.021 3.811 1.00 88.81 781 LYS A CA 1
ATOM 6206 C C . LYS A 1 781 ? 17.887 9.038 2.707 1.00 88.81 781 LYS A C 1
ATOM 6208 O O . LYS A 1 781 ? 18.232 9.390 1.589 1.00 88.81 781 LYS A O 1
ATOM 6213 N N . ILE A 1 782 ? 16.626 8.700 3.001 1.00 85.38 782 ILE A N 1
ATOM 6214 C CA . ILE A 1 782 ? 15.553 8.682 1.992 1.00 85.38 782 ILE A CA 1
ATOM 6215 C C . ILE A 1 782 ? 15.141 10.090 1.529 1.00 85.38 782 ILE A C 1
ATOM 6217 O O . ILE A 1 782 ? 14.515 10.237 0.481 1.00 85.38 782 ILE A O 1
ATOM 6221 N N . ARG A 1 783 ? 15.479 11.121 2.319 1.00 83.50 783 ARG A N 1
ATOM 6222 C CA . ARG A 1 783 ? 15.215 12.541 2.023 1.00 83.50 783 ARG A CA 1
ATOM 6223 C C . ARG A 1 783 ? 16.473 13.396 1.946 1.00 83.50 783 ARG A C 1
ATOM 6225 O O . ARG A 1 783 ? 16.381 14.584 1.654 1.00 83.50 783 ARG A O 1
ATOM 6232 N N . ALA A 1 784 ? 17.640 12.817 2.213 1.00 84.19 784 ALA A N 1
ATOM 6233 C CA . ALA A 1 784 ? 18.881 13.568 2.185 1.00 84.19 784 ALA A CA 1
ATOM 6234 C C . ALA A 1 784 ? 19.239 13.970 0.747 1.00 84.19 784 ALA A C 1
ATOM 6236 O O . ALA A 1 784 ? 19.185 13.121 -0.147 1.00 84.19 784 ALA A O 1
ATOM 6237 N N . PRO A 1 785 ? 19.663 15.222 0.514 1.00 85.06 785 PRO A N 1
ATOM 6238 C CA . PRO A 1 785 ? 20.228 15.596 -0.772 1.00 85.06 785 PRO A CA 1
ATOM 6239 C C . PRO A 1 785 ? 21.523 14.813 -1.030 1.00 85.06 785 PRO A C 1
ATOM 6241 O O . PRO A 1 785 ? 22.291 14.510 -0.112 1.00 85.06 785 PRO A O 1
ATOM 6244 N N . LEU A 1 786 ? 21.771 14.484 -2.295 1.00 86.38 786 LEU A N 1
ATOM 6245 C CA . LEU A 1 786 ? 22.907 13.669 -2.713 1.00 86.38 786 LEU A CA 1
ATOM 6246 C C . LEU A 1 786 ? 24.199 14.485 -2.786 1.00 86.38 786 LEU A C 1
ATOM 6248 O O . LEU A 1 786 ? 25.264 13.982 -2.434 1.00 86.38 786 LEU A O 1
ATOM 6252 N N . HIS A 1 787 ? 24.112 15.736 -3.244 1.00 87.75 787 HIS A N 1
ATOM 6253 C CA . HIS A 1 787 ? 25.223 16.657 -3.490 1.00 87.75 787 HIS A CA 1
ATOM 6254 C C . HIS A 1 787 ? 26.307 16.104 -4.427 1.00 87.75 787 HIS A C 1
ATOM 6256 O O . HIS A 1 787 ? 26.348 16.461 -5.604 1.00 87.75 787 HIS A O 1
ATOM 6262 N N . LEU A 1 788 ? 27.196 15.249 -3.918 1.00 90.50 788 LEU A N 1
ATOM 6263 C CA . LEU A 1 788 ? 28.297 14.631 -4.647 1.00 90.50 788 LEU A CA 1
ATOM 6264 C C . LEU A 1 788 ? 28.286 13.117 -4.412 1.00 90.50 788 LEU A C 1
ATOM 6266 O O . LEU A 1 788 ? 28.495 12.666 -3.288 1.00 90.50 788 LEU A O 1
ATOM 6270 N N . VAL A 1 789 ? 28.123 12.337 -5.480 1.00 88.00 789 VAL A N 1
ATOM 6271 C CA . VAL A 1 789 ? 28.102 10.865 -5.428 1.00 88.00 789 VAL A CA 1
ATOM 6272 C C . VAL A 1 789 ? 29.243 10.333 -6.278 1.00 88.00 789 VAL A C 1
ATOM 6274 O O . VAL A 1 789 ? 29.291 10.618 -7.468 1.00 88.00 789 VAL A O 1
ATOM 6277 N N . GLU A 1 790 ? 30.197 9.613 -5.677 1.00 90.44 790 GLU A N 1
ATOM 6278 C CA . GLU A 1 790 ? 31.375 9.055 -6.373 1.00 90.44 790 GLU A CA 1
ATOM 6279 C C . GLU A 1 790 ? 32.129 10.076 -7.260 1.00 90.44 790 GLU A C 1
ATOM 6281 O O . GLU A 1 790 ? 32.691 9.750 -8.303 1.00 90.44 790 GLU A O 1
ATOM 6286 N N . GLY A 1 791 ? 32.135 11.349 -6.846 1.00 92.56 791 GLY A N 1
ATOM 6287 C CA . GLY A 1 791 ? 32.772 12.449 -7.579 1.00 92.56 791 GLY A CA 1
ATOM 6288 C C . GLY A 1 791 ? 31.900 13.135 -8.640 1.00 92.56 791 GLY A C 1
ATOM 6289 O O . GLY A 1 791 ? 32.368 14.096 -9.250 1.00 92.56 791 GLY A O 1
ATOM 6290 N N . PHE A 1 792 ? 30.648 12.709 -8.831 1.00 90.38 792 PHE A N 1
ATOM 6291 C CA . PHE A 1 792 ? 29.680 13.345 -9.727 1.00 90.38 792 PHE A CA 1
ATOM 6292 C C . PHE A 1 792 ? 28.774 14.321 -8.970 1.00 90.38 792 PHE A C 1
ATOM 6294 O O . PHE A 1 792 ? 28.176 13.964 -7.955 1.00 90.38 792 PHE A O 1
ATOM 6301 N N . SER A 1 793 ? 28.656 15.556 -9.467 1.00 94.50 793 SER A N 1
ATOM 6302 C CA . SER A 1 793 ? 27.712 16.550 -8.938 1.00 94.50 793 SER A CA 1
ATOM 6303 C C . SER A 1 793 ? 26.279 16.143 -9.273 1.00 94.50 793 SER A C 1
ATOM 6305 O O . SER A 1 793 ? 25.943 15.966 -10.447 1.00 94.50 793 SER A O 1
ATOM 6307 N N . MET A 1 794 ? 25.447 16.055 -8.237 1.00 91.12 794 MET A N 1
ATOM 6308 C CA . MET A 1 794 ? 24.016 15.744 -8.286 1.00 91.12 794 MET A CA 1
ATOM 6309 C C . MET A 1 794 ? 23.145 16.961 -7.937 1.00 91.12 794 MET A C 1
ATOM 6311 O O . MET A 1 794 ? 21.935 16.840 -7.789 1.00 91.12 794 MET A O 1
ATOM 6315 N N . THR A 1 795 ? 23.725 18.164 -7.888 1.00 91.94 795 THR A N 1
ATOM 6316 C CA . THR A 1 795 ? 23.037 19.411 -7.495 1.00 91.94 795 THR A CA 1
ATOM 6317 C C . THR A 1 795 ? 21.750 19.681 -8.289 1.00 91.94 795 THR A C 1
ATOM 6319 O O . THR A 1 795 ? 20.780 20.227 -7.762 1.00 91.94 795 THR A O 1
ATOM 6322 N N . HIS A 1 796 ? 21.724 19.347 -9.584 1.00 91.88 796 HIS A N 1
ATOM 6323 C CA . HIS A 1 796 ? 20.520 19.496 -10.407 1.00 91.88 796 HIS A CA 1
ATOM 6324 C C . HIS A 1 796 ? 19.415 18.499 -10.048 1.00 91.88 796 HIS A C 1
ATOM 6326 O O . HIS A 1 796 ? 18.244 18.864 -10.150 1.00 91.88 796 HIS A O 1
ATOM 6332 N N . PHE A 1 797 ? 19.789 17.291 -9.627 1.00 88.75 797 PHE A N 1
ATOM 6333 C CA . PHE A 1 797 ? 18.863 16.274 -9.144 1.00 88.75 797 PHE A CA 1
ATOM 6334 C C . PHE A 1 797 ? 18.295 16.679 -7.785 1.00 88.75 797 PHE A C 1
ATOM 6336 O O . PHE A 1 797 ? 17.079 16.746 -7.659 1.00 88.75 797 PHE A O 1
ATOM 6343 N N . ASP A 1 798 ? 19.144 17.094 -6.838 1.00 87.56 798 ASP A N 1
ATOM 6344 C CA . ASP A 1 798 ? 18.710 17.580 -5.518 1.00 87.56 798 ASP A CA 1
ATOM 6345 C C . ASP A 1 798 ? 17.635 18.668 -5.649 1.00 87.56 798 ASP A C 1
ATOM 6347 O O . ASP A 1 798 ? 16.560 18.566 -5.067 1.00 87.56 798 ASP A O 1
ATOM 6351 N N . LYS A 1 799 ? 17.874 19.664 -6.514 1.00 90.06 799 LYS A N 1
ATOM 6352 C CA . LYS A 1 799 ? 16.907 20.738 -6.791 1.00 90.06 799 LYS A CA 1
ATOM 6353 C C . LYS A 1 799 ? 15.614 20.238 -7.431 1.00 90.06 799 LYS A C 1
ATOM 6355 O O . LYS A 1 799 ? 14.570 20.854 -7.243 1.00 90.06 799 LYS A O 1
ATOM 6360 N N . LEU A 1 800 ? 15.674 19.200 -8.265 1.00 88.12 800 LEU A N 1
ATOM 6361 C CA . LEU A 1 800 ? 14.481 18.635 -8.896 1.00 88.12 800 LEU A CA 1
ATOM 6362 C C . LEU A 1 800 ? 13.603 17.937 -7.849 1.00 88.12 800 LEU A C 1
ATOM 6364 O O . LEU A 1 800 ? 12.393 18.179 -7.825 1.00 88.12 800 LEU A O 1
ATOM 6368 N N . ILE A 1 801 ? 14.224 17.121 -6.992 1.00 84.31 801 ILE A N 1
ATOM 6369 C CA . ILE A 1 801 ? 13.552 16.410 -5.901 1.00 84.31 801 ILE A CA 1
ATOM 6370 C C . ILE A 1 801 ? 12.969 17.410 -4.904 1.00 84.31 801 ILE A C 1
ATOM 6372 O O . ILE A 1 801 ? 11.767 17.389 -4.674 1.00 84.31 801 ILE A O 1
ATOM 6376 N N . GLU A 1 802 ? 13.774 18.350 -4.400 1.00 85.00 802 GLU A N 1
ATOM 6377 C CA . GLU A 1 802 ? 13.351 19.351 -3.410 1.00 85.00 802 GLU A CA 1
ATOM 6378 C C . GLU A 1 802 ? 12.135 20.159 -3.886 1.00 85.00 802 GLU A C 1
ATOM 6380 O O . GLU A 1 802 ? 11.134 20.272 -3.176 1.00 85.00 802 GLU A O 1
ATOM 6385 N N . ASN A 1 803 ? 12.178 20.662 -5.126 1.00 86.31 803 ASN A N 1
ATOM 6386 C CA . ASN A 1 803 ? 11.053 21.393 -5.705 1.00 86.31 803 ASN A CA 1
ATOM 6387 C C . ASN A 1 803 ? 9.794 20.525 -5.794 1.00 86.31 803 ASN A C 1
ATOM 6389 O O . ASN A 1 803 ? 8.699 21.025 -5.554 1.00 86.31 803 ASN A O 1
ATOM 6393 N N . SER A 1 804 ? 9.934 19.242 -6.126 1.00 85.62 804 SER A N 1
ATOM 6394 C CA . SER A 1 804 ? 8.783 18.356 -6.313 1.00 85.62 804 SER A CA 1
ATOM 6395 C C . SER A 1 804 ? 8.178 17.915 -4.990 1.00 85.62 804 SER A C 1
ATOM 6397 O O . SER A 1 804 ? 6.968 18.042 -4.826 1.00 85.62 804 SER A O 1
ATOM 6399 N N . CYS A 1 805 ? 9.006 17.553 -4.007 1.00 81.94 805 CYS A N 1
ATOM 6400 C CA . CYS A 1 805 ? 8.561 17.292 -2.641 1.00 81.94 805 CYS A CA 1
ATOM 6401 C C . CYS A 1 805 ? 7.804 18.496 -2.059 1.00 81.94 805 CYS A C 1
ATOM 6403 O O . CYS A 1 805 ? 6.765 18.311 -1.436 1.00 81.94 805 CYS A O 1
ATOM 6405 N N . SER A 1 806 ? 8.248 19.735 -2.318 1.00 81.69 806 SER A N 1
ATOM 6406 C CA . SER A 1 806 ? 7.552 20.940 -1.827 1.00 81.69 806 SER A CA 1
ATOM 6407 C C . SER A 1 806 ? 6.136 21.137 -2.392 1.00 81.69 806 SER A C 1
ATOM 6409 O O . SER A 1 806 ? 5.350 21.898 -1.826 1.00 81.69 806 SER A O 1
ATOM 6411 N N . VAL A 1 807 ? 5.815 20.469 -3.506 1.00 80.94 807 VAL A N 1
ATOM 6412 C CA . VAL A 1 807 ? 4.510 20.527 -4.176 1.00 80.94 807 VAL A CA 1
ATOM 6413 C C . VAL A 1 807 ? 3.645 19.323 -3.808 1.00 80.94 807 VAL A C 1
ATOM 6415 O O . VAL A 1 807 ? 2.455 19.490 -3.544 1.00 80.94 807 VAL A O 1
ATOM 6418 N N . SER A 1 808 ? 4.216 18.115 -3.819 1.00 77.38 808 SER A N 1
ATOM 6419 C CA . SER A 1 808 ? 3.450 16.871 -3.712 1.00 77.38 808 SER A CA 1
ATOM 6420 C C . SER A 1 808 ? 3.409 16.264 -2.317 1.00 77.38 808 SER A C 1
ATOM 6422 O O . SER A 1 808 ? 2.419 15.607 -1.984 1.00 77.38 808 SER A O 1
ATOM 6424 N N . ASP A 1 809 ? 4.460 16.443 -1.519 1.00 77.75 809 ASP A N 1
ATOM 6425 C CA . ASP A 1 809 ? 4.643 15.670 -0.297 1.00 77.75 809 ASP A CA 1
ATOM 6426 C C . ASP A 1 809 ? 4.040 16.383 0.909 1.00 77.75 809 ASP A C 1
ATOM 6428 O O . ASP A 1 809 ? 4.107 17.602 1.082 1.00 77.75 809 ASP A O 1
ATOM 6432 N N . THR A 1 810 ? 3.454 15.591 1.799 1.00 78.75 810 THR A N 1
ATOM 6433 C CA . THR A 1 810 ? 3.056 16.073 3.116 1.00 78.75 810 THR A CA 1
ATOM 6434 C C . THR A 1 810 ? 4.287 16.194 4.004 1.00 78.75 810 THR A C 1
ATOM 6436 O O . THR A 1 810 ? 5.092 15.271 4.060 1.00 78.75 810 THR A O 1
ATOM 6439 N N . LEU A 1 811 ? 4.376 17.269 4.792 1.00 84.56 811 LEU A N 1
ATOM 6440 C CA . LEU A 1 811 ? 5.497 17.512 5.713 1.00 84.56 811 LEU A CA 1
ATOM 6441 C C . LEU A 1 811 ? 5.755 16.381 6.724 1.00 84.56 811 LEU A C 1
ATOM 6443 O O . LEU A 1 811 ? 6.851 16.281 7.269 1.00 84.56 811 LEU A O 1
ATOM 6447 N N . VAL A 1 812 ? 4.736 15.571 7.027 1.00 90.69 812 VAL A N 1
ATOM 6448 C CA . VAL A 1 812 ? 4.838 14.443 7.955 1.00 90.69 812 VAL A CA 1
ATOM 6449 C C . VAL A 1 812 ? 4.489 13.153 7.227 1.00 90.69 812 VAL A C 1
ATOM 6451 O O . VAL A 1 812 ? 3.352 12.960 6.804 1.00 90.69 812 VAL A O 1
ATOM 6454 N N . GLU A 1 813 ? 5.462 12.256 7.113 1.00 90.31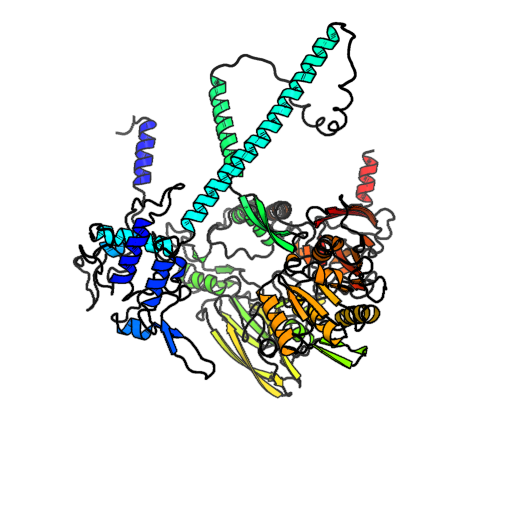 813 GLU A N 1
ATOM 6455 C CA . GLU A 1 813 ? 5.360 11.032 6.320 1.00 90.31 813 GLU A CA 1
ATOM 6456 C C . GLU A 1 813 ? 5.066 9.795 7.188 1.00 90.31 813 GLU A C 1
ATOM 6458 O O . GLU A 1 813 ? 5.626 9.672 8.279 1.00 90.31 813 GLU A O 1
ATOM 6463 N N . PRO A 1 814 ? 4.223 8.848 6.736 1.00 93.12 814 PRO A N 1
ATOM 6464 C CA . PRO A 1 814 ? 3.910 7.632 7.486 1.00 93.12 814 PRO A CA 1
ATOM 6465 C C . PRO A 1 814 ? 4.982 6.539 7.315 1.00 93.12 814 PRO A C 1
ATOM 6467 O O . PRO A 1 814 ? 5.056 5.888 6.271 1.00 93.12 814 PRO A O 1
ATOM 6470 N N . GLN A 1 815 ? 5.736 6.246 8.377 1.00 94.31 815 GLN A N 1
ATOM 6471 C CA . GLN A 1 815 ? 6.810 5.245 8.393 1.00 94.31 815 GLN A CA 1
ATOM 6472 C C . GLN A 1 815 ? 6.590 4.162 9.469 1.00 94.31 815 GLN A C 1
ATOM 6474 O O . GLN A 1 815 ? 6.231 4.497 10.601 1.00 94.31 815 GLN A O 1
ATOM 6479 N N . PRO A 1 816 ? 6.791 2.862 9.175 1.00 95.50 816 PRO A N 1
ATOM 6480 C CA . PRO A 1 816 ? 6.789 1.801 10.186 1.00 95.50 816 PRO A CA 1
ATOM 6481 C C . PRO A 1 816 ? 8.092 1.839 11.003 1.00 95.50 816 PRO A C 1
ATOM 6483 O O . PRO A 1 816 ? 9.028 1.092 10.744 1.00 95.50 816 PRO A O 1
ATOM 6486 N N . LEU A 1 817 ? 8.183 2.707 12.017 1.00 96.81 817 LEU A N 1
ATOM 6487 C CA . LEU A 1 817 ? 9.454 3.003 12.702 1.00 96.81 817 LEU A CA 1
ATOM 6488 C C . LEU A 1 817 ? 10.097 1.814 13.427 1.00 96.81 817 LEU A C 1
ATOM 6490 O O . LEU A 1 817 ? 11.270 1.879 13.787 1.00 96.81 817 LEU A O 1
ATOM 6494 N N . TRP A 1 818 ? 9.365 0.719 13.630 1.00 96.25 818 TRP A N 1
ATOM 6495 C CA . TRP A 1 818 ? 9.940 -0.518 14.156 1.00 96.25 818 TRP A CA 1
ATOM 6496 C C . TRP A 1 818 ? 10.974 -1.145 13.195 1.00 96.25 818 TRP A C 1
ATOM 6498 O O . TRP A 1 818 ? 11.864 -1.851 13.659 1.00 96.25 818 TRP A O 1
ATOM 6508 N N . GLU A 1 819 ? 10.902 -0.838 11.895 1.00 96.12 819 GLU A N 1
ATOM 6509 C CA . GLU A 1 819 ? 11.850 -1.261 10.849 1.00 96.12 819 GLU A CA 1
ATOM 6510 C C . GLU A 1 819 ? 13.065 -0.332 10.724 1.00 96.12 819 GLU A C 1
ATOM 6512 O O . GLU A 1 819 ? 13.996 -0.600 9.963 1.00 96.12 819 GLU A O 1
ATOM 6517 N N . TYR A 1 820 ? 13.080 0.778 11.463 1.00 96.25 820 TYR A N 1
ATOM 6518 C CA . TYR A 1 820 ? 14.059 1.840 11.275 1.00 96.25 820 TYR A CA 1
ATOM 6519 C C . TYR A 1 820 ? 14.638 2.293 12.613 1.00 96.25 820 TYR A C 1
ATOM 6521 O O . TYR A 1 820 ? 14.096 3.202 13.252 1.00 96.25 820 TYR A O 1
ATOM 6529 N N . PRO A 1 821 ? 15.768 1.697 13.040 1.00 95.56 821 PRO A N 1
ATOM 6530 C CA . PRO A 1 821 ? 16.422 2.052 14.289 1.00 95.56 821 PRO A CA 1
ATOM 6531 C C . PRO A 1 821 ? 16.650 3.559 14.428 1.00 95.56 821 PRO A C 1
ATOM 6533 O O . PRO A 1 821 ? 17.241 4.224 13.568 1.00 95.56 821 PRO A O 1
ATOM 6536 N N . CYS A 1 822 ? 16.180 4.102 15.549 1.00 95.62 822 CYS A N 1
ATOM 6537 C CA . CYS A 1 822 ? 16.357 5.501 15.904 1.00 95.62 822 CYS A CA 1
ATOM 6538 C C . CYS A 1 822 ? 16.542 5.675 17.412 1.00 95.62 822 CYS A C 1
ATOM 6540 O O . CYS A 1 822 ? 16.124 4.837 18.218 1.00 95.62 822 CYS A O 1
ATOM 6542 N N . LYS A 1 823 ? 17.181 6.780 17.793 1.00 93.94 823 LYS A N 1
ATOM 6543 C CA . LYS A 1 823 ? 17.423 7.180 19.182 1.00 93.94 823 LYS A CA 1
ATOM 6544 C C . LYS A 1 823 ? 16.666 8.458 19.498 1.00 93.94 823 LYS A C 1
ATOM 6546 O O . LYS A 1 823 ? 16.524 9.330 18.643 1.00 93.94 823 LYS A O 1
ATOM 6551 N N . MET A 1 824 ? 16.227 8.594 20.746 1.00 92.56 824 MET A N 1
ATOM 6552 C CA . MET A 1 824 ? 15.642 9.845 21.225 1.00 92.56 824 MET A CA 1
ATOM 6553 C C . MET A 1 824 ? 16.726 10.900 21.494 1.00 92.56 824 MET A C 1
ATOM 6555 O O . MET A 1 824 ? 17.737 10.605 22.134 1.00 92.56 824 MET A O 1
ATOM 6559 N N . LEU A 1 825 ? 16.479 12.141 21.072 1.00 90.38 825 LEU A N 1
ATOM 6560 C CA . LEU A 1 825 ? 17.323 13.304 21.389 1.00 90.38 825 LEU A CA 1
ATOM 6561 C C . LEU A 1 825 ? 16.693 14.234 22.435 1.00 90.38 825 LEU A C 1
ATOM 6563 O O . LEU A 1 825 ? 17.354 15.103 22.997 1.00 90.38 825 LEU A O 1
ATOM 6567 N N . GLY A 1 826 ? 15.414 14.046 22.735 1.00 89.06 826 GLY A N 1
ATOM 6568 C CA . GLY A 1 826 ? 14.652 14.805 23.720 1.00 89.06 826 GLY A CA 1
ATOM 6569 C C . GLY A 1 826 ? 13.460 13.981 24.179 1.00 89.06 826 GLY A C 1
ATOM 6570 O O . GLY A 1 826 ? 13.050 13.049 23.487 1.00 89.06 826 GLY A O 1
ATOM 6571 N N . LYS A 1 827 ? 12.925 14.277 25.366 1.00 91.50 827 LYS A N 1
ATOM 6572 C CA . LYS A 1 827 ? 11.779 13.533 25.904 1.00 91.50 827 LYS A CA 1
ATOM 6573 C C . LYS A 1 827 ? 10.553 13.661 24.989 1.00 91.50 827 LYS A C 1
ATOM 6575 O O . LYS A 1 827 ? 10.338 14.747 24.448 1.00 91.50 827 LYS A O 1
ATOM 6580 N N . PRO A 1 828 ? 9.724 12.604 24.879 1.00 95.56 828 PRO A N 1
ATOM 6581 C CA . PRO A 1 828 ? 8.381 12.725 24.331 1.00 95.56 828 PRO A CA 1
ATOM 6582 C C . PRO A 1 828 ? 7.630 13.900 24.957 1.00 95.56 828 PRO A C 1
ATOM 6584 O O . PRO A 1 828 ? 7.617 14.053 26.182 1.00 95.56 828 PRO A O 1
ATOM 6587 N N . PHE A 1 829 ? 6.995 14.716 24.125 1.00 95.94 829 PHE A N 1
ATOM 6588 C CA . PHE A 1 829 ? 6.206 15.859 24.564 1.00 95.94 829 PHE A CA 1
ATOM 6589 C C . PHE A 1 829 ? 4.819 15.833 23.926 1.00 95.94 829 PHE A C 1
ATOM 6591 O O . PHE A 1 829 ? 4.645 15.378 22.795 1.00 95.94 829 PHE A O 1
ATOM 6598 N N . LYS A 1 830 ? 3.821 16.311 24.677 1.00 96.56 830 LYS A N 1
ATOM 6599 C CA . LYS A 1 830 ? 2.445 16.416 24.191 1.00 96.56 830 LYS A CA 1
ATOM 6600 C C . LYS A 1 830 ? 2.349 17.576 23.210 1.00 96.56 830 LYS A C 1
ATOM 6602 O O . LYS A 1 830 ? 2.670 18.708 23.565 1.00 96.56 830 LYS A O 1
ATOM 6607 N N . VAL A 1 831 ? 1.888 17.276 22.005 1.00 95.81 831 VAL A N 1
ATOM 6608 C CA . VAL A 1 831 ? 1.656 18.248 20.937 1.00 95.81 831 VAL A CA 1
ATOM 6609 C C . VAL A 1 831 ? 0.217 18.738 20.969 1.00 95.81 831 VAL A C 1
ATOM 6611 O O . VAL A 1 831 ? -0.020 19.927 20.798 1.00 95.81 831 VAL A O 1
ATOM 6614 N N . MET A 1 832 ? -0.747 17.852 21.227 1.00 96.12 832 MET A N 1
ATOM 6615 C CA . MET A 1 832 ? -2.160 18.217 21.312 1.00 96.12 832 MET A CA 1
ATOM 6616 C C . MET A 1 832 ? -2.941 17.190 22.130 1.00 96.12 832 MET A C 1
ATOM 6618 O O . MET A 1 832 ? -2.626 16.003 22.102 1.00 96.12 832 MET A O 1
ATOM 6622 N N . GLU A 1 833 ? -3.966 17.644 22.845 1.00 95.94 833 GLU A N 1
ATOM 6623 C CA . GLU A 1 833 ? -4.883 16.797 23.608 1.00 95.94 833 GLU A CA 1
ATOM 6624 C C . GLU A 1 833 ? -6.300 17.019 23.074 1.00 95.94 833 GLU A C 1
ATOM 6626 O O . GLU A 1 833 ? -6.747 18.158 22.941 1.00 95.94 833 GLU A O 1
ATOM 6631 N N . LEU A 1 834 ? -6.974 15.931 22.713 1.00 95.25 834 LEU A N 1
ATOM 6632 C CA . LEU A 1 834 ? -8.288 15.931 22.082 1.00 95.25 834 LEU A CA 1
ATOM 6633 C C . LEU A 1 834 ? -9.275 15.234 23.017 1.00 95.25 834 LEU A C 1
ATOM 6635 O O . LEU A 1 834 ? -9.142 14.040 23.281 1.00 95.25 834 LEU A O 1
ATOM 6639 N N . ASP A 1 835 ? -10.266 15.969 23.511 1.00 95.00 835 ASP A N 1
ATOM 6640 C CA . ASP A 1 835 ? -11.291 15.444 24.415 1.00 95.00 835 ASP A CA 1
ATOM 6641 C C . ASP A 1 835 ? -12.580 15.140 23.642 1.00 95.00 835 ASP A C 1
ATOM 6643 O O . ASP A 1 835 ? -13.363 16.038 23.324 1.00 95.00 835 ASP A O 1
ATOM 6647 N N . PHE A 1 836 ? -12.820 13.859 23.358 1.00 94.81 836 PHE A N 1
ATOM 6648 C CA . PHE A 1 836 ? -13.992 13.412 22.604 1.00 94.81 836 PHE A CA 1
ATOM 6649 C C . PHE A 1 836 ? -15.268 13.393 23.442 1.00 94.81 836 PHE A C 1
ATOM 6651 O O . PHE A 1 836 ? -16.358 13.211 22.889 1.00 94.81 836 PHE A O 1
ATOM 6658 N N . THR A 1 837 ? -15.181 13.587 24.762 1.00 92.06 837 THR A N 1
ATOM 6659 C CA . THR A 1 837 ? -16.381 13.732 25.596 1.00 92.06 837 THR A CA 1
ATOM 6660 C C . THR A 1 837 ? -17.137 15.013 25.241 1.00 92.06 837 THR A C 1
ATOM 6662 O O . THR A 1 837 ? -18.371 15.013 25.218 1.00 92.06 837 THR A O 1
ATOM 6665 N N . ASN A 1 838 ? -16.412 16.049 24.813 1.00 91.31 838 ASN A N 1
ATOM 6666 C CA . ASN A 1 838 ? -16.974 17.272 24.256 1.00 91.31 838 ASN A CA 1
ATOM 6667 C C . ASN A 1 838 ? -17.353 17.112 22.773 1.00 91.31 838 ASN A C 1
ATOM 6669 O O . ASN A 1 838 ? -16.995 16.140 22.096 1.00 91.31 838 ASN A O 1
ATOM 6673 N N . ASN A 1 839 ? -18.135 18.068 22.276 1.00 91.06 839 ASN A N 1
ATOM 6674 C CA . ASN A 1 839 ? -18.384 18.209 20.843 1.00 91.06 839 ASN A CA 1
ATOM 6675 C C . ASN A 1 839 ? -17.129 18.722 20.130 1.00 91.06 839 ASN A C 1
ATOM 6677 O O . ASN A 1 839 ? -16.218 19.251 20.775 1.00 91.06 839 ASN A O 1
ATOM 6681 N N . LEU A 1 840 ? -17.099 18.577 18.807 1.00 93.31 840 LEU A N 1
ATOM 6682 C CA . LEU A 1 840 ? -16.034 19.150 17.990 1.00 93.31 840 LEU A CA 1
ATOM 6683 C C . LEU A 1 840 ? -15.909 20.665 18.246 1.00 93.31 840 LEU A C 1
ATOM 6685 O O . LEU A 1 840 ? -16.924 21.360 18.378 1.00 93.31 840 LEU A O 1
ATOM 6689 N N . PRO A 1 841 ? -14.680 21.201 18.333 1.00 93.12 841 PRO A N 1
ATOM 6690 C CA . PRO A 1 841 ? -14.469 22.627 18.506 1.00 93.12 841 PRO A CA 1
ATOM 6691 C C . PRO A 1 841 ? -14.957 23.384 17.265 1.00 93.12 841 PRO A C 1
ATOM 6693 O O . PRO A 1 841 ? -14.751 22.956 16.135 1.00 93.12 841 PRO A O 1
ATOM 6696 N N . GLY A 1 842 ? -15.604 24.532 17.479 1.00 91.38 842 GLY A N 1
ATOM 6697 C CA . GLY A 1 842 ? -16.129 25.370 16.392 1.00 91.38 842 GLY A CA 1
ATOM 6698 C C . GLY A 1 842 ? -15.083 26.255 15.705 1.00 91.38 842 GLY A C 1
ATOM 6699 O O . GLY A 1 842 ? -15.442 27.050 14.844 1.00 91.38 842 GLY A O 1
ATOM 6700 N N . SER A 1 843 ? -13.819 26.174 16.118 1.00 92.75 843 SER A N 1
ATOM 6701 C CA . SER A 1 843 ? -12.700 26.946 15.576 1.00 92.75 843 SER A CA 1
ATOM 6702 C C . SER A 1 843 ? -11.406 26.131 15.662 1.00 92.75 843 SER A C 1
ATOM 6704 O O . SER A 1 843 ? -11.338 25.218 16.493 1.00 92.75 843 SER A O 1
ATOM 6706 N N . PRO A 1 844 ? -10.370 26.477 14.877 1.00 94.69 844 PRO A N 1
ATOM 6707 C CA . PRO A 1 844 ? -9.070 25.820 14.948 1.00 94.69 844 PRO A CA 1
ATOM 6708 C C . PRO A 1 844 ? -8.493 25.779 16.363 1.00 94.69 844 PRO A C 1
ATOM 6710 O O . PRO A 1 844 ? -8.634 26.735 17.132 1.00 94.69 844 PRO A O 1
ATOM 6713 N N . VAL A 1 845 ? -7.856 24.658 16.702 1.00 94.50 845 VAL A N 1
ATOM 6714 C CA . VAL A 1 845 ? -7.163 24.469 17.980 1.00 94.50 845 VAL A CA 1
ATOM 6715 C C . VAL A 1 845 ? -5.671 24.466 17.711 1.00 94.50 845 VAL A C 1
ATOM 6717 O O . VAL A 1 845 ? -5.171 23.610 16.988 1.00 94.50 845 VAL A O 1
ATOM 6720 N N . GLU A 1 846 ? -4.960 25.409 18.316 1.00 95.38 846 GLU A N 1
ATOM 6721 C CA . GLU A 1 846 ? -3.523 25.572 18.127 1.00 95.38 846 GLU A CA 1
ATOM 6722 C C . GLU A 1 846 ? -2.768 25.300 19.421 1.00 95.38 846 GLU A C 1
ATOM 6724 O O . GLU A 1 846 ? -3.209 25.658 20.516 1.00 95.38 846 GLU A O 1
ATOM 6729 N N . ASN A 1 847 ? -1.597 24.688 19.290 1.00 96.69 847 ASN A N 1
ATOM 6730 C CA . ASN A 1 847 ? -0.642 24.566 20.371 1.00 96.69 847 ASN A CA 1
ATOM 6731 C C . ASN A 1 847 ? 0.770 24.808 19.842 1.00 96.69 847 ASN A C 1
ATOM 6733 O O . ASN A 1 847 ? 1.188 24.229 18.842 1.00 96.69 847 ASN A O 1
ATOM 6737 N N . THR A 1 848 ? 1.519 25.644 20.548 1.00 96.69 848 THR A N 1
ATOM 6738 C CA . THR A 1 848 ? 2.904 25.973 20.214 1.00 96.69 848 THR A CA 1
ATOM 6739 C C . THR A 1 848 ? 3.766 25.821 21.449 1.00 96.69 848 THR A C 1
ATOM 6741 O O . THR A 1 848 ? 3.328 26.145 22.555 1.00 96.69 848 THR A O 1
ATOM 6744 N N . GLY A 1 849 ? 5.013 25.407 21.281 1.00 94.62 849 GLY A N 1
ATOM 6745 C CA . GLY A 1 849 ? 5.921 25.298 22.408 1.00 94.62 849 GLY A CA 1
ATOM 6746 C C . GLY A 1 849 ? 7.369 25.122 22.000 1.00 94.62 849 GLY A C 1
ATOM 6747 O O . GLY A 1 849 ? 7.707 25.054 20.822 1.00 94.62 849 GLY A O 1
ATOM 6748 N N . ASN A 1 850 ? 8.223 25.042 23.017 1.00 92.56 850 ASN A N 1
ATOM 6749 C CA . ASN A 1 850 ? 9.652 24.813 22.869 1.00 92.56 850 ASN A CA 1
ATOM 6750 C C . ASN A 1 850 ? 10.057 23.606 23.712 1.00 92.56 850 ASN A C 1
ATOM 6752 O O . ASN A 1 850 ? 9.665 23.494 24.876 1.00 92.56 850 ASN A O 1
ATOM 6756 N N . VAL A 1 851 ? 10.871 22.726 23.140 1.00 90.31 851 VAL A N 1
ATOM 6757 C CA . VAL A 1 851 ? 11.335 21.489 23.767 1.00 90.31 851 VAL A CA 1
ATOM 6758 C C . VAL A 1 851 ? 12.850 21.482 23.754 1.00 90.31 851 VAL A C 1
ATOM 6760 O O . VAL A 1 851 ? 13.481 21.734 22.732 1.00 90.31 851 VAL A O 1
ATOM 6763 N N . ARG A 1 852 ? 13.455 21.210 24.907 1.00 87.12 852 ARG A N 1
ATOM 6764 C CA . ARG A 1 852 ? 14.911 21.113 25.010 1.00 87.12 852 ARG A CA 1
ATOM 6765 C C . ARG A 1 852 ? 15.381 19.738 24.566 1.00 87.12 852 ARG A C 1
ATOM 6767 O O . ARG A 1 852 ? 14.735 18.732 24.862 1.00 87.12 852 ARG A O 1
ATOM 6774 N N . PHE A 1 853 ? 16.540 19.708 23.928 1.00 87.75 853 PHE A N 1
ATOM 6775 C CA . PHE A 1 853 ? 17.260 18.466 23.706 1.00 87.75 853 PHE A CA 1
ATOM 6776 C C . PHE A 1 853 ? 17.906 18.000 25.019 1.00 87.75 853 PHE A C 1
ATOM 6778 O O . PHE A 1 853 ? 18.448 18.804 25.776 1.00 87.75 853 PHE A O 1
ATOM 6785 N N . GLU A 1 854 ? 17.814 16.702 25.301 1.00 85.06 854 GLU A N 1
ATOM 6786 C CA . GLU A 1 854 ? 18.447 16.059 26.463 1.00 85.06 854 GLU A CA 1
ATOM 6787 C C . GLU A 1 854 ? 19.567 15.090 26.050 1.00 85.06 854 GLU A C 1
ATOM 6789 O O . GLU A 1 854 ? 20.423 14.758 26.867 1.00 85.06 854 GLU A O 1
ATOM 6794 N N . GLY A 1 855 ? 19.574 14.649 24.789 1.00 82.75 855 GLY A N 1
ATOM 6795 C CA . GLY A 1 855 ? 20.641 13.864 24.176 1.00 82.75 855 GLY A CA 1
ATOM 6796 C C . GLY A 1 855 ? 21.521 14.713 23.259 1.00 82.75 855 GLY A C 1
ATOM 6797 O O . GLY A 1 855 ? 21.113 15.778 22.796 1.00 82.75 855 GLY A O 1
ATOM 6798 N N . SER A 1 856 ? 22.730 14.223 22.995 1.00 87.00 856 SER A N 1
ATOM 6799 C CA . SER A 1 856 ? 23.609 14.750 21.947 1.00 87.00 856 SER A CA 1
ATOM 6800 C C . SER A 1 856 ? 23.615 13.787 20.759 1.00 87.00 856 SER A C 1
ATOM 6802 O O . SER A 1 856 ? 23.623 12.576 20.967 1.00 87.00 856 SER A O 1
ATOM 6804 N N . GLY A 1 857 ? 23.635 14.313 19.538 1.00 89.31 857 GLY A N 1
ATOM 6805 C CA . GLY A 1 857 ? 23.564 13.527 18.301 1.00 89.31 857 GLY A CA 1
ATOM 6806 C C . GLY A 1 857 ? 23.146 14.398 17.122 1.00 89.31 857 GLY A C 1
ATOM 6807 O O . GLY A 1 857 ? 23.101 15.619 17.252 1.00 89.31 857 GLY A O 1
ATOM 6808 N N . THR A 1 858 ? 22.830 13.802 15.978 1.00 91.44 858 THR A N 1
ATOM 6809 C CA . THR A 1 858 ? 22.323 14.547 14.815 1.00 91.44 858 THR A CA 1
ATOM 6810 C C . THR A 1 858 ? 20.805 14.445 14.750 1.00 91.44 858 THR A C 1
ATOM 6812 O O . THR A 1 858 ? 20.248 13.355 14.639 1.00 91.44 858 THR A O 1
ATOM 6815 N N . CYS A 1 859 ? 20.110 15.580 14.839 1.00 91.69 859 CYS A N 1
ATOM 6816 C CA . CYS A 1 859 ? 18.652 15.588 14.770 1.00 91.69 859 CYS A CA 1
ATOM 6817 C C . CYS A 1 859 ? 18.203 15.505 13.310 1.00 91.69 859 CYS A C 1
ATOM 6819 O O . CYS A 1 859 ? 18.264 16.488 12.576 1.00 91.69 859 CYS A O 1
ATOM 6821 N N . HIS A 1 860 ? 17.769 14.313 12.900 1.00 93.19 860 HIS A N 1
ATOM 6822 C CA . HIS A 1 860 ? 17.306 14.044 11.538 1.00 93.19 860 HIS A CA 1
ATOM 6823 C C . HIS A 1 860 ? 15.832 14.418 11.339 1.00 93.19 860 HIS A C 1
ATOM 6825 O O . HIS A 1 860 ? 15.399 14.691 10.223 1.00 93.19 860 HIS A O 1
ATOM 6831 N N . GLY A 1 861 ? 15.046 14.429 12.416 1.00 93.88 861 GLY A N 1
ATOM 6832 C CA . GLY A 1 861 ? 13.622 14.707 12.319 1.00 93.88 861 GLY A CA 1
ATOM 6833 C C . GLY A 1 861 ? 12.873 14.619 13.640 1.00 93.88 861 GLY A C 1
ATOM 6834 O O . GLY A 1 861 ? 13.457 14.447 14.715 1.00 93.88 861 GLY A O 1
ATOM 6835 N N . VAL A 1 862 ? 11.551 14.715 13.542 1.00 96.25 862 VAL A N 1
ATOM 6836 C CA . VAL A 1 862 ? 10.609 14.574 14.654 1.00 96.25 862 VAL A CA 1
ATOM 6837 C C . VAL A 1 862 ? 9.626 13.457 14.331 1.00 96.25 862 VAL A C 1
ATOM 6839 O O . VAL A 1 862 ? 8.934 13.494 13.319 1.00 96.25 862 VAL A O 1
ATOM 6842 N N . SER A 1 863 ? 9.556 12.461 15.208 1.00 97.25 863 SER A N 1
ATOM 6843 C CA . SER A 1 863 ? 8.506 11.438 15.162 1.00 97.25 863 SER A CA 1
ATOM 6844 C C . SER A 1 863 ? 7.230 11.956 15.814 1.00 97.25 863 SER A C 1
ATOM 6846 O O . SER A 1 863 ? 7.311 12.652 16.826 1.00 97.25 863 SER A O 1
ATOM 6848 N N . VAL A 1 864 ? 6.071 11.595 15.265 1.00 98.06 864 VAL A N 1
ATOM 6849 C CA . VAL A 1 864 ? 4.739 11.972 15.752 1.00 98.06 864 VAL A CA 1
ATOM 6850 C C . VAL A 1 864 ? 3.850 10.729 15.814 1.00 98.06 864 VAL A C 1
ATOM 6852 O O . VAL A 1 864 ? 3.813 9.928 14.880 1.00 98.06 864 VAL A O 1
ATOM 6855 N N . TRP A 1 865 ? 3.111 10.556 16.907 1.00 97.81 865 TRP A N 1
ATOM 6856 C CA . TRP A 1 865 ? 2.153 9.458 17.078 1.00 97.81 865 TRP A CA 1
ATOM 6857 C C . TRP A 1 865 ? 0.953 9.897 17.918 1.00 97.81 865 TRP A C 1
ATOM 6859 O O . TRP A 1 865 ? 0.920 11.012 18.442 1.00 97.81 865 TRP A O 1
ATOM 6869 N N . ILE A 1 866 ? -0.044 9.018 18.043 1.00 97.06 866 ILE A N 1
ATOM 6870 C CA . ILE A 1 866 ? -1.237 9.264 18.858 1.00 97.06 866 ILE A CA 1
ATOM 6871 C C . ILE A 1 866 ? -1.449 8.159 19.896 1.00 97.06 866 ILE A C 1
ATOM 6873 O O . ILE A 1 866 ? -1.293 6.969 19.609 1.00 97.06 866 ILE A O 1
ATOM 6877 N N . ASP A 1 867 ? -1.836 8.559 21.098 1.00 97.25 867 ASP A N 1
ATOM 6878 C CA . ASP A 1 867 ? -2.287 7.668 22.159 1.00 97.25 867 ASP A CA 1
ATOM 6879 C C . ASP A 1 867 ? -3.800 7.806 22.319 1.00 97.25 867 ASP A C 1
ATOM 6881 O O . ASP A 1 867 ? -4.311 8.920 22.440 1.00 97.25 867 ASP A O 1
ATOM 6885 N N . TRP A 1 868 ? -4.515 6.683 22.340 1.00 97.00 868 TRP A N 1
ATOM 6886 C CA . TRP A 1 868 ? -5.961 6.643 22.551 1.00 97.00 868 TRP A CA 1
ATOM 6887 C C . TRP A 1 868 ? -6.266 6.364 24.017 1.00 97.00 868 TRP A C 1
ATOM 6889 O O . TRP A 1 868 ? -5.919 5.296 24.531 1.00 97.00 868 TRP A O 1
ATOM 6899 N N . ASP A 1 869 ? -6.932 7.308 24.678 1.00 96.81 869 ASP A N 1
ATOM 6900 C CA . ASP A 1 869 ? -7.438 7.128 26.034 1.00 96.81 869 ASP A CA 1
ATOM 6901 C C . ASP A 1 869 ? -8.826 6.486 25.971 1.00 96.81 869 ASP A C 1
ATOM 6903 O O . ASP A 1 869 ? -9.798 7.101 25.518 1.00 96.81 869 ASP A O 1
ATOM 6907 N N . LEU A 1 870 ? -8.910 5.221 26.386 1.00 96.38 870 LEU A N 1
ATOM 6908 C CA . LEU A 1 870 ? -10.147 4.462 26.276 1.00 96.38 870 LEU A CA 1
ATOM 6909 C C . LEU A 1 870 ? -11.209 4.946 27.258 1.00 96.38 870 LEU A C 1
ATOM 6911 O O . LEU A 1 870 ? -12.342 5.144 26.837 1.00 96.38 870 LEU A O 1
ATOM 6915 N N . ASP A 1 871 ? -10.874 5.150 28.529 1.00 94.19 871 ASP A N 1
ATOM 6916 C CA . ASP A 1 871 ? -11.864 5.416 29.578 1.00 94.19 871 ASP A CA 1
ATOM 6917 C C . ASP A 1 871 ? -11.411 6.385 30.685 1.00 94.19 871 ASP A C 1
ATOM 6919 O O . ASP A 1 871 ? -12.200 6.693 31.590 1.00 94.19 871 ASP A O 1
ATOM 6923 N N . GLY A 1 872 ? -10.209 6.953 30.576 1.00 93.06 872 GLY A N 1
ATOM 6924 C CA . GLY A 1 872 ? -9.591 7.830 31.568 1.00 93.06 872 GLY A CA 1
ATOM 6925 C C . GLY A 1 872 ? -8.672 7.104 32.553 1.00 93.06 872 GLY A C 1
ATOM 6926 O O . GLY A 1 872 ? -8.041 7.765 33.381 1.00 93.06 872 GLY A O 1
ATOM 6927 N N . ASP A 1 873 ? -8.583 5.769 32.503 1.00 94.69 873 ASP A N 1
ATOM 6928 C CA . ASP A 1 873 ? -7.610 5.007 33.286 1.00 94.69 873 ASP A CA 1
ATOM 6929 C C . ASP A 1 873 ? -6.288 4.874 32.499 1.00 94.69 873 ASP A C 1
ATOM 6931 O O . ASP A 1 873 ? -6.273 4.293 31.408 1.00 94.69 873 ASP A O 1
ATOM 6935 N N . PRO A 1 874 ? -5.139 5.330 33.042 1.00 92.19 874 PRO A N 1
ATOM 6936 C CA . PRO A 1 874 ? -3.843 5.217 32.374 1.00 92.19 874 PRO A CA 1
ATOM 6937 C C . PRO A 1 874 ? -3.469 3.793 31.935 1.00 92.19 874 PRO A C 1
ATOM 6939 O O . PRO A 1 874 ? -2.703 3.622 30.985 1.00 92.19 874 PRO A O 1
ATOM 6942 N N . LYS A 1 875 ? -4.000 2.751 32.594 1.00 93.06 875 LYS A N 1
ATOM 6943 C CA . LYS A 1 875 ? -3.750 1.349 32.212 1.00 93.06 875 LYS A CA 1
ATOM 6944 C C . LYS A 1 875 ? -4.424 0.967 30.884 1.00 93.06 875 LYS A C 1
ATOM 6946 O O . LYS A 1 875 ? -3.976 0.032 30.216 1.00 93.06 875 LYS A O 1
ATOM 6951 N N . HIS A 1 876 ? -5.471 1.693 30.495 1.00 94.25 876 HIS A N 1
ATOM 6952 C CA . HIS A 1 876 ? -6.244 1.475 29.278 1.00 94.25 876 HIS A CA 1
ATOM 6953 C C . HIS A 1 876 ? -5.807 2.378 28.117 1.00 94.25 876 HIS A C 1
ATOM 6955 O O . HIS A 1 876 ? -6.457 2.377 27.081 1.00 94.25 876 HIS A O 1
ATOM 6961 N N . ILE A 1 877 ? -4.680 3.088 28.222 1.00 95.12 877 ILE A N 1
ATOM 6962 C CA . ILE A 1 877 ? -4.131 3.850 27.094 1.00 95.12 877 ILE A CA 1
ATOM 6963 C C . ILE A 1 877 ? -3.583 2.895 26.025 1.00 95.12 877 ILE A C 1
ATOM 6965 O O . ILE A 1 877 ? -2.750 2.021 26.308 1.00 95.12 877 ILE A O 1
ATOM 6969 N N . VAL A 1 878 ? -4.015 3.078 24.777 1.00 95.12 878 VAL A N 1
ATOM 6970 C CA . VAL A 1 878 ? -3.511 2.351 23.603 1.00 95.12 878 VAL A CA 1
ATOM 6971 C C . VAL A 1 878 ? -2.642 3.291 22.772 1.00 95.12 878 VAL A C 1
ATOM 6973 O O . VAL A 1 878 ? -3.155 4.159 22.071 1.00 95.12 878 VAL A O 1
ATOM 6976 N N . SER A 1 879 ? -1.322 3.114 22.853 1.00 95.19 879 SER A N 1
ATOM 6977 C CA . SER A 1 879 ? -0.361 3.892 22.066 1.00 95.19 879 SER A CA 1
ATOM 6978 C C . SER A 1 879 ? -0.192 3.327 20.658 1.00 95.19 879 SER A C 1
ATOM 6980 O O . SER A 1 879 ? -0.185 2.109 20.477 1.00 95.19 879 SER A O 1
ATOM 6982 N N . THR A 1 880 ? -0.023 4.218 19.681 1.00 95.88 880 THR A N 1
ATOM 6983 C CA . THR A 1 880 ? 0.418 3.895 18.310 1.00 95.88 880 THR A CA 1
ATOM 6984 C C . THR A 1 880 ? 1.908 4.175 18.083 1.00 95.88 880 THR A C 1
ATOM 6986 O O . THR A 1 880 ? 2.394 4.047 16.962 1.00 95.88 880 THR A O 1
ATOM 6989 N N . GLY A 1 881 ? 2.626 4.601 19.126 1.00 96.00 881 GLY A N 1
ATOM 6990 C CA . GLY A 1 881 ? 4.032 4.995 19.082 1.00 96.00 881 GLY A CA 1
ATOM 6991 C C . GLY A 1 881 ? 4.932 4.028 19.855 1.00 96.00 881 GLY A C 1
ATOM 6992 O O . GLY A 1 881 ? 4.852 2.819 19.627 1.00 96.00 881 GLY A O 1
ATOM 6993 N N . PRO A 1 882 ? 5.819 4.516 20.742 1.00 96.25 882 PRO A N 1
ATOM 6994 C CA . PRO A 1 882 ? 6.714 3.650 21.499 1.00 96.25 882 PRO A CA 1
ATOM 6995 C C . PRO A 1 882 ? 5.962 2.648 22.391 1.00 96.25 882 PRO A C 1
ATOM 6997 O O . PRO A 1 882 ? 5.102 3.030 23.184 1.00 96.25 882 PRO A O 1
ATOM 7000 N N . VAL A 1 883 ? 6.321 1.362 22.323 1.00 93.25 883 VAL A N 1
ATOM 7001 C CA . VAL A 1 883 ? 5.699 0.296 23.145 1.00 93.25 883 VAL A CA 1
ATOM 7002 C C . VAL A 1 883 ? 6.210 0.272 24.587 1.00 93.25 883 VAL A C 1
ATOM 7004 O O . VAL A 1 883 ? 5.604 -0.350 25.460 1.00 93.25 883 VAL A O 1
ATOM 7007 N N . GLN A 1 884 ? 7.323 0.957 24.840 1.00 92.19 884 GLN A N 1
ATOM 7008 C CA . GLN A 1 884 ? 7.916 1.160 26.156 1.00 92.19 884 GLN A CA 1
ATOM 7009 C C . GLN A 1 884 ? 8.461 2.591 26.270 1.00 92.19 884 GLN A C 1
ATOM 7011 O O . GLN A 1 884 ? 8.806 3.181 25.244 1.00 92.19 884 GLN A O 1
ATOM 7016 N N . PRO A 1 885 ? 8.567 3.162 27.487 1.00 91.94 885 PRO A N 1
ATOM 7017 C CA . PRO A 1 885 ? 9.089 4.513 27.678 1.00 91.94 885 PRO A CA 1
ATOM 7018 C C . PRO A 1 885 ? 10.497 4.682 27.071 1.00 91.94 885 PRO A C 1
ATOM 7020 O O . PRO A 1 885 ? 11.429 4.023 27.548 1.00 91.94 885 PRO A O 1
ATOM 7023 N N . PRO A 1 886 ? 10.680 5.565 26.067 1.00 92.06 886 PRO A N 1
ATOM 7024 C CA . PRO A 1 886 ? 11.978 5.787 25.432 1.00 92.06 886 PRO A CA 1
ATOM 7025 C C . PRO A 1 886 ? 13.053 6.211 26.439 1.00 92.06 886 PRO A C 1
ATOM 7027 O O . PRO A 1 886 ? 12.768 6.951 27.383 1.00 92.06 886 PRO A O 1
ATOM 7030 N N . GLN A 1 887 ? 14.289 5.748 26.233 1.00 88.75 887 GLN A N 1
ATOM 7031 C CA . GLN A 1 887 ? 15.448 6.089 27.063 1.00 88.75 887 GLN A CA 1
ATOM 7032 C C . GLN A 1 887 ? 16.548 6.738 26.219 1.00 88.75 887 GLN A C 1
ATOM 7034 O O . GLN A 1 887 ? 16.796 6.336 25.081 1.00 88.75 887 GLN A O 1
ATOM 7039 N N . ILE A 1 888 ? 17.232 7.731 26.791 1.00 82.69 888 ILE A N 1
ATOM 7040 C CA . ILE A 1 888 ? 18.324 8.445 26.117 1.00 82.69 888 ILE A CA 1
ATOM 7041 C C . ILE A 1 888 ? 19.425 7.444 25.739 1.00 82.69 888 ILE A C 1
ATOM 7043 O O . ILE A 1 888 ? 19.784 6.576 26.536 1.00 82.69 888 ILE A O 1
ATOM 7047 N N . ASN A 1 889 ? 19.970 7.581 24.527 1.00 75.06 889 ASN A N 1
ATOM 7048 C CA . ASN A 1 889 ? 21.004 6.710 23.947 1.00 75.06 889 ASN A CA 1
ATOM 7049 C C . ASN A 1 889 ? 20.597 5.242 23.722 1.00 75.06 889 ASN A C 1
ATOM 7051 O O . ASN A 1 889 ? 21.460 4.429 23.390 1.00 75.06 889 ASN A O 1
ATOM 7055 N N . GLN A 1 890 ? 19.319 4.891 23.868 1.00 88.38 890 GLN A N 1
ATOM 7056 C CA . GLN A 1 890 ? 18.799 3.569 23.517 1.00 88.38 890 GLN A CA 1
ATOM 7057 C C . GLN A 1 890 ? 17.934 3.648 22.261 1.00 88.38 890 GLN A C 1
ATOM 7059 O O . GLN A 1 890 ? 17.318 4.678 21.980 1.00 88.38 890 GLN A O 1
ATOM 7064 N N . THR A 1 891 ? 17.895 2.548 21.511 1.00 92.25 891 THR A N 1
ATOM 7065 C CA . THR A 1 891 ? 16.996 2.412 20.366 1.00 92.25 891 THR A CA 1
ATOM 7066 C C . THR A 1 891 ? 15.553 2.404 20.852 1.00 92.25 891 THR A C 1
ATOM 7068 O O . THR A 1 891 ? 15.206 1.697 21.802 1.00 92.25 891 THR A O 1
ATOM 7071 N N . VAL A 1 892 ? 14.706 3.199 20.207 1.00 95.69 892 VAL A N 1
ATOM 7072 C CA . VAL A 1 892 ? 13.283 3.269 20.533 1.00 95.69 892 VAL A CA 1
ATOM 7073 C C . VAL A 1 892 ? 12.573 2.031 19.984 1.00 95.69 892 VAL A C 1
ATOM 7075 O O . VAL A 1 892 ? 12.754 1.664 18.827 1.00 95.69 892 VAL A O 1
ATOM 7078 N N . SER A 1 893 ? 11.753 1.383 20.812 1.00 95.06 893 SER A N 1
ATOM 7079 C CA . SER A 1 893 ? 10.911 0.259 20.388 1.00 95.06 893 SER A CA 1
ATOM 7080 C C . SER A 1 893 ? 9.518 0.769 20.036 1.00 95.06 893 SER A C 1
ATOM 7082 O O . SER A 1 893 ? 8.825 1.290 20.910 1.00 95.06 893 SER A O 1
ATOM 7084 N N . TRP A 1 894 ? 9.112 0.606 18.782 1.00 96.38 894 TRP A N 1
ATOM 7085 C CA . TRP A 1 894 ? 7.867 1.142 18.226 1.00 96.38 894 TRP A CA 1
ATOM 7086 C C . TRP A 1 894 ? 6.780 0.076 18.076 1.00 96.38 894 TRP A C 1
ATOM 7088 O O . TRP A 1 894 ? 7.076 -1.116 17.984 1.00 96.38 894 TRP A O 1
ATOM 7098 N N . ASP A 1 895 ? 5.516 0.503 18.047 1.00 94.62 895 ASP A N 1
ATOM 7099 C CA . ASP A 1 895 ? 4.402 -0.361 17.663 1.00 94.62 895 ASP A CA 1
ATOM 7100 C C . ASP A 1 895 ? 4.567 -0.810 16.207 1.00 94.62 895 ASP A C 1
ATOM 7102 O O . ASP A 1 895 ? 4.646 0.010 15.294 1.00 94.62 895 ASP A O 1
ATOM 7106 N N . MET A 1 896 ? 4.593 -2.125 15.992 1.00 94.06 896 MET A N 1
ATOM 7107 C CA . MET A 1 896 ? 4.829 -2.721 14.672 1.00 94.06 896 MET A CA 1
ATOM 7108 C C . MET A 1 896 ? 3.576 -2.807 13.790 1.00 94.06 896 MET A C 1
ATOM 7110 O O . MET A 1 896 ? 3.635 -3.279 12.658 1.00 94.06 896 MET A O 1
ATOM 7114 N N . HIS A 1 897 ? 2.412 -2.422 14.315 1.00 91.12 897 HIS A N 1
ATOM 7115 C CA . HIS A 1 897 ? 1.132 -2.562 13.618 1.00 91.12 897 HIS A CA 1
ATOM 7116 C C . HIS A 1 897 ? 0.571 -1.237 13.113 1.00 91.12 897 HIS A C 1
ATOM 7118 O O . HIS A 1 897 ? -0.478 -1.222 12.465 1.00 91.12 897 HIS A O 1
ATOM 7124 N N . THR A 1 898 ? 1.272 -0.144 13.396 1.00 91.06 898 THR A N 1
ATOM 7125 C CA . THR A 1 898 ? 0.890 1.208 13.026 1.00 91.06 898 THR A CA 1
ATOM 7126 C C . THR A 1 898 ? 2.095 1.911 12.415 1.00 91.06 898 THR A C 1
ATOM 7128 O O . THR A 1 898 ? 3.221 1.715 12.861 1.00 91.06 898 THR A O 1
ATOM 7131 N N . ARG A 1 899 ? 1.869 2.729 11.385 1.00 93.50 899 ARG A N 1
ATOM 7132 C CA . ARG A 1 899 ? 2.893 3.647 10.870 1.00 93.50 899 ARG A CA 1
ATOM 7133 C C . ARG A 1 899 ? 2.873 4.919 11.705 1.00 93.50 899 ARG A C 1
ATOM 7135 O O . ARG A 1 899 ? 1.798 5.449 11.967 1.00 93.50 899 ARG A O 1
ATOM 7142 N N . GLN A 1 900 ? 4.030 5.412 12.119 1.00 97.12 900 GLN A N 1
ATOM 7143 C CA . GLN A 1 900 ? 4.160 6.685 12.822 1.00 97.12 900 GLN A CA 1
ATOM 7144 C C . GLN A 1 900 ? 4.458 7.802 11.822 1.00 97.12 900 GLN A C 1
ATOM 7146 O O . GLN A 1 900 ? 4.975 7.552 10.738 1.00 97.12 900 GLN A O 1
ATOM 7151 N N . GLY A 1 901 ? 4.125 9.038 12.176 1.00 96.88 901 GLY A N 1
ATOM 7152 C CA . GLY A 1 901 ? 4.501 10.192 11.372 1.00 96.88 901 GLY A CA 1
ATOM 7153 C C . GLY A 1 901 ? 5.961 10.568 11.586 1.00 96.88 901 GLY A C 1
ATOM 7154 O O . GLY A 1 901 ? 6.444 10.533 12.718 1.00 96.88 901 GLY A O 1
ATOM 7155 N N . VAL A 1 902 ? 6.650 10.971 10.525 1.00 96.38 902 VAL A N 1
ATOM 7156 C CA . VAL A 1 902 ? 8.020 11.483 10.581 1.00 96.38 902 VAL A CA 1
ATOM 7157 C C . VAL A 1 902 ? 8.101 12.793 9.819 1.00 96.38 902 VAL A C 1
ATOM 7159 O O . VAL A 1 902 ? 7.807 12.844 8.631 1.00 96.38 902 VAL A O 1
ATOM 7162 N N . TYR A 1 903 ? 8.515 13.847 10.511 1.00 94.62 903 TYR A N 1
ATOM 7163 C CA . TYR A 1 903 ? 8.917 15.109 9.907 1.00 94.62 903 TYR A CA 1
ATOM 7164 C C . TYR A 1 903 ? 10.437 15.101 9.743 1.00 94.62 903 TYR A C 1
ATOM 7166 O O . TYR A 1 903 ? 11.146 15.098 10.753 1.00 94.62 903 TYR A O 1
ATOM 7174 N N . PHE A 1 904 ? 10.948 15.083 8.512 1.00 90.88 904 PHE A N 1
ATOM 7175 C CA . PHE A 1 904 ? 12.388 15.184 8.251 1.00 90.88 904 PHE A CA 1
ATOM 7176 C C . PHE A 1 904 ? 12.827 16.646 8.173 1.00 90.88 904 PHE A C 1
ATOM 7178 O O . PHE A 1 904 ? 12.137 17.483 7.594 1.00 90.88 904 PHE A O 1
ATOM 7185 N N . PHE A 1 905 ? 13.989 16.959 8.747 1.00 88.19 905 PHE A N 1
ATOM 7186 C CA . PHE A 1 905 ? 14.603 18.268 8.540 1.00 88.19 905 PHE A CA 1
ATOM 7187 C C . PHE A 1 905 ? 15.410 18.267 7.234 1.00 88.19 905 PHE A C 1
ATOM 7189 O O . PHE A 1 905 ? 16.176 17.330 7.024 1.00 88.19 905 PHE A O 1
ATOM 7196 N N . PRO A 1 906 ? 15.296 19.305 6.382 1.00 76.56 906 PRO A N 1
ATOM 7197 C CA . PRO A 1 906 ? 16.106 19.409 5.163 1.00 76.56 906 PRO A CA 1
ATOM 7198 C C . PRO A 1 906 ? 17.611 19.472 5.450 1.00 76.56 906 PRO A C 1
ATOM 7200 O O . PRO A 1 906 ? 18.418 18.895 4.726 1.00 76.56 906 PRO A O 1
ATOM 7203 N N . GLU A 1 907 ? 17.984 20.160 6.533 1.00 77.00 907 GLU A N 1
ATOM 7204 C CA . GLU A 1 907 ? 19.357 20.244 7.019 1.00 77.00 907 GLU A CA 1
ATOM 7205 C C . GLU A 1 907 ? 19.502 19.521 8.360 1.00 77.00 907 GLU A C 1
ATOM 7207 O O . GLU A 1 907 ? 18.696 19.674 9.282 1.00 77.00 907 GLU A O 1
ATOM 7212 N N . HIS A 1 908 ? 20.567 18.730 8.476 1.00 81.62 908 HIS A N 1
ATOM 7213 C CA . HIS A 1 908 ? 20.858 17.957 9.674 1.00 81.62 908 HIS A CA 1
ATOM 7214 C C . HIS A 1 908 ? 21.870 18.698 10.541 1.00 81.62 908 HIS A C 1
ATOM 7216 O O . HIS A 1 908 ? 23.042 18.841 10.180 1.00 81.62 908 HIS A O 1
ATOM 7222 N N . HIS A 1 909 ? 21.425 19.154 11.710 1.00 71.75 909 HIS A N 1
ATOM 7223 C CA . HIS A 1 909 ? 22.280 19.885 12.636 1.00 71.75 909 HIS A CA 1
ATOM 7224 C C . HIS A 1 909 ? 22.746 18.986 13.788 1.00 71.75 909 HIS A C 1
ATOM 7226 O O . HIS A 1 909 ? 21.933 18.271 14.390 1.00 71.75 909 HIS A O 1
ATOM 7232 N N . PRO A 1 910 ? 24.045 19.029 14.140 1.00 82.00 910 PRO A N 1
ATOM 7233 C CA . PRO A 1 910 ? 24.527 18.387 15.347 1.00 82.00 910 PRO A CA 1
ATOM 7234 C C . PRO A 1 910 ? 23.966 19.117 16.570 1.00 82.00 910 PRO A C 1
ATOM 7236 O O . PRO A 1 910 ? 24.074 20.337 16.711 1.00 82.00 910 PRO A O 1
ATOM 7239 N N . ILE A 1 911 ? 23.383 18.346 17.473 1.00 80.44 911 ILE A N 1
ATOM 7240 C CA . ILE A 1 911 ? 22.858 18.795 18.751 1.00 80.44 911 ILE A CA 1
ATOM 7241 C C . ILE A 1 911 ? 23.869 18.456 19.842 1.00 80.44 911 ILE A C 1
ATOM 7243 O O . ILE A 1 911 ? 24.254 17.299 20.025 1.00 80.44 911 ILE A O 1
ATOM 7247 N N . ASP A 1 912 ? 24.259 19.474 20.606 1.00 74.19 912 ASP A N 1
ATOM 7248 C CA . ASP A 1 912 ? 25.028 19.318 21.837 1.00 74.19 912 ASP A CA 1
ATOM 7249 C C . ASP A 1 912 ? 24.149 19.657 23.047 1.00 74.19 912 ASP A C 1
ATOM 7251 O O . ASP A 1 912 ? 23.822 20.822 23.290 1.00 74.19 912 ASP A O 1
ATOM 7255 N N . SER A 1 913 ? 23.788 18.630 23.822 1.00 67.62 913 SER A N 1
ATOM 7256 C CA . SER A 1 913 ? 23.003 18.762 25.059 1.00 67.62 913 SER A CA 1
ATOM 7257 C C . SER A 1 913 ? 23.662 19.646 26.129 1.00 67.62 913 SER A C 1
ATOM 7259 O O . SER A 1 913 ? 22.981 20.111 27.045 1.00 67.62 913 SER A O 1
ATOM 7261 N N . THR A 1 914 ? 24.970 19.920 26.031 1.00 66.19 914 THR A N 1
ATOM 7262 C CA . THR A 1 914 ? 25.686 20.799 26.969 1.00 66.19 914 THR A CA 1
ATOM 7263 C C . THR A 1 914 ? 25.493 22.288 26.671 1.00 66.19 914 THR A C 1
ATOM 7265 O O . THR A 1 914 ? 25.733 23.124 27.549 1.00 66.19 914 THR A O 1
ATOM 7268 N N . HIS A 1 915 ? 25.007 22.642 25.475 1.00 65.31 915 HIS A N 1
ATOM 7269 C CA . HIS A 1 915 ? 24.713 24.022 25.110 1.00 65.31 915 HIS A CA 1
ATOM 7270 C C . HIS A 1 915 ? 23.275 24.413 25.507 1.00 65.31 915 HIS A C 1
ATOM 7272 O O . HIS A 1 915 ? 22.311 23.932 24.916 1.00 65.31 915 HIS A O 1
ATOM 7278 N N . PRO A 1 916 ? 23.087 25.350 26.460 1.00 60.38 916 PRO A N 1
ATOM 7279 C CA . PRO A 1 916 ? 21.781 25.641 27.067 1.00 60.38 916 PRO A CA 1
ATOM 7280 C C . PRO A 1 916 ? 20.777 26.358 26.145 1.00 60.38 916 PRO A C 1
ATOM 7282 O O . PRO A 1 916 ? 19.681 26.693 26.594 1.00 60.38 916 PRO A O 1
ATOM 7285 N N . LEU A 1 917 ? 21.155 26.637 24.894 1.00 66.94 917 LEU A N 1
ATOM 7286 C CA . LEU A 1 917 ? 20.410 27.479 23.954 1.00 66.94 917 LEU A CA 1
ATOM 7287 C C . LEU A 1 917 ? 19.860 26.724 22.734 1.00 66.94 917 LEU A C 1
ATOM 7289 O O . LEU A 1 917 ? 19.142 27.340 21.957 1.00 66.94 917 LEU A O 1
ATOM 7293 N N . SER A 1 918 ? 20.138 25.424 22.577 1.00 78.94 918 SER A N 1
ATOM 7294 C CA . SER A 1 918 ? 19.555 24.625 21.491 1.00 78.94 918 SER A CA 1
ATOM 7295 C C . SER A 1 918 ? 18.196 24.051 21.905 1.00 78.94 918 SER A C 1
ATOM 7297 O O . SER A 1 918 ? 18.095 23.337 22.907 1.00 78.94 918 SER A O 1
ATOM 7299 N N . PHE A 1 919 ? 17.144 24.345 21.144 1.00 87.25 919 PHE A N 1
ATOM 7300 C CA . PHE A 1 919 ? 15.797 23.826 21.393 1.00 87.25 919 PHE A CA 1
ATOM 7301 C C . PHE A 1 919 ? 15.036 23.583 20.088 1.00 87.25 919 PHE A C 1
ATOM 7303 O O . PHE A 1 919 ? 15.334 24.166 19.050 1.00 87.25 919 PHE A O 1
ATOM 7310 N N . LEU A 1 920 ? 14.046 22.700 20.159 1.00 91.38 920 LEU A N 1
ATOM 7311 C CA . LEU A 1 920 ? 13.067 22.464 19.112 1.00 91.38 920 LEU A CA 1
ATOM 7312 C C . LEU A 1 920 ? 11.848 23.348 19.378 1.00 91.38 920 LEU A C 1
ATOM 7314 O O . LEU A 1 920 ? 11.183 23.181 20.402 1.00 91.38 920 LEU A O 1
ATOM 7318 N N . GLN A 1 921 ? 11.545 24.262 18.468 1.00 93.88 921 GLN A N 1
ATOM 7319 C CA . GLN A 1 921 ? 10.276 24.976 18.444 1.00 93.88 921 GLN A CA 1
ATOM 7320 C C . GLN A 1 921 ? 9.258 24.160 17.644 1.00 93.88 921 GLN A C 1
ATOM 7322 O O . GLN A 1 921 ? 9.589 23.598 16.599 1.00 93.88 921 GLN A O 1
ATOM 7327 N N . TYR A 1 922 ? 8.022 24.087 18.131 1.00 95.88 922 TYR A N 1
ATOM 7328 C CA . TYR A 1 922 ? 6.934 23.426 17.422 1.00 95.88 922 TYR A CA 1
ATOM 7329 C C . TYR A 1 922 ? 5.662 24.269 17.407 1.00 95.88 922 TYR A C 1
ATOM 7331 O O . TYR A 1 922 ? 5.383 25.033 18.335 1.00 95.88 922 TYR A O 1
ATOM 7339 N N . SER A 1 923 ? 4.873 24.068 16.359 1.00 96.25 923 SER A N 1
ATOM 7340 C CA . SER A 1 923 ? 3.490 24.507 16.232 1.00 96.25 923 SER A CA 1
ATOM 7341 C C . SER A 1 923 ? 2.656 23.355 15.683 1.00 96.25 923 SER A C 1
ATOM 7343 O O . SER A 1 923 ? 3.088 22.645 14.774 1.00 96.25 923 SER A O 1
ATOM 7345 N N . CYS A 1 924 ? 1.474 23.157 16.251 1.00 96.12 924 CYS A N 1
ATOM 7346 C CA . CYS A 1 924 ? 0.483 22.210 15.774 1.00 96.12 924 CYS A CA 1
ATOM 7347 C C . CYS A 1 924 ? -0.883 22.882 15.735 1.00 96.12 924 CYS A C 1
ATOM 7349 O O . CYS A 1 924 ? -1.280 23.522 16.708 1.00 96.12 924 CYS A O 1
ATOM 7351 N N . SER A 1 925 ? -1.612 22.694 14.640 1.00 95.50 925 SER A N 1
ATOM 7352 C CA . SER A 1 925 ? -2.960 23.226 14.459 1.00 95.50 925 SER A CA 1
ATOM 7353 C C . SER A 1 925 ? -3.895 22.124 13.972 1.00 95.50 925 SER A C 1
ATOM 7355 O O . SER A 1 925 ? -3.606 21.468 12.973 1.00 95.50 925 SER A O 1
ATOM 7357 N N . PHE A 1 926 ? -4.994 21.914 14.693 1.00 95.38 926 PHE A N 1
ATOM 7358 C CA . PHE A 1 926 ? -6.102 21.061 14.276 1.00 95.38 926 PHE A CA 1
ATOM 7359 C C . PHE A 1 926 ? -7.185 21.930 13.652 1.00 95.38 926 PHE A C 1
ATOM 7361 O O . PHE A 1 926 ? -7.669 22.865 14.297 1.00 95.38 926 PHE A O 1
ATOM 7368 N N . GLN A 1 927 ? -7.574 21.595 12.425 1.00 94.38 927 GLN A N 1
ATOM 7369 C CA . GLN A 1 927 ? -8.614 22.271 11.659 1.00 94.38 927 GLN A CA 1
ATOM 7370 C C . GLN A 1 927 ? -9.904 21.434 11.714 1.00 94.38 927 GLN A C 1
ATOM 7372 O O . GLN A 1 927 ? -9.986 20.393 11.073 1.00 94.38 927 GLN A O 1
ATOM 7377 N N . PRO A 1 928 ? -10.938 21.822 12.486 1.00 92.12 928 PRO A N 1
ATOM 7378 C CA . PRO A 1 928 ? -12.120 20.977 12.670 1.00 92.12 928 PRO A CA 1
ATOM 7379 C C . PRO A 1 928 ? -13.001 20.877 11.420 1.00 92.12 928 PRO A C 1
ATOM 7381 O O . PRO A 1 928 ? -13.765 19.922 11.295 1.00 92.12 928 PRO A O 1
ATOM 7384 N N . GLU A 1 929 ? -12.915 21.854 10.513 1.00 89.69 929 GLU A N 1
ATOM 7385 C CA . GLU A 1 929 ? -13.746 21.928 9.306 1.00 89.69 929 GLU A CA 1
ATOM 7386 C C . GLU A 1 929 ? -13.411 20.832 8.285 1.00 89.69 929 GLU A C 1
ATOM 7388 O O . GLU A 1 929 ? -14.322 20.274 7.672 1.00 89.69 929 GLU A O 1
ATOM 7393 N N . ASP A 1 930 ? -12.129 20.498 8.131 1.00 85.38 930 ASP A N 1
ATOM 7394 C CA . ASP A 1 930 ? -11.626 19.460 7.223 1.00 85.38 930 ASP A CA 1
ATOM 7395 C C . ASP A 1 930 ? -10.987 18.269 7.962 1.00 85.38 930 ASP A C 1
ATOM 7397 O O . ASP A 1 930 ? -10.853 17.186 7.396 1.00 85.38 930 ASP A O 1
ATOM 7401 N N . GLY A 1 931 ? -10.694 18.420 9.253 1.00 86.25 931 GLY A N 1
ATOM 7402 C CA . GLY A 1 931 ? -10.113 17.405 10.123 1.00 86.25 931 GLY A CA 1
ATOM 7403 C C . GLY A 1 931 ? -8.609 17.218 9.949 1.00 86.25 931 GLY A C 1
ATOM 7404 O O . GLY A 1 931 ? -8.067 16.198 10.385 1.00 86.25 931 GLY A O 1
ATOM 7405 N N . GLU A 1 932 ? -7.939 18.185 9.325 1.00 88.31 932 GLU A N 1
ATOM 7406 C CA . GLU A 1 932 ? -6.502 18.156 9.085 1.00 88.31 932 GLU A CA 1
ATOM 7407 C C . GLU A 1 932 ? -5.688 18.551 10.325 1.00 88.31 932 GLU A C 1
ATOM 7409 O O . GLU A 1 932 ? -6.107 19.336 11.183 1.00 88.31 932 GLU A O 1
ATOM 7414 N N . MET A 1 933 ? -4.483 17.984 10.401 1.00 92.19 933 MET A N 1
ATOM 7415 C CA . MET A 1 933 ? -3.479 18.299 11.418 1.00 92.19 933 MET A CA 1
ATOM 7416 C C . MET A 1 933 ? -2.257 18.899 10.731 1.00 92.19 933 MET A C 1
ATOM 7418 O O . MET A 1 933 ? -1.555 18.213 9.987 1.00 92.19 933 MET A O 1
ATOM 7422 N N . HIS A 1 934 ? -1.980 20.168 11.008 1.00 92.62 934 HIS A N 1
ATOM 7423 C CA . HIS A 1 934 ? -0.799 20.854 10.501 1.00 92.62 934 HIS A CA 1
ATOM 7424 C C . HIS A 1 934 ? 0.293 20.870 11.557 1.00 92.62 934 HIS A C 1
ATOM 7426 O O . HIS A 1 934 ? 0.057 21.285 12.690 1.00 92.62 934 HIS A O 1
ATOM 7432 N N . PHE A 1 935 ? 1.497 20.470 11.159 1.00 94.00 935 PHE A N 1
ATOM 7433 C CA . PHE A 1 935 ? 2.677 20.470 12.010 1.00 94.00 935 PHE A CA 1
ATOM 7434 C C . PHE A 1 935 ? 3.738 21.391 11.424 1.00 94.00 935 PHE A C 1
ATOM 7436 O O . PHE A 1 935 ? 3.975 21.396 10.217 1.00 94.00 935 PHE A O 1
ATOM 7443 N N . SER A 1 936 ? 4.407 22.133 12.295 1.00 94.12 936 SER A N 1
ATOM 7444 C CA . SER A 1 936 ? 5.622 22.866 11.976 1.00 94.12 936 SER A CA 1
ATOM 7445 C C . SER A 1 936 ? 6.633 22.624 13.082 1.00 94.12 936 SER A C 1
ATOM 7447 O O . SER A 1 936 ? 6.327 22.777 14.267 1.00 94.12 936 SER A O 1
ATOM 7449 N N . PHE A 1 937 ? 7.833 22.221 12.684 1.00 93.69 937 PHE A N 1
ATOM 7450 C CA . PHE A 1 937 ? 8.956 21.987 13.573 1.00 93.69 937 PHE A CA 1
ATOM 7451 C C . PHE A 1 937 ? 10.144 22.789 13.066 1.00 93.69 937 PHE A C 1
ATOM 7453 O O . PHE A 1 937 ? 10.486 22.726 11.886 1.00 93.69 937 PHE A O 1
ATOM 7460 N N . GLN A 1 938 ? 10.790 23.521 13.966 1.00 91.06 938 GLN A N 1
ATOM 7461 C CA . GLN A 1 938 ? 11.977 24.301 13.656 1.00 91.06 938 GLN A CA 1
ATOM 7462 C C . GLN A 1 938 ? 13.033 24.061 14.727 1.00 91.06 938 GLN A C 1
ATOM 7464 O O . GLN A 1 938 ? 12.781 24.219 15.924 1.00 91.06 938 GLN A O 1
ATOM 7469 N N . MET A 1 939 ? 14.229 23.668 14.300 1.00 86.44 939 MET A N 1
ATOM 7470 C CA . MET A 1 939 ? 15.384 23.634 15.187 1.00 86.44 939 MET A CA 1
ATOM 7471 C C . MET A 1 939 ? 15.926 25.050 15.342 1.00 86.44 939 MET A C 1
ATOM 7473 O O . MET A 1 939 ? 16.102 25.746 14.351 1.00 86.44 939 MET A O 1
ATOM 7477 N N . ILE A 1 940 ? 16.183 25.464 16.580 1.00 82.56 940 ILE A N 1
ATOM 7478 C CA . ILE A 1 940 ? 16.869 26.716 16.884 1.00 82.56 940 ILE A CA 1
ATOM 7479 C C . ILE A 1 940 ? 18.186 26.355 17.558 1.00 82.56 940 ILE A C 1
ATOM 7481 O O . ILE A 1 940 ? 18.203 25.817 18.670 1.00 82.56 940 ILE A O 1
ATOM 7485 N N . THR A 1 941 ? 19.294 26.622 16.871 1.00 72.75 941 THR A N 1
ATOM 7486 C CA . THR A 1 941 ? 20.647 26.326 17.352 1.00 72.75 941 THR A CA 1
ATOM 7487 C C . THR A 1 941 ? 21.352 27.576 17.885 1.00 72.75 941 THR A C 1
ATOM 7489 O O . THR A 1 941 ? 21.007 28.717 17.572 1.00 72.75 941 THR A O 1
ATOM 7492 N N . PHE A 1 942 ? 22.395 27.380 18.700 1.00 66.56 942 PHE A N 1
ATOM 7493 C CA . PHE A 1 942 ? 23.192 28.488 19.240 1.00 66.56 942 PHE A CA 1
ATOM 7494 C C . PHE A 1 942 ? 23.807 29.389 18.154 1.00 66.56 942 PHE A C 1
ATOM 7496 O O . PHE A 1 942 ? 23.890 30.599 18.356 1.00 66.56 942 PHE A O 1
ATOM 7503 N N . HIS A 1 943 ? 24.240 28.821 17.022 1.00 63.25 943 HIS A N 1
ATOM 7504 C CA . HIS A 1 943 ? 24.856 29.596 15.939 1.00 63.25 943 HIS A CA 1
ATOM 7505 C C . HIS A 1 943 ? 23.844 30.538 15.276 1.00 63.25 943 HIS A C 1
ATOM 7507 O O . HIS A 1 943 ? 24.144 31.717 15.108 1.00 63.25 943 HIS A O 1
ATOM 7513 N N . GLU A 1 944 ? 22.624 30.067 15.013 1.00 60.94 944 GLU A N 1
ATOM 7514 C CA . GLU A 1 944 ? 21.550 30.903 14.461 1.00 60.94 944 GLU A CA 1
ATOM 7515 C C . GLU A 1 944 ? 21.155 32.025 15.424 1.00 60.94 944 GLU A C 1
ATOM 7517 O O . GLU A 1 944 ? 21.017 33.179 15.020 1.00 60.94 944 GLU A O 1
ATOM 7522 N N . LEU A 1 945 ? 21.049 31.723 16.723 1.00 60.38 945 LEU A N 1
ATOM 7523 C CA . LEU A 1 945 ? 20.787 32.739 17.746 1.00 60.38 945 LEU A CA 1
ATOM 7524 C C . LEU A 1 945 ? 21.917 33.775 17.826 1.00 60.38 945 LEU A C 1
ATOM 7526 O O . LEU A 1 945 ? 21.650 34.964 17.993 1.00 60.38 945 LEU A O 1
ATOM 7530 N N . TYR A 1 946 ? 23.174 33.349 17.699 1.00 58.00 946 TYR A N 1
ATOM 7531 C CA . TYR A 1 946 ? 24.328 34.247 17.698 1.00 58.00 946 TYR A CA 1
ATOM 7532 C C . TYR A 1 946 ? 24.341 35.177 16.474 1.00 58.00 946 TYR A C 1
ATOM 7534 O O . TYR A 1 946 ? 24.653 36.362 16.614 1.00 58.00 946 TYR A O 1
ATOM 7542 N N . ASP A 1 947 ? 23.948 34.679 15.301 1.00 56.44 947 ASP A N 1
ATOM 7543 C CA . ASP A 1 947 ? 23.838 35.488 14.086 1.00 56.44 947 ASP A CA 1
ATOM 7544 C C . ASP A 1 947 ? 22.634 36.441 14.128 1.00 56.44 947 ASP A C 1
ATOM 7546 O O . ASP A 1 947 ? 22.777 37.611 13.770 1.00 56.44 947 ASP A O 1
ATOM 7550 N N . MET A 1 948 ? 21.485 36.020 14.674 1.00 56.00 948 MET A N 1
ATOM 7551 C CA . MET A 1 948 ? 20.346 36.920 14.911 1.00 56.00 948 MET A CA 1
ATOM 7552 C C . MET A 1 948 ? 20.699 38.052 15.887 1.00 56.00 948 MET A C 1
ATOM 7554 O O . MET A 1 948 ? 20.316 39.197 15.662 1.00 56.00 948 MET A O 1
ATOM 7558 N N . VAL A 1 949 ? 21.469 37.761 16.942 1.00 56.12 949 VAL A N 1
ATOM 7559 C CA . VAL A 1 949 ? 21.919 38.765 17.926 1.00 56.12 949 VAL A CA 1
ATOM 7560 C C . VAL A 1 949 ? 23.001 39.697 17.365 1.00 56.12 949 VAL A C 1
ATOM 7562 O O . VAL A 1 949 ? 23.148 40.802 17.867 1.00 56.12 949 VAL A O 1
ATOM 7565 N N . LYS A 1 950 ? 23.744 39.303 16.323 1.00 46.22 950 LYS A N 1
ATOM 7566 C CA . LYS A 1 950 ? 24.686 40.192 15.612 1.00 46.22 950 LYS A CA 1
ATOM 7567 C C . LYS A 1 950 ? 24.011 41.169 14.647 1.00 46.22 950 LYS A C 1
ATOM 7569 O O . LYS A 1 950 ? 24.633 42.164 14.278 1.00 46.22 950 LYS A O 1
ATOM 7574 N N . ILE A 1 951 ? 22.812 40.835 14.168 1.00 46.41 951 ILE A N 1
ATOM 7575 C CA . ILE A 1 951 ? 22.030 41.665 13.238 1.00 46.41 951 ILE A CA 1
ATOM 7576 C C . ILE A 1 951 ? 21.282 42.785 13.988 1.00 46.41 951 ILE A C 1
ATOM 7578 O O . ILE A 1 951 ? 21.024 43.836 13.398 1.00 46.41 951 ILE A O 1
ATOM 7582 N N . VAL A 1 952 ? 20.969 42.573 15.272 1.00 40.06 952 VAL A N 1
ATOM 7583 C CA . VAL A 1 952 ? 20.446 43.584 16.215 1.00 40.06 952 VAL A CA 1
ATOM 7584 C C . VAL A 1 952 ? 21.588 44.426 16.776 1.00 40.06 952 VAL A C 1
ATOM 7586 O O . VAL A 1 952 ? 21.397 45.659 16.894 1.00 40.06 952 VAL A O 1
#

Organism: NCBI:txid61472

InterPro domains:
  IPR002326 Cytochrome c1 [PF02167] (38-235)
  IPR002326 Cytochrome c1 [PR00603] (36-55)
  IPR002326 Cytochrome c1 [PR00603] (56-75)
  IPR002326 Cytochrome c1 [PR00603] (101-121)
  IPR002326 Cytochrome c1 [PR00603] (134-158)
  IPR002326 Cytochrome c1 [PR00603] (172-183)
  IPR002326 Cytochrome c1 [PR00603] (183-202)
  IPR002326 Cytochrome c1 [PR00603] (203-222)
  IPR002326 Cytochrome c1 [PR00603] (222-237)
  IPR002326 Cytochrome c1 [PTHR10266] (13-235)
  IPR025799 Protein arginine N-methyltransferase [PS51678] (371-622)
  IPR025799 Protein arginine N-methyltransferase [PS51678] (642-949)
  IPR029063 S-adenosyl-L-methionine-dependent methyltransferase superfamily [G3DSA:3.40.50.150] (371-452)
  IPR029063 S-adenosyl-L-methionine-dependent methyltransferase superfamily [G3DSA:3.40.50.150] (630-765)
  IPR029063 S-adenosyl-L-methionine-dependent methyltransferase superfamily [SSF53335] (373-621)
  IPR029063 S-adenosyl-L-methionine-dependent methyltransferase superfamily [SSF53335] (636-940)
  IPR036909 Cytochrome c-like domain superfamily [G3DSA:1.10.760.10] (27-222)
  IPR036909 Cytochrome c-like domain superfamily [SSF46626] (30-221)
  IPR055135 Protein arginine N-methyltransferase domain [PF22528] (454-624)
  IPR055135 Protein arginine N-methyltransferase domain [PF22528] (767-929)

Foldseek 3Di:
DDDDDDPVVVVVVVVVVVVVPPPPPPPFLADDFDDDPAQQPDLQGDFDLCLLLLLVVLCVQFPQLQAAQQQDFLLLCDPRNDPQVRSQVVQQVDWDWDDDDPVGDIDTGRGGRRDGRDHNDPDQVRSCVVQVNDRHYHLLQQQVVDPVRLSLQLLQLPQFDQDPPPDDEDPQWGAGRRDGVRTHNDDNRFAFCSDQGPVRPGRHSSSNSSSNSSNSVCSNPVCSNVVSVVVVVVVVVVVVVVVVVVVVVVVVVVVVVVVVVVVVVVVVPDPDDDDPPPPPPPDDPDDPPPPPPPPPDDDDDDDDPVVVVVVVVVVVVVVVVVVQVVQWDWDFDQFLLVRDTDTDTGHNCQVVLVVLLVPLQVLPQPDPVDLNVVVLVLVCVLCVVQPNNVPDDDDSDQLLPFAEDPPTPHPAADQEAEDDQQFQQGQQSQLLVNLQSSCVGHHDLNHHYFLQKKWKKKWFKDAPLLLLLFAADFAAQPVVRDGLFDAFPVRRLALGAQDWDFFQVLLDDPPRMDTQFQIDTDDMGGSSPPDRRAQKDKDKDKTFTQAWDKGWKMKMGMKTQGGPVSPDIDTQDHQVNDPDHPVPRDDDDRHHITIAGGSDIDTDHGRDIDMFMWIGGSNGIHRDHDDDDGSLVSSVSRPNVLLNLVLVLLLVQDDLDAEEEEDEALPVSQSSSVVVRYQAGEYAHQDPVSLVSVVSRCVVRVNVNHYHYHNDPVPDDLVSQASHQEYEYPLYRRSDLAALSSCSSLSSLLVSVVSHDLNHQYFLQWKWKKKFFKDWPPPLVSLAQPQADPRRGSPSSNVSNVVSCVRHPDLWHWAQCSSIWMATQFFMDTQDITGSNDHQDPFKDKDKDKTAGQAWDKGFWMKMWMWGRTHPDPSSIDTQFFPDGGDGPDTTRGDRSGTIIIRGDRDIDTDDNVDPFWIKIKMWMAGRVSRDIDIDIDIDDPVNVVVVVVVD